Protein AF-0000000078199499 (afdb_homodimer)

Structure (mmCIF, N/CA/C/O backbone):
data_AF-0000000078199499-model_v1
#
loop_
_entity.id
_entity.type
_entity.pdbx_description
1 polymer 'DUF659 domain-containing protein'
#
loop_
_atom_site.group_PDB
_atom_site.id
_atom_site.type_symbol
_atom_site.label_atom_id
_atom_site.label_alt_id
_atom_site.label_comp_id
_atom_site.label_asym_id
_atom_site.label_entity_id
_atom_site.label_seq_id
_atom_site.pdbx_PDB_ins_code
_atom_site.Cartn_x
_atom_site.Cartn_y
_atom_site.Cartn_z
_atom_site.occupancy
_atom_site.B_iso_or_equiv
_atom_site.auth_seq_id
_atom_site.auth_comp_id
_atom_site.auth_asym_id
_atom_site.auth_atom_id
_atom_site.pdbx_PDB_model_num
ATOM 1 N N . MET A 1 1 ? 0.511 38.188 -7.469 1 32.34 1 MET A N 1
ATOM 2 C CA . MET A 1 1 ? -0.482 38.531 -8.477 1 32.34 1 MET A CA 1
ATOM 3 C C . MET A 1 1 ? 0.184 38.812 -9.82 1 32.34 1 MET A C 1
ATOM 5 O O . MET A 1 1 ? -0.231 38.25 -10.852 1 32.34 1 MET A O 1
ATOM 9 N N . PHE A 1 2 ? 1.196 39.719 -9.719 1 35.31 2 PHE A N 1
ATOM 10 C CA . PHE A 1 2 ? 1.852 40.125 -10.953 1 35.31 2 PHE A CA 1
ATOM 11 C C . PHE A 1 2 ? 2.723 39 -11.508 1 35.31 2 PHE A C 1
ATOM 13 O O . PHE A 1 2 ? 2.723 38.719 -12.711 1 35.31 2 PHE A O 1
ATOM 20 N N . GLU A 1 3 ? 3.477 38.375 -10.555 1 36.41 3 GLU A N 1
ATOM 21 C CA . GLU A 1 3 ? 4.355 37.281 -11.016 1 36.41 3 GLU A CA 1
ATOM 22 C C . GLU A 1 3 ? 3.551 36.094 -11.531 1 36.41 3 GLU A C 1
ATOM 24 O O . GLU A 1 3 ? 3.979 35.406 -12.453 1 36.41 3 GLU A O 1
ATOM 29 N N . ASP A 1 4 ? 2.438 35.906 -11.008 1 39.12 4 ASP A N 1
ATOM 30 C CA . ASP A 1 4 ? 1.556 34.875 -11.562 1 39.12 4 ASP A CA 1
ATOM 31 C C . ASP A 1 4 ? 1.071 35.281 -12.953 1 39.12 4 ASP A C 1
ATOM 33 O O . ASP A 1 4 ? 0.981 34.438 -13.852 1 39.12 4 ASP A O 1
ATOM 37 N N . SER A 1 5 ? 0.808 36.594 -13.125 1 35.47 5 SER A N 1
ATOM 38 C CA . SER A 1 5 ? 0.419 37.125 -14.43 1 35.47 5 SER A CA 1
ATOM 39 C C . SER A 1 5 ? 1.562 37 -15.438 1 35.47 5 SER A C 1
ATOM 41 O O . SER A 1 5 ? 1.335 36.75 -16.625 1 35.47 5 SER A O 1
ATOM 43 N N . VAL A 1 6 ? 2.73 37.312 -15.023 1 36.53 6 VAL A N 1
ATOM 44 C CA . VAL A 1 6 ? 3.865 37.25 -15.938 1 36.53 6 VAL A CA 1
ATOM 45 C C . VAL A 1 6 ? 4.117 35.781 -16.359 1 36.53 6 VAL A C 1
ATOM 47 O O . VAL A 1 6 ? 4.449 35.531 -17.516 1 36.53 6 VAL A O 1
ATOM 50 N N . LYS A 1 7 ? 4.074 34.875 -15.484 1 41.25 7 LYS A N 1
ATOM 51 C CA . LYS A 1 7 ? 4.258 33.469 -15.828 1 41.25 7 LYS A CA 1
ATOM 52 C C . LYS A 1 7 ? 3.152 32.969 -16.766 1 41.25 7 LYS A C 1
ATOM 54 O O . LYS A 1 7 ? 3.387 32.125 -17.609 1 41.25 7 LYS A O 1
ATOM 59 N N . LYS A 1 8 ? 1.968 33.5 -16.609 1 40.59 8 LYS A N 1
ATOM 60 C CA . LYS A 1 8 ? 0.903 33.25 -17.578 1 40.59 8 LYS A CA 1
ATOM 61 C C . LYS A 1 8 ? 1.272 33.812 -18.953 1 40.59 8 LYS A C 1
ATOM 63 O O . LYS A 1 8 ? 0.925 33.219 -19.969 1 40.59 8 LYS A O 1
ATOM 68 N N . LEU A 1 9 ? 1.824 34.969 -18.906 1 36.31 9 LEU A N 1
ATOM 69 C CA . LEU A 1 9 ? 2.168 35.625 -20.172 1 36.31 9 LEU A CA 1
ATOM 70 C C . LEU A 1 9 ? 3.373 34.938 -20.812 1 36.31 9 LEU A C 1
ATOM 72 O O . LEU A 1 9 ? 3.57 35.062 -22.031 1 36.31 9 LEU A O 1
ATOM 76 N N . LYS A 1 10 ? 4.379 34.656 -20.016 1 36.5 10 LYS A N 1
ATOM 77 C CA . LYS A 1 10 ? 5.539 34 -20.609 1 36.5 10 LYS A CA 1
ATOM 78 C C . LYS A 1 10 ? 5.223 32.531 -20.969 1 36.5 10 LYS A C 1
ATOM 80 O O . LYS A 1 10 ? 6.098 31.797 -21.422 1 36.5 10 LYS A O 1
ATOM 85 N N . SER A 1 11 ? 4.188 32.031 -20.406 1 39.16 11 SER A N 1
ATOM 86 C CA . SER A 1 11 ? 3.844 30.703 -20.922 1 39.16 11 SER A CA 1
ATOM 87 C C . SER A 1 11 ? 3.699 30.703 -22.438 1 39.16 11 SER A C 1
ATOM 89 O O . SER A 1 11 ? 2.914 31.484 -22.984 1 39.16 11 SER A O 1
ATOM 91 N N . PRO A 1 12 ? 4.754 30.516 -23.109 1 40.28 12 PRO A N 1
ATOM 92 C CA . PRO A 1 12 ? 4.652 30.562 -24.578 1 40.28 12 PRO A CA 1
ATOM 93 C C . PRO A 1 12 ? 3.283 30.109 -25.078 1 40.28 12 PRO A C 1
ATOM 95 O O . PRO A 1 12 ? 2.662 29.219 -24.5 1 40.28 12 PRO A O 1
ATOM 98 N N . LYS A 1 13 ? 2.549 31.047 -25.641 1 38.78 13 LYS A N 1
ATOM 99 C CA . LYS A 1 13 ? 1.389 30.656 -26.438 1 38.78 13 LYS A CA 1
ATOM 100 C C . LYS A 1 13 ? 1.608 29.297 -27.094 1 38.78 13 LYS A C 1
ATOM 102 O O . LYS A 1 13 ? 2.584 29.094 -27.828 1 38.78 13 LYS A O 1
ATOM 107 N N . THR A 1 14 ? 1.326 28.219 -26.484 1 45.44 14 THR A N 1
ATOM 108 C CA . THR A 1 14 ? 1.37 26.891 -27.094 1 45.44 14 THR A CA 1
ATOM 109 C C . THR A 1 14 ? 0.929 26.938 -28.547 1 45.44 14 THR A C 1
ATOM 111 O O . THR A 1 14 ? -0.148 27.453 -28.859 1 45.44 14 THR A O 1
ATOM 114 N N . SER A 1 15 ? 1.849 27.281 -29.422 1 48.19 15 SER A N 1
ATOM 115 C CA . SER A 1 15 ? 1.533 27.141 -30.828 1 48.19 15 SER A CA 1
ATOM 116 C C . SER A 1 15 ? 0.467 26.062 -31.062 1 48.19 15 SER A C 1
ATOM 118 O O . SER A 1 15 ? 0.479 25.016 -30.406 1 48.19 15 SER A O 1
ATOM 120 N N . PRO A 1 16 ? -0.623 26.562 -31.672 1 54.44 16 PRO A N 1
ATOM 121 C CA . PRO A 1 16 ? -1.718 25.641 -31.984 1 54.44 16 PRO A CA 1
ATOM 122 C C . PRO A 1 16 ? -1.226 24.297 -32.531 1 54.44 16 PRO A C 1
ATOM 124 O O . PRO A 1 16 ? -0.265 24.266 -33.312 1 54.44 16 PRO A O 1
ATOM 127 N N . GLY A 1 17 ? -1.192 23.234 -31.812 1 60.44 17 GLY A N 1
ATOM 128 C CA . GLY A 1 17 ? -0.858 21.891 -32.25 1 60.44 17 GLY A CA 1
ATOM 129 C C . GLY A 1 17 ? -1.268 21.609 -33.688 1 60.44 17 GLY A C 1
ATOM 130 O O . GLY A 1 17 ? -1.98 22.406 -34.281 1 60.44 17 GLY A O 1
ATOM 131 N N . PRO A 1 18 ? -0.49 20.828 -34.406 1 67.81 18 PRO A N 1
ATOM 132 C CA . PRO A 1 18 ? -0.869 20.469 -35.781 1 67.81 18 PRO A CA 1
ATOM 133 C C . PRO A 1 18 ? -2.328 20.031 -35.875 1 67.81 18 PRO A C 1
ATOM 135 O O . PRO A 1 18 ? -2.916 19.562 -34.906 1 67.81 18 PRO A O 1
ATOM 138 N N . ALA A 1 19 ? -3 20.406 -36.875 1 73.19 19 ALA A N 1
ATOM 139 C CA . ALA A 1 19 ? -4.379 20.016 -37.156 1 73.19 19 ALA A CA 1
ATOM 140 C C . ALA A 1 19 ? -4.48 18.531 -37.469 1 73.19 19 ALA A C 1
ATOM 142 O O . ALA A 1 19 ? -3.934 18.062 -38.469 1 73.19 19 ALA A O 1
ATOM 143 N N . LEU A 1 20 ? -4.828 17.75 -36.594 1 83.5 20 LEU A N 1
ATOM 144 C CA . LEU A 1 20 ? -5.02 16.312 -36.75 1 83.5 20 LEU A CA 1
ATOM 145 C C . LEU A 1 20 ? -6.418 16.016 -37.281 1 83.5 20 LEU A C 1
ATOM 147 O O . LEU A 1 20 ? -7.363 16.75 -37.031 1 83.5 20 LEU A O 1
ATOM 151 N N . SER A 1 21 ? -6.457 15.039 -38.188 1 86.06 21 SER A N 1
ATOM 152 C CA . SER A 1 21 ? -7.762 14.578 -38.656 1 86.06 21 SER A CA 1
ATOM 153 C C . SER A 1 21 ? -8.539 13.891 -37.531 1 86.06 21 SER A C 1
ATOM 155 O O . SER A 1 21 ? -7.961 13.516 -36.5 1 86.06 21 SER A O 1
ATOM 157 N N . LYS A 1 22 ? -9.773 13.797 -37.719 1 88.19 22 LYS A N 1
ATOM 158 C CA . LYS A 1 22 ? -10.633 13.148 -36.719 1 88.19 22 LYS A CA 1
ATOM 159 C C . LYS A 1 22 ? -10.234 11.688 -36.531 1 88.19 22 LYS A C 1
ATOM 161 O O . LYS A 1 22 ? -10.258 11.18 -35.406 1 88.19 22 LYS A O 1
ATOM 166 N N . ALA A 1 23 ? -9.945 11.07 -37.625 1 88.06 23 ALA A N 1
ATOM 167 C CA . ALA A 1 23 ? -9.555 9.664 -37.562 1 88.06 23 ALA A CA 1
ATOM 168 C C . ALA A 1 23 ? -8.25 9.5 -36.781 1 88.06 23 ALA A C 1
ATOM 170 O O . ALA A 1 23 ? -8.094 8.531 -36.031 1 88.06 23 ALA A O 1
ATOM 171 N N . GLN A 1 24 ? -7.422 10.43 -37 1 88 24 GLN A N 1
ATOM 172 C CA . GLN A 1 24 ? -6.148 10.383 -36.281 1 88 24 GLN A CA 1
ATOM 173 C C . GLN A 1 24 ? -6.352 10.625 -34.812 1 88 24 GLN A C 1
ATOM 175 O O . GLN A 1 24 ? -5.711 9.977 -33.969 1 88 24 GLN A O 1
ATOM 180 N N . ILE A 1 25 ? -7.238 11.477 -34.5 1 90.75 25 ILE A N 1
ATOM 181 C CA . ILE A 1 25 ? -7.543 11.781 -33.125 1 90.75 25 ILE A CA 1
ATOM 182 C C . ILE A 1 25 ? -8.164 10.562 -32.438 1 90.75 25 ILE A C 1
ATOM 184 O O . ILE A 1 25 ? -7.754 10.18 -31.344 1 90.75 25 ILE A O 1
ATOM 188 N N . ASP A 1 26 ? -9.016 9.977 -33.156 1 89.75 26 ASP A N 1
ATOM 189 C CA . ASP A 1 26 ? -9.703 8.82 -32.594 1 89.75 26 ASP A CA 1
ATOM 190 C C . ASP A 1 26 ? -8.734 7.66 -32.375 1 89.75 26 ASP A C 1
ATOM 192 O O . ASP A 1 26 ? -8.805 6.977 -31.359 1 89.75 26 ASP A O 1
ATOM 196 N N . SER A 1 27 ? -7.895 7.484 -33.281 1 90.75 27 SER A N 1
ATOM 197 C CA . SER A 1 27 ? -6.918 6.41 -33.156 1 90.75 27 SER A CA 1
ATOM 198 C C . SER A 1 27 ? -5.949 6.672 -32 1 90.75 27 SER A C 1
ATOM 200 O O . SER A 1 27 ? -5.598 5.754 -31.25 1 90.75 27 SER A O 1
ATOM 202 N N . ALA A 1 28 ? -5.551 7.883 -31.891 1 92.25 28 ALA A N 1
ATOM 203 C CA . ALA A 1 28 ? -4.645 8.258 -30.812 1 92.25 28 ALA A CA 1
ATOM 204 C C . ALA A 1 28 ? -5.316 8.094 -29.453 1 92.25 28 ALA A C 1
ATOM 206 O O . ALA A 1 28 ? -4.715 7.559 -28.516 1 92.25 28 ALA A O 1
ATOM 207 N N . LEU A 1 29 ? -6.516 8.438 -29.406 1 92.06 29 LEU A N 1
ATOM 208 C CA . LEU A 1 29 ? -7.246 8.344 -28.141 1 92.06 29 LEU A CA 1
ATOM 209 C C . LEU A 1 29 ? -7.527 6.883 -27.781 1 92.06 29 LEU A C 1
ATOM 211 O O . LEU A 1 29 ? -7.551 6.523 -26.609 1 92.06 29 LEU A O 1
ATOM 215 N N . ASP A 1 30 ? -7.668 6.137 -28.797 1 92.19 30 ASP A N 1
ATOM 216 C CA . ASP A 1 30 ? -7.867 4.707 -28.562 1 92.19 30 ASP A CA 1
ATOM 217 C C . ASP A 1 30 ? -6.617 4.07 -27.953 1 92.19 30 ASP A C 1
ATOM 219 O O . ASP A 1 30 ? -6.711 3.27 -27.016 1 92.19 30 ASP A O 1
ATOM 223 N N . SER A 1 31 ? -5.547 4.434 -28.5 1 93.38 31 SER A N 1
ATOM 224 C CA . SER A 1 31 ? -4.289 3.91 -27.984 1 93.38 31 SER A CA 1
ATOM 225 C C . SER A 1 31 ? -4.035 4.414 -26.562 1 93.38 31 SER A C 1
ATOM 227 O O . SER A 1 31 ? -3.523 3.674 -25.719 1 93.38 31 SER A O 1
ATOM 229 N N . LEU A 1 32 ? -4.379 5.598 -26.359 1 94.38 32 LEU A N 1
ATOM 230 C CA . LEU A 1 32 ? -4.215 6.172 -25.031 1 94.38 32 LEU A CA 1
ATOM 231 C C . LEU A 1 32 ? -5.121 5.473 -24.031 1 94.38 32 LEU A C 1
ATOM 233 O O . LEU A 1 32 ? -4.695 5.172 -22.906 1 94.38 32 LEU A O 1
ATOM 237 N N . ALA A 1 33 ? -6.277 5.238 -24.391 1 93.88 33 ALA A N 1
ATOM 238 C CA . ALA A 1 33 ? -7.219 4.535 -23.516 1 93.88 33 ALA A CA 1
ATOM 239 C C . ALA A 1 33 ? -6.719 3.133 -23.188 1 93.88 33 ALA A C 1
ATOM 241 O O . ALA A 1 33 ? -6.738 2.717 -22.031 1 93.88 33 ALA A O 1
ATOM 242 N N . ASP A 1 34 ? -6.262 2.457 -24.188 1 94.19 34 ASP A N 1
ATOM 243 C CA . ASP A 1 34 ? -5.711 1.122 -23.969 1 94.19 34 ASP A CA 1
ATOM 244 C C . ASP A 1 34 ? -4.551 1.161 -22.969 1 94.19 34 ASP A C 1
ATOM 246 O O . ASP A 1 34 ? -4.434 0.286 -22.109 1 94.19 34 ASP A O 1
ATOM 250 N N . TRP A 1 35 ? -3.791 2.143 -23.172 1 93.88 35 TRP A N 1
ATOM 251 C CA . TRP A 1 35 ? -2.656 2.301 -22.266 1 93.88 35 TRP A CA 1
ATOM 252 C C . TRP A 1 35 ? -3.125 2.496 -20.828 1 93.88 35 TRP A C 1
ATOM 254 O O . TRP A 1 35 ? -2.604 1.863 -19.906 1 93.88 35 TRP A O 1
ATOM 264 N N . VAL A 1 36 ? -4.082 3.346 -20.641 1 91.75 36 VAL A N 1
ATOM 265 C CA . VAL A 1 36 ? -4.586 3.654 -19.297 1 91.75 36 VAL A CA 1
ATOM 266 C C . VAL A 1 36 ? -5.211 2.404 -18.688 1 91.75 36 VAL A C 1
ATOM 268 O O . VAL A 1 36 ? -4.988 2.111 -17.5 1 91.75 36 VAL A O 1
ATOM 271 N N . TYR A 1 37 ? -5.914 1.682 -19.5 1 91.81 37 TYR A N 1
ATOM 272 C CA . TYR A 1 37 ? -6.598 0.495 -19 1 91.81 37 TYR A CA 1
ATOM 273 C C . TYR A 1 37 ? -5.605 -0.61 -18.656 1 91.81 37 TYR A C 1
ATOM 275 O O . TYR A 1 37 ? -5.703 -1.249 -17.609 1 91.81 37 TYR A O 1
ATOM 283 N N . GLU A 1 38 ? -4.664 -0.813 -19.516 1 90.19 38 GLU A N 1
ATOM 284 C CA . GLU A 1 38 ? -3.711 -1.905 -19.344 1 90.19 38 GLU A CA 1
ATOM 285 C C . GLU A 1 38 ? -2.703 -1.597 -18.25 1 90.19 38 GLU A C 1
ATOM 287 O O . GLU A 1 38 ? -2.041 -2.5 -17.734 1 90.19 38 GLU A O 1
ATOM 292 N N . SER A 1 39 ? -2.607 -0.344 -17.938 1 86.19 39 SER A N 1
ATOM 293 C CA . SER A 1 39 ? -1.703 0.071 -16.875 1 86.19 39 SER A CA 1
ATOM 294 C C . SER A 1 39 ? -2.473 0.426 -15.609 1 86.19 39 SER A C 1
ATOM 296 O O . SER A 1 39 ? -2.057 1.304 -14.844 1 86.19 39 SER A O 1
ATOM 298 N N . CYS A 1 40 ? -3.535 -0.243 -15.531 1 77.69 40 CYS A N 1
ATOM 299 C CA . CYS A 1 40 ? -4.367 0.048 -14.367 1 77.69 40 CYS A CA 1
ATOM 300 C C . CYS A 1 40 ? -3.58 -0.133 -13.07 1 77.69 40 CYS A C 1
ATOM 302 O O . CYS A 1 40 ? -2.928 -1.159 -12.875 1 77.69 40 CYS A O 1
ATOM 304 N N . GLY A 1 41 ? -3.631 0.866 -12.219 1 72.56 41 GLY A N 1
ATOM 305 C CA . GLY A 1 41 ? -2.895 0.847 -10.961 1 72.56 41 GLY A CA 1
ATOM 306 C C . GLY A 1 41 ? -1.595 1.627 -11.023 1 72.56 41 GLY A C 1
ATOM 307 O O . GLY A 1 41 ? -1.091 2.084 -9.992 1 72.56 41 GLY A O 1
ATOM 308 N N . SER A 1 42 ? -1.035 1.643 -12.219 1 77.94 42 SER A N 1
ATOM 309 C CA . SER A 1 42 ? 0.215 2.379 -12.383 1 77.94 42 SER A CA 1
ATOM 310 C C . SER A 1 42 ? -0.037 3.781 -12.93 1 77.94 42 SER A C 1
ATOM 312 O O . SER A 1 42 ? 0.833 4.652 -12.844 1 77.94 42 SER A O 1
ATOM 314 N N . VAL A 1 43 ? -1.146 3.916 -13.516 1 83.19 43 VAL A N 1
ATOM 315 C CA . VAL A 1 43 ? -1.547 5.227 -14.016 1 83.19 43 VAL A CA 1
ATOM 316 C C . VAL A 1 43 ? -2.922 5.594 -13.461 1 83.19 43 VAL A C 1
ATOM 318 O O . VAL A 1 43 ? -3.885 4.84 -13.625 1 83.19 43 VAL A O 1
ATOM 321 N N . SER A 1 44 ? -2.967 6.668 -12.805 1 81.56 44 SER A N 1
ATOM 322 C CA . SER A 1 44 ? -4.23 7.125 -12.242 1 81.56 44 SER A CA 1
ATOM 323 C C . SER A 1 44 ? -5.055 7.887 -13.273 1 81.56 44 SER A C 1
ATOM 325 O O . SER A 1 44 ? -4.504 8.617 -14.102 1 81.56 44 SER A O 1
ATOM 327 N N . PHE A 1 45 ? -6.383 7.777 -13.18 1 82.5 45 PHE A N 1
ATOM 328 C CA . PHE A 1 45 ? -7.281 8.508 -14.07 1 82.5 45 PHE A CA 1
ATOM 329 C C . PHE A 1 45 ? -7.211 10.008 -13.789 1 82.5 45 PHE A C 1
ATOM 331 O O . PHE A 1 45 ? -7.324 10.82 -14.711 1 82.5 45 PHE A O 1
ATOM 338 N N . THR A 1 46 ? -7 10.258 -12.578 1 81.44 46 THR A N 1
ATOM 339 C CA . THR A 1 46 ? -6.961 11.664 -12.172 1 81.44 46 THR A CA 1
ATOM 340 C C . THR A 1 46 ? -5.754 12.367 -12.781 1 81.44 46 THR A C 1
ATOM 342 O O . THR A 1 46 ? -5.805 13.562 -13.062 1 81.44 46 THR A O 1
ATOM 345 N N . SER A 1 47 ? -4.711 11.602 -12.953 1 85.31 47 SER A N 1
ATOM 346 C CA . SER A 1 47 ? -3.5 12.195 -13.508 1 85.31 47 SER A CA 1
ATOM 347 C C . SER A 1 47 ? -3.719 12.633 -14.953 1 85.31 47 SER A C 1
ATOM 349 O O . SER A 1 47 ? -2.984 13.484 -15.461 1 85.31 47 SER A O 1
ATOM 351 N N . LEU A 1 48 ? -4.695 12.094 -15.586 1 89.38 48 LEU A N 1
ATOM 352 C CA . LEU A 1 48 ? -4.973 12.445 -16.984 1 89.38 48 LEU A CA 1
ATOM 353 C C . LEU A 1 48 ? -5.578 13.836 -17.078 1 89.38 48 LEU A C 1
ATOM 355 O O . LEU A 1 48 ? -5.574 14.445 -18.141 1 89.38 48 LEU A O 1
ATOM 359 N N . GLU A 1 49 ? -6.145 14.281 -16.016 1 88.31 49 GLU A N 1
ATOM 360 C CA . GLU A 1 49 ? -6.73 15.617 -16 1 88.31 49 GLU A CA 1
ATOM 361 C C . GLU A 1 49 ? -5.746 16.656 -15.469 1 88.31 49 GLU A C 1
ATOM 363 O O . GLU A 1 49 ? -6.09 17.828 -15.305 1 88.31 49 GLU A O 1
ATOM 368 N N . HIS A 1 50 ? -4.621 16.188 -15.156 1 89.38 50 HIS A N 1
ATOM 369 C CA . HIS A 1 50 ? -3.574 17.094 -14.703 1 89.38 50 HIS A CA 1
ATOM 370 C C . HIS A 1 50 ? -3.303 18.188 -15.734 1 89.38 50 HIS A C 1
ATOM 372 O O . HIS A 1 50 ? -3.285 17.922 -16.938 1 89.38 50 HIS A O 1
ATOM 378 N N . PRO A 1 51 ? -3.074 19.438 -15.328 1 88.81 51 PRO A N 1
ATOM 379 C CA . PRO A 1 51 ? -2.873 20.562 -16.25 1 88.81 51 PRO A CA 1
ATOM 380 C C . PRO A 1 51 ? -1.7 20.344 -17.203 1 88.81 51 PRO A C 1
ATOM 382 O O . PRO A 1 51 ? -1.771 20.719 -18.375 1 88.81 51 PRO A O 1
ATOM 385 N N . LYS A 1 52 ? -0.648 19.734 -16.703 1 92.38 52 LYS A N 1
ATOM 386 C CA . LYS A 1 52 ? 0.52 19.516 -17.562 1 92.38 52 LYS A CA 1
ATOM 387 C C . LYS A 1 52 ? 0.227 18.484 -18.641 1 92.38 52 LYS A C 1
ATOM 389 O O . LYS A 1 52 ? 0.771 18.562 -19.75 1 92.38 52 LYS A O 1
ATOM 394 N N . PHE A 1 53 ? -0.553 17.516 -18.328 1 93.94 53 PHE A N 1
ATOM 395 C CA . PHE A 1 53 ? -0.922 16.547 -19.344 1 93.94 53 PHE A CA 1
ATOM 396 C C . PHE A 1 53 ? -1.862 17.156 -20.375 1 93.94 53 PHE A C 1
ATOM 398 O O . PHE A 1 53 ? -1.762 16.875 -21.562 1 93.94 53 PHE A O 1
ATOM 405 N N . ARG A 1 54 ? -2.75 18 -19.922 1 92.81 54 ARG A N 1
ATOM 406 C CA . ARG A 1 54 ? -3.623 18.734 -20.828 1 92.81 54 ARG A CA 1
ATOM 407 C C . ARG A 1 54 ? -2.812 19.594 -21.781 1 92.81 54 ARG A C 1
ATOM 409 O O . ARG A 1 54 ? -3.139 19.688 -22.969 1 92.81 54 ARG A O 1
ATOM 416 N N . ALA A 1 55 ? -1.858 20.203 -21.234 1 92.44 55 ALA A N 1
ATOM 417 C CA . ALA A 1 55 ? -0.976 21.016 -22.078 1 92.44 55 ALA A CA 1
ATOM 418 C C . ALA A 1 55 ? -0.258 20.156 -23.109 1 92.44 55 ALA A C 1
ATOM 420 O O . ALA A 1 55 ? -0.106 20.562 -24.266 1 92.44 55 ALA A O 1
ATOM 421 N N . PHE A 1 56 ? 0.189 19 -22.734 1 93.75 56 PHE A N 1
ATOM 422 C CA . PHE A 1 56 ? 0.849 18.062 -23.641 1 93.75 56 PHE A CA 1
ATOM 423 C C . PHE A 1 56 ? -0.074 17.672 -24.781 1 93.75 56 PHE A C 1
ATOM 425 O O . PHE A 1 56 ? 0.321 17.719 -25.953 1 93.75 56 PHE A O 1
ATOM 432 N N . LEU A 1 57 ? -1.25 17.344 -24.375 1 93.75 57 LEU A N 1
ATOM 433 C CA . LEU A 1 57 ? -2.223 16.969 -25.391 1 93.75 57 LEU A CA 1
ATOM 434 C C . LEU A 1 57 ? -2.525 18.141 -26.312 1 93.75 57 LEU A C 1
ATOM 436 O O . LEU A 1 57 ? -2.592 17.984 -27.531 1 93.75 57 LEU A O 1
ATOM 440 N N . GLY A 1 58 ? -2.689 19.266 -25.703 1 90.69 58 GLY A N 1
ATOM 441 C CA . GLY A 1 58 ? -2.98 20.469 -26.484 1 90.69 58 GLY A CA 1
ATOM 442 C C . GLY A 1 58 ? -1.895 20.812 -27.484 1 90.69 58 GLY A C 1
ATOM 443 O O . GLY A 1 58 ? -2.188 21.219 -28.609 1 90.69 58 GLY A O 1
ATOM 444 N N . GLN A 1 59 ? -0.7 20.641 -27.125 1 90.12 59 GLN A N 1
ATOM 445 C CA . GLN A 1 59 ? 0.44 20.922 -27.984 1 90.12 59 GLN A CA 1
ATOM 446 C C . GLN A 1 59 ? 0.456 20 -29.203 1 90.12 59 GLN A C 1
ATOM 448 O O . GLN A 1 59 ? 1.023 20.328 -30.234 1 90.12 59 GLN A O 1
ATOM 453 N N . LEU A 1 60 ? -0.176 18.844 -29.016 1 90.69 60 LEU A N 1
ATOM 454 C CA . LEU A 1 60 ? -0.185 17.859 -30.094 1 90.69 60 LEU A CA 1
ATOM 455 C C . LEU A 1 60 ? -1.497 17.922 -30.859 1 90.69 60 LEU A C 1
ATOM 457 O O . LEU A 1 60 ? -1.729 17.094 -31.766 1 90.69 60 LEU A O 1
ATOM 461 N N . GLY A 1 61 ? -2.354 18.859 -30.453 1 87.69 61 GLY A N 1
ATOM 462 C CA . GLY A 1 61 ? -3.607 19.031 -31.172 1 87.69 61 GLY A CA 1
ATOM 463 C C . GLY A 1 61 ? -4.699 18.094 -30.703 1 87.69 61 GLY A C 1
ATOM 464 O O . GLY A 1 61 ? -5.691 17.891 -31.391 1 87.69 61 GLY A O 1
ATOM 465 N N . LEU A 1 62 ? -4.492 17.453 -29.594 1 92.56 62 LEU A N 1
ATOM 466 C CA . LEU A 1 62 ? -5.496 16.547 -29.047 1 92.56 62 LEU A CA 1
ATOM 467 C C . LEU A 1 62 ? -6.387 17.266 -28.031 1 92.56 62 LEU A C 1
ATOM 469 O O . LEU A 1 62 ? -5.941 18.203 -27.359 1 92.56 62 LEU A O 1
ATOM 473 N N . PRO A 1 63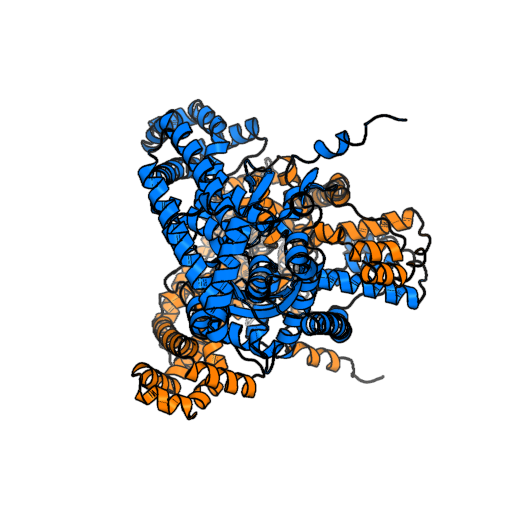 ? -7.598 16.891 -28.016 1 89.81 63 PRO A N 1
ATOM 474 C CA . PRO A 1 63 ? -8.484 17.484 -27.016 1 89.81 63 PRO A CA 1
ATOM 475 C C . PRO A 1 63 ? -8.172 17.016 -25.594 1 89.81 63 PRO A C 1
ATOM 477 O O . PRO A 1 63 ? -7.496 16 -25.406 1 89.81 63 PRO A O 1
ATOM 480 N N . ALA A 1 64 ? -8.688 17.797 -24.688 1 89.62 64 ALA A N 1
ATOM 481 C CA . ALA A 1 64 ? -8.562 17.391 -23.281 1 89.62 64 ALA A CA 1
ATOM 482 C C . ALA A 1 64 ? -9.375 16.141 -22.984 1 89.62 64 ALA A C 1
ATOM 484 O O . ALA A 1 64 ? -10.43 15.922 -23.594 1 89.62 64 ALA A O 1
ATOM 485 N N . ILE A 1 65 ? -8.812 15.359 -22.172 1 88.06 65 ILE A N 1
ATOM 486 C CA . ILE A 1 65 ? -9.438 14.078 -21.844 1 88.06 65 ILE A CA 1
ATOM 487 C C . ILE A 1 65 ? -10.211 14.203 -20.531 1 88.06 65 ILE A C 1
ATOM 489 O O . ILE A 1 65 ? -9.75 14.852 -19.594 1 88.06 65 ILE A O 1
ATOM 493 N N . SER A 1 66 ? -11.352 13.672 -20.578 1 84.5 66 SER A N 1
ATOM 494 C CA . SER A 1 66 ? -12.141 13.609 -19.359 1 84.5 66 SER A CA 1
ATOM 495 C C . SER A 1 66 ? -12.094 12.211 -18.734 1 84.5 66 SER A C 1
ATOM 497 O O . SER A 1 66 ? -12.18 11.211 -19.453 1 84.5 66 SER A O 1
ATOM 499 N N . ARG A 1 67 ? -11.977 12.141 -17.484 1 83.81 67 ARG A N 1
ATOM 500 C CA . ARG A 1 67 ? -11.961 10.875 -16.75 1 83.81 67 ARG A CA 1
ATOM 501 C C . ARG A 1 67 ? -13.25 10.094 -16.984 1 83.81 67 ARG A C 1
ATOM 503 O O . ARG A 1 67 ? -13.227 8.867 -17.094 1 83.81 67 ARG A O 1
ATOM 510 N N . ARG A 1 68 ? -14.273 10.766 -17.172 1 80.56 68 ARG A N 1
ATOM 511 C CA . ARG A 1 68 ? -15.586 10.141 -17.328 1 80.56 68 ARG A CA 1
ATOM 512 C C . ARG A 1 68 ? -15.703 9.43 -18.672 1 80.56 68 ARG A C 1
ATOM 514 O O . ARG A 1 68 ? -16.312 8.367 -18.766 1 80.56 68 ARG A O 1
ATOM 521 N N . GLU A 1 69 ? -15.133 10.039 -19.625 1 83.38 69 GLU A N 1
ATOM 522 C CA . GLU A 1 69 ? -15.156 9.422 -20.953 1 83.38 69 GLU A CA 1
ATOM 523 C C . GLU A 1 69 ? -14.367 8.117 -20.953 1 83.38 69 GLU A C 1
ATOM 525 O O . GLU A 1 69 ? -14.805 7.129 -21.547 1 83.38 69 GLU A O 1
ATOM 530 N N . PHE A 1 70 ? -13.281 8.109 -20.297 1 89.12 70 PHE A N 1
ATOM 531 C CA . PHE A 1 70 ? -12.406 6.941 -20.281 1 89.12 70 PHE A CA 1
ATOM 532 C C . PHE A 1 70 ? -12.953 5.863 -19.359 1 89.12 70 PHE A C 1
ATOM 534 O O . PHE A 1 70 ? -12.664 4.676 -19.531 1 89.12 70 PHE A O 1
ATOM 541 N N . ALA A 1 71 ? -13.766 6.254 -18.375 1 86.25 71 ALA A N 1
ATOM 542 C CA . ALA A 1 71 ? -14.297 5.285 -17.422 1 86.25 71 ALA A CA 1
ATOM 543 C C . ALA A 1 71 ? -15.695 4.832 -17.828 1 86.25 71 ALA A C 1
ATOM 545 O O . ALA A 1 71 ? -16.297 3.986 -17.156 1 86.25 71 ALA A O 1
ATOM 546 N N . GLY A 1 72 ? -16.203 5.309 -18.969 1 87.19 72 GLY A N 1
ATOM 547 C CA . GLY A 1 72 ? -17.578 4.996 -19.359 1 87.19 72 GLY A CA 1
ATOM 548 C C . GLY A 1 72 ? -17.672 4.117 -20.578 1 87.19 72 GLY A C 1
ATOM 549 O O . GLY A 1 72 ? -17.266 2.951 -20.547 1 87.19 72 GLY A O 1
ATOM 550 N N . ALA A 1 73 ? -18.047 4.762 -21.641 1 86.88 73 ALA A N 1
ATOM 551 C CA . ALA A 1 73 ? -18.406 3.998 -22.828 1 86.88 73 ALA A CA 1
ATOM 552 C C . ALA A 1 73 ? -17.172 3.334 -23.453 1 86.88 73 ALA A C 1
ATOM 554 O O . ALA A 1 73 ? -17.25 2.191 -23.906 1 86.88 73 ALA A O 1
ATOM 555 N N . ARG A 1 74 ? -16.141 4 -23.5 1 91.75 74 ARG A N 1
ATOM 556 C CA . ARG A 1 74 ? -14.93 3.447 -24.094 1 91.75 74 ARG A CA 1
ATOM 557 C C . ARG A 1 74 ? -14.453 2.217 -23.328 1 91.75 74 ARG A C 1
ATOM 559 O O . ARG A 1 74 ? -14.008 1.239 -23.938 1 91.75 74 ARG A O 1
ATOM 566 N N . LEU A 1 75 ? -14.523 2.326 -22.062 1 93.19 75 LEU A N 1
ATOM 567 C CA . LEU A 1 75 ? -14.148 1.198 -21.219 1 93.19 75 LEU A CA 1
ATOM 568 C C . LEU A 1 75 ? -15.055 -0.001 -21.484 1 93.19 75 LEU A C 1
ATOM 570 O O . LEU A 1 75 ? -14.578 -1.134 -21.578 1 93.19 75 LEU A O 1
ATOM 574 N N . ASP A 1 76 ? -16.344 0.242 -21.688 1 94.06 76 ASP A N 1
ATOM 575 C CA . ASP A 1 76 ? -17.312 -0.826 -21.922 1 94.06 76 ASP A CA 1
ATOM 576 C C . ASP A 1 76 ? -17 -1.567 -23.219 1 94.06 76 ASP A C 1
ATOM 578 O O . ASP A 1 76 ? -17.047 -2.799 -23.266 1 94.06 76 ASP A O 1
ATOM 582 N N . VAL A 1 77 ? -16.703 -0.803 -24.172 1 94.19 77 VAL A N 1
ATOM 583 C CA . VAL A 1 77 ? -16.453 -1.393 -25.469 1 94.19 77 VAL A CA 1
ATOM 584 C C . VAL A 1 77 ? -15.203 -2.266 -25.422 1 94.19 77 VAL A C 1
ATOM 586 O O . VAL A 1 77 ? -15.203 -3.398 -25.906 1 94.19 77 VAL A O 1
ATOM 589 N N . LYS A 1 78 ? -14.195 -1.719 -24.891 1 94.38 78 LYS A N 1
ATOM 590 C CA . LYS A 1 78 ? -12.938 -2.451 -24.812 1 94.38 78 LYS A CA 1
ATOM 591 C C . LYS A 1 78 ? -13.086 -3.711 -23.953 1 94.38 78 LYS A C 1
ATOM 593 O O . LYS A 1 78 ? -12.516 -4.754 -24.281 1 94.38 78 LYS A O 1
ATOM 598 N N . PHE A 1 79 ? -13.852 -3.623 -22.938 1 95.44 79 PHE A N 1
ATOM 599 C CA . PHE A 1 79 ? -14.102 -4.762 -22.062 1 95.44 79 PHE A CA 1
ATOM 600 C C . PHE A 1 79 ? -14.852 -5.859 -22.812 1 95.44 79 PHE A C 1
ATOM 602 O O . PHE A 1 79 ? -14.492 -7.035 -22.719 1 95.44 79 PHE A O 1
ATOM 609 N N . GLN A 1 80 ? -15.844 -5.426 -23.484 1 96.25 80 GLN A N 1
ATOM 610 C CA . GLN A 1 80 ? -16.672 -6.402 -24.188 1 96.25 80 GLN A CA 1
ATOM 611 C C . GLN A 1 80 ? -15.859 -7.141 -25.25 1 96.25 80 GLN A C 1
ATOM 613 O O . GLN A 1 80 ? -16.016 -8.352 -25.422 1 96.25 80 GLN A O 1
ATOM 618 N N . GLU A 1 81 ? -15.031 -6.426 -25.828 1 94.31 81 GLU A N 1
ATOM 619 C CA . GLU A 1 81 ? -14.188 -7.043 -26.844 1 94.31 81 GLU A CA 1
ATOM 620 C C . GLU A 1 81 ? -13.211 -8.047 -26.219 1 94.31 81 GLU A C 1
ATOM 622 O O . GLU A 1 81 ? -13.078 -9.172 -26.703 1 94.31 81 GLU A O 1
ATOM 627 N N . ALA A 1 82 ? -12.523 -7.645 -25.219 1 94.62 82 ALA A N 1
ATOM 628 C CA . ALA A 1 82 ? -11.555 -8.508 -24.547 1 94.62 82 ALA A CA 1
ATOM 629 C C . ALA A 1 82 ? -12.234 -9.719 -23.922 1 94.62 82 ALA A C 1
ATOM 631 O O . ALA A 1 82 ? -11.703 -10.836 -23.984 1 94.62 82 ALA A O 1
ATOM 632 N N . ARG A 1 83 ? -13.375 -9.492 -23.328 1 95.06 83 ARG A N 1
ATOM 633 C CA . ARG A 1 83 ? -14.125 -10.578 -22.703 1 95.06 83 ARG A CA 1
ATOM 634 C C . ARG A 1 83 ? -14.602 -11.594 -23.734 1 95.06 83 ARG A C 1
ATOM 636 O O . ARG A 1 83 ? -14.531 -12.797 -23.5 1 95.06 83 ARG A O 1
ATOM 643 N N . ALA A 1 84 ? -15.094 -11.102 -24.812 1 95.56 84 ALA A N 1
ATOM 644 C CA . ALA A 1 84 ? -15.562 -11.977 -25.891 1 95.56 84 ALA A CA 1
ATOM 645 C C . ALA A 1 84 ? -14.43 -12.859 -26.406 1 95.56 84 ALA A C 1
ATOM 647 O O . ALA A 1 84 ? -14.617 -14.047 -26.656 1 95.56 84 ALA A O 1
ATOM 648 N N . ASP A 1 85 ? -13.352 -12.266 -26.578 1 94.75 85 ASP A N 1
ATOM 649 C CA . ASP A 1 85 ? -12.188 -13.016 -27.031 1 94.75 85 ASP A CA 1
ATOM 650 C C . ASP A 1 85 ? -11.781 -14.078 -26.016 1 94.75 85 ASP A C 1
ATOM 652 O O . ASP A 1 85 ? -11.516 -15.227 -26.391 1 94.75 85 ASP A O 1
ATOM 656 N N . ALA A 1 86 ? -11.711 -13.727 -24.781 1 94.19 86 ALA A N 1
ATOM 657 C CA . ALA A 1 86 ? -11.336 -14.664 -23.734 1 94.19 86 ALA A CA 1
ATOM 658 C C . ALA A 1 86 ? -12.328 -15.828 -23.656 1 94.19 86 ALA A C 1
ATOM 660 O O . ALA A 1 86 ? -11.93 -16.984 -23.562 1 94.19 86 ALA A O 1
ATOM 661 N N . GLU A 1 87 ? -13.578 -15.492 -23.766 1 94.25 87 GLU A N 1
ATOM 662 C CA . GLU A 1 87 ? -14.617 -16.516 -23.688 1 94.25 87 GLU A CA 1
ATOM 663 C C . GLU A 1 87 ? -14.539 -17.484 -24.875 1 94.25 87 GLU A C 1
ATOM 665 O O . GLU A 1 87 ? -14.758 -18.688 -24.719 1 94.25 87 GLU A O 1
ATOM 670 N N . ALA A 1 88 ? -14.266 -16.953 -25.984 1 95 88 ALA A N 1
ATOM 671 C CA . ALA A 1 88 ? -14.133 -17.797 -27.172 1 95 88 ALA A CA 1
ATOM 672 C C . ALA A 1 88 ? -12.969 -18.781 -27.031 1 95 88 ALA A C 1
ATOM 674 O O . ALA A 1 88 ? -13.086 -19.953 -27.375 1 95 88 ALA A O 1
ATOM 675 N N . ARG A 1 89 ? -11.906 -18.328 -26.562 1 94.81 89 ARG A N 1
ATOM 676 C CA . ARG A 1 89 ? -10.727 -19.156 -26.375 1 94.81 89 ARG A CA 1
ATOM 677 C C . ARG A 1 89 ? -10.969 -20.25 -25.344 1 94.81 89 ARG A C 1
ATOM 679 O O . ARG A 1 89 ? -10.492 -21.375 -25.484 1 94.81 89 ARG A O 1
ATOM 686 N N . ILE A 1 90 ? -11.656 -19.906 -24.328 1 94.19 90 ILE A N 1
ATOM 687 C CA . ILE A 1 90 ? -11.977 -20.875 -23.281 1 94.19 90 ILE A CA 1
ATOM 688 C C . ILE A 1 90 ? -12.914 -21.938 -23.844 1 94.19 90 ILE A C 1
ATOM 690 O O . ILE A 1 90 ? -12.742 -23.125 -23.562 1 94.19 90 ILE A O 1
ATOM 694 N N . ARG A 1 91 ? -13.844 -21.516 -24.625 1 91.38 91 ARG A N 1
ATOM 695 C CA . ARG A 1 91 ? -14.812 -22.438 -25.203 1 91.38 91 ARG A CA 1
ATOM 696 C C . ARG A 1 91 ? -14.141 -23.422 -26.141 1 91.38 91 ARG A C 1
ATOM 698 O O . ARG A 1 91 ? -14.547 -24.578 -26.234 1 91.38 91 ARG A O 1
ATOM 705 N N . ASP A 1 92 ? -13.195 -22.969 -26.766 1 92.19 92 ASP A N 1
ATOM 706 C CA . ASP A 1 92 ? -12.508 -23.797 -27.75 1 92.19 92 ASP A CA 1
ATOM 707 C C . ASP A 1 92 ? -11.57 -24.797 -27.078 1 92.19 92 ASP A C 1
ATOM 709 O O . ASP A 1 92 ? -11.141 -25.766 -27.688 1 92.19 92 ASP A O 1
ATOM 713 N N . ALA A 1 93 ? -11.25 -24.562 -25.875 1 93.12 93 ALA A N 1
ATOM 714 C CA . ALA A 1 93 ? -10.289 -25.422 -25.203 1 93.12 93 ALA A CA 1
ATOM 715 C C . ALA A 1 93 ? -10.93 -26.734 -24.766 1 93.12 93 ALA A C 1
ATOM 717 O O . ALA A 1 93 ? -12.094 -26.75 -24.344 1 93.12 93 ALA A O 1
ATOM 718 N N . MET A 1 94 ? -10.172 -27.766 -24.891 1 91.06 94 MET A N 1
ATOM 719 C CA . MET A 1 94 ? -10.656 -29.078 -24.516 1 91.06 94 MET A CA 1
ATOM 720 C C . MET A 1 94 ? -10.797 -29.188 -23 1 91.06 94 MET A C 1
ATOM 722 O O . MET A 1 94 ? -11.742 -29.812 -22.5 1 91.06 94 MET A O 1
ATOM 726 N N . PHE A 1 95 ? -9.93 -28.75 -22.312 1 95.06 95 PHE A N 1
ATOM 727 C CA . PHE A 1 95 ? -9.938 -28.688 -20.859 1 95.06 95 PHE A CA 1
ATOM 728 C C . PHE A 1 95 ? -9.156 -27.484 -20.359 1 95.06 95 PHE A C 1
ATOM 730 O O . PHE A 1 95 ? -8.547 -26.75 -21.156 1 95.06 95 PHE A O 1
ATOM 737 N N . PHE A 1 96 ? -9.234 -27.172 -19.047 1 97.31 96 PHE A N 1
ATOM 738 C CA . PHE A 1 96 ? -8.547 -26.016 -18.5 1 97.31 96 PHE A CA 1
ATOM 739 C C . PHE A 1 96 ? -8.289 -26.188 -17.016 1 97.31 96 PHE A C 1
ATOM 741 O O . PHE A 1 96 ? -8.758 -27.156 -16.406 1 97.31 96 PHE A O 1
ATOM 748 N N . GLN A 1 97 ? -7.477 -25.375 -16.484 1 97.56 97 GLN A N 1
ATOM 749 C CA . GLN A 1 97 ? -7.191 -25.281 -15.062 1 97.56 97 GLN A CA 1
ATOM 750 C C . GLN A 1 97 ? -7.551 -23.906 -14.516 1 97.56 97 GLN A C 1
ATOM 752 O O . GLN A 1 97 ? -7.312 -22.891 -15.18 1 97.56 97 GLN A O 1
ATOM 757 N N . ILE A 1 98 ? -8.062 -23.859 -13.32 1 96.5 98 ILE A N 1
ATOM 758 C CA . ILE A 1 98 ? -8.32 -22.578 -12.664 1 96.5 98 ILE A CA 1
ATOM 759 C C . ILE A 1 98 ? -7.141 -22.219 -11.766 1 96.5 98 ILE A C 1
ATOM 761 O O . ILE A 1 98 ? -6.633 -23.062 -11.023 1 96.5 98 ILE A O 1
ATOM 765 N N . SER A 1 99 ? -6.656 -21.047 -11.938 1 94.75 99 SER A N 1
ATOM 766 C CA . SER A 1 99 ? -5.625 -20.484 -11.07 1 94.75 99 SER A CA 1
ATOM 767 C C . SER A 1 99 ? -6.164 -19.312 -10.25 1 94.75 99 SER A C 1
ATOM 769 O O . SER A 1 99 ? -6.742 -18.375 -10.805 1 94.75 99 SER A O 1
ATOM 771 N N . SER A 1 100 ? -5.984 -19.391 -8.945 1 92.94 100 SER A N 1
ATOM 772 C CA . SER A 1 100 ? -6.512 -18.344 -8.094 1 92.94 100 SER A CA 1
ATOM 773 C C . SER A 1 100 ? -5.488 -17.906 -7.055 1 92.94 100 SER A C 1
ATOM 775 O O . SER A 1 100 ? -4.77 -18.734 -6.492 1 92.94 100 SER A O 1
ATOM 777 N N . ASP A 1 101 ? -5.391 -16.578 -6.895 1 88.62 101 ASP A N 1
ATOM 778 C CA . ASP A 1 101 ? -4.48 -16.016 -5.895 1 88.62 101 ASP A CA 1
ATOM 779 C C . ASP A 1 101 ? -5.105 -14.82 -5.191 1 88.62 101 ASP A C 1
ATOM 781 O O . ASP A 1 101 ? -6.168 -14.336 -5.59 1 88.62 101 ASP A O 1
ATOM 785 N N . GLY A 1 102 ? -4.504 -14.406 -4.086 1 84.44 102 GLY A N 1
ATOM 786 C CA . GLY A 1 102 ? -4.973 -13.242 -3.357 1 84.44 102 GLY A CA 1
ATOM 787 C C . GLY A 1 102 ? -5.855 -13.594 -2.174 1 84.44 102 GLY A C 1
ATOM 788 O O . GLY A 1 102 ? -6.445 -12.711 -1.55 1 84.44 102 GLY A O 1
ATOM 789 N N . TRP A 1 103 ? -5.914 -14.781 -1.853 1 83.38 103 TRP A N 1
ATOM 790 C CA . TRP A 1 103 ? -6.793 -15.211 -0.77 1 83.38 103 TRP A CA 1
ATOM 791 C C . TRP A 1 103 ? -6.207 -14.836 0.588 1 83.38 103 TRP A C 1
ATOM 793 O O . TRP A 1 103 ? -6.941 -14.68 1.566 1 83.38 103 TRP A O 1
ATOM 803 N N . LYS A 1 104 ? -4.918 -14.75 0.608 1 74.38 104 LYS A N 1
ATOM 804 C CA . LYS A 1 104 ? -4.246 -14.438 1.867 1 74.38 104 LYS A CA 1
ATOM 805 C C . LYS A 1 104 ? -4.121 -12.93 2.066 1 74.38 104 LYS A C 1
ATOM 807 O O . LYS A 1 104 ? -3.713 -12.211 1.152 1 74.38 104 LYS A O 1
ATOM 812 N N . TYR A 1 105 ? -4.574 -12.57 3.289 1 67.75 105 TYR A N 1
ATOM 813 C CA . TYR A 1 105 ? -4.441 -11.156 3.635 1 67.75 105 TYR A CA 1
ATOM 814 C C . TYR A 1 105 ? -2.988 -10.797 3.916 1 67.75 105 TYR A C 1
ATOM 816 O O . TYR A 1 105 ? -2.328 -11.445 4.73 1 67.75 105 TYR A O 1
ATOM 824 N N . ARG A 1 106 ? -2.494 -9.922 3.062 1 59.75 106 ARG A N 1
ATOM 825 C CA . ARG A 1 106 ? -1.119 -9.508 3.312 1 59.75 106 ARG A CA 1
ATOM 826 C C . ARG A 1 106 ? -1.076 -8.242 4.164 1 59.75 106 ARG A C 1
ATOM 828 O O . ARG A 1 106 ? -1.788 -7.273 3.885 1 59.75 106 ARG A O 1
ATOM 835 N N . GLY A 1 107 ? -1.442 -8.258 5.484 1 53.06 107 GLY A N 1
ATOM 836 C CA . GLY A 1 107 ? -1.407 -7.25 6.531 1 53.06 107 GLY A CA 1
ATOM 837 C C . GLY A 1 107 ? -1.187 -5.848 6 1 53.06 107 GLY A C 1
ATOM 838 O O . GLY A 1 107 ? -1.152 -4.887 6.77 1 53.06 107 GLY A O 1
ATOM 839 N N . ASN A 1 108 ? -0.831 -5.707 4.75 1 48.5 108 ASN A N 1
ATOM 840 C CA . ASN A 1 108 ? -0.254 -4.434 4.328 1 48.5 108 ASN A CA 1
ATOM 841 C C . ASN A 1 108 ? -1.337 -3.404 4.012 1 48.5 108 ASN A C 1
ATOM 843 O O . ASN A 1 108 ? -1.033 -2.285 3.6 1 48.5 108 ASN A O 1
ATOM 847 N N . TYR A 1 109 ? -2.59 -3.902 4.035 1 48.47 109 TYR A N 1
ATOM 848 C CA . TYR A 1 109 ? -3.424 -2.879 3.42 1 48.47 109 TYR A CA 1
ATOM 849 C C . TYR A 1 109 ? -4.324 -2.213 4.453 1 48.47 109 TYR A C 1
ATOM 851 O O . TYR A 1 109 ? -4.758 -2.855 5.414 1 48.47 109 TYR A O 1
ATOM 859 N N . ALA A 1 110 ? -4.199 -0.885 4.66 1 50.25 110 ALA A N 1
ATOM 860 C CA . ALA A 1 110 ? -4.945 -0.025 5.578 1 50.25 110 ALA A CA 1
ATOM 861 C C . ALA A 1 110 ? -6.34 -0.582 5.844 1 50.25 110 ALA A C 1
ATOM 863 O O . ALA A 1 110 ? -6.855 -0.476 6.957 1 50.25 110 ALA A O 1
ATOM 864 N N . GLU A 1 111 ? -6.949 -1.14 4.77 1 56.25 111 GLU A N 1
ATOM 865 C CA . GLU A 1 111 ? -8.344 -1.479 5.047 1 56.25 111 GLU A CA 1
ATOM 866 C C . GLU A 1 111 ? -8.586 -2.98 4.914 1 56.25 111 GLU A C 1
ATOM 868 O O . GLU A 1 111 ? -9.719 -3.418 4.699 1 56.25 111 GLU A O 1
ATOM 873 N N . ASP A 1 112 ? -7.5 -3.738 5.109 1 61 112 ASP A N 1
ATOM 874 C CA . ASP A 1 112 ? -7.562 -5.195 5.145 1 61 112 ASP A CA 1
ATOM 875 C C . ASP A 1 112 ? -8.227 -5.746 3.887 1 61 112 ASP A C 1
ATOM 877 O O . ASP A 1 112 ? -8.836 -6.82 3.918 1 61 112 ASP A O 1
ATOM 881 N N . ASN A 1 113 ? -8.305 -4.859 2.77 1 67.69 113 ASN A N 1
ATOM 882 C CA . ASN A 1 113 ? -8.93 -5.352 1.549 1 67.69 113 ASN A CA 1
ATOM 883 C C . ASN A 1 113 ? -7.91 -5.992 0.612 1 67.69 113 ASN A C 1
ATOM 885 O O . ASN A 1 113 ? -6.758 -5.562 0.557 1 67.69 113 ASN A O 1
ATOM 889 N N . HIS A 1 114 ? -8.328 -7.09 0.086 1 76.38 114 HIS A N 1
ATOM 890 C CA . HIS A 1 114 ? -7.48 -7.707 -0.926 1 76.38 114 HIS A CA 1
ATOM 891 C C . HIS A 1 114 ? -8.312 -8.266 -2.074 1 76.38 114 HIS A C 1
ATOM 893 O O . HIS A 1 114 ? -9.539 -8.375 -1.966 1 76.38 114 HIS A O 1
ATOM 899 N N . LEU A 1 115 ? -7.668 -8.469 -3.168 1 81.31 115 LEU A N 1
ATOM 900 C CA . LEU A 1 115 ? -8.297 -8.891 -4.418 1 81.31 115 LEU A CA 1
ATOM 901 C C . LEU A 1 115 ? -7.934 -10.328 -4.75 1 81.31 115 LEU A C 1
ATOM 903 O O . LEU A 1 115 ? -6.754 -10.688 -4.797 1 81.31 115 LEU A O 1
ATOM 907 N N . VAL A 1 116 ? -8.969 -11.07 -4.883 1 88.75 116 VAL A N 1
ATOM 908 C CA . VAL A 1 116 ? -8.766 -12.445 -5.32 1 88.75 116 VAL A CA 1
ATOM 909 C C . VAL A 1 116 ? -8.867 -12.523 -6.84 1 88.75 116 VAL A C 1
ATOM 911 O O . VAL A 1 116 ? -9.852 -12.07 -7.426 1 88.75 116 VAL A O 1
ATOM 914 N N . ASN A 1 117 ? -7.895 -13.055 -7.398 1 90.44 117 ASN A N 1
ATOM 915 C CA . ASN A 1 117 ? -7.859 -13.195 -8.852 1 90.44 117 ASN A CA 1
ATOM 916 C C . ASN A 1 117 ? -8.188 -14.625 -9.281 1 90.44 117 ASN A C 1
ATOM 918 O O . ASN A 1 117 ? -7.707 -15.586 -8.68 1 90.44 117 ASN A O 1
ATOM 922 N N . LEU A 1 118 ? -9.023 -14.719 -10.266 1 94.44 118 LEU A N 1
ATOM 923 C CA . LEU A 1 118 ? -9.32 -16 -10.891 1 94.44 118 LEU A CA 1
ATOM 924 C C . LEU A 1 118 ? -8.914 -15.992 -12.367 1 94.44 118 LEU A C 1
ATOM 926 O O . LEU A 1 118 ? -9.398 -15.172 -13.141 1 94.44 118 LEU A O 1
ATOM 930 N N . THR A 1 119 ? -8.055 -16.906 -12.664 1 94.56 119 THR A N 1
ATOM 931 C CA . THR A 1 119 ? -7.535 -17.016 -14.016 1 94.56 119 THR A CA 1
ATOM 932 C C . THR A 1 119 ? -7.723 -18.438 -14.555 1 94.56 119 THR A C 1
ATOM 934 O O . THR A 1 119 ? -7.816 -19.391 -13.773 1 94.56 119 THR A O 1
ATOM 937 N N . VAL A 1 120 ? -7.797 -18.516 -15.867 1 96.31 120 VAL A N 1
ATOM 938 C CA . VAL A 1 120 ? -7.973 -19.812 -16.531 1 96.31 120 VAL A CA 1
ATOM 939 C C . VAL A 1 120 ? -6.73 -20.141 -17.359 1 96.31 120 VAL A C 1
ATOM 941 O O . VAL A 1 120 ? -6.352 -19.391 -18.25 1 96.31 120 VAL A O 1
ATOM 944 N N . ASN A 1 121 ? -6.109 -21.234 -17 1 94.69 121 ASN A N 1
ATOM 945 C CA . ASN A 1 121 ? -4.984 -21.719 -17.781 1 94.69 121 ASN A CA 1
ATOM 946 C C . ASN A 1 121 ? -5.438 -22.672 -18.891 1 94.69 121 ASN A C 1
ATOM 948 O O . ASN A 1 121 ? -6.188 -23.625 -18.625 1 94.69 121 ASN A O 1
ATOM 952 N N . LEU A 1 122 ? -4.977 -22.438 -20.062 1 94.75 122 LEU A N 1
ATOM 953 C CA . LEU A 1 122 ? -5.359 -23.266 -21.203 1 94.75 122 LEU A CA 1
ATOM 954 C C . LEU A 1 122 ? -4.215 -24.188 -21.609 1 94.75 122 LEU A C 1
ATOM 956 O O . LEU A 1 122 ? -3.051 -23.906 -21.328 1 94.75 122 LEU A O 1
ATOM 960 N N . PRO A 1 123 ? -4.543 -25.266 -22.234 1 92.06 123 PRO A N 1
ATOM 961 C CA . PRO A 1 123 ? -3.521 -26.25 -22.594 1 92.06 123 PRO A CA 1
ATOM 962 C C . PRO A 1 123 ? -2.518 -25.719 -23.609 1 92.06 123 PRO A C 1
ATOM 964 O O . PRO A 1 123 ? -1.408 -26.25 -23.719 1 92.06 123 PRO A O 1
ATOM 967 N N . ASN A 1 124 ? -2.869 -24.719 -24.359 1 86.94 124 ASN A N 1
ATOM 968 C CA . ASN A 1 124 ? -1.956 -24.188 -25.375 1 86.94 124 ASN A CA 1
ATOM 969 C C . ASN A 1 124 ? -0.916 -23.25 -24.75 1 86.94 124 ASN A C 1
ATOM 971 O O . ASN A 1 124 ? -0.106 -22.656 -25.453 1 86.94 124 ASN A O 1
ATOM 975 N N . GLY A 1 125 ? -1 -23.094 -23.484 1 84 125 GLY A N 1
ATOM 976 C CA . GLY A 1 125 ? 0.018 -22.312 -22.797 1 84 125 GLY A CA 1
ATOM 977 C C . GLY A 1 125 ? -0.446 -20.906 -22.453 1 84 125 GLY A C 1
ATOM 978 O O . GLY A 1 125 ? 0.261 -20.172 -21.766 1 84 125 GLY A O 1
ATOM 979 N N . SER A 1 126 ? -1.607 -20.562 -22.812 1 88.25 126 SER A N 1
ATOM 980 C CA . SER A 1 126 ? -2.115 -19.234 -22.531 1 88.25 126 SER A CA 1
ATOM 981 C C . SER A 1 126 ? -2.943 -19.219 -21.25 1 88.25 126 SER A C 1
ATOM 983 O O . SER A 1 126 ? -3.506 -20.234 -20.859 1 88.25 126 SER A O 1
ATOM 985 N N . SER A 1 127 ? -2.869 -18.125 -20.609 1 91.94 127 SER A N 1
ATOM 986 C CA . SER A 1 127 ? -3.699 -17.891 -19.438 1 91.94 127 SER A CA 1
ATOM 987 C C . SER A 1 127 ? -4.633 -16.703 -19.641 1 91.94 127 SER A C 1
ATOM 989 O O . SER A 1 127 ? -4.242 -15.695 -20.234 1 91.94 127 SER A O 1
ATOM 991 N N . LEU A 1 128 ? -5.844 -16.891 -19.281 1 94.19 128 LEU A N 1
ATOM 992 C CA . LEU A 1 128 ? -6.859 -15.867 -19.469 1 94.19 128 LEU A CA 1
ATOM 993 C C . LEU A 1 128 ? -7.473 -15.453 -18.125 1 94.19 128 LEU A C 1
ATOM 995 O O . LEU A 1 128 ? -7.711 -16.297 -17.266 1 94.19 128 LEU A O 1
ATOM 999 N N . TYR A 1 129 ? -7.633 -14.18 -18 1 93.19 129 TYR A N 1
ATOM 1000 C CA . TYR A 1 129 ? -8.242 -13.672 -16.781 1 93.19 129 TYR A CA 1
ATOM 1001 C C . TYR A 1 129 ? -9.758 -13.883 -16.797 1 93.19 129 TYR A C 1
ATOM 1003 O O . TYR A 1 129 ? -10.398 -13.695 -17.828 1 93.19 129 TYR A O 1
ATOM 1011 N N . ARG A 1 130 ? -10.297 -14.289 -15.719 1 94 130 ARG A N 1
ATOM 1012 C CA . ARG A 1 130 ? -11.727 -14.562 -15.664 1 94 130 ARG A CA 1
ATOM 1013 C C . ARG A 1 130 ? -12.453 -13.508 -14.836 1 94 130 ARG A C 1
ATOM 1015 O O . ARG A 1 130 ? -13.367 -12.844 -15.344 1 94 130 ARG A O 1
ATOM 1022 N N . ARG A 1 131 ? -12.039 -13.359 -13.586 1 89.88 131 ARG A N 1
ATOM 1023 C CA . ARG A 1 131 ? -12.719 -12.352 -12.781 1 89.88 131 ARG A CA 1
ATOM 1024 C C . ARG A 1 131 ? -11.961 -12.094 -11.477 1 89.88 131 ARG A C 1
ATOM 1026 O O . ARG A 1 131 ? -11.078 -12.867 -11.109 1 89.88 131 ARG A O 1
ATOM 1033 N N . ALA A 1 132 ? -12.383 -11 -10.852 1 87.62 132 ALA A N 1
ATOM 1034 C CA . ALA A 1 132 ? -11.859 -10.617 -9.547 1 87.62 132 ALA A CA 1
ATOM 1035 C C . ALA A 1 132 ? -12.938 -10.703 -8.477 1 87.62 132 ALA A C 1
ATOM 1037 O O . ALA A 1 132 ? -14.109 -10.414 -8.742 1 87.62 132 ALA A O 1
ATOM 1038 N N . VAL A 1 133 ? -12.5 -11.133 -7.324 1 86.94 133 VAL A N 1
ATOM 1039 C CA . VAL A 1 133 ? -13.398 -11.133 -6.18 1 86.94 133 VAL A CA 1
ATOM 1040 C C . VAL A 1 133 ? -12.812 -10.281 -5.055 1 86.94 133 VAL A C 1
ATOM 1042 O O . VAL A 1 133 ? -11.695 -10.539 -4.59 1 86.94 133 VAL A O 1
ATOM 1045 N N . PHE A 1 134 ? -13.516 -9.359 -4.699 1 79 134 PHE A N 1
ATOM 1046 C CA . PHE A 1 134 ? -13.062 -8.469 -3.635 1 79 134 PHE A CA 1
ATOM 1047 C C . PHE A 1 134 ? -13.422 -9.039 -2.266 1 79 134 PHE A C 1
ATOM 1049 O O . PHE A 1 134 ? -14.586 -9.352 -2.004 1 79 134 PHE A O 1
ATOM 1056 N N . VAL A 1 135 ? -12.359 -9.133 -1.467 1 80.06 135 VAL A N 1
ATOM 1057 C CA . VAL A 1 135 ? -12.594 -9.695 -0.144 1 80.06 135 VAL A CA 1
ATOM 1058 C C . VAL A 1 135 ? -11.891 -8.852 0.915 1 80.06 135 VAL A C 1
ATOM 1060 O O . VAL A 1 135 ? -11.086 -7.98 0.586 1 80.06 135 VAL A O 1
ATOM 1063 N N . SER A 1 136 ? -12.289 -9.031 2.117 1 73.75 136 SER A N 1
ATOM 1064 C CA . SER A 1 136 ? -11.688 -8.305 3.225 1 73.75 136 SER A CA 1
ATOM 1065 C C . SER A 1 136 ? -11.312 -9.25 4.363 1 73.75 136 SER A C 1
ATOM 1067 O O . SER A 1 136 ? -12.055 -10.172 4.684 1 73.75 136 SER A O 1
ATOM 1069 N N . GLY A 1 137 ? -10.18 -8.969 4.891 1 72.06 137 GLY A N 1
ATOM 1070 C CA . GLY A 1 137 ? -9.75 -9.758 6.031 1 72.06 137 GLY A CA 1
ATOM 1071 C C . GLY A 1 137 ? -9.508 -11.219 5.691 1 72.06 137 GLY A C 1
ATOM 1072 O O . GLY A 1 137 ? -9.016 -11.539 4.605 1 72.06 137 GLY A O 1
ATOM 1073 N N . SER A 1 138 ? -9.836 -12.055 6.695 1 75.94 138 SER A N 1
ATOM 1074 C CA . SER A 1 138 ? -9.648 -13.492 6.492 1 75.94 138 SER A CA 1
ATOM 1075 C C . SER A 1 138 ? -10.867 -14.109 5.805 1 75.94 138 SER A C 1
ATOM 1077 O O . SER A 1 138 ? -12 -13.867 6.207 1 75.94 138 SER A O 1
ATOM 1079 N N . VAL A 1 139 ? -10.633 -14.805 4.797 1 82.69 139 VAL A N 1
ATOM 1080 C CA . VAL A 1 139 ? -11.703 -15.422 4.016 1 82.69 139 VAL A CA 1
ATOM 1081 C C . VAL A 1 139 ? -11.922 -16.859 4.484 1 82.69 139 VAL A C 1
ATOM 1083 O O . VAL A 1 139 ? -10.977 -17.656 4.547 1 82.69 139 VAL A O 1
ATOM 1086 N N . PRO A 1 140 ? -13.18 -17.172 4.777 1 83.38 140 PRO A N 1
ATOM 1087 C CA . PRO A 1 140 ? -13.453 -18.562 5.156 1 83.38 140 PRO A CA 1
ATOM 1088 C C . PRO A 1 140 ? -13.203 -19.531 4.016 1 83.38 140 PRO A C 1
ATOM 1090 O O . PRO A 1 140 ? -13.438 -19.203 2.848 1 83.38 140 PRO A O 1
ATOM 1093 N N . SER A 1 141 ? -12.805 -20.781 4.363 1 85.69 141 SER A N 1
ATOM 1094 C CA . SER A 1 141 ? -12.484 -21.812 3.369 1 85.69 141 SER A CA 1
ATOM 1095 C C . SER A 1 141 ? -13.719 -22.188 2.557 1 85.69 141 SER A C 1
ATOM 1097 O O . SER A 1 141 ? -13.617 -22.469 1.361 1 85.69 141 SER A O 1
ATOM 1099 N N . ASN A 1 142 ? -14.867 -22.219 3.227 1 87.5 142 ASN A N 1
ATOM 1100 C CA . ASN A 1 142 ? -16.078 -22.578 2.516 1 87.5 142 ASN A CA 1
ATOM 1101 C C . ASN A 1 142 ? -16.453 -21.547 1.467 1 87.5 142 ASN A C 1
ATOM 1103 O O . ASN A 1 142 ? -17.016 -21.875 0.419 1 87.5 142 ASN A O 1
ATOM 1107 N N . TYR A 1 143 ? -16.203 -20.359 1.794 1 89.19 143 TYR A N 1
ATOM 1108 C CA . TYR A 1 143 ? -16.469 -19.312 0.812 1 89.19 143 TYR A CA 1
ATOM 1109 C C . TYR A 1 143 ? -15.562 -19.453 -0.402 1 89.19 143 TYR A C 1
ATOM 1111 O O . TYR A 1 143 ? -16 -19.281 -1.54 1 89.19 143 TYR A O 1
ATOM 1119 N N . ALA A 1 144 ? -14.328 -19.703 -0.127 1 90.5 144 ALA A N 1
ATOM 1120 C CA . ALA A 1 144 ? -13.391 -19.938 -1.224 1 90.5 144 ALA A CA 1
ATOM 1121 C C . ALA A 1 144 ? -13.859 -21.094 -2.104 1 90.5 144 ALA A C 1
ATOM 1123 O O . ALA A 1 144 ? -13.773 -21.016 -3.332 1 90.5 144 ALA A O 1
ATOM 1124 N N . GLU A 1 145 ? -14.352 -22.156 -1.47 1 92.38 145 GLU A N 1
ATOM 1125 C CA . GLU A 1 145 ? -14.883 -23.297 -2.201 1 92.38 145 GLU A CA 1
ATOM 1126 C C . GLU A 1 145 ? -16.031 -22.891 -3.121 1 92.38 145 GLU A C 1
ATOM 1128 O O . GLU A 1 145 ? -16.078 -23.312 -4.281 1 92.38 145 GLU A O 1
ATOM 1133 N N . GLU A 1 146 ? -16.891 -22.062 -2.555 1 91.69 146 GLU A N 1
ATOM 1134 C CA . GLU A 1 146 ? -18.062 -21.625 -3.312 1 91.69 146 GLU A CA 1
ATOM 1135 C C . GLU A 1 146 ? -17.641 -20.766 -4.504 1 91.69 146 GLU A C 1
ATOM 1137 O O . GLU A 1 146 ? -18.172 -20.938 -5.605 1 91.69 146 GLU A O 1
ATOM 1142 N N . VAL A 1 147 ? -16.734 -19.922 -4.242 1 92 147 VAL A N 1
ATOM 1143 C CA . VAL A 1 147 ? -16.297 -19.016 -5.297 1 92 147 VAL A CA 1
ATOM 1144 C C . VAL A 1 147 ? -15.625 -19.812 -6.418 1 92 147 VAL A C 1
ATOM 1146 O O . VAL A 1 147 ? -15.898 -19.578 -7.598 1 92 147 VAL A O 1
ATOM 1149 N N . LEU A 1 148 ? -14.781 -20.719 -6.105 1 94.44 148 LEU A N 1
ATOM 1150 C CA . LEU A 1 148 ? -14.086 -21.547 -7.086 1 94.44 148 LEU A CA 1
ATOM 1151 C C . LEU A 1 148 ? -15.07 -22.406 -7.875 1 94.44 148 LEU A C 1
ATOM 1153 O O . LEU A 1 148 ? -14.992 -22.469 -9.102 1 94.44 148 LEU A O 1
ATOM 1157 N N . TRP A 1 149 ? -15.984 -22.969 -7.152 1 94.5 149 TRP A N 1
ATOM 1158 C CA . TRP A 1 149 ? -16.953 -23.844 -7.805 1 94.5 149 TRP A CA 1
ATOM 1159 C C . TRP A 1 149 ? -17.875 -23.031 -8.734 1 94.5 149 TRP A C 1
ATOM 1161 O O . TRP A 1 149 ? -18.188 -23.484 -9.836 1 94.5 149 TRP A O 1
ATOM 1171 N N . GLU A 1 150 ? -18.281 -21.891 -8.234 1 93.06 150 GLU A N 1
ATOM 1172 C CA . GLU A 1 150 ? -19.094 -21 -9.07 1 93.06 150 GLU A CA 1
ATOM 1173 C C . GLU A 1 150 ? -18.359 -20.609 -10.352 1 93.06 150 GLU A C 1
ATOM 1175 O O . GLU A 1 150 ? -18.969 -20.484 -11.414 1 93.06 150 GLU A O 1
ATOM 1180 N N . THR A 1 151 ? -17.125 -20.391 -10.188 1 94.94 151 THR A N 1
ATOM 1181 C CA . THR A 1 151 ? -16.312 -20.016 -11.344 1 94.94 151 THR A CA 1
ATOM 1182 C C . THR A 1 151 ? -16.25 -21.172 -12.344 1 94.94 151 THR A C 1
ATOM 1184 O O . THR A 1 151 ? -16.422 -20.969 -13.547 1 94.94 151 THR A O 1
ATOM 1187 N N . ILE A 1 152 ? -16.047 -22.344 -11.875 1 96.44 152 ILE A N 1
ATOM 1188 C CA . ILE A 1 152 ? -15.961 -23.516 -12.734 1 96.44 152 ILE A CA 1
ATOM 1189 C C . ILE A 1 152 ? -17.297 -23.734 -13.438 1 96.44 152 ILE A C 1
ATOM 1191 O O . ILE A 1 152 ? -17.344 -23.891 -14.664 1 96.44 152 ILE A O 1
ATOM 1195 N N . THR A 1 153 ? -18.375 -23.656 -12.688 1 95.62 153 THR A N 1
ATOM 1196 C CA . THR A 1 153 ? -19.688 -23.906 -13.258 1 95.62 153 THR A CA 1
ATOM 1197 C C . THR A 1 153 ? -20.094 -22.781 -14.211 1 95.62 153 THR A C 1
ATOM 1199 O O . THR A 1 153 ? -20.797 -23.016 -15.195 1 95.62 153 THR A O 1
ATOM 1202 N N . GLY A 1 154 ? -19.609 -21.656 -13.852 1 93.56 154 GLY A N 1
ATOM 1203 C CA . GLY A 1 154 ? -19.891 -20.516 -14.727 1 93.56 154 GLY A CA 1
ATOM 1204 C C . GLY A 1 154 ? -19.25 -20.656 -16.094 1 93.56 154 GLY A C 1
ATOM 1205 O O . GLY A 1 154 ? -19.797 -20.172 -17.094 1 93.56 154 GLY A O 1
ATOM 1206 N N . ILE A 1 155 ? -18.172 -21.297 -16.188 1 94.31 155 ILE A N 1
ATOM 1207 C CA . ILE A 1 155 ? -17.453 -21.484 -17.438 1 94.31 155 ILE A CA 1
ATOM 1208 C C . ILE A 1 155 ? -18 -22.703 -18.172 1 94.31 155 ILE A C 1
ATOM 1210 O O . ILE A 1 155 ? -18.281 -22.641 -19.375 1 94.31 155 ILE A O 1
ATOM 1214 N N . THR A 1 156 ? -18.203 -23.781 -17.5 1 93.44 156 THR A N 1
ATOM 1215 C CA . THR A 1 156 ? -18.453 -25.078 -18.125 1 93.44 156 THR A CA 1
ATOM 1216 C C . THR A 1 156 ? -19.953 -25.312 -18.297 1 93.44 156 THR A C 1
ATOM 1218 O O . THR A 1 156 ? -20.359 -26.125 -19.141 1 93.44 156 THR A O 1
ATOM 1221 N N . GLY A 1 157 ? -20.75 -24.672 -17.562 1 88.75 157 GLY A N 1
ATOM 1222 C CA . GLY A 1 157 ? -22.156 -25.031 -17.547 1 88.75 157 GLY A CA 1
ATOM 1223 C C . GLY A 1 157 ? -22.406 -26.453 -17.047 1 88.75 157 GLY A C 1
ATOM 1224 O O . GLY A 1 157 ? -22.156 -26.75 -15.883 1 88.75 157 GLY A O 1
ATOM 1225 N N . SER A 1 158 ? -22.703 -27.344 -18.031 1 85.81 158 SER A N 1
ATOM 1226 C CA . SER A 1 158 ? -23.031 -28.719 -17.641 1 85.81 158 SER A CA 1
ATOM 1227 C C . SER A 1 158 ? -21.812 -29.625 -17.734 1 85.81 158 SER A C 1
ATOM 1229 O O . SER A 1 158 ? -21.766 -30.672 -17.109 1 85.81 158 SER A O 1
ATOM 1231 N N . ASN A 1 159 ? -20.828 -29.25 -18.438 1 91.81 159 ASN A N 1
ATOM 1232 C CA . ASN A 1 159 ? -19.641 -30.078 -18.609 1 91.81 159 ASN A CA 1
ATOM 1233 C C . ASN A 1 159 ? -18.547 -29.719 -17.609 1 91.81 159 ASN A C 1
ATOM 1235 O O . ASN A 1 159 ? -17.453 -29.312 -17.984 1 91.81 159 ASN A O 1
ATOM 1239 N N . ILE A 1 160 ? -18.719 -30.078 -16.406 1 92.88 160 ILE A N 1
ATOM 1240 C CA . ILE A 1 160 ? -17.844 -29.672 -15.305 1 92.88 160 ILE A CA 1
ATOM 1241 C C . ILE A 1 160 ? -16.5 -30.359 -15.43 1 92.88 160 ILE A C 1
ATOM 1243 O O . ILE A 1 160 ? -15.492 -29.875 -14.891 1 92.88 160 ILE A O 1
ATOM 1247 N N . ARG A 1 161 ? -16.438 -31.484 -16.203 1 93.19 161 ARG A N 1
ATOM 1248 C CA . ARG A 1 161 ? -15.211 -32.281 -16.297 1 93.19 161 ARG A CA 1
ATOM 1249 C C . ARG A 1 161 ? -14.18 -31.594 -17.188 1 93.19 161 ARG A C 1
ATOM 1251 O O . ARG A 1 161 ? -13.023 -32.031 -17.25 1 93.19 161 ARG A O 1
ATOM 1258 N N . GLN A 1 162 ? -14.547 -30.5 -17.766 1 95.5 162 GLN A N 1
ATOM 1259 C CA . GLN A 1 162 ? -13.602 -29.719 -18.531 1 95.5 162 GLN A CA 1
ATOM 1260 C C . GLN A 1 162 ? -12.539 -29.094 -17.641 1 95.5 162 GLN A C 1
ATOM 1262 O O . GLN A 1 162 ? -11.43 -28.781 -18.094 1 95.5 162 GLN A O 1
ATOM 1267 N N . CYS A 1 163 ? -12.93 -28.828 -16.406 1 97.38 163 CYS A N 1
ATOM 1268 C CA . CYS A 1 163 ? -11.945 -28.328 -15.438 1 97.38 163 CYS A CA 1
ATOM 1269 C C . CYS A 1 163 ? -11.141 -29.484 -14.844 1 97.38 163 CYS A C 1
ATOM 1271 O O . CYS A 1 163 ? -11.688 -30.312 -14.109 1 97.38 163 CYS A O 1
ATOM 1273 N N . VAL A 1 164 ? -9.914 -29.453 -15.094 1 97.19 164 VAL A N 1
ATOM 1274 C CA . VAL A 1 164 ? -9.117 -30.625 -14.727 1 97.19 164 VAL A CA 1
ATOM 1275 C C . VAL A 1 164 ? -8.414 -30.375 -13.398 1 97.19 164 VAL A C 1
ATOM 1277 O O . VAL A 1 164 ? -7.848 -31.297 -12.805 1 97.19 164 VAL A O 1
ATOM 1280 N N . GLY A 1 165 ? -8.43 -29.125 -12.93 1 96.5 165 GLY A N 1
ATOM 1281 C CA . GLY A 1 165 ? -7.797 -28.875 -11.648 1 96.5 165 GLY A CA 1
ATOM 1282 C C . GLY A 1 165 ? -7.785 -27.406 -11.266 1 96.5 165 GLY A C 1
ATOM 1283 O O . GLY A 1 165 ? -8.234 -26.547 -12.039 1 96.5 165 GLY A O 1
ATOM 1284 N N . ILE A 1 166 ? -7.301 -27.141 -10.031 1 96.12 166 ILE A N 1
ATOM 1285 C CA . ILE A 1 166 ? -7.195 -25.797 -9.461 1 96.12 166 ILE A CA 1
ATOM 1286 C C . ILE A 1 166 ? -5.824 -25.625 -8.812 1 96.12 166 ILE A C 1
ATOM 1288 O O . ILE A 1 166 ? -5.305 -26.547 -8.18 1 96.12 166 ILE A O 1
ATOM 1292 N N . VAL A 1 167 ? -5.191 -24.531 -9.07 1 95.12 167 VAL A N 1
ATOM 1293 C CA . VAL A 1 167 ? -4.02 -24.125 -8.297 1 95.12 167 VAL A CA 1
ATOM 1294 C C . VAL A 1 167 ? -4.312 -22.828 -7.551 1 95.12 167 VAL A C 1
ATOM 1296 O O . VAL A 1 167 ? -4.844 -21.875 -8.133 1 95.12 167 VAL A O 1
ATOM 1299 N N . SER A 1 168 ? -4 -22.766 -6.223 1 92.44 168 SER A N 1
ATOM 1300 C CA . SER A 1 168 ? -4.355 -21.609 -5.418 1 92.44 168 SER A CA 1
ATOM 1301 C C . SER A 1 168 ? -3.359 -21.391 -4.281 1 92.44 168 SER A C 1
ATOM 1303 O O . SER A 1 168 ? -2.641 -22.312 -3.898 1 92.44 168 SER A O 1
ATOM 1305 N N . ASP A 1 169 ? -3.145 -20.188 -3.699 1 81.12 169 ASP A N 1
ATOM 1306 C CA . ASP A 1 169 ? -2.141 -19.828 -2.701 1 81.12 169 ASP A CA 1
ATOM 1307 C C . ASP A 1 169 ? -2.586 -20.25 -1.301 1 81.12 169 ASP A C 1
ATOM 1309 O O . ASP A 1 169 ? -1.753 -20.453 -0.417 1 81.12 169 ASP A O 1
ATOM 1313 N N . LYS A 1 170 ? -3.736 -20.047 -0.742 1 70.38 170 LYS A N 1
ATOM 1314 C CA . LYS A 1 170 ? -4 -20.172 0.688 1 70.38 170 LYS A CA 1
ATOM 1315 C C . LYS A 1 170 ? -4.738 -21.469 0.998 1 70.38 170 LYS A C 1
ATOM 1317 O O . LYS A 1 170 ? -4.496 -22.094 2.033 1 70.38 170 LYS A O 1
ATOM 1322 N N . PHE A 1 171 ? -5.551 -21.938 0.409 1 61.62 171 PHE A N 1
ATOM 1323 C CA . PHE A 1 171 ? -6.59 -22.828 0.916 1 61.62 171 PHE A CA 1
ATOM 1324 C C . PHE A 1 171 ? -6.242 -24.281 0.628 1 61.62 171 PHE A C 1
ATOM 1326 O O . PHE A 1 171 ? -7.133 -25.125 0.478 1 61.62 171 PHE A O 1
ATOM 1333 N N . LYS A 1 172 ? -4.859 -24.438 0.59 1 60.12 172 LYS A N 1
ATOM 1334 C CA . LYS A 1 172 ? -4.504 -25.812 0.261 1 60.12 172 LYS A CA 1
ATOM 1335 C C . LYS A 1 172 ? -5.254 -26.812 1.149 1 60.12 172 LYS A C 1
ATOM 1337 O O . LYS A 1 172 ? -5.824 -27.781 0.657 1 60.12 172 LYS A O 1
ATOM 1342 N N . ALA A 1 173 ? -5.371 -26.453 2.387 1 63.81 173 ALA A N 1
ATOM 1343 C CA . ALA A 1 173 ? -5.641 -27.625 3.209 1 63.81 173 ALA A CA 1
ATOM 1344 C C . ALA A 1 173 ? -7.133 -27.953 3.229 1 63.81 173 ALA A C 1
ATOM 1346 O O . ALA A 1 173 ? -7.52 -29.125 3.152 1 63.81 173 ALA A O 1
ATOM 1347 N N . LYS A 1 174 ? -7.871 -26.953 3.002 1 81.44 174 LYS A N 1
ATOM 1348 C CA . LYS A 1 174 ? -9.219 -27.453 3.258 1 81.44 174 LYS A CA 1
ATOM 1349 C C . LYS A 1 174 ? -10.117 -27.266 2.037 1 81.44 174 LYS A C 1
ATOM 1351 O O . LYS A 1 174 ? -10.68 -28.234 1.522 1 81.44 174 LYS A O 1
ATOM 1356 N N . ALA A 1 175 ? -10.086 -26.156 1.4 1 89.06 175 ALA A N 1
ATOM 1357 C CA . ALA A 1 175 ? -10.984 -25.891 0.275 1 89.06 175 ALA A CA 1
ATOM 1358 C C . ALA A 1 175 ? -10.586 -26.719 -0.943 1 89.06 175 ALA A C 1
ATOM 1360 O O . ALA A 1 175 ? -11.438 -27.359 -1.576 1 89.06 175 ALA A O 1
ATOM 1361 N N . LEU A 1 176 ? -9.375 -26.781 -1.269 1 93.12 176 LEU A N 1
ATOM 1362 C CA . LEU A 1 176 ? -8.875 -27.516 -2.428 1 93.12 176 LEU A CA 1
ATOM 1363 C C . LEU A 1 176 ? -9.07 -29.016 -2.246 1 93.12 176 LEU A C 1
ATOM 1365 O O . LEU A 1 176 ? -9.469 -29.719 -3.182 1 93.12 176 LEU A O 1
ATOM 1369 N N . ARG A 1 177 ? -8.891 -29.438 -1.063 1 91.81 177 ARG A N 1
ATOM 1370 C CA . ARG A 1 177 ? -9.047 -30.859 -0.774 1 91.81 177 ARG A CA 1
ATOM 1371 C C . ARG A 1 177 ? -10.516 -31.281 -0.854 1 91.81 177 ARG A C 1
ATOM 1373 O O . ARG A 1 177 ? -10.836 -32.344 -1.38 1 91.81 177 ARG A O 1
ATOM 1380 N N . THR A 1 178 ? -11.328 -30.453 -0.33 1 92.75 178 THR A N 1
ATOM 1381 C CA . THR A 1 178 ? -12.758 -30.75 -0.36 1 92.75 178 THR A CA 1
ATOM 1382 C C . THR A 1 178 ? -13.266 -30.812 -1.798 1 92.75 178 THR A C 1
ATOM 1384 O O . THR A 1 178 ? -13.992 -31.75 -2.16 1 92.75 178 THR A O 1
ATOM 1387 N N . LEU A 1 179 ? -12.852 -29.922 -2.59 1 94.69 179 LEU A N 1
ATOM 1388 C CA . LEU A 1 179 ? -13.289 -29.891 -3.98 1 94.69 179 LEU A CA 1
ATOM 1389 C C . LEU A 1 179 ? -12.734 -31.094 -4.754 1 94.69 179 LEU A C 1
ATOM 1391 O O . LEU A 1 179 ? -13.406 -31.641 -5.621 1 94.69 179 LEU A O 1
ATOM 1395 N N . GLU A 1 180 ? -11.539 -31.422 -4.453 1 95.38 180 GLU A N 1
ATOM 1396 C CA . GLU A 1 180 ? -10.938 -32.594 -5.113 1 95.38 180 GLU A CA 1
ATOM 1397 C C . GLU A 1 180 ? -11.625 -33.875 -4.699 1 95.38 180 GLU A C 1
ATOM 1399 O O . GLU A 1 180 ? -11.812 -34.781 -5.52 1 95.38 180 GLU A O 1
ATOM 1404 N N . SER A 1 181 ? -12.016 -33.969 -3.432 1 93.62 181 SER A N 1
ATOM 1405 C CA . SER A 1 181 ? -12.688 -35.156 -2.93 1 93.62 181 SER A CA 1
ATOM 1406 C C . SER A 1 181 ? -14.07 -35.312 -3.555 1 93.62 181 SER A C 1
ATOM 1408 O O . SER A 1 181 ? -14.516 -36.438 -3.822 1 93.62 181 SER A O 1
ATOM 1410 N N . GLN A 1 182 ? -14.703 -34.219 -3.754 1 94.5 182 GLN A N 1
ATOM 1411 C CA . GLN A 1 182 ? -16.047 -34.219 -4.336 1 94.5 182 GLN A CA 1
ATOM 1412 C C . GLN A 1 182 ? -15.984 -34.438 -5.844 1 94.5 182 GLN A C 1
ATOM 1414 O O . GLN A 1 182 ? -16.969 -34.875 -6.453 1 94.5 182 GLN A O 1
ATOM 1419 N N . ASN A 1 183 ? -14.875 -34.094 -6.375 1 95.19 183 ASN A N 1
ATOM 1420 C CA . ASN A 1 183 ? -14.656 -34.219 -7.809 1 95.19 183 ASN A CA 1
ATOM 1421 C C . ASN A 1 183 ? -13.383 -35 -8.117 1 95.19 183 ASN A C 1
ATOM 1423 O O . ASN A 1 183 ? -12.336 -34.406 -8.391 1 95.19 183 ASN A O 1
ATOM 1427 N N . HIS A 1 184 ? -13.492 -36.281 -8.266 1 93.69 184 HIS A N 1
ATOM 1428 C CA . HIS A 1 184 ? -12.352 -37.188 -8.25 1 93.69 184 HIS A CA 1
ATOM 1429 C C . HIS A 1 184 ? -11.477 -37 -9.484 1 93.69 184 HIS A C 1
ATOM 1431 O O . HIS A 1 184 ? -10.32 -37.438 -9.5 1 93.69 184 HIS A O 1
ATOM 1437 N N . TRP A 1 185 ? -11.977 -36.406 -10.547 1 94.88 185 TRP A N 1
ATOM 1438 C CA . TRP A 1 185 ? -11.188 -36.219 -11.766 1 94.88 185 TRP A CA 1
ATOM 1439 C C . TRP A 1 185 ? -10.281 -35 -11.664 1 94.88 185 TRP A C 1
ATOM 1441 O O . TRP A 1 185 ? -9.398 -34.812 -12.5 1 94.88 185 TRP A O 1
ATOM 1451 N N . MET A 1 186 ? -10.461 -34.188 -10.664 1 96 186 MET A N 1
ATOM 1452 C CA . MET A 1 186 ? -9.727 -32.938 -10.531 1 96 186 MET A CA 1
ATOM 1453 C C . MET A 1 186 ? -8.43 -33.156 -9.742 1 96 186 MET A C 1
ATOM 1455 O O . MET A 1 186 ? -8.375 -34 -8.859 1 96 186 MET A O 1
ATOM 1459 N N . VAL A 1 187 ? -7.465 -32.375 -10.125 1 96.5 187 VAL A N 1
ATOM 1460 C CA . VAL A 1 187 ? -6.215 -32.281 -9.375 1 96.5 187 VAL A CA 1
ATOM 1461 C C . VAL A 1 187 ? -6.023 -30.859 -8.867 1 96.5 187 VAL A C 1
ATOM 1463 O O . VAL A 1 187 ? -5.785 -29.938 -9.656 1 96.5 187 VAL A O 1
ATOM 1466 N N . ASN A 1 188 ? -6.145 -30.688 -7.598 1 95.62 188 ASN A N 1
ATOM 1467 C CA . ASN A 1 188 ? -6.027 -29.375 -6.992 1 95.62 188 ASN A CA 1
ATOM 1468 C C . ASN A 1 188 ? -4.707 -29.219 -6.25 1 95.62 188 ASN A C 1
ATOM 1470 O O . ASN A 1 188 ? -4.316 -30.078 -5.473 1 95.62 188 ASN A O 1
ATOM 1474 N N . LEU A 1 189 ? -4.062 -28.109 -6.508 1 94 189 LEU A N 1
ATOM 1475 C CA . LEU A 1 189 ? -2.705 -27.922 -6.008 1 94 189 LEU A CA 1
ATOM 1476 C C . LEU A 1 189 ? -2.592 -26.609 -5.23 1 94 189 LEU A C 1
ATOM 1478 O O . LEU A 1 189 ? -3.322 -25.656 -5.504 1 94 189 LEU A O 1
ATOM 1482 N N . SER A 1 190 ? -1.68 -26.672 -4.289 1 91.69 190 SER A N 1
ATOM 1483 C CA . SER A 1 190 ? -1.281 -25.422 -3.633 1 91.69 190 SER A CA 1
ATOM 1484 C C . SER A 1 190 ? -0.146 -24.734 -4.387 1 91.69 190 SER A C 1
ATOM 1486 O O . SER A 1 190 ? 0.722 -25.406 -4.953 1 91.69 190 SER A O 1
ATOM 1488 N N . CYS A 1 191 ? -0.103 -23.469 -4.332 1 92.62 191 CYS A N 1
ATOM 1489 C CA . CYS A 1 191 ? 0.875 -22.672 -5.059 1 92.62 191 CYS A CA 1
ATOM 1490 C C . CYS A 1 191 ? 2.283 -22.906 -4.527 1 92.62 191 CYS A C 1
ATOM 1492 O O . CYS A 1 191 ? 2.523 -22.828 -3.324 1 92.62 191 CYS A O 1
ATOM 1494 N N . GLN A 1 192 ? 3.143 -23.141 -5.453 1 93.06 192 GLN A N 1
ATOM 1495 C CA . GLN A 1 192 ? 4.52 -23.453 -5.082 1 93.06 192 GLN A CA 1
ATOM 1496 C C . GLN A 1 192 ? 5.234 -22.219 -4.551 1 93.06 192 GLN A C 1
ATOM 1498 O O . GLN A 1 192 ? 6.051 -22.312 -3.631 1 93.06 192 GLN A O 1
ATOM 1503 N N . PHE A 1 193 ? 4.988 -21.141 -5.129 1 91.94 193 PHE A N 1
ATOM 1504 C CA . PHE A 1 193 ? 5.586 -19.891 -4.648 1 91.94 193 PHE A CA 1
ATOM 1505 C C . PHE A 1 193 ? 5.266 -19.672 -3.176 1 91.94 193 PHE A C 1
ATOM 1507 O O . PHE A 1 193 ? 6.152 -19.344 -2.385 1 91.94 193 PHE A O 1
ATOM 1514 N N . GLN A 1 194 ? 4.078 -19.828 -2.854 1 88.75 194 GLN A N 1
ATOM 1515 C CA . GLN A 1 194 ? 3.666 -19.688 -1.461 1 88.75 194 GLN A CA 1
ATOM 1516 C C . GLN A 1 194 ? 4.336 -20.734 -0.576 1 88.75 194 GLN A C 1
ATOM 1518 O O . GLN A 1 194 ? 4.648 -20.453 0.586 1 88.75 194 GLN A O 1
ATOM 1523 N N . GLY A 1 195 ? 4.465 -21.891 -1.106 1 91.94 195 GLY A N 1
ATOM 1524 C CA . GLY A 1 195 ? 5.164 -22.922 -0.352 1 91.94 195 GLY A CA 1
ATOM 1525 C C . GLY A 1 195 ? 6.566 -22.516 0.055 1 91.94 195 GLY A C 1
ATOM 1526 O O . GLY A 1 195 ? 6.965 -22.703 1.205 1 91.94 195 GLY A O 1
ATOM 1527 N N . PHE A 1 196 ? 7.203 -21.906 -0.826 1 94 196 PHE A N 1
ATOM 1528 C CA . PHE A 1 196 ? 8.578 -21.5 -0.561 1 94 196 PHE A CA 1
ATOM 1529 C C . PHE A 1 196 ? 8.609 -20.281 0.359 1 94 196 PHE A C 1
ATOM 1531 O O . PHE A 1 196 ? 9.492 -20.156 1.208 1 94 196 PHE A O 1
ATOM 1538 N N . THR A 1 197 ? 7.676 -19.438 0.181 1 89.75 197 THR A N 1
ATOM 1539 C CA . THR A 1 197 ? 7.617 -18.281 1.065 1 89.75 197 THR A CA 1
ATOM 1540 C C . THR A 1 197 ? 7.277 -18.703 2.492 1 89.75 197 THR A C 1
ATOM 1542 O O . THR A 1 197 ? 7.801 -18.141 3.455 1 89.75 197 THR A O 1
ATOM 1545 N N . SER A 1 198 ? 6.387 -19.656 2.613 1 91.06 198 SER A N 1
ATOM 1546 C CA . SER A 1 198 ? 6.035 -20.188 3.932 1 91.06 198 SER A CA 1
ATOM 1547 C C . SER A 1 198 ? 7.215 -20.906 4.574 1 91.06 198 SER A C 1
ATOM 1549 O O . SER A 1 198 ? 7.348 -20.922 5.797 1 91.06 198 SER A O 1
ATOM 1551 N N . LEU A 1 199 ? 8.039 -21.453 3.744 1 95.5 199 LEU A N 1
ATOM 1552 C CA . LEU A 1 199 ? 9.234 -22.109 4.254 1 95.5 199 LEU A CA 1
ATOM 1553 C C . LEU A 1 199 ? 10.141 -21.125 4.98 1 95.5 199 LEU A C 1
ATOM 1555 O O . LEU A 1 199 ? 10.727 -21.453 6.012 1 95.5 199 LEU A O 1
ATOM 1559 N N . LEU A 1 200 ? 10.234 -19.969 4.465 1 93.12 200 LEU A N 1
ATOM 1560 C CA . LEU A 1 200 ? 11.016 -18.922 5.113 1 93.12 200 LEU A CA 1
ATOM 1561 C C . LEU A 1 200 ? 10.453 -18.609 6.5 1 93.12 200 LEU A C 1
ATOM 1563 O O . LEU A 1 200 ? 11.219 -18.438 7.453 1 93.12 200 LEU A O 1
ATOM 1567 N N . LYS A 1 201 ? 9.211 -18.547 6.555 1 89.75 201 LYS A N 1
ATOM 1568 C CA . LYS A 1 201 ? 8.57 -18.297 7.84 1 89.75 201 LYS A CA 1
ATOM 1569 C C . LYS A 1 201 ? 8.852 -19.422 8.828 1 89.75 201 LYS A C 1
ATOM 1571 O O . LYS A 1 201 ? 9.062 -19.172 10.016 1 89.75 201 LYS A O 1
ATOM 1576 N N . ASP A 1 202 ? 8.828 -20.609 8.305 1 94.25 202 ASP A N 1
ATOM 1577 C CA . ASP A 1 202 ? 9.117 -21.766 9.148 1 94.25 202 ASP A CA 1
ATOM 1578 C C . ASP A 1 202 ? 10.539 -21.688 9.711 1 94.25 202 ASP A C 1
ATOM 1580 O O . ASP A 1 202 ? 10.766 -21.984 10.883 1 94.25 202 ASP A O 1
ATOM 1584 N N . PHE A 1 203 ? 11.445 -21.312 8.914 1 95.19 203 PHE A N 1
ATOM 1585 C CA . PHE A 1 203 ? 12.82 -21.156 9.375 1 95.19 203 PHE A CA 1
ATOM 1586 C C . PHE A 1 203 ? 12.898 -20.141 10.508 1 95.19 203 PHE A C 1
ATOM 1588 O O . PHE A 1 203 ? 13.547 -20.391 11.531 1 95.19 203 PHE A O 1
ATOM 1595 N N . GLY A 1 204 ? 12.258 -19 10.25 1 91.75 204 GLY A N 1
ATOM 1596 C CA . GLY A 1 204 ? 12.273 -17.938 11.234 1 91.75 204 GLY A CA 1
ATOM 1597 C C . GLY A 1 204 ? 11.695 -18.359 12.578 1 91.75 204 GLY A C 1
ATOM 1598 O O . GLY A 1 204 ? 12.203 -17.953 13.625 1 91.75 204 GLY A O 1
ATOM 1599 N N . LYS A 1 205 ? 10.75 -19.219 12.594 1 90.19 205 LYS A N 1
ATOM 1600 C CA . LYS A 1 205 ? 10.039 -19.609 13.805 1 90.19 205 LYS A CA 1
ATOM 1601 C C . LYS A 1 205 ? 10.742 -20.781 14.5 1 90.19 205 LYS A C 1
ATOM 1603 O O . LYS A 1 205 ? 10.766 -20.844 15.734 1 90.19 205 LYS A O 1
ATOM 1608 N N . GLU A 1 206 ? 11.305 -21.672 13.734 1 93.44 206 GLU A N 1
ATOM 1609 C CA . GLU A 1 206 ? 11.672 -22.969 14.32 1 93.44 206 GLU A CA 1
ATOM 1610 C C . GLU A 1 206 ? 13.18 -23.078 14.492 1 93.44 206 GLU A C 1
ATOM 1612 O O . GLU A 1 206 ? 13.656 -23.859 15.32 1 93.44 206 GLU A O 1
ATOM 1617 N N . LEU A 1 207 ? 13.922 -22.422 13.703 1 95.31 207 LEU A N 1
ATOM 1618 C CA . LEU A 1 207 ? 15.367 -22.578 13.797 1 95.31 207 LEU A CA 1
ATOM 1619 C C . LEU A 1 207 ? 15.945 -21.656 14.859 1 95.31 207 LEU A C 1
ATOM 1621 O O . LEU A 1 207 ? 15.766 -20.438 14.797 1 95.31 207 LEU A O 1
ATOM 1625 N N . PRO A 1 208 ? 16.719 -22.109 15.789 1 94.62 208 PRO A N 1
ATOM 1626 C CA . PRO A 1 208 ? 17.344 -21.281 16.828 1 94.62 208 PRO A CA 1
ATOM 1627 C C . PRO A 1 208 ? 18.281 -20.234 16.266 1 94.62 208 PRO A C 1
ATOM 1629 O O . PRO A 1 208 ? 18.406 -19.141 16.828 1 94.62 208 PRO A O 1
ATOM 1632 N N . LEU A 1 209 ? 18.906 -20.594 15.203 1 95.62 209 LEU A N 1
ATOM 1633 C CA . LEU A 1 209 ? 19.812 -19.641 14.555 1 95.62 209 LEU A CA 1
ATOM 1634 C C . LEU A 1 209 ? 19.125 -18.312 14.305 1 95.62 209 LEU A C 1
ATOM 1636 O O . LEU A 1 209 ? 19.672 -17.25 14.586 1 95.62 209 LEU A O 1
ATOM 1640 N N . PHE A 1 210 ? 17.891 -18.328 13.828 1 94.75 210 PHE A N 1
ATOM 1641 C CA . PHE A 1 210 ? 17.156 -17.109 13.477 1 94.75 210 PHE A CA 1
ATOM 1642 C C . PHE A 1 210 ? 16.766 -16.328 14.734 1 94.75 210 PHE A C 1
ATOM 1644 O O . PHE A 1 210 ? 16.781 -15.102 14.734 1 94.75 210 PHE A O 1
ATOM 1651 N N . ARG A 1 211 ? 16.438 -17.016 15.719 1 92.31 211 ARG A N 1
ATOM 1652 C CA . ARG A 1 211 ? 16.078 -16.359 16.969 1 92.31 211 ARG A CA 1
ATOM 1653 C C . ARG A 1 211 ? 17.281 -15.602 17.547 1 92.31 211 ARG A C 1
ATOM 1655 O O . ARG A 1 211 ? 17.141 -14.438 17.938 1 92.31 211 ARG A O 1
ATOM 1662 N N . THR A 1 212 ? 18.344 -16.281 17.578 1 95.06 212 THR A N 1
ATOM 1663 C CA . THR A 1 212 ? 19.562 -15.68 18.141 1 95.06 212 THR A CA 1
ATOM 1664 C C . THR A 1 212 ? 19.984 -14.461 17.328 1 95.06 212 THR A C 1
ATOM 1666 O O . THR A 1 212 ? 20.312 -13.414 17.891 1 95.06 212 THR A O 1
ATOM 1669 N N . VAL A 1 213 ? 19.984 -14.648 16.062 1 96.25 213 VAL A N 1
ATOM 1670 C CA . VAL A 1 213 ? 20.422 -13.57 15.188 1 96.25 213 VAL A CA 1
ATOM 1671 C C . VAL A 1 213 ? 19.453 -12.391 15.281 1 96.25 213 VAL A C 1
ATOM 1673 O O . VAL A 1 213 ? 19.875 -11.234 15.258 1 96.25 213 VAL A O 1
ATOM 1676 N N . THR A 1 214 ? 18.125 -12.68 15.344 1 94.12 214 THR A N 1
ATOM 1677 C CA . THR A 1 214 ? 17.125 -11.625 15.453 1 94.12 214 THR A CA 1
ATOM 1678 C C . THR A 1 214 ? 17.359 -10.789 16.703 1 94.12 214 THR A C 1
ATOM 1680 O O . THR A 1 214 ? 17.359 -9.555 16.641 1 94.12 214 THR A O 1
ATOM 1683 N N . GLU A 1 215 ? 17.625 -11.414 17.781 1 93.75 215 GLU A N 1
ATOM 1684 C CA . GLU A 1 215 ? 17.844 -10.719 19.031 1 93.75 215 GLU A CA 1
ATOM 1685 C C . GLU A 1 215 ? 19.125 -9.875 18.984 1 93.75 215 GLU A C 1
ATOM 1687 O O . GLU A 1 215 ? 19.141 -8.742 19.453 1 93.75 215 GLU A O 1
ATOM 1692 N N . SER A 1 216 ? 20.109 -10.461 18.453 1 95.94 216 SER A N 1
ATOM 1693 C CA . SER A 1 216 ? 21.391 -9.758 18.359 1 95.94 216 SER A CA 1
ATOM 1694 C C . SER A 1 216 ? 21.281 -8.539 17.453 1 95.94 216 SER A C 1
ATOM 1696 O O . SER A 1 216 ? 21.766 -7.457 17.781 1 95.94 216 SER A O 1
ATOM 1698 N N . CYS A 1 217 ? 20.641 -8.727 16.312 1 96.12 217 CYS A N 1
ATOM 1699 C CA . CYS A 1 217 ? 20.484 -7.629 15.367 1 96.12 217 CYS A CA 1
ATOM 1700 C C . CYS A 1 217 ? 19.609 -6.527 15.945 1 96.12 217 CYS A C 1
ATOM 1702 O O . CYS A 1 217 ? 19.859 -5.344 15.719 1 96.12 217 CYS A O 1
ATOM 1704 N N . LEU A 1 218 ? 18.609 -6.938 16.641 1 93.75 218 LEU A N 1
ATOM 1705 C CA . LEU A 1 218 ? 17.734 -5.957 17.266 1 93.75 218 LEU A CA 1
ATOM 1706 C C . LEU A 1 218 ? 18.5 -5.113 18.281 1 93.75 218 LEU A C 1
ATOM 1708 O O . LEU A 1 218 ? 18.281 -3.9 18.375 1 93.75 218 LEU A O 1
ATOM 1712 N N . LYS A 1 219 ? 19.328 -5.754 19 1 94.81 219 LYS A N 1
ATOM 1713 C CA . LYS A 1 219 ? 20.125 -5.059 20.016 1 94.81 219 LYS A CA 1
ATOM 1714 C C . LYS A 1 219 ? 21.078 -4.051 19.359 1 94.81 219 LYS A C 1
ATOM 1716 O O . LYS A 1 219 ? 21.156 -2.902 19.797 1 94.81 219 LYS A O 1
ATOM 1721 N N . VAL A 1 220 ? 21.75 -4.484 18.359 1 96 220 VAL A N 1
ATOM 1722 C CA . VAL A 1 220 ? 22.688 -3.619 17.656 1 96 220 VAL A CA 1
ATOM 1723 C C . VAL A 1 220 ? 21.953 -2.451 17.016 1 96 220 VAL A C 1
ATOM 1725 O O . VAL A 1 220 ? 22.328 -1.291 17.188 1 96 220 VAL A O 1
ATOM 1728 N N . ALA A 1 221 ? 20.859 -2.783 16.266 1 94 221 ALA A N 1
ATOM 1729 C CA . ALA A 1 221 ? 20.109 -1.771 15.539 1 94 221 ALA A CA 1
ATOM 1730 C C . ALA A 1 221 ? 19.484 -0.755 16.484 1 94 221 ALA A C 1
ATOM 1732 O O . ALA A 1 221 ? 19.547 0.453 16.25 1 94 221 ALA A O 1
ATOM 1733 N N . SER A 1 222 ? 18.906 -1.232 17.531 1 91.44 222 SER A N 1
ATOM 1734 C CA . SER A 1 222 ? 18.266 -0.348 18.5 1 91.44 222 SER A CA 1
ATOM 1735 C C . SER A 1 222 ? 19.266 0.596 19.156 1 91.44 222 SER A C 1
ATOM 1737 O O . SER A 1 222 ? 18.984 1.782 19.328 1 91.44 222 SER A O 1
ATOM 1739 N N . PHE A 1 223 ? 20.422 0.107 19.578 1 94.31 223 PHE A N 1
ATOM 1740 C CA . PHE A 1 223 ? 21.438 0.919 20.219 1 94.31 223 PHE A CA 1
ATOM 1741 C C . PHE A 1 223 ? 21.969 1.993 19.281 1 94.31 223 PHE A C 1
ATOM 1743 O O . PHE A 1 223 ? 22.062 3.164 19.656 1 94.31 223 PHE A O 1
ATOM 1750 N N . VAL A 1 224 ? 22.234 1.575 18.078 1 94.06 224 VAL A N 1
ATOM 1751 C CA . VAL A 1 224 ? 22.812 2.492 17.094 1 94.06 224 VAL A CA 1
ATOM 1752 C C . VAL A 1 224 ? 21.781 3.559 16.734 1 94.06 224 VAL A C 1
ATOM 1754 O O . VAL A 1 224 ? 22.109 4.738 16.594 1 94.06 224 VAL A O 1
ATOM 1757 N N . ASN A 1 225 ? 20.547 3.131 16.547 1 91.5 225 ASN A N 1
ATOM 1758 C CA . ASN A 1 225 ? 19.5 4.051 16.141 1 91.5 225 ASN A CA 1
ATOM 1759 C C . ASN A 1 225 ? 19.141 5.027 17.25 1 91.5 225 ASN A C 1
ATOM 1761 O O . ASN A 1 225 ? 18.766 6.172 16.984 1 91.5 225 ASN A O 1
ATOM 1765 N N . ASN A 1 226 ? 19.297 4.641 18.484 1 89.81 226 ASN A N 1
ATOM 1766 C CA . ASN A 1 226 ? 18.703 5.418 19.578 1 89.81 226 ASN A CA 1
ATOM 1767 C C . ASN A 1 226 ? 19.734 6.352 20.203 1 89.81 226 ASN A C 1
ATOM 1769 O O . ASN A 1 226 ? 19.375 7.363 20.812 1 89.81 226 ASN A O 1
ATOM 1773 N N . ASP A 1 227 ? 20.953 5.977 20.188 1 91.56 227 ASP A N 1
ATOM 1774 C CA . ASP A 1 227 ? 21.984 6.848 20.75 1 91.56 227 ASP A CA 1
ATOM 1775 C C . ASP A 1 227 ? 22.438 7.883 19.734 1 91.56 227 ASP A C 1
ATOM 1777 O O . ASP A 1 227 ? 23.016 7.527 18.703 1 91.56 227 ASP A O 1
ATOM 1781 N N . SER A 1 228 ? 22.297 9.125 20.062 1 90.06 228 SER A N 1
ATOM 1782 C CA . SER A 1 228 ? 22.531 10.211 19.125 1 90.06 228 SER A CA 1
ATOM 1783 C C . SER A 1 228 ? 24 10.289 18.719 1 90.06 228 SER A C 1
ATOM 1785 O O . SER A 1 228 ? 24.328 10.531 17.562 1 90.06 228 SER A O 1
ATOM 1787 N N . ARG A 1 229 ? 24.953 10.133 19.688 1 93.44 229 ARG A N 1
ATOM 1788 C CA . ARG A 1 229 ? 26.391 10.219 19.406 1 93.44 229 ARG A CA 1
ATOM 1789 C C . ARG A 1 229 ? 26.844 9.062 18.531 1 93.44 229 ARG A C 1
ATOM 1791 O O . ARG A 1 229 ? 27.594 9.266 17.562 1 93.44 229 ARG A O 1
ATOM 1798 N N . VAL A 1 230 ? 26.312 7.961 18.844 1 94.44 230 VAL A N 1
ATOM 1799 C CA . VAL A 1 230 ? 26.656 6.773 18.078 1 94.44 230 VAL A CA 1
ATOM 1800 C C . VAL A 1 230 ? 26.047 6.855 16.688 1 94.44 230 VAL A C 1
ATOM 1802 O O . VAL A 1 230 ? 26.688 6.523 15.695 1 94.44 230 VAL A O 1
ATOM 1805 N N . ARG A 1 231 ? 24.875 7.266 16.578 1 94.06 231 ARG A N 1
ATOM 1806 C CA . ARG A 1 231 ? 24.156 7.395 15.312 1 94.06 231 ARG A CA 1
ATOM 1807 C C . ARG A 1 231 ? 24.875 8.359 14.383 1 94.06 231 ARG A C 1
ATOM 1809 O O . ARG A 1 231 ? 25 8.102 13.18 1 94.06 231 ARG A O 1
ATOM 1816 N N . LYS A 1 232 ? 25.297 9.438 14.898 1 93.19 232 LYS A N 1
ATOM 1817 C CA . LYS A 1 232 ? 26.016 10.422 14.094 1 93.19 232 LYS A CA 1
ATOM 1818 C C . LYS A 1 232 ? 27.297 9.828 13.516 1 93.19 232 LYS A C 1
ATOM 1820 O O . LYS A 1 232 ? 27.625 10.055 12.352 1 93.19 232 LYS A O 1
ATOM 1825 N N . SER A 1 233 ? 28 9.141 14.453 1 95.56 233 SER A N 1
ATOM 1826 C CA . SER A 1 233 ? 29.203 8.461 13.984 1 95.56 233 SER A CA 1
ATOM 1827 C C . SER A 1 233 ? 28.859 7.418 12.922 1 95.56 233 SER A C 1
ATOM 1829 O O . SER A 1 233 ? 29.578 7.277 11.93 1 95.56 233 SER A O 1
ATOM 1831 N N . PHE A 1 234 ? 27.812 6.668 13.172 1 95.62 234 PHE A N 1
ATOM 1832 C CA . PHE A 1 234 ? 27.375 5.648 12.234 1 95.62 234 PHE A CA 1
ATOM 1833 C C . PHE A 1 234 ? 27.031 6.266 10.883 1 95.62 234 PHE A C 1
ATOM 1835 O O . PHE A 1 234 ? 27.438 5.746 9.836 1 95.62 234 PHE A O 1
ATOM 1842 N N . HIS A 1 235 ? 26.328 7.355 10.867 1 92.38 235 HIS A N 1
ATOM 1843 C CA . HIS A 1 235 ? 25.953 8.047 9.633 1 92.38 235 HIS A CA 1
ATOM 1844 C C . HIS A 1 235 ? 27.188 8.539 8.891 1 92.38 235 HIS A C 1
ATOM 1846 O O . HIS A 1 235 ? 27.234 8.508 7.66 1 92.38 235 HIS A O 1
ATOM 1852 N N . LYS A 1 236 ? 28.078 9.039 9.648 1 94.25 236 LYS A N 1
ATOM 1853 C CA . LYS A 1 236 ? 29.328 9.484 9.062 1 94.25 236 LYS A CA 1
ATOM 1854 C C . LYS A 1 236 ? 30.016 8.359 8.289 1 94.25 236 LYS A C 1
ATOM 1856 O O . LYS A 1 236 ? 30.406 8.539 7.137 1 94.25 236 LYS A O 1
ATOM 1861 N N . TYR A 1 237 ? 30.125 7.258 8.898 1 95 237 TYR A N 1
ATOM 1862 C CA . TYR A 1 237 ? 30.844 6.148 8.281 1 95 237 TYR A CA 1
ATOM 1863 C C . TYR A 1 237 ? 30 5.48 7.199 1 95 237 TYR A C 1
ATOM 1865 O O . TYR A 1 237 ? 30.531 4.922 6.238 1 95 237 TYR A O 1
ATOM 1873 N N . GLN A 1 238 ? 28.688 5.512 7.32 1 91.44 238 GLN A N 1
ATOM 1874 C CA . GLN A 1 238 ? 27.828 5.078 6.227 1 91.44 238 GLN A CA 1
ATOM 1875 C C . GLN A 1 238 ? 28.078 5.898 4.965 1 91.44 238 GLN A C 1
ATOM 1877 O O . GLN A 1 238 ? 28.172 5.348 3.863 1 91.44 238 GLN A O 1
ATOM 1882 N N . MET A 1 239 ? 28.156 7.164 5.23 1 88.25 239 MET A N 1
ATOM 1883 C CA . MET A 1 239 ? 28.391 8.078 4.117 1 88.25 239 MET A CA 1
ATOM 1884 C C . MET A 1 239 ? 29.734 7.801 3.453 1 88.25 239 MET A C 1
ATOM 1886 O O . MET A 1 239 ? 29.844 7.832 2.227 1 88.25 239 MET A O 1
ATOM 1890 N N . GLN A 1 240 ? 30.672 7.531 4.191 1 89.94 240 GLN A N 1
ATOM 1891 C CA . GLN A 1 240 ? 32 7.246 3.693 1 89.94 240 GLN A CA 1
ATOM 1892 C C . GLN A 1 240 ? 32.031 5.949 2.896 1 89.94 240 GLN A C 1
ATOM 1894 O O . GLN A 1 240 ? 32.625 5.887 1.822 1 89.94 240 GLN A O 1
ATOM 1899 N N . GLU A 1 241 ? 31.344 4.953 3.439 1 86.81 241 GLU A N 1
ATOM 1900 C CA . GLU A 1 241 ? 31.422 3.619 2.855 1 86.81 241 GLU A CA 1
ATOM 1901 C C . GLU A 1 241 ? 30.422 3.461 1.702 1 86.81 241 GLU A C 1
ATOM 1903 O O . GLU A 1 241 ? 30.719 2.768 0.724 1 86.81 241 GLU A O 1
ATOM 1908 N N . HIS A 1 242 ? 29.297 4.09 1.83 1 80.38 242 HIS A N 1
ATOM 1909 C CA . HIS A 1 242 ? 28.219 3.764 0.905 1 80.38 242 HIS A CA 1
ATOM 1910 C C . HIS A 1 242 ? 27.703 5.012 0.186 1 80.38 242 HIS A C 1
ATOM 1912 O O . HIS A 1 242 ? 26.953 4.91 -0.787 1 80.38 242 HIS A O 1
ATOM 1918 N N . GLY A 1 243 ? 28.062 6.207 0.658 1 78.12 243 GLY A N 1
ATOM 1919 C CA . GLY A 1 243 ? 27.656 7.445 0.02 1 78.12 243 GLY A CA 1
ATOM 1920 C C . GLY A 1 243 ? 26.266 7.898 0.449 1 78.12 243 GLY A C 1
ATOM 1921 O O . GLY A 1 243 ? 25.688 8.805 -0.156 1 78.12 243 GLY A O 1
ATOM 1922 N N . HIS A 1 244 ? 25.688 7.145 1.346 1 78.31 244 HIS A N 1
ATOM 1923 C CA . HIS A 1 244 ? 24.406 7.531 1.911 1 78.31 244 HIS A CA 1
ATOM 1924 C C . HIS A 1 244 ? 24.266 7.055 3.354 1 78.31 244 HIS A C 1
ATOM 1926 O O . HIS A 1 244 ? 25.062 6.227 3.814 1 78.31 244 HIS A O 1
ATOM 1932 N N . TYR A 1 245 ? 23.359 7.707 4.047 1 82.5 245 TYR A N 1
ATOM 1933 C CA . TYR A 1 245 ? 23.203 7.277 5.43 1 82.5 245 TYR A CA 1
ATOM 1934 C C . TYR A 1 245 ? 21.719 7.223 5.812 1 82.5 245 TYR A C 1
ATOM 1936 O O . TYR A 1 245 ? 20.875 7.82 5.133 1 82.5 245 TYR A O 1
ATOM 1944 N N . GLY A 1 246 ? 21.422 6.398 6.723 1 82.19 246 GLY A N 1
ATOM 1945 C CA . GLY A 1 246 ? 20.094 6.242 7.27 1 82.19 246 GLY A CA 1
ATOM 1946 C C . GLY A 1 246 ? 20.047 5.336 8.484 1 82.19 246 GLY A C 1
ATOM 1947 O O . GLY A 1 246 ? 21.078 4.777 8.891 1 82.19 246 GLY A O 1
ATOM 1948 N N . LEU A 1 247 ? 18.875 5.293 9.008 1 87.75 247 LEU A N 1
ATOM 1949 C CA . LEU A 1 247 ? 18.688 4.402 10.148 1 87.75 247 LEU A CA 1
ATOM 1950 C C . LEU A 1 247 ? 18.672 2.945 9.695 1 87.75 247 LEU A C 1
ATOM 1952 O O . LEU A 1 247 ? 18.359 2.654 8.539 1 87.75 247 LEU A O 1
ATOM 1956 N N . ILE A 1 248 ? 19.078 2.105 10.664 1 89.94 248 ILE A N 1
ATOM 1957 C CA . ILE A 1 248 ? 18.859 0.684 10.43 1 89.94 248 ILE A CA 1
ATOM 1958 C C . ILE A 1 248 ? 17.375 0.362 10.562 1 89.94 248 ILE A C 1
ATOM 1960 O O . ILE A 1 248 ? 16.719 0.765 11.531 1 89.94 248 ILE A O 1
ATOM 1964 N N . ARG A 1 249 ? 16.875 -0.351 9.648 1 88.56 249 ARG A N 1
ATOM 1965 C CA . ARG A 1 249 ? 15.453 -0.675 9.703 1 88.56 249 ARG A CA 1
ATOM 1966 C C . ARG A 1 249 ? 15.172 -1.746 10.758 1 88.56 249 ARG A C 1
ATOM 1968 O O . ARG A 1 249 ? 15.812 -2.801 10.758 1 88.56 249 ARG A O 1
ATOM 1975 N N . VAL A 1 250 ? 14.133 -1.378 11.594 1 86 250 VAL A N 1
ATOM 1976 C CA . VAL A 1 250 ? 13.75 -2.289 12.664 1 86 250 VAL A CA 1
ATOM 1977 C C . VAL A 1 250 ? 12.25 -2.572 12.594 1 86 250 VAL A C 1
ATOM 1979 O O . VAL A 1 250 ? 11.453 -1.672 12.312 1 86 250 VAL A O 1
ATOM 1982 N N . PRO A 1 251 ? 11.891 -3.863 12.758 1 80.88 251 PRO A N 1
ATOM 1983 C CA . PRO A 1 251 ? 10.461 -4.168 12.75 1 80.88 251 PRO A CA 1
ATOM 1984 C C . PRO A 1 251 ? 9.695 -3.445 13.859 1 80.88 251 PRO A C 1
ATOM 1986 O O . PRO A 1 251 ? 10.211 -3.287 14.969 1 80.88 251 PRO A O 1
ATOM 1989 N N . ALA A 1 252 ? 8.5 -2.828 13.5 1 69.44 252 ALA A N 1
ATOM 1990 C CA . ALA A 1 252 ? 7.699 -2.109 14.492 1 69.44 252 ALA A CA 1
ATOM 1991 C C . ALA A 1 252 ? 7.227 -3.045 15.594 1 69.44 252 ALA A C 1
ATOM 1993 O O . ALA A 1 252 ? 7.215 -2.67 16.766 1 69.44 252 ALA A O 1
ATOM 1994 N N . HIS A 1 253 ? 6.59 -4.164 15.117 1 63.03 253 HIS A N 1
ATOM 1995 C CA . HIS A 1 253 ? 6.109 -5.141 16.094 1 63.03 253 HIS A CA 1
ATOM 1996 C C . HIS A 1 253 ? 6.82 -6.48 15.914 1 63.03 253 HIS A C 1
ATOM 1998 O O . HIS A 1 253 ? 6.762 -7.086 14.844 1 63.03 253 HIS A O 1
ATOM 2004 N N . ILE A 1 254 ? 7.836 -6.609 16.656 1 55.91 254 ILE A N 1
ATOM 2005 C CA . ILE A 1 254 ? 8.617 -7.832 16.531 1 55.91 254 ILE A CA 1
ATOM 2006 C C . ILE A 1 254 ? 7.715 -9.047 16.719 1 55.91 254 ILE A C 1
ATOM 2008 O O . ILE A 1 254 ? 7.914 -10.086 16.078 1 55.91 254 ILE A O 1
ATOM 2012 N N . HIS A 1 255 ? 6.77 -8.82 17.625 1 50.69 255 HIS A N 1
ATOM 2013 C CA . HIS A 1 255 ? 6.086 -10.047 18.016 1 50.69 255 HIS A CA 1
ATOM 2014 C C . HIS A 1 255 ? 4.996 -10.414 17 1 50.69 255 HIS A C 1
ATOM 2016 O O . HIS A 1 255 ? 4.285 -11.406 17.188 1 50.69 255 HIS A O 1
ATOM 2022 N N . GLN A 1 256 ? 4.871 -9.531 16.125 1 52.09 256 GLN A N 1
ATOM 2023 C CA . GLN A 1 256 ? 3.768 -9.961 15.273 1 52.09 256 GLN A CA 1
ATOM 2024 C C . GLN A 1 256 ? 4.207 -11.062 14.32 1 52.09 256 GLN A C 1
ATOM 2026 O O . GLN A 1 256 ? 5.105 -10.867 13.492 1 52.09 256 GLN A O 1
ATOM 2031 N N . GLU A 1 257 ? 4.16 -12.305 14.805 1 52.62 257 GLU A N 1
ATOM 2032 C CA . GLU A 1 257 ? 4.477 -13.602 14.211 1 52.62 257 GLU A CA 1
ATOM 2033 C C . GLU A 1 257 ? 4.141 -13.625 12.727 1 52.62 257 GLU A C 1
ATOM 2035 O O . GLU A 1 257 ? 4.758 -14.359 11.953 1 52.62 257 GLU A O 1
ATOM 2040 N N . ALA A 1 258 ? 3.357 -12.578 12.297 1 57.16 258 ALA A N 1
ATOM 2041 C CA . ALA A 1 258 ? 2.725 -12.867 11.016 1 57.16 258 ALA A CA 1
ATOM 2042 C C . ALA A 1 258 ? 3.594 -12.391 9.859 1 57.16 258 ALA A C 1
ATOM 2044 O O . ALA A 1 258 ? 3.541 -12.953 8.758 1 57.16 258 ALA A O 1
ATOM 2045 N N . ASN A 1 259 ? 4.52 -11.445 10.094 1 66.38 259 ASN A N 1
ATOM 2046 C CA . ASN A 1 259 ? 5.289 -10.977 8.953 1 66.38 259 ASN A CA 1
ATOM 2047 C C . ASN A 1 259 ? 6.766 -10.812 9.297 1 66.38 259 ASN A C 1
ATOM 2049 O O . ASN A 1 259 ? 7.133 -9.93 10.078 1 66.38 259 ASN A O 1
ATOM 2053 N N . LEU A 1 260 ? 7.605 -11.758 8.797 1 79.19 260 LEU A N 1
ATOM 2054 C CA . LEU A 1 260 ? 9.023 -11.773 9.148 1 79.19 260 LEU A CA 1
ATOM 2055 C C . LEU A 1 260 ? 9.844 -10.977 8.141 1 79.19 260 LEU A C 1
ATOM 2057 O O . LEU A 1 260 ? 11.062 -10.867 8.273 1 79.19 260 LEU A O 1
ATOM 2061 N N . GLN A 1 261 ? 9.195 -10.414 7.188 1 80.75 261 GLN A N 1
ATOM 2062 C CA . GLN A 1 261 ? 9.93 -9.688 6.152 1 80.75 261 GLN A CA 1
ATOM 2063 C C . GLN A 1 261 ? 10.719 -8.531 6.75 1 80.75 261 GLN A C 1
ATOM 2065 O O . GLN A 1 261 ? 11.891 -8.328 6.422 1 80.75 261 GLN A O 1
ATOM 2070 N N . PRO A 1 262 ? 10.156 -7.848 7.699 1 81.25 262 PRO A N 1
ATOM 2071 C CA . PRO A 1 262 ? 10.93 -6.766 8.305 1 81.25 262 PRO A CA 1
ATOM 2072 C C . PRO A 1 262 ? 12.164 -7.27 9.055 1 81.25 262 PRO A C 1
ATOM 2074 O O . PRO A 1 262 ? 13.18 -6.578 9.109 1 81.25 262 PRO A O 1
ATOM 2077 N N . VAL A 1 263 ? 12.102 -8.414 9.555 1 88.62 263 VAL A N 1
ATOM 2078 C CA . VAL A 1 263 ? 13.234 -9.008 10.266 1 88.62 263 VAL A CA 1
ATOM 2079 C C . VAL A 1 263 ? 14.359 -9.297 9.281 1 88.62 263 VAL A C 1
ATOM 2081 O O . VAL A 1 263 ? 15.531 -9.023 9.562 1 88.62 263 VAL A O 1
ATOM 2084 N N . PHE A 1 264 ? 14.008 -9.789 8.203 1 88.81 264 PHE A N 1
ATOM 2085 C CA . PHE A 1 264 ? 15.008 -10.125 7.199 1 88.81 264 PHE A CA 1
ATOM 2086 C C . PHE A 1 264 ? 15.648 -8.859 6.633 1 88.81 264 PHE A C 1
ATOM 2088 O O . PHE A 1 264 ? 16.828 -8.852 6.289 1 88.81 264 PHE A O 1
ATOM 2095 N N . THR A 1 265 ? 14.867 -7.844 6.562 1 85.44 265 THR A N 1
ATOM 2096 C CA . THR A 1 265 ? 15.406 -6.559 6.133 1 85.44 265 THR A CA 1
ATOM 2097 C C . THR A 1 265 ? 16.422 -6.035 7.141 1 85.44 265 THR A C 1
ATOM 2099 O O . THR A 1 265 ? 17.438 -5.453 6.762 1 85.44 265 THR A O 1
ATOM 2102 N N . MET A 1 266 ? 16.078 -6.215 8.359 1 90.69 266 MET A N 1
ATOM 2103 C CA . MET A 1 266 ? 17.016 -5.82 9.406 1 90.69 266 MET A CA 1
ATOM 2104 C C . MET A 1 266 ? 18.328 -6.594 9.289 1 90.69 266 MET A C 1
ATOM 2106 O O . MET A 1 266 ? 19.406 -6.023 9.438 1 90.69 266 MET A O 1
ATOM 2110 N N . PHE A 1 267 ? 18.234 -7.945 8.984 1 93.5 267 PHE A N 1
ATOM 2111 C CA . PHE A 1 267 ? 19.422 -8.75 8.773 1 93.5 267 PHE A CA 1
ATOM 2112 C C . PHE A 1 267 ? 20.297 -8.141 7.691 1 93.5 267 PHE A C 1
ATOM 2114 O O . PHE A 1 267 ? 21.516 -8 7.871 1 93.5 267 PHE A O 1
ATOM 2121 N N . GLU A 1 268 ? 19.656 -7.809 6.668 1 90.56 268 GLU A N 1
ATOM 2122 C CA . GLU A 1 268 ? 20.359 -7.277 5.504 1 90.56 268 GLU A CA 1
ATOM 2123 C C . GLU A 1 268 ? 21.031 -5.941 5.824 1 90.56 268 GLU A C 1
ATOM 2125 O O . GLU A 1 268 ? 22.172 -5.707 5.434 1 90.56 268 GLU A O 1
ATOM 2130 N N . ASP A 1 269 ? 20.297 -5.129 6.527 1 89.5 269 ASP A N 1
ATOM 2131 C CA . ASP A 1 269 ? 20.844 -3.818 6.871 1 89.5 269 ASP A CA 1
ATOM 2132 C C . ASP A 1 269 ? 22.078 -3.945 7.766 1 89.5 269 ASP A C 1
ATOM 2134 O O . ASP A 1 269 ? 23.078 -3.268 7.547 1 89.5 269 ASP A O 1
ATOM 2138 N N . VAL A 1 270 ? 21.938 -4.738 8.758 1 95.06 270 VAL A N 1
ATOM 2139 C CA . VAL A 1 270 ? 23.047 -4.91 9.688 1 95.06 270 VAL A CA 1
ATOM 2140 C C . VAL A 1 270 ? 24.234 -5.547 8.969 1 95.06 270 VAL A C 1
ATOM 2142 O O . VAL A 1 270 ? 25.375 -5.113 9.125 1 95.06 270 VAL A O 1
ATOM 2145 N N . PHE A 1 271 ? 23.953 -6.547 8.188 1 94.38 271 PHE A N 1
ATOM 2146 C CA . PHE A 1 271 ? 25 -7.234 7.438 1 94.38 271 PHE A CA 1
ATOM 2147 C C . PHE A 1 271 ? 25.734 -6.27 6.512 1 94.38 271 PHE A C 1
ATOM 2149 O O . PHE A 1 271 ? 26.969 -6.25 6.473 1 94.38 271 PHE A O 1
ATOM 2156 N N . ASN A 1 272 ? 25.016 -5.438 5.84 1 89.75 272 ASN A N 1
ATOM 2157 C CA . ASN A 1 272 ? 25.594 -4.5 4.883 1 89.75 272 ASN A CA 1
ATOM 2158 C C . ASN A 1 272 ? 26.312 -3.357 5.582 1 89.75 272 ASN A C 1
ATOM 2160 O O . ASN A 1 272 ? 27.125 -2.666 4.969 1 89.75 272 ASN A O 1
ATOM 2164 N N . SER A 1 273 ? 26.062 -3.205 6.836 1 93 273 SER A N 1
ATOM 2165 C CA . SER A 1 273 ? 26.672 -2.119 7.594 1 93 273 SER A CA 1
ATOM 2166 C C . SER A 1 273 ? 27.844 -2.625 8.438 1 93 273 SER A C 1
ATOM 2168 O O . SER A 1 273 ? 28.297 -1.94 9.352 1 93 273 SER A O 1
ATOM 2170 N N . SER A 1 274 ? 28.25 -3.811 8.172 1 94.81 274 SER A N 1
ATOM 2171 C CA . SER A 1 274 ? 29.297 -4.438 8.984 1 94.81 274 SER A CA 1
ATOM 2172 C C . SER A 1 274 ? 30.531 -3.557 9.086 1 94.81 274 SER A C 1
ATOM 2174 O O . SER A 1 274 ? 31.047 -3.309 10.18 1 94.81 274 SER A O 1
ATOM 2176 N N . ARG A 1 275 ? 31 -3.006 7.969 1 94.94 275 ARG A N 1
ATOM 2177 C CA . ARG A 1 275 ? 32.219 -2.189 7.957 1 94.94 275 ARG A CA 1
ATOM 2178 C C . ARG A 1 275 ? 31.984 -0.871 8.688 1 94.94 275 ARG A C 1
ATOM 2180 O O . ARG A 1 275 ? 32.812 -0.444 9.484 1 94.94 275 ARG A O 1
ATOM 2187 N N . ALA A 1 276 ? 30.891 -0.238 8.406 1 95.44 276 ALA A N 1
ATOM 2188 C CA . ALA A 1 276 ? 30.578 1.02 9.078 1 95.44 276 ALA A CA 1
ATOM 2189 C C . ALA A 1 276 ? 30.469 0.826 10.594 1 95.44 276 ALA A C 1
ATOM 2191 O O . ALA A 1 276 ? 30.938 1.663 11.359 1 95.44 276 ALA A O 1
ATOM 2192 N N . LEU A 1 277 ? 29.891 -0.285 11.039 1 96.88 277 LEU A N 1
ATOM 2193 C CA . LEU A 1 277 ? 29.719 -0.568 12.461 1 96.88 277 LEU A CA 1
ATOM 2194 C C . LEU A 1 277 ? 31.078 -0.792 13.133 1 96.88 277 LEU A C 1
ATOM 2196 O O . LEU A 1 277 ? 31.297 -0.355 14.266 1 96.88 277 LEU A O 1
ATOM 2200 N N . GLN A 1 278 ? 31.938 -1.416 12.469 1 95.94 278 GLN A N 1
ATOM 2201 C CA . GLN A 1 278 ? 33.281 -1.646 12.992 1 95.94 278 GLN A CA 1
ATOM 2202 C C . GLN A 1 278 ? 34.062 -0.332 13.148 1 95.94 278 GLN A C 1
ATOM 2204 O O . GLN A 1 278 ? 34.781 -0.136 14.125 1 95.94 278 GLN A O 1
ATOM 2209 N N . LEU A 1 279 ? 33.844 0.559 12.211 1 96.5 279 LEU A N 1
ATOM 2210 C CA . LEU A 1 279 ? 34.531 1.854 12.266 1 96.5 279 LEU A CA 1
ATOM 2211 C C . LEU A 1 279 ? 33.969 2.713 13.391 1 96.5 279 LEU A C 1
ATOM 2213 O O . LEU A 1 279 ? 34.688 3.496 14 1 96.5 279 LEU A O 1
ATOM 2217 N N . VAL A 1 280 ? 32.688 2.59 13.641 1 96.62 280 VAL A N 1
ATOM 2218 C CA . VAL A 1 280 ? 32.031 3.336 14.711 1 96.62 280 VAL A CA 1
ATOM 2219 C C . VAL A 1 280 ? 32.688 2.99 16.047 1 96.62 280 VAL A C 1
ATOM 2221 O O . VAL A 1 280 ? 32.844 3.861 16.906 1 96.62 280 VAL A O 1
ATOM 2224 N N . LEU A 1 281 ? 33.031 1.714 16.234 1 95 281 LEU A N 1
ATOM 2225 C CA . LEU A 1 281 ? 33.625 1.257 17.484 1 95 281 LEU A CA 1
ATOM 2226 C C . LEU A 1 281 ? 35 1.916 17.719 1 95 281 LEU A C 1
ATOM 2228 O O . LEU A 1 281 ? 35.438 2.066 18.859 1 95 281 LEU A O 1
ATOM 2232 N N . LEU A 1 282 ? 35.562 2.322 16.656 1 93.94 282 LEU A N 1
ATOM 2233 C CA . LEU A 1 282 ? 36.906 2.926 16.734 1 93.94 282 LEU A CA 1
ATOM 2234 C C . LEU A 1 282 ? 36.781 4.434 16.922 1 93.94 282 LEU A C 1
ATOM 2236 O O . LEU A 1 282 ? 37.781 5.094 17.25 1 93.94 282 LEU A O 1
ATOM 2240 N N . ASP A 1 283 ? 35.656 4.945 16.703 1 93.94 283 ASP A N 1
ATOM 2241 C CA . ASP A 1 283 ? 35.406 6.383 16.812 1 93.94 283 ASP A CA 1
ATOM 2242 C C . ASP A 1 283 ? 35.5 6.852 18.266 1 93.94 283 ASP A C 1
ATOM 2244 O O . ASP A 1 283 ? 35.094 6.129 19.172 1 93.94 283 ASP A O 1
ATOM 2248 N N . GLU A 1 284 ? 35.906 8.07 18.469 1 92.12 284 GLU A N 1
ATOM 2249 C CA . GLU A 1 284 ? 36.062 8.633 19.812 1 92.12 284 GLU A CA 1
ATOM 2250 C C . GLU A 1 284 ? 34.719 8.766 20.516 1 92.12 284 GLU A C 1
ATOM 2252 O O . GLU A 1 284 ? 34.625 8.578 21.734 1 92.12 284 GLU A O 1
ATOM 2257 N N . SER A 1 285 ? 33.75 9.109 19.797 1 91.81 285 SER A N 1
ATOM 2258 C CA . SER A 1 285 ? 32.406 9.273 20.359 1 91.81 285 SER A CA 1
ATOM 2259 C C . SER A 1 285 ? 31.922 7.969 20.969 1 91.81 285 SER A C 1
ATOM 2261 O O . SER A 1 285 ? 31.266 7.977 22.016 1 91.81 285 SER A O 1
ATOM 2263 N N . TYR A 1 286 ? 32.219 6.867 20.359 1 93.69 286 TYR A N 1
ATOM 2264 C CA . TYR A 1 286 ? 31.766 5.582 20.875 1 93.69 286 TYR A CA 1
ATOM 2265 C C . TYR A 1 286 ? 32.5 5.207 22.156 1 93.69 286 TYR A C 1
ATOM 2267 O O . TYR A 1 286 ? 31.906 4.598 23.062 1 93.69 286 TYR A O 1
ATOM 2275 N N . LYS A 1 287 ? 33.75 5.559 22.234 1 91.19 287 LYS A N 1
ATOM 2276 C CA . LYS A 1 287 ? 34.531 5.27 23.422 1 91.19 287 LYS A CA 1
ATOM 2277 C C . LYS A 1 287 ? 33.938 5.961 24.656 1 91.19 287 LYS A C 1
ATOM 2279 O O . LYS A 1 287 ? 33.875 5.371 25.734 1 91.19 287 LYS A O 1
ATOM 2284 N N . ILE A 1 288 ? 33.562 7.109 24.391 1 92.56 288 ILE A N 1
ATOM 2285 C CA . ILE A 1 288 ? 32.969 7.887 25.469 1 92.56 288 ILE A CA 1
ATOM 2286 C C . ILE A 1 288 ? 31.656 7.25 25.906 1 92.56 288 ILE A C 1
ATOM 2288 O O . ILE A 1 288 ? 31.406 7.09 27.109 1 92.56 288 ILE A O 1
ATOM 2292 N N . VAL A 1 289 ? 30.812 6.883 24.938 1 93.62 289 VAL A N 1
ATOM 2293 C CA . VAL A 1 289 ? 29.5 6.309 25.234 1 93.62 289 VAL A CA 1
ATOM 2294 C C . VAL A 1 289 ? 29.672 4.961 25.922 1 93.62 289 VAL A C 1
ATOM 2296 O O . VAL A 1 289 ? 28.875 4.605 26.812 1 93.62 289 VAL A O 1
ATOM 2299 N N . SER A 1 290 ? 30.672 4.227 25.531 1 91.12 290 SER A N 1
ATOM 2300 C CA . SER A 1 290 ? 30.922 2.896 26.078 1 91.12 290 SER A CA 1
ATOM 2301 C C . SER A 1 290 ? 31.266 2.967 27.562 1 91.12 290 SER A C 1
ATOM 2303 O O . SER A 1 290 ? 31.031 2.016 28.297 1 91.12 290 SER A O 1
ATOM 2305 N N . MET A 1 291 ? 31.781 4.078 27.953 1 90.31 291 MET A N 1
ATOM 2306 C CA . MET A 1 291 ? 32.125 4.281 29.359 1 90.31 291 MET A CA 1
ATOM 2307 C C . MET A 1 291 ? 30.875 4.633 30.172 1 90.31 291 MET A C 1
ATOM 2309 O O . MET A 1 291 ? 30.812 4.355 31.375 1 90.31 291 MET A O 1
ATOM 2313 N N . GLU A 1 292 ? 29.859 5.223 29.547 1 89.88 292 GLU A N 1
ATOM 2314 C CA . GLU A 1 292 ? 28.672 5.73 30.219 1 89.88 292 GLU A CA 1
ATOM 2315 C C . GLU A 1 292 ? 27.547 4.703 30.188 1 89.88 292 GLU A C 1
ATOM 2317 O O . GLU A 1 292 ? 26.641 4.742 31.031 1 89.88 292 GLU A O 1
ATOM 2322 N N . ASP A 1 293 ? 27.5 3.816 29.219 1 90.69 293 ASP A N 1
ATOM 2323 C CA . ASP A 1 293 ? 26.375 2.92 28.984 1 90.69 293 ASP A CA 1
ATOM 2324 C C . ASP A 1 293 ? 26.844 1.475 28.828 1 90.69 293 ASP A C 1
ATOM 2326 O O . ASP A 1 293 ? 27.609 1.156 27.922 1 90.69 293 ASP A O 1
ATOM 2330 N N . ALA A 1 294 ? 26.344 0.667 29.625 1 91.5 294 ALA A N 1
ATOM 2331 C CA . ALA A 1 294 ? 26.734 -0.743 29.641 1 91.5 294 ALA A CA 1
ATOM 2332 C C . ALA A 1 294 ? 26.297 -1.431 28.344 1 91.5 294 ALA A C 1
ATOM 2334 O O . ALA A 1 294 ? 26.969 -2.369 27.891 1 91.5 294 ALA A O 1
ATOM 2335 N N . VAL A 1 295 ? 25.266 -1.01 27.766 1 93.44 295 VAL A N 1
ATOM 2336 C CA . VAL A 1 295 ? 24.781 -1.597 26.531 1 93.44 295 VAL A CA 1
ATOM 2337 C C . VAL A 1 295 ? 25.797 -1.351 25.406 1 93.44 295 VAL A C 1
ATOM 2339 O O . VAL A 1 295 ? 25.953 -2.188 24.516 1 93.44 295 VAL A O 1
ATOM 2342 N N . ALA A 1 296 ? 26.438 -0.296 25.453 1 94.69 296 ALA A N 1
ATOM 2343 C CA . ALA A 1 296 ? 27.438 0.04 24.453 1 94.69 296 ALA A CA 1
ATOM 2344 C C . ALA A 1 296 ? 28.578 -0.982 24.453 1 94.69 296 ALA A C 1
ATOM 2346 O O . ALA A 1 296 ? 29.078 -1.361 23.391 1 94.69 296 ALA A O 1
ATOM 2347 N N . SER A 1 297 ? 28.969 -1.395 25.625 1 93.56 297 SER A N 1
ATOM 2348 C CA . SER A 1 297 ? 30.047 -2.383 25.719 1 93.56 297 SER A CA 1
ATOM 2349 C C . SER A 1 297 ? 29.609 -3.73 25.156 1 93.56 297 SER A C 1
ATOM 2351 O O . SER A 1 297 ? 30.391 -4.414 24.5 1 93.56 297 SER A O 1
ATOM 2353 N N . GLU A 1 298 ? 28.438 -4.035 25.469 1 94.25 298 GLU A N 1
ATOM 2354 C CA . GLU A 1 298 ? 27.891 -5.289 24.953 1 94.25 298 GLU A CA 1
ATOM 2355 C C . GLU A 1 298 ? 27.844 -5.277 23.422 1 94.25 298 GLU A C 1
ATOM 2357 O O . GLU A 1 298 ? 28.172 -6.277 22.781 1 94.25 298 GLU A O 1
ATOM 2362 N N . VAL A 1 299 ? 27.391 -4.164 22.891 1 95.94 299 VAL A N 1
ATOM 2363 C CA . VAL A 1 299 ? 27.281 -4.027 21.438 1 95.94 299 VAL A CA 1
ATOM 2364 C C . VAL A 1 299 ? 28.672 -4.051 20.812 1 95.94 299 VAL A C 1
ATOM 2366 O O . VAL A 1 299 ? 28.859 -4.637 19.75 1 95.94 299 VAL A O 1
ATOM 2369 N N . ALA A 1 300 ? 29.594 -3.447 21.453 1 95.38 300 ALA A N 1
ATOM 2370 C CA . ALA A 1 300 ? 30.969 -3.471 20.969 1 95.38 300 ALA A CA 1
ATOM 2371 C C . ALA A 1 300 ? 31.516 -4.898 20.906 1 95.38 300 ALA A C 1
ATOM 2373 O O . ALA A 1 300 ? 32.156 -5.277 19.938 1 95.38 300 ALA A O 1
ATOM 2374 N N . GLU A 1 301 ? 31.203 -5.605 21.938 1 94.38 301 GLU A N 1
ATOM 2375 C CA . GLU A 1 301 ? 31.641 -7 21.969 1 94.38 301 GLU A CA 1
ATOM 2376 C C . GLU A 1 301 ? 31 -7.801 20.844 1 94.38 301 GLU A C 1
ATOM 2378 O O . GLU A 1 301 ? 31.672 -8.641 20.219 1 94.38 301 GLU A O 1
ATOM 2383 N N . MET A 1 302 ? 29.797 -7.578 20.578 1 95.38 302 MET A N 1
ATOM 2384 C CA . MET A 1 302 ? 29.078 -8.289 19.516 1 95.38 302 MET A CA 1
ATOM 2385 C C . MET A 1 302 ? 29.656 -7.961 18.156 1 95.38 302 MET A C 1
ATOM 2387 O O . MET A 1 302 ? 29.891 -8.859 17.344 1 95.38 302 MET A O 1
ATOM 2391 N N . VAL A 1 303 ? 29.891 -6.703 17.891 1 96 303 VAL A N 1
ATOM 2392 C CA . VAL A 1 303 ? 30.359 -6.238 16.594 1 96 303 VAL A CA 1
ATOM 2393 C C . VAL A 1 303 ? 31.781 -6.734 16.344 1 96 303 VAL A C 1
ATOM 2395 O O . VAL A 1 303 ? 32.188 -6.938 15.195 1 96 303 VAL A O 1
ATOM 2398 N N . GLN A 1 304 ? 32.469 -7.02 17.406 1 95 304 GLN A N 1
ATOM 2399 C CA . GLN A 1 304 ? 33.844 -7.512 17.266 1 95 304 GLN A CA 1
ATOM 2400 C C . GLN A 1 304 ? 33.875 -9.039 17.219 1 95 304 GLN A C 1
ATOM 2402 O O . GLN A 1 304 ? 34.906 -9.633 16.859 1 95 304 GLN A O 1
ATOM 2407 N N . ASP A 1 305 ? 32.781 -9.578 17.5 1 94.75 305 ASP A N 1
ATOM 2408 C CA . ASP A 1 305 ? 32.688 -11.031 17.594 1 94.75 305 ASP A CA 1
ATOM 2409 C C . ASP A 1 305 ? 32.5 -11.656 16.203 1 94.75 305 ASP A C 1
ATOM 2411 O O . ASP A 1 305 ? 31.484 -11.43 15.547 1 94.75 305 ASP A O 1
ATOM 2415 N N . THR A 1 306 ? 33.375 -12.5 15.844 1 94.38 306 THR A N 1
ATOM 2416 C CA . THR A 1 306 ? 33.312 -13.164 14.547 1 94.38 306 THR A CA 1
ATOM 2417 C C . THR A 1 306 ? 32.156 -14.133 14.484 1 94.38 306 THR A C 1
ATOM 2419 O O . THR A 1 306 ? 31.578 -14.367 13.414 1 94.38 306 THR A O 1
ATOM 2422 N N . VAL A 1 307 ? 31.797 -14.641 15.602 1 95.25 307 VAL A N 1
ATOM 2423 C CA . VAL A 1 307 ? 30.703 -15.594 15.664 1 95.25 307 VAL A CA 1
ATOM 2424 C C . VAL A 1 307 ? 29.391 -14.898 15.289 1 95.25 307 VAL A C 1
ATOM 2426 O O . VAL A 1 307 ? 28.578 -15.461 14.555 1 95.25 307 VAL A O 1
ATOM 2429 N N . PHE A 1 308 ? 29.219 -13.734 15.781 1 96.25 308 PHE A N 1
ATOM 2430 C CA . PHE A 1 308 ? 28.031 -12.961 15.469 1 96.25 308 PHE A CA 1
ATOM 2431 C C . PHE A 1 308 ? 27.875 -12.758 13.969 1 96.25 308 PHE A C 1
ATOM 2433 O O . PHE A 1 308 ? 26.812 -13.008 13.406 1 96.25 308 PHE A O 1
ATOM 2440 N N . TRP A 1 309 ? 28.906 -12.375 13.328 1 97.06 309 TRP A N 1
ATOM 2441 C CA . TRP A 1 309 ? 28.859 -12.078 11.906 1 97.06 309 TRP A CA 1
ATOM 2442 C C . TRP A 1 309 ? 28.672 -13.359 11.094 1 97.06 309 TRP A C 1
ATOM 2444 O O . TRP A 1 309 ? 27.969 -13.359 10.078 1 97.06 309 TRP A O 1
ATOM 2454 N N . ASN A 1 310 ? 29.266 -14.422 11.523 1 96.44 310 ASN A N 1
ATOM 2455 C CA . ASN A 1 310 ? 29.094 -15.695 10.844 1 96.44 310 ASN A CA 1
ATOM 2456 C C . ASN A 1 310 ? 27.656 -16.172 10.914 1 96.44 310 ASN A C 1
ATOM 2458 O O . ASN A 1 310 ? 27.109 -16.688 9.93 1 96.44 310 ASN A O 1
ATOM 2462 N N . GLU A 1 311 ? 27.109 -16.031 12.086 1 97.19 311 GLU A N 1
ATOM 2463 C CA . GLU A 1 311 ? 25.719 -16.438 12.258 1 97.19 311 GLU A CA 1
ATOM 2464 C C . GLU A 1 311 ? 24.781 -15.562 11.43 1 97.19 311 GLU A C 1
ATOM 2466 O O . GLU A 1 311 ? 23.828 -16.047 10.828 1 97.19 311 GLU A O 1
ATOM 2471 N N . LEU A 1 312 ? 25.031 -14.32 11.406 1 97.81 312 LEU A N 1
ATOM 2472 C CA . LEU A 1 312 ? 24.219 -13.398 10.617 1 97.81 312 LEU A CA 1
ATOM 2473 C C . LEU A 1 312 ? 24.359 -13.711 9.125 1 97.81 312 LEU A C 1
ATOM 2475 O O . LEU A 1 312 ? 23.359 -13.711 8.398 1 97.81 312 LEU A O 1
ATOM 2479 N N . GLU A 1 313 ? 25.516 -13.93 8.68 1 97.44 313 GLU A N 1
ATOM 2480 C CA . GLU A 1 313 ? 25.719 -14.289 7.281 1 97.44 313 GLU A CA 1
ATOM 2481 C C . GLU A 1 313 ? 25 -15.586 6.93 1 97.44 313 GLU A C 1
ATOM 2483 O O . GLU A 1 313 ? 24.422 -15.711 5.848 1 97.44 313 GLU A O 1
ATOM 2488 N N . ALA A 1 314 ? 25.094 -16.5 7.828 1 97.81 314 ALA A N 1
ATOM 2489 C CA . ALA A 1 314 ? 24.406 -17.766 7.609 1 97.81 314 ALA A CA 1
ATOM 2490 C C . ALA A 1 314 ? 22.906 -17.562 7.461 1 97.81 314 ALA A C 1
ATOM 2492 O O . ALA A 1 314 ? 22.297 -18.062 6.512 1 97.81 314 ALA A O 1
ATOM 2493 N N . ALA A 1 315 ? 22.312 -16.859 8.391 1 97.25 315 ALA A N 1
ATOM 2494 C CA . ALA A 1 315 ? 20.875 -16.609 8.336 1 97.25 315 ALA A CA 1
ATOM 2495 C C . ALA A 1 315 ? 20.516 -15.828 7.078 1 97.25 315 ALA A C 1
ATOM 2497 O O . ALA A 1 315 ? 19.547 -16.172 6.387 1 97.25 315 ALA A O 1
ATOM 2498 N N . HIS A 1 316 ? 21.25 -14.852 6.816 1 96.44 316 HIS A N 1
ATOM 2499 C CA . HIS A 1 316 ? 21.016 -14.016 5.645 1 96.44 316 HIS A CA 1
ATOM 2500 C C . HIS A 1 316 ? 21.125 -14.828 4.355 1 96.44 316 HIS A C 1
ATOM 2502 O O . HIS A 1 316 ? 20.312 -14.664 3.441 1 96.44 316 HIS A O 1
ATOM 2508 N N . SER A 1 317 ? 22.094 -15.617 4.266 1 97 317 SER A N 1
ATOM 2509 C CA . SER A 1 317 ? 22.328 -16.422 3.068 1 97 317 SER A CA 1
ATOM 2510 C C . SER A 1 317 ? 21.203 -17.422 2.854 1 97 317 SER A C 1
ATOM 2512 O O . SER A 1 317 ? 20.859 -17.734 1.713 1 97 317 SER A O 1
ATOM 2514 N N . LEU A 1 318 ? 20.734 -17.984 3.906 1 97.5 318 LEU A N 1
ATOM 2515 C CA . LEU A 1 318 ? 19.641 -18.938 3.783 1 97.5 318 LEU A CA 1
ATOM 2516 C C . LEU A 1 318 ? 18.375 -18.234 3.279 1 97.5 318 LEU A C 1
ATOM 2518 O O . LEU A 1 318 ? 17.672 -18.766 2.412 1 97.5 318 LEU A O 1
ATOM 2522 N N . VAL A 1 319 ? 18.109 -17.094 3.84 1 96 319 VAL A N 1
ATOM 2523 C CA . VAL A 1 319 ? 16.969 -16.312 3.396 1 96 319 VAL A CA 1
ATOM 2524 C C . VAL A 1 319 ? 17.109 -15.977 1.914 1 96 319 VAL A C 1
ATOM 2526 O O . VAL A 1 319 ? 16.172 -16.125 1.138 1 96 319 VAL A O 1
ATOM 2529 N N . LYS A 1 320 ? 18.234 -15.547 1.546 1 94.88 320 LYS A N 1
ATOM 2530 C CA . LYS A 1 320 ? 18.5 -15.188 0.156 1 94.88 320 LYS A CA 1
ATOM 2531 C C . LYS A 1 320 ? 18.328 -16.391 -0.768 1 94.88 320 LYS A C 1
ATOM 2533 O O . LYS A 1 320 ? 17.766 -16.266 -1.856 1 94.88 320 LYS A O 1
ATOM 2538 N N . LEU A 1 321 ? 18.828 -17.469 -0.326 1 97.25 321 LEU A N 1
ATOM 2539 C CA . LEU A 1 321 ? 18.734 -18.688 -1.111 1 97.25 321 LEU A CA 1
ATOM 2540 C C . LEU A 1 321 ? 17.281 -19.016 -1.422 1 97.25 321 LEU A C 1
ATOM 2542 O O . LEU A 1 321 ? 16.922 -19.219 -2.584 1 97.25 321 LEU A O 1
ATOM 2546 N N . VAL A 1 322 ? 16.469 -19.047 -0.446 1 97 322 VAL A N 1
ATOM 2547 C CA . VAL A 1 322 ? 15.062 -19.438 -0.618 1 97 322 VAL A CA 1
ATOM 2548 C C . VAL A 1 322 ? 14.32 -18.344 -1.379 1 97 322 VAL A C 1
ATOM 2550 O O . VAL A 1 322 ? 13.469 -18.641 -2.221 1 97 322 VAL A O 1
ATOM 2553 N N . LYS A 1 323 ? 14.609 -17.141 -1.088 1 93.31 323 LYS A N 1
ATOM 2554 C CA . LYS A 1 323 ? 13.984 -16.031 -1.801 1 93.31 323 LYS A CA 1
ATOM 2555 C C . LYS A 1 323 ? 14.305 -16.078 -3.291 1 93.31 323 LYS A C 1
ATOM 2557 O O . LYS A 1 323 ? 13.445 -15.812 -4.129 1 93.31 323 LYS A O 1
ATOM 2562 N N . ASP A 1 324 ? 15.547 -16.391 -3.604 1 93.44 324 ASP A N 1
ATOM 2563 C CA . ASP A 1 324 ? 15.961 -16.484 -5 1 93.44 324 ASP A CA 1
ATOM 2564 C C . ASP A 1 324 ? 15.195 -17.594 -5.723 1 93.44 324 ASP A C 1
ATOM 2566 O O . ASP A 1 324 ? 14.75 -17.406 -6.855 1 93.44 324 ASP A O 1
ATOM 2570 N N . MET A 1 325 ? 15.055 -18.625 -5.07 1 96 325 MET A N 1
ATOM 2571 C CA . MET A 1 325 ? 14.32 -19.734 -5.676 1 96 325 MET A CA 1
ATOM 2572 C C . MET A 1 325 ? 12.844 -19.375 -5.84 1 96 325 MET A C 1
ATOM 2574 O O . MET A 1 325 ? 12.227 -19.719 -6.852 1 96 325 MET A O 1
ATOM 2578 N N . ALA A 1 326 ? 12.297 -18.734 -4.82 1 92.19 326 ALA A N 1
ATOM 2579 C CA . ALA A 1 326 ? 10.906 -18.297 -4.918 1 92.19 326 ALA A CA 1
ATOM 2580 C C . ALA A 1 326 ? 10.719 -17.328 -6.086 1 92.19 326 ALA A C 1
ATOM 2582 O O . ALA A 1 326 ? 9.727 -17.422 -6.816 1 92.19 326 ALA A O 1
ATOM 2583 N N . GLN A 1 327 ? 11.641 -16.484 -6.297 1 87 327 GLN A N 1
ATOM 2584 C CA . GLN A 1 327 ? 11.578 -15.531 -7.402 1 87 327 GLN A CA 1
ATOM 2585 C C . GLN A 1 327 ? 11.648 -16.25 -8.75 1 87 327 GLN A C 1
ATOM 2587 O O . GLN A 1 327 ? 10.992 -15.844 -9.703 1 87 327 GLN A O 1
ATOM 2592 N N . GLU A 1 328 ? 12.469 -17.203 -8.789 1 88.31 328 GLU A N 1
ATOM 2593 C CA . GLU A 1 328 ? 12.555 -18 -10.008 1 88.31 328 GLU A CA 1
ATOM 2594 C C . GLU A 1 328 ? 11.234 -18.719 -10.305 1 88.31 328 GLU A C 1
ATOM 2596 O O . GLU A 1 328 ? 10.82 -18.812 -11.461 1 88.31 328 GLU A O 1
ATOM 2601 N N . ILE A 1 329 ? 10.602 -19.156 -9.289 1 91.19 329 ILE A N 1
ATOM 2602 C CA . ILE A 1 329 ? 9.32 -19.844 -9.422 1 91.19 329 ILE A CA 1
ATOM 2603 C C . ILE A 1 329 ? 8.273 -18.859 -9.953 1 91.19 329 ILE A C 1
ATOM 2605 O O . ILE A 1 329 ? 7.484 -19.203 -10.836 1 91.19 329 ILE A O 1
ATOM 2609 N N . GLU A 1 330 ? 8.305 -17.719 -9.43 1 85.06 330 GLU A N 1
ATOM 2610 C CA . GLU A 1 330 ? 7.352 -16.688 -9.859 1 85.06 330 GLU A CA 1
ATOM 2611 C C . GLU A 1 330 ? 7.578 -16.297 -11.312 1 85.06 330 GLU A C 1
ATOM 2613 O O . GLU A 1 330 ? 6.621 -16.047 -12.047 1 85.06 330 GLU A O 1
ATOM 2618 N N . SER A 1 331 ? 8.805 -16.266 -11.727 1 80.12 331 SER A N 1
ATOM 2619 C CA . SER A 1 331 ? 9.156 -15.828 -13.07 1 80.12 331 SER A CA 1
ATOM 2620 C C . SER A 1 331 ? 8.953 -16.938 -14.094 1 80.12 331 SER A C 1
ATOM 2622 O O . SER A 1 331 ? 8.43 -16.688 -15.188 1 80.12 331 SER A O 1
ATOM 2624 N N . GLU A 1 332 ? 9.328 -18.141 -13.688 1 82.12 332 GLU A N 1
ATOM 2625 C CA . GLU A 1 332 ? 9.32 -19.25 -14.648 1 82.12 332 GLU A CA 1
ATOM 2626 C C . GLU A 1 332 ? 7.977 -19.969 -14.641 1 82.12 332 GLU A C 1
ATOM 2628 O O . GLU A 1 332 ? 7.629 -20.656 -15.602 1 82.12 332 GLU A O 1
ATOM 2633 N N . ARG A 1 333 ? 7.246 -19.891 -13.609 1 87.06 333 ARG A N 1
ATOM 2634 C CA . ARG A 1 333 ? 5.941 -20.531 -13.469 1 87.06 333 ARG A CA 1
ATOM 2635 C C . ARG A 1 333 ? 6.02 -22.016 -13.828 1 87.06 333 ARG A C 1
ATOM 2637 O O . ARG A 1 333 ? 5.41 -22.453 -14.805 1 87.06 333 ARG A O 1
ATOM 2644 N N . PRO A 1 334 ? 6.57 -22.672 -13.031 1 90 334 PRO A N 1
ATOM 2645 C CA . PRO A 1 334 ? 6.781 -24.094 -13.289 1 90 334 PRO A CA 1
ATOM 2646 C C . PRO A 1 334 ? 5.473 -24.875 -13.391 1 90 334 PRO A C 1
ATOM 2648 O O . PRO A 1 334 ? 4.488 -24.531 -12.734 1 90 334 PRO A O 1
ATOM 2651 N N . LEU A 1 335 ? 5.566 -25.891 -14.234 1 94.06 335 LEU A N 1
ATOM 2652 C CA . LEU A 1 335 ? 4.484 -26.875 -14.305 1 94.06 335 LEU A CA 1
ATOM 2653 C C . LEU A 1 335 ? 4.629 -27.922 -13.211 1 94.06 335 LEU A C 1
ATOM 2655 O O . LEU A 1 335 ? 5.637 -27.938 -12.5 1 94.06 335 LEU A O 1
ATOM 2659 N N . ILE A 1 336 ? 3.676 -28.703 -13.055 1 95.38 336 ILE A N 1
ATOM 2660 C CA . ILE A 1 336 ? 3.602 -29.625 -11.93 1 95.38 336 ILE A CA 1
ATOM 2661 C C . ILE A 1 336 ? 4.75 -30.641 -12.008 1 95.38 336 ILE A C 1
ATOM 2663 O O . ILE A 1 336 ? 5.254 -31.094 -10.984 1 95.38 336 ILE A O 1
ATOM 2667 N N . GLY A 1 337 ? 5.141 -31.016 -13.211 1 94.75 337 GLY A N 1
ATOM 2668 C CA . GLY A 1 337 ? 6.223 -31.969 -13.367 1 94.75 337 GLY A CA 1
ATOM 2669 C C . GLY A 1 337 ? 7.551 -31.469 -12.844 1 94.75 337 GLY A C 1
ATOM 2670 O O . GLY A 1 337 ? 8.461 -32.25 -12.586 1 94.75 337 GLY A O 1
ATOM 2671 N N . GLN A 1 338 ? 7.664 -30.203 -12.664 1 94.56 338 GLN A N 1
ATOM 2672 C CA . GLN A 1 338 ? 8.922 -29.594 -12.234 1 94.56 338 GLN A CA 1
ATOM 2673 C C . GLN A 1 338 ? 8.977 -29.484 -10.711 1 94.56 338 GLN A C 1
ATOM 2675 O O . GLN A 1 338 ? 10.023 -29.156 -10.148 1 94.56 338 GLN A O 1
ATOM 2680 N N . CYS A 1 339 ? 7.906 -29.812 -10.016 1 96.5 339 CYS A N 1
ATOM 2681 C CA . CYS A 1 339 ? 7.82 -29.547 -8.586 1 96.5 339 CYS A CA 1
ATOM 2682 C C . CYS A 1 339 ? 8.797 -30.438 -7.809 1 96.5 339 CYS A C 1
ATOM 2684 O O . CYS A 1 339 ? 9.523 -29.938 -6.941 1 96.5 339 CYS A O 1
ATOM 2686 N N . LEU A 1 340 ? 8.883 -31.703 -8.148 1 96.56 340 LEU A N 1
ATOM 2687 C CA . LEU A 1 340 ? 9.789 -32.594 -7.434 1 96.56 340 LEU A CA 1
ATOM 2688 C C . LEU A 1 340 ? 11.242 -32.188 -7.648 1 96.56 340 LEU A C 1
ATOM 2690 O O . LEU A 1 340 ? 12 -32.031 -6.688 1 96.56 340 LEU A O 1
ATOM 2694 N N . PRO A 1 341 ? 11.617 -31.953 -8.875 1 95.38 341 PRO A N 1
ATOM 2695 C CA . PRO A 1 341 ? 12.984 -31.5 -9.109 1 95.38 341 PRO A CA 1
ATOM 2696 C C . PRO A 1 341 ? 13.297 -30.188 -8.375 1 95.38 341 PRO A C 1
ATOM 2698 O O . PRO A 1 341 ? 14.422 -30 -7.898 1 95.38 341 PRO A O 1
ATOM 2701 N N . LEU A 1 342 ? 12.406 -29.359 -8.305 1 96.44 342 LEU A N 1
ATOM 2702 C CA . LEU A 1 342 ? 12.594 -28.078 -7.637 1 96.44 342 LEU A CA 1
ATOM 2703 C C . LEU A 1 342 ? 12.883 -28.266 -6.152 1 96.44 342 LEU A C 1
ATOM 2705 O O . LEU A 1 342 ? 13.789 -27.641 -5.602 1 96.44 342 LEU A O 1
ATOM 2709 N N . TRP A 1 343 ? 12.148 -29.062 -5.484 1 97.12 343 TRP A N 1
ATOM 2710 C CA . TRP A 1 343 ? 12.344 -29.328 -4.062 1 97.12 343 TRP A CA 1
ATOM 2711 C C . TRP A 1 343 ? 13.633 -30.094 -3.82 1 97.12 343 TRP A C 1
ATOM 2713 O O . TRP A 1 343 ? 14.297 -29.906 -2.795 1 97.12 343 TRP A O 1
ATOM 2723 N N . ASP A 1 344 ? 13.984 -30.969 -4.742 1 96.12 344 ASP A N 1
ATOM 2724 C CA . ASP A 1 344 ? 15.266 -31.672 -4.648 1 96.12 344 ASP A CA 1
ATOM 2725 C C . ASP A 1 344 ? 16.438 -30.688 -4.762 1 96.12 344 ASP A C 1
ATOM 2727 O O . ASP A 1 344 ? 17.422 -30.812 -4.043 1 96.12 344 ASP A O 1
ATOM 2731 N N . GLU A 1 345 ? 16.297 -29.781 -5.688 1 96.69 345 GLU A N 1
ATOM 2732 C CA . GLU A 1 345 ? 17.328 -28.75 -5.82 1 96.69 345 GLU A CA 1
ATOM 2733 C C . GLU A 1 345 ? 17.469 -27.938 -4.531 1 96.69 345 GLU A C 1
ATOM 2735 O O . GLU A 1 345 ? 18.578 -27.625 -4.109 1 96.69 345 GLU A O 1
ATOM 2740 N N . LEU A 1 346 ? 16.359 -27.609 -3.93 1 97.94 346 LEU A N 1
ATOM 2741 C CA . LEU A 1 346 ? 16.375 -26.875 -2.666 1 97.94 346 LEU A CA 1
ATOM 2742 C C . LEU A 1 346 ? 17.109 -27.656 -1.593 1 97.94 346 LEU A C 1
ATOM 2744 O O . LEU A 1 346 ? 17.953 -27.109 -0.875 1 97.94 346 LEU A O 1
ATOM 2748 N N . ARG A 1 347 ? 16.844 -28.969 -1.501 1 97.25 347 ARG A N 1
ATOM 2749 C CA . ARG A 1 347 ? 17.484 -29.828 -0.504 1 97.25 347 ARG A CA 1
ATOM 2750 C C . ARG A 1 347 ? 19 -29.844 -0.702 1 97.25 347 ARG A C 1
ATOM 2752 O O . ARG A 1 347 ? 19.75 -29.797 0.269 1 97.25 347 ARG A O 1
ATOM 2759 N N . LEU A 1 348 ? 19.359 -29.906 -1.907 1 97.25 348 LEU A N 1
ATOM 2760 C CA . LEU A 1 348 ? 20.781 -29.938 -2.209 1 97.25 348 LEU A CA 1
ATOM 2761 C C . LEU A 1 348 ? 21.453 -28.609 -1.819 1 97.25 348 LEU A C 1
ATOM 2763 O O . LEU A 1 348 ? 22.531 -28.609 -1.225 1 97.25 348 LEU A O 1
ATOM 2767 N N . LYS A 1 349 ? 20.828 -27.562 -2.176 1 97.81 349 LYS A N 1
ATOM 2768 C CA . LYS A 1 349 ? 21.375 -26.25 -1.856 1 97.81 349 LYS A CA 1
ATOM 2769 C C . LYS A 1 349 ? 21.438 -26.031 -0.347 1 97.81 349 LYS A C 1
ATOM 2771 O O . LYS A 1 349 ? 22.375 -25.406 0.155 1 97.81 349 LYS A O 1
ATOM 2776 N N . ILE A 1 350 ? 20.453 -26.516 0.362 1 97.62 350 ILE A N 1
ATOM 2777 C CA . ILE A 1 350 ? 20.422 -26.391 1.814 1 97.62 350 ILE A CA 1
ATOM 2778 C C . ILE A 1 350 ? 21.531 -27.234 2.434 1 97.62 350 ILE A C 1
ATOM 2780 O O . ILE A 1 350 ? 22.172 -26.828 3.404 1 97.62 350 ILE A O 1
ATOM 2784 N N . LYS A 1 351 ? 21.719 -28.406 1.92 1 97.12 351 LYS A N 1
ATOM 2785 C CA . LYS A 1 351 ? 22.812 -29.25 2.391 1 97.12 351 LYS A CA 1
ATOM 2786 C C . LYS A 1 351 ? 24.156 -28.547 2.215 1 97.12 351 LYS A C 1
ATOM 2788 O O . LYS A 1 351 ? 25 -28.594 3.107 1 97.12 351 LYS A O 1
ATOM 2793 N N . ASP A 1 352 ? 24.344 -27.969 1.08 1 97.44 352 ASP A N 1
ATOM 2794 C CA . ASP A 1 352 ? 25.562 -27.203 0.827 1 97.44 352 ASP A CA 1
ATOM 2795 C C . ASP A 1 352 ? 25.703 -26.047 1.808 1 97.44 352 ASP A C 1
ATOM 2797 O O . ASP A 1 352 ? 26.797 -25.766 2.295 1 97.44 352 ASP A O 1
ATOM 2801 N N . TRP A 1 353 ? 24.594 -25.375 2.057 1 97.62 353 TRP A N 1
ATOM 2802 C CA . TRP A 1 353 ? 24.562 -24.266 3.006 1 97.62 353 TRP A CA 1
ATOM 2803 C C . TRP A 1 353 ? 24.922 -24.75 4.41 1 97.62 353 TRP A C 1
ATOM 2805 O O . TRP A 1 353 ? 25.719 -24.109 5.105 1 97.62 353 TRP A O 1
ATOM 2815 N N . CYS A 1 354 ? 24.391 -25.844 4.875 1 97.5 354 CYS A N 1
ATOM 2816 C CA . CYS A 1 354 ? 24.703 -26.406 6.188 1 97.5 354 CYS A CA 1
ATOM 2817 C C . CYS A 1 354 ? 26.188 -26.719 6.309 1 97.5 354 CYS A C 1
ATOM 2819 O O . CYS A 1 354 ? 26.797 -26.469 7.344 1 97.5 354 CYS A O 1
ATOM 2821 N N . SER A 1 355 ? 26.703 -27.25 5.277 1 97 355 SER A N 1
ATOM 2822 C CA . SER A 1 355 ? 28.125 -27.594 5.27 1 97 355 SER A CA 1
ATOM 2823 C C . SER A 1 355 ? 28.984 -26.328 5.301 1 97 355 SER A C 1
ATOM 2825 O O . SER A 1 355 ? 29.969 -26.266 6.059 1 97 355 SER A O 1
ATOM 2827 N N . LYS A 1 356 ? 28.656 -25.406 4.562 1 97.06 356 LYS A N 1
ATOM 2828 C CA . LYS A 1 356 ? 29.438 -24.188 4.449 1 97.06 356 LYS A CA 1
ATOM 2829 C C . LYS A 1 356 ? 29.484 -23.438 5.781 1 97.06 356 LYS A C 1
ATOM 2831 O O . LYS A 1 356 ? 30.531 -22.922 6.16 1 97.06 356 LYS A O 1
ATOM 2836 N N . TYR A 1 357 ? 28.344 -23.406 6.535 1 96.5 357 TYR A N 1
ATOM 2837 C CA . TYR A 1 357 ? 28.266 -22.594 7.738 1 96.5 357 TYR A CA 1
ATOM 2838 C C . TYR A 1 357 ? 28.312 -23.453 8.992 1 96.5 357 TYR A C 1
ATOM 2840 O O . TYR A 1 357 ? 28.062 -22.969 10.102 1 96.5 357 TYR A O 1
ATOM 2848 N N . HIS A 1 358 ? 28.531 -24.719 8.781 1 94.44 358 HIS A N 1
ATOM 2849 C CA . HIS A 1 358 ? 28.703 -25.672 9.867 1 94.44 358 HIS A CA 1
ATOM 2850 C C . HIS A 1 358 ? 27.469 -25.703 10.766 1 94.44 358 HIS A C 1
ATOM 2852 O O . HIS A 1 358 ? 27.594 -25.656 11.992 1 94.44 358 HIS A O 1
ATOM 2858 N N . VAL A 1 359 ? 26.344 -25.656 10.188 1 94.62 359 VAL A N 1
ATOM 2859 C CA . VAL A 1 359 ? 25.062 -25.797 10.883 1 94.62 359 VAL A CA 1
ATOM 2860 C C . VAL A 1 359 ? 24.609 -27.25 10.82 1 94.62 359 VAL A C 1
ATOM 2862 O O . VAL A 1 359 ? 24.719 -27.906 9.781 1 94.62 359 VAL A O 1
ATOM 2865 N N . PRO A 1 360 ? 24.188 -27.75 11.922 1 94 360 PRO A N 1
ATOM 2866 C CA . PRO A 1 360 ? 23.688 -29.125 11.875 1 94 360 PRO A CA 1
ATOM 2867 C C . PRO A 1 360 ? 22.531 -29.297 10.891 1 94 360 PRO A C 1
ATOM 2869 O O . PRO A 1 360 ? 21.594 -28.5 10.898 1 94 360 PRO A O 1
ATOM 2872 N N . GLU A 1 361 ? 22.531 -30.328 10.094 1 93.81 361 GLU A N 1
ATOM 2873 C CA . GLU A 1 361 ? 21.562 -30.578 9.023 1 93.81 361 GLU A CA 1
ATOM 2874 C C . GLU A 1 361 ? 20.234 -31.047 9.578 1 93.81 361 GLU A C 1
ATOM 2876 O O . GLU A 1 361 ? 19.172 -30.75 9.023 1 93.81 361 GLU A O 1
ATOM 2881 N N . GLY A 1 362 ? 20.25 -31.75 10.617 1 93 362 GLY A N 1
ATOM 2882 C CA . GLY A 1 362 ? 19.078 -32.406 11.18 1 93 362 GLY A CA 1
ATOM 2883 C C . GLY A 1 362 ? 17.906 -31.469 11.375 1 93 362 GLY A C 1
ATOM 2884 O O . GLY A 1 362 ? 16.844 -31.672 10.773 1 93 362 GLY A O 1
ATOM 2885 N N . PRO A 1 363 ? 18.125 -30.484 12.148 1 95 363 PRO A N 1
ATOM 2886 C CA . PRO A 1 363 ? 17.031 -29.562 12.422 1 95 363 PRO A CA 1
ATOM 2887 C C . PRO A 1 363 ? 16.516 -28.859 11.172 1 95 363 PRO A C 1
ATOM 2889 O O . PRO A 1 363 ? 15.312 -28.625 11.031 1 95 363 PRO A O 1
ATOM 2892 N N . VAL A 1 364 ? 17.375 -28.5 10.281 1 96.75 364 VAL A N 1
ATOM 2893 C CA . VAL A 1 364 ? 17 -27.797 9.062 1 96.75 364 VAL A CA 1
ATOM 2894 C C . VAL A 1 364 ? 16.219 -28.734 8.141 1 96.75 364 VAL A C 1
ATOM 2896 O O . VAL A 1 364 ? 15.188 -28.344 7.582 1 96.75 364 VAL A O 1
ATOM 2899 N N . GLU A 1 365 ? 16.672 -29.922 8.008 1 96.12 365 GLU A N 1
ATOM 2900 C CA . GLU A 1 365 ? 15.992 -30.922 7.184 1 96.12 365 GLU A CA 1
ATOM 2901 C C . GLU A 1 365 ? 14.586 -31.203 7.695 1 96.12 365 GLU A C 1
ATOM 2903 O O . GLU A 1 365 ? 13.672 -31.453 6.906 1 96.12 365 GLU A O 1
ATOM 2908 N N . LYS A 1 366 ? 14.492 -31.219 8.945 1 96.88 366 LYS A N 1
ATOM 2909 C CA . LYS A 1 366 ? 13.18 -31.469 9.547 1 96.88 366 LYS A CA 1
ATOM 2910 C C . LYS A 1 366 ? 12.18 -30.391 9.156 1 96.88 366 LYS A C 1
ATOM 2912 O O . LYS A 1 366 ? 11.016 -30.688 8.859 1 96.88 366 LYS A O 1
ATOM 2917 N N . VAL A 1 367 ? 12.602 -29.172 9.18 1 97.12 367 VAL A N 1
ATOM 2918 C CA . VAL A 1 367 ? 11.734 -28.062 8.812 1 97.12 367 VAL A CA 1
ATOM 2919 C C . VAL A 1 367 ? 11.367 -28.156 7.336 1 97.12 367 VAL A C 1
ATOM 2921 O O . VAL A 1 367 ? 10.211 -27.969 6.961 1 97.12 367 VAL A O 1
ATOM 2924 N N . VAL A 1 368 ? 12.305 -28.469 6.492 1 97.62 368 VAL A N 1
ATOM 2925 C CA . VAL A 1 368 ? 12.094 -28.562 5.051 1 97.62 368 VAL A CA 1
ATOM 2926 C C . VAL A 1 368 ? 11.148 -29.719 4.742 1 97.62 368 VAL A C 1
ATOM 2928 O O . VAL A 1 368 ? 10.234 -29.578 3.924 1 97.62 368 VAL A O 1
ATOM 2931 N N . GLU A 1 369 ? 11.336 -30.844 5.395 1 96.44 369 GLU A N 1
ATOM 2932 C CA . GLU A 1 369 ? 10.508 -32.031 5.152 1 96.44 369 GLU A CA 1
ATOM 2933 C C . GLU A 1 369 ? 9.062 -31.781 5.582 1 96.44 369 GLU A C 1
ATOM 2935 O O . GLU A 1 369 ? 8.133 -32.25 4.934 1 96.44 369 GLU A O 1
ATOM 2940 N N . ARG A 1 370 ? 8.922 -31.109 6.613 1 96.06 370 ARG A N 1
ATOM 2941 C CA . ARG A 1 370 ? 7.566 -30.812 7.062 1 96.06 370 ARG A CA 1
ATOM 2942 C C . ARG A 1 370 ? 6.836 -29.938 6.039 1 96.06 370 ARG A C 1
ATOM 2944 O O . ARG A 1 370 ? 5.668 -30.188 5.73 1 96.06 370 ARG A O 1
ATOM 2951 N N . ARG A 1 371 ? 7.523 -28.922 5.543 1 95.62 371 ARG A N 1
ATOM 2952 C CA . ARG A 1 371 ? 6.926 -28.078 4.523 1 95.62 371 ARG A CA 1
ATOM 2953 C C . ARG A 1 371 ? 6.66 -28.844 3.242 1 95.62 371 ARG A C 1
ATOM 2955 O O . ARG A 1 371 ? 5.621 -28.672 2.604 1 95.62 371 ARG A O 1
ATOM 2962 N N . PHE A 1 372 ? 7.551 -29.672 2.896 1 95.81 372 PHE A N 1
ATOM 2963 C CA . PHE A 1 372 ? 7.383 -30.516 1.717 1 95.81 372 PHE A CA 1
ATOM 2964 C C . PHE A 1 372 ? 6.133 -31.375 1.841 1 95.81 372 PHE A C 1
ATOM 2966 O O . PHE A 1 372 ? 5.332 -31.453 0.907 1 95.81 372 PHE A O 1
ATOM 2973 N N . ARG A 1 373 ? 5.977 -31.953 2.949 1 93.38 373 ARG A N 1
ATOM 2974 C CA . ARG A 1 373 ? 4.844 -32.844 3.16 1 93.38 373 ARG A CA 1
ATOM 2975 C C . ARG A 1 373 ? 3.523 -32.094 3.104 1 93.38 373 ARG A C 1
ATOM 2977 O O . ARG A 1 373 ? 2.521 -32.625 2.607 1 93.38 373 ARG A O 1
ATOM 2984 N N . LYS A 1 374 ? 3.555 -30.938 3.572 1 90.44 374 LYS A N 1
ATOM 2985 C CA . LYS A 1 374 ? 2.348 -30.125 3.557 1 90.44 374 LYS A CA 1
ATOM 2986 C C . LYS A 1 374 ? 1.986 -29.703 2.133 1 90.44 374 LYS A C 1
ATOM 2988 O O . LYS A 1 374 ? 0.808 -29.547 1.805 1 90.44 374 LYS A O 1
ATOM 2993 N N . ASN A 1 375 ? 3.033 -29.578 1.257 1 92 375 ASN A N 1
ATOM 2994 C CA . ASN A 1 375 ? 2.803 -29.062 -0.087 1 92 375 ASN A CA 1
ATOM 2995 C C . ASN A 1 375 ? 2.693 -30.188 -1.111 1 92 375 ASN A C 1
ATOM 2997 O O . ASN A 1 375 ? 2.176 -29.984 -2.211 1 92 375 ASN A O 1
ATOM 3001 N N . TYR A 1 376 ? 3.152 -31.281 -0.774 1 94.56 376 TYR A N 1
ATOM 3002 C CA . TYR A 1 376 ? 3.275 -32.375 -1.724 1 94.56 376 TYR A CA 1
ATOM 3003 C C . TYR A 1 376 ? 1.905 -32.875 -2.168 1 94.56 376 TYR A C 1
ATOM 3005 O O . TYR A 1 376 ? 0.989 -33 -1.353 1 94.56 376 TYR A O 1
ATOM 3013 N N . HIS A 1 377 ? 1.763 -33.094 -3.379 1 95.06 377 HIS A N 1
ATOM 3014 C CA . HIS A 1 377 ? 0.627 -33.75 -4.008 1 95.06 377 HIS A CA 1
ATOM 3015 C C . HIS A 1 377 ? 1.088 -34.906 -4.906 1 95.06 377 HIS A C 1
ATOM 3017 O O . HIS A 1 377 ? 2.092 -34.781 -5.609 1 95.06 377 HIS A O 1
ATOM 3023 N N . PRO A 1 378 ? 0.404 -35.969 -4.938 1 96.56 378 PRO A N 1
ATOM 3024 C CA . PRO A 1 378 ? 0.798 -37.125 -5.758 1 96.56 378 PRO A CA 1
ATOM 3025 C C . PRO A 1 378 ? 0.925 -36.781 -7.238 1 96.56 378 PRO A C 1
ATOM 3027 O O . PRO A 1 378 ? 1.669 -37.438 -7.969 1 96.56 378 PRO A O 1
ATOM 3030 N N . ALA A 1 379 ? 0.247 -35.812 -7.602 1 97.56 379 ALA A N 1
ATOM 3031 C CA . ALA A 1 379 ? 0.293 -35.406 -9 1 97.56 379 ALA A CA 1
ATOM 3032 C C . ALA A 1 379 ? 1.697 -34.969 -9.398 1 97.56 379 ALA A C 1
ATOM 3034 O O . ALA A 1 379 ? 2.055 -34.969 -10.578 1 97.56 379 ALA A O 1
ATOM 3035 N N . TRP A 1 380 ? 2.498 -34.531 -8.414 1 97.75 380 TRP A N 1
ATOM 3036 C CA . TRP A 1 380 ? 3.873 -34.125 -8.703 1 97.75 380 TRP A CA 1
ATOM 3037 C C . TRP A 1 380 ? 4.656 -35.281 -9.297 1 97.75 380 TRP A C 1
ATOM 3039 O O . TRP A 1 380 ? 5.266 -35.156 -10.367 1 97.75 380 TRP A O 1
ATOM 3049 N N . ALA A 1 381 ? 4.562 -36.375 -8.641 1 98 381 ALA A N 1
ATOM 3050 C CA . ALA A 1 381 ? 5.289 -37.562 -9.047 1 98 381 ALA A CA 1
ATOM 3051 C C . ALA A 1 381 ? 4.73 -38.125 -10.352 1 98 381 ALA A C 1
ATOM 3053 O O . ALA A 1 381 ? 5.492 -38.531 -11.234 1 98 381 ALA A O 1
ATOM 3054 N N . ALA A 1 382 ? 3.451 -38.125 -10.469 1 98.31 382 ALA A N 1
ATOM 3055 C CA . ALA A 1 382 ? 2.818 -38.656 -11.664 1 98.31 382 ALA A CA 1
ATOM 3056 C C . ALA A 1 382 ? 3.213 -37.844 -12.898 1 98.31 382 ALA A C 1
ATOM 3058 O O . ALA A 1 382 ? 3.588 -38.438 -13.93 1 98.31 382 ALA A O 1
ATOM 3059 N N . ALA A 1 383 ? 3.129 -36.562 -12.758 1 98 383 ALA A N 1
ATOM 3060 C CA . ALA A 1 383 ? 3.504 -35.719 -13.883 1 98 383 ALA A CA 1
ATOM 3061 C C . ALA A 1 383 ? 4.984 -35.875 -14.211 1 98 383 ALA A C 1
ATOM 3063 O O . ALA A 1 383 ? 5.371 -35.844 -15.383 1 98 383 ALA A O 1
ATOM 3064 N N . PHE A 1 384 ? 5.781 -35.969 -13.242 1 97.56 384 PHE A N 1
ATOM 3065 C CA . PHE A 1 384 ? 7.219 -36.125 -13.414 1 97.56 384 PHE A CA 1
ATOM 3066 C C . PHE A 1 384 ? 7.547 -37.375 -14.234 1 97.56 384 PHE A C 1
ATOM 3068 O O . PHE A 1 384 ? 8.375 -37.312 -15.141 1 97.56 384 PHE A O 1
ATOM 3075 N N . ILE A 1 385 ? 6.91 -38.438 -14.016 1 97.44 385 ILE A N 1
ATOM 3076 C CA . ILE A 1 385 ? 7.23 -39.719 -14.68 1 97.44 385 ILE A CA 1
ATOM 3077 C C . ILE A 1 385 ? 6.594 -39.719 -16.078 1 97.44 385 ILE A C 1
ATOM 3079 O O . ILE A 1 385 ? 7.09 -40.406 -16.969 1 97.44 385 ILE A O 1
ATOM 3083 N N . LEU A 1 386 ? 5.504 -39.062 -16.25 1 97.38 386 LEU A N 1
ATOM 3084 C CA . LEU A 1 386 ? 4.777 -39.094 -17.516 1 97.38 386 LEU A CA 1
ATOM 3085 C C . LEU A 1 386 ? 5.309 -38.062 -18.484 1 97.38 386 LEU A C 1
ATOM 3087 O O . LEU A 1 386 ? 5.027 -38.125 -19.672 1 97.38 386 LEU A O 1
ATOM 3091 N N . ASP A 1 387 ? 6.027 -37.062 -18 1 96.56 387 ASP A N 1
ATOM 3092 C CA . ASP A 1 387 ? 6.543 -36 -18.828 1 96.56 387 ASP A CA 1
ATOM 3093 C C . ASP A 1 387 ? 7.789 -36.438 -19.594 1 96.56 387 ASP A C 1
ATOM 3095 O O . ASP A 1 387 ? 8.836 -36.656 -19 1 96.56 387 ASP A O 1
ATOM 3099 N N . PRO A 1 388 ? 7.738 -36.406 -20.875 1 95.38 388 PRO A N 1
ATOM 3100 C CA . PRO A 1 388 ? 8.891 -36.812 -21.672 1 95.38 388 PRO A CA 1
ATOM 3101 C C . PRO A 1 388 ? 10.117 -35.938 -21.453 1 95.38 388 PRO A C 1
ATOM 3103 O O . PRO A 1 388 ? 11.234 -36.312 -21.797 1 95.38 388 PRO A O 1
ATOM 3106 N N . LEU A 1 389 ? 9.906 -34.844 -20.938 1 94.06 389 LEU A N 1
ATOM 3107 C CA . LEU A 1 389 ? 10.992 -33.906 -20.672 1 94.06 389 LEU A CA 1
ATOM 3108 C C . LEU A 1 389 ? 12 -34.531 -19.703 1 94.06 389 LEU A C 1
ATOM 3110 O O . LEU A 1 389 ? 13.188 -34.188 -19.75 1 94.06 389 LEU A O 1
ATOM 3114 N N . TYR A 1 390 ? 11.578 -35.438 -18.906 1 95.12 390 TYR A N 1
ATOM 3115 C CA . TYR A 1 390 ? 12.438 -35.906 -17.828 1 95.12 390 TYR A CA 1
ATOM 3116 C C . TYR A 1 390 ? 12.922 -37.344 -18.094 1 95.12 390 TYR A C 1
ATOM 3118 O O . TYR A 1 390 ? 13.484 -38 -17.203 1 95.12 390 TYR A O 1
ATOM 3126 N N . LEU A 1 391 ? 12.641 -37.781 -19.219 1 95.94 391 LEU A N 1
ATOM 3127 C CA . LEU A 1 391 ? 13.102 -39.125 -19.562 1 95.94 391 LEU A CA 1
ATOM 3128 C C . LEU A 1 391 ? 14.625 -39.219 -19.5 1 95.94 391 LEU A C 1
ATOM 3130 O O . LEU A 1 391 ? 15.312 -38.219 -19.781 1 95.94 391 LEU A O 1
ATOM 3134 N N . ILE A 1 392 ? 15.055 -40.344 -19.094 1 95.06 392 ILE A N 1
ATOM 3135 C CA . ILE A 1 392 ? 16.5 -40.562 -18.969 1 95.06 392 ILE A CA 1
ATOM 3136 C C . ILE A 1 392 ? 16.938 -41.656 -19.922 1 95.06 392 ILE A C 1
ATOM 3138 O O . ILE A 1 392 ? 16.25 -42.688 -20.078 1 95.06 392 ILE A O 1
ATOM 3142 N N . ARG A 1 393 ? 18.094 -41.406 -20.484 1 92.75 393 ARG A N 1
ATOM 3143 C CA . ARG A 1 393 ? 18.641 -42.406 -21.406 1 92.75 393 ARG A CA 1
ATOM 3144 C C . ARG A 1 393 ? 19.203 -43.594 -20.656 1 92.75 393 ARG A C 1
ATOM 3146 O O . ARG A 1 393 ? 20.016 -43.438 -19.734 1 92.75 393 ARG A O 1
ATOM 3153 N N . ASP A 1 394 ? 18.75 -44.719 -21.031 1 87.06 394 ASP A N 1
ATOM 3154 C CA . ASP A 1 394 ? 19.25 -45.938 -20.406 1 87.06 394 ASP A CA 1
ATOM 3155 C C . ASP A 1 394 ? 20.438 -46.5 -21.156 1 87.06 394 ASP A C 1
ATOM 3157 O O . ASP A 1 394 ? 20.891 -45.906 -22.141 1 87.06 394 ASP A O 1
ATOM 3161 N N . THR A 1 395 ? 20.922 -47.594 -20.625 1 85.44 395 THR A N 1
ATOM 3162 C CA . THR A 1 395 ? 22.094 -48.219 -21.203 1 85.44 395 THR A CA 1
ATOM 3163 C C . THR A 1 395 ? 21.797 -48.719 -22.609 1 85.44 395 THR A C 1
ATOM 3165 O O . THR A 1 395 ? 22.703 -48.844 -23.453 1 85.44 395 THR A O 1
ATOM 3168 N N . SER A 1 396 ? 20.609 -49.094 -22.906 1 82.94 396 SER A N 1
ATOM 3169 C CA . SER A 1 396 ? 20.203 -49.625 -24.203 1 82.94 396 SER A CA 1
ATOM 3170 C C . SER A 1 396 ? 19.969 -48.5 -25.203 1 82.94 396 SER A C 1
ATOM 3172 O O . SER A 1 396 ? 19.75 -48.75 -26.391 1 82.94 396 SER A O 1
ATOM 3174 N N . GLY A 1 397 ? 20.078 -47.281 -24.734 1 83.94 397 GLY A N 1
ATOM 3175 C CA . GLY A 1 397 ? 19.859 -46.156 -25.625 1 83.94 397 GLY A CA 1
ATOM 3176 C C . GLY A 1 397 ? 18.438 -45.625 -25.609 1 83.94 397 GLY A C 1
ATOM 3177 O O . GLY A 1 397 ? 18.141 -44.594 -26.188 1 83.94 397 GLY A O 1
ATOM 3178 N N . LYS A 1 398 ? 17.578 -46.375 -24.906 1 88.06 398 LYS A N 1
ATOM 3179 C CA . LYS A 1 398 ? 16.188 -45.969 -24.797 1 88.06 398 LYS A CA 1
ATOM 3180 C C . LYS A 1 398 ? 16.016 -44.875 -23.75 1 88.06 398 LYS A C 1
ATOM 3182 O O . LYS A 1 398 ? 16.828 -44.75 -22.828 1 88.06 398 LYS A O 1
ATOM 3187 N N . TYR A 1 399 ? 15.055 -44.062 -24.031 1 94.88 399 TYR A N 1
ATOM 3188 C CA . TYR A 1 399 ? 14.711 -43.062 -23.047 1 94.88 399 TYR A CA 1
ATOM 3189 C C . TYR A 1 399 ? 13.539 -43.5 -22.172 1 94.88 399 TYR A C 1
ATOM 3191 O O . TYR A 1 399 ? 12.422 -43.656 -22.672 1 94.88 399 TYR A O 1
ATOM 3199 N N . LEU A 1 400 ? 13.789 -43.719 -20.922 1 96.06 400 LEU A N 1
ATOM 3200 C CA . LEU A 1 400 ? 12.812 -44.312 -20.016 1 96.06 400 LEU A CA 1
ATOM 3201 C C . LEU A 1 400 ? 12.406 -43.312 -18.938 1 96.06 400 LEU A C 1
ATOM 3203 O O . LEU A 1 400 ? 13.172 -42.406 -18.594 1 96.06 400 LEU A O 1
ATOM 3207 N N . PRO A 1 401 ? 11.117 -43.375 -18.469 1 96.5 401 PRO A N 1
ATOM 3208 C CA . PRO A 1 401 ? 10.68 -42.531 -17.375 1 96.5 401 PRO A CA 1
ATOM 3209 C C . PRO A 1 401 ? 11.484 -42.719 -16.094 1 96.5 401 PRO A C 1
ATOM 3211 O O . PRO A 1 401 ? 11.914 -43.844 -15.805 1 96.5 401 PRO A O 1
ATOM 3214 N N . PRO A 1 402 ? 11.719 -41.75 -15.312 1 95.25 402 PRO A N 1
ATOM 3215 C CA . PRO A 1 402 ? 12.625 -41.781 -14.156 1 95.25 402 PRO A CA 1
ATOM 3216 C C . PRO A 1 402 ? 11.953 -42.344 -12.906 1 95.25 402 PRO A C 1
ATOM 3218 O O . PRO A 1 402 ? 11.969 -41.688 -11.852 1 95.25 402 PRO A O 1
ATOM 3221 N N . PHE A 1 403 ? 11.516 -43.562 -12.906 1 95.25 403 PHE A N 1
ATOM 3222 C CA . PHE A 1 403 ? 10.898 -44.219 -11.75 1 95.25 403 PHE A CA 1
ATOM 3223 C C . PHE A 1 403 ? 11.914 -44.406 -10.625 1 95.25 403 PHE A C 1
ATOM 3225 O O . PHE A 1 403 ? 11.547 -44.406 -9.445 1 95.25 403 PHE A O 1
ATOM 3232 N N . LYS A 1 404 ? 13.164 -44.469 -10.984 1 91.88 404 LYS A N 1
ATOM 3233 C CA . LYS A 1 404 ? 14.242 -44.656 -10.016 1 91.88 404 LYS A CA 1
ATOM 3234 C C . LYS A 1 404 ? 14.422 -43.438 -9.125 1 91.88 404 LYS A C 1
ATOM 3236 O O . LYS A 1 404 ? 15.016 -43.531 -8.055 1 91.88 404 LYS A O 1
ATOM 3241 N N . CYS A 1 405 ? 13.945 -42.375 -9.602 1 94.19 405 CYS A N 1
ATOM 3242 C CA . CYS A 1 405 ? 14.102 -41.125 -8.859 1 94.19 405 CYS A CA 1
ATOM 3243 C C . CYS A 1 405 ? 12.961 -40.938 -7.863 1 94.19 405 CYS A C 1
ATOM 3245 O O . CYS A 1 405 ? 12.953 -39.969 -7.094 1 94.19 405 CYS A O 1
ATOM 3247 N N . LEU A 1 406 ? 12.008 -41.844 -7.809 1 96.69 406 LEU A N 1
ATOM 3248 C CA . LEU A 1 406 ? 10.883 -41.75 -6.883 1 96.69 406 LEU A CA 1
ATOM 3249 C C . LEU A 1 406 ? 11.109 -42.625 -5.66 1 96.6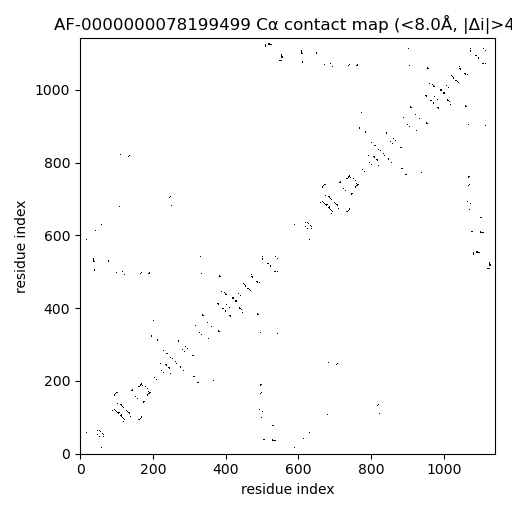9 406 LEU A C 1
ATOM 3251 O O . LEU A 1 406 ? 11.781 -43.656 -5.75 1 96.69 406 LEU A O 1
ATOM 3255 N N . THR A 1 407 ? 10.594 -42.219 -4.535 1 95.06 407 THR A N 1
ATOM 3256 C CA . THR A 1 407 ? 10.516 -43.094 -3.371 1 95.06 407 THR A CA 1
ATOM 3257 C C . THR A 1 407 ? 9.43 -44.156 -3.559 1 95.06 407 THR A C 1
ATOM 3259 O O . THR A 1 407 ? 8.523 -43.969 -4.379 1 95.06 407 THR A O 1
ATOM 3262 N N . PRO A 1 408 ? 9.492 -45.188 -2.834 1 95.88 408 PRO A N 1
ATOM 3263 C CA . PRO A 1 408 ? 8.445 -46.219 -2.943 1 95.88 408 PRO A CA 1
ATOM 3264 C C . PRO A 1 408 ? 7.051 -45.656 -2.664 1 95.88 408 PRO A C 1
ATOM 3266 O O . PRO A 1 408 ? 6.086 -46.031 -3.338 1 95.88 408 PRO A O 1
ATOM 3269 N N . ASP A 1 409 ? 6.965 -44.812 -1.732 1 96 409 ASP A N 1
ATOM 3270 C CA . ASP A 1 409 ? 5.672 -44.219 -1.413 1 96 409 ASP A CA 1
ATOM 3271 C C . ASP A 1 409 ? 5.152 -43.375 -2.576 1 96 409 ASP A C 1
ATOM 3273 O O . ASP A 1 409 ? 3.955 -43.375 -2.863 1 96 409 ASP A O 1
ATOM 3277 N N . GLN A 1 410 ? 6 -42.75 -3.221 1 97.06 410 GLN A N 1
ATOM 3278 C CA . GLN A 1 410 ? 5.625 -41.906 -4.359 1 97.06 410 GLN A CA 1
ATOM 3279 C C . GLN A 1 410 ? 5.168 -42.75 -5.539 1 97.06 410 GLN A C 1
ATOM 3281 O O . GLN A 1 410 ? 4.246 -42.375 -6.266 1 97.06 410 GLN A O 1
ATOM 3286 N N . GLU A 1 411 ? 5.812 -43.875 -5.742 1 96.88 411 GLU A N 1
ATOM 3287 C CA . GLU A 1 411 ? 5.406 -44.781 -6.805 1 96.88 411 GLU A CA 1
ATOM 3288 C C . GLU A 1 411 ? 3.99 -45.312 -6.574 1 96.88 411 GLU A C 1
ATOM 3290 O O . GLU A 1 411 ? 3.199 -45.406 -7.516 1 96.88 411 GLU A O 1
ATOM 3295 N N . LYS A 1 412 ? 3.787 -45.625 -5.383 1 96.81 412 LYS A N 1
ATOM 3296 C CA . LYS A 1 412 ? 2.438 -46.062 -5.035 1 96.81 412 LYS A CA 1
ATOM 3297 C C . LYS A 1 412 ? 1.421 -44.938 -5.273 1 96.81 412 LYS A C 1
ATOM 3299 O O . LYS A 1 412 ? 0.302 -45.188 -5.723 1 96.81 412 LYS A O 1
ATOM 3304 N N . ASP A 1 413 ? 1.797 -43.781 -4.895 1 97.12 413 ASP A N 1
ATOM 3305 C CA . ASP A 1 413 ? 0.938 -42.625 -5.102 1 97.12 413 ASP A CA 1
ATOM 3306 C C . ASP A 1 413 ? 0.603 -42.438 -6.582 1 97.12 413 ASP A C 1
ATOM 3308 O O . ASP A 1 413 ? -0.523 -42.062 -6.926 1 97.12 413 ASP A O 1
ATOM 3312 N N . VAL A 1 414 ? 1.587 -42.688 -7.457 1 97.69 414 VAL A N 1
ATOM 3313 C CA . VAL A 1 414 ? 1.396 -42.531 -8.898 1 97.69 414 VAL A CA 1
ATOM 3314 C C . VAL A 1 414 ? 0.332 -43.531 -9.375 1 97.69 414 VAL A C 1
ATOM 3316 O O . VAL A 1 414 ? -0.599 -43.125 -10.086 1 97.69 414 VAL A O 1
ATOM 3319 N N . ASP A 1 415 ? 0.448 -44.719 -8.953 1 96.75 415 ASP A N 1
ATOM 3320 C CA . ASP A 1 415 ? -0.515 -45.75 -9.344 1 96.75 415 ASP A CA 1
ATOM 3321 C C . ASP A 1 415 ? -1.924 -45.375 -8.883 1 96.75 415 ASP A C 1
ATOM 3323 O O . ASP A 1 415 ? -2.879 -45.469 -9.656 1 96.75 415 ASP A O 1
ATOM 3327 N N . LYS A 1 416 ? -1.945 -44.969 -7.688 1 96.88 416 LYS A N 1
ATOM 3328 C CA . LYS A 1 416 ? -3.236 -44.625 -7.102 1 96.88 416 LYS A CA 1
ATOM 3329 C C . LYS A 1 416 ? -3.875 -43.438 -7.824 1 96.88 416 LYS A C 1
ATOM 3331 O O . LYS A 1 416 ? -5.078 -43.438 -8.086 1 96.88 416 LYS A O 1
ATOM 3336 N N . LEU A 1 417 ? -3.109 -42.469 -8.133 1 97.62 417 LEU A N 1
ATOM 3337 C CA . LEU A 1 417 ? -3.637 -41.281 -8.781 1 97.62 417 LEU A CA 1
ATOM 3338 C C . LEU A 1 417 ? -4.105 -41.594 -10.195 1 97.62 417 LEU A C 1
ATOM 3340 O O . LEU A 1 417 ? -5.172 -41.125 -10.617 1 97.62 417 LEU A O 1
ATOM 3344 N N . ILE A 1 418 ? -3.314 -42.312 -10.945 1 97.25 418 ILE A N 1
ATOM 3345 C CA . ILE A 1 418 ? -3.654 -42.656 -12.32 1 97.25 418 ILE A CA 1
ATOM 3346 C C . ILE A 1 418 ? -4.965 -43.438 -12.352 1 97.25 418 ILE A C 1
ATOM 3348 O O . ILE A 1 418 ? -5.828 -43.188 -13.195 1 97.25 418 ILE A O 1
ATOM 3352 N N . THR A 1 419 ? -5.102 -44.344 -11.422 1 96.75 419 THR A N 1
ATOM 3353 C CA . THR A 1 419 ? -6.324 -45.125 -11.352 1 96.75 419 THR A CA 1
ATOM 3354 C C . THR A 1 419 ? -7.516 -44.25 -10.992 1 96.75 419 THR A C 1
ATOM 3356 O O . THR A 1 419 ? -8.625 -44.469 -11.469 1 96.75 419 THR A O 1
ATOM 3359 N N . ARG A 1 420 ? -7.312 -43.281 -10.172 1 96.69 420 ARG A N 1
ATOM 3360 C CA . ARG A 1 420 ? -8.375 -42.375 -9.758 1 96.69 420 ARG A CA 1
ATOM 3361 C C . ARG A 1 420 ? -8.828 -41.5 -10.914 1 96.69 420 ARG A C 1
ATOM 3363 O O . ARG A 1 420 ? -10.008 -41.156 -11.008 1 96.69 420 ARG A O 1
ATOM 3370 N N . LEU A 1 421 ? -7.961 -41.156 -11.852 1 96.81 421 LEU A N 1
ATOM 3371 C CA . LEU A 1 421 ? -8.227 -40.156 -12.883 1 96.81 421 LEU A CA 1
ATOM 3372 C C . LEU A 1 421 ? -8.883 -40.812 -14.102 1 96.81 421 LEU A C 1
ATOM 3374 O O . LEU A 1 421 ? -9.258 -40.094 -15.047 1 96.81 421 LEU A O 1
ATOM 3378 N N . VAL A 1 422 ? -8.969 -42.062 -14.094 1 95.56 422 VAL A N 1
ATOM 3379 C CA . VAL A 1 422 ? -9.656 -42.781 -15.18 1 95.56 422 VAL A CA 1
ATOM 3380 C C . VAL A 1 422 ? -10.93 -43.438 -14.648 1 95.56 422 VAL A C 1
ATOM 3382 O O . VAL A 1 422 ? -11.156 -43.469 -13.43 1 95.56 422 VAL A O 1
ATOM 3385 N N . SER A 1 423 ? -11.766 -43.875 -15.617 1 92.62 423 SER A N 1
ATOM 3386 C CA . SER A 1 423 ? -12.969 -44.594 -15.203 1 92.62 423 SER A CA 1
ATOM 3387 C C . SER A 1 423 ? -12.617 -45.938 -14.57 1 92.62 423 SER A C 1
ATOM 3389 O O . SER A 1 423 ? -11.539 -46.469 -14.805 1 92.62 423 SER A O 1
ATOM 3391 N N . ARG A 1 424 ? -13.531 -46.438 -13.789 1 92.19 424 ARG A N 1
ATOM 3392 C CA . ARG A 1 424 ? -13.312 -47.719 -13.109 1 92.19 424 ARG A CA 1
ATOM 3393 C C . ARG A 1 424 ? -13.031 -48.812 -14.109 1 92.19 424 ARG A C 1
ATOM 3395 O O . ARG A 1 424 ? -12.219 -49.719 -13.852 1 92.19 424 ARG A O 1
ATOM 3402 N N . GLU A 1 425 ? -13.633 -48.656 -15.242 1 92.81 425 GLU A N 1
ATOM 3403 C CA . GLU A 1 425 ? -13.484 -49.688 -16.281 1 92.81 425 GLU A CA 1
ATOM 3404 C C . GLU A 1 425 ? -12.117 -49.594 -16.953 1 92.81 425 GLU A C 1
ATOM 3406 O O . GLU A 1 425 ? -11.578 -50.625 -17.391 1 92.81 425 GLU A O 1
ATOM 3411 N N . GLU A 1 426 ? -11.555 -48.469 -16.922 1 94.5 426 GLU A N 1
ATOM 3412 C CA . GLU A 1 426 ? -10.305 -48.25 -17.641 1 94.5 426 GLU A CA 1
ATOM 3413 C C . GLU A 1 426 ? -9.109 -48.344 -16.703 1 94.5 426 GLU A C 1
ATOM 3415 O O . GLU A 1 426 ? -7.961 -48.219 -17.141 1 94.5 426 GLU A O 1
ATOM 3420 N N . ALA A 1 427 ? -9.32 -48.594 -15.492 1 95.19 427 ALA A N 1
ATOM 3421 C CA . ALA A 1 427 ? -8.25 -48.562 -14.5 1 95.19 427 ALA A CA 1
ATOM 3422 C C . ALA A 1 427 ? -7.172 -49.594 -14.812 1 95.19 427 ALA A C 1
ATOM 3424 O O . ALA A 1 427 ? -5.977 -49.281 -14.789 1 95.19 427 ALA A O 1
ATOM 3425 N N . HIS A 1 428 ? -7.594 -50.781 -15.094 1 94.81 428 HIS A N 1
ATOM 3426 C CA . HIS A 1 428 ? -6.645 -51.844 -15.383 1 94.81 428 HIS A CA 1
ATOM 3427 C C . HIS A 1 428 ? -5.879 -51.562 -16.672 1 94.81 428 HIS A C 1
ATOM 3429 O O . HIS A 1 428 ? -4.691 -51.875 -16.766 1 94.81 428 HIS A O 1
ATOM 3435 N N . ILE A 1 429 ? -6.523 -51 -17.594 1 96.31 429 ILE A N 1
ATOM 3436 C CA . ILE A 1 429 ? -5.895 -50.656 -18.875 1 96.31 429 ILE A CA 1
ATOM 3437 C C . ILE A 1 429 ? -4.832 -49.594 -18.656 1 96.31 429 ILE A C 1
ATOM 3439 O O . ILE A 1 429 ? -3.723 -49.688 -19.188 1 96.31 429 ILE A O 1
ATOM 3443 N N . ALA A 1 430 ? -5.191 -48.625 -17.875 1 97.06 430 ALA A N 1
ATOM 3444 C CA . ALA A 1 430 ? -4.266 -47.531 -17.609 1 97.06 430 ALA A CA 1
ATOM 3445 C C . ALA A 1 430 ? -3.008 -48.031 -16.906 1 97.06 430 ALA A C 1
ATOM 3447 O O . ALA A 1 430 ? -1.901 -47.562 -17.188 1 97.06 430 ALA A O 1
ATOM 3448 N N . LEU A 1 431 ? -3.145 -48.969 -16.047 1 96.69 431 LEU A N 1
ATOM 3449 C CA . LEU A 1 431 ? -2.008 -49.531 -15.312 1 96.69 431 LEU A CA 1
ATOM 3450 C C . LEU A 1 431 ? -1.123 -50.375 -16.234 1 96.69 431 LEU A C 1
ATOM 3452 O O . LEU A 1 431 ? 0.104 -50.344 -16.109 1 96.69 431 LEU A O 1
ATOM 3456 N N . MET A 1 432 ? -1.745 -51.031 -17.078 1 96.81 432 MET A N 1
ATOM 3457 C CA . MET A 1 432 ? -0.983 -51.812 -18.047 1 96.81 432 MET A CA 1
ATOM 3458 C C . MET A 1 432 ? -0.189 -50.906 -18.984 1 96.81 432 MET A C 1
ATOM 3460 O O . MET A 1 432 ? 0.971 -51.188 -19.281 1 96.81 432 MET A O 1
ATOM 3464 N N . GLU A 1 433 ? -0.9 -49.906 -19.391 1 97.62 433 GLU A N 1
ATOM 3465 C CA . GLU A 1 433 ? -0.221 -48.938 -20.234 1 97.62 433 GLU A CA 1
ATOM 3466 C C . GLU A 1 433 ? 0.93 -48.281 -19.484 1 97.62 433 GLU A C 1
ATOM 3468 O O . GLU A 1 433 ? 1.968 -47.969 -20.078 1 97.62 433 GLU A O 1
ATOM 3473 N N . LEU A 1 434 ? 0.734 -48.062 -18.219 1 97.5 434 LEU A N 1
ATOM 3474 C CA . LEU A 1 434 ? 1.79 -47.469 -17.406 1 97.5 434 LEU A CA 1
ATOM 3475 C C . LEU A 1 434 ? 2.994 -48.406 -17.328 1 97.5 434 LEU A C 1
ATOM 3477 O O . LEU A 1 434 ? 4.141 -47.938 -17.375 1 97.5 434 LEU A O 1
ATOM 3481 N N . MET A 1 435 ? 2.748 -49.625 -17.188 1 96.69 435 MET A N 1
ATOM 3482 C CA . MET A 1 435 ? 3.824 -50.625 -17.141 1 96.69 435 MET A CA 1
ATOM 3483 C C . MET A 1 435 ? 4.578 -50.656 -18.469 1 96.69 435 MET A C 1
ATOM 3485 O O . MET A 1 435 ? 5.809 -50.75 -18.484 1 96.69 435 MET A O 1
ATOM 3489 N N . LYS A 1 436 ? 3.799 -50.594 -19.453 1 96.06 436 LYS A N 1
ATOM 3490 C CA . LYS A 1 436 ? 4.414 -50.562 -20.781 1 96.06 436 LYS A CA 1
ATOM 3491 C C . LYS A 1 436 ? 5.273 -49.281 -20.938 1 96.06 436 LYS A C 1
ATOM 3493 O O . LYS A 1 436 ? 6.383 -49.375 -21.469 1 96.06 436 LYS A O 1
ATOM 3498 N N . TRP A 1 437 ? 4.734 -48.156 -20.516 1 96.56 437 TRP A N 1
ATOM 3499 C CA . TRP A 1 437 ? 5.461 -46.906 -20.547 1 96.56 437 TRP A CA 1
ATOM 3500 C C . TRP A 1 437 ? 6.754 -47 -19.734 1 96.56 437 TRP A C 1
ATOM 3502 O O . TRP A 1 437 ? 7.801 -46.5 -20.172 1 96.56 437 TRP A O 1
ATOM 3512 N N . ARG A 1 438 ? 6.672 -47.656 -18.641 1 95.44 438 ARG A N 1
ATOM 3513 C CA . ARG A 1 438 ? 7.816 -47.844 -17.75 1 95.44 438 ARG A CA 1
ATOM 3514 C C . ARG A 1 438 ? 8.93 -48.625 -18.438 1 95.44 438 ARG A C 1
ATOM 3516 O O . ARG A 1 438 ? 10.109 -48.312 -18.266 1 95.44 438 ARG A O 1
ATOM 3523 N N . THR A 1 439 ? 8.562 -49.5 -19.312 1 92.94 439 THR A N 1
ATOM 3524 C CA . THR A 1 439 ? 9.531 -50.406 -19.906 1 92.94 439 THR A CA 1
ATOM 3525 C C . THR A 1 439 ? 9.984 -49.906 -21.266 1 92.94 439 THR A C 1
ATOM 3527 O O . THR A 1 439 ? 11.148 -50.062 -21.641 1 92.94 439 THR A O 1
ATOM 3530 N N . GLU A 1 440 ? 9.109 -49.312 -22.031 1 91.5 440 GLU A N 1
ATOM 3531 C CA . GLU A 1 440 ? 9.414 -48.969 -23.422 1 91.5 440 GLU A CA 1
ATOM 3532 C C . GLU A 1 440 ? 9.859 -47.5 -23.531 1 91.5 440 GLU A C 1
ATOM 3534 O O . GLU A 1 440 ? 10.695 -47.188 -24.391 1 91.5 440 GLU A O 1
ATOM 3539 N N . GLY A 1 441 ? 9.234 -46.719 -22.75 1 92.94 441 GLY A N 1
ATOM 3540 C CA . GLY A 1 441 ? 9.57 -45.312 -22.797 1 92.94 441 GLY A CA 1
ATOM 3541 C C . GLY A 1 441 ? 9.273 -44.688 -24.141 1 92.94 441 GLY A C 1
ATOM 3542 O O . GLY A 1 441 ? 8.18 -44.844 -24.688 1 92.94 441 GLY A O 1
ATOM 3543 N N . LEU A 1 442 ? 10.203 -43.781 -24.578 1 92.19 442 LEU A N 1
ATOM 3544 C CA . LEU A 1 442 ? 10 -43.031 -25.812 1 92.19 442 LEU A CA 1
ATOM 3545 C C . LEU A 1 442 ? 11.18 -43.219 -26.75 1 92.19 442 LEU A C 1
ATOM 3547 O O . LEU A 1 442 ? 12.32 -43.375 -26.312 1 92.19 442 LEU A O 1
ATOM 3551 N N . ASP A 1 443 ? 10.875 -43.125 -28.016 1 89.81 443 ASP A N 1
ATOM 3552 C CA . ASP A 1 443 ? 11.906 -43.188 -29.047 1 89.81 443 ASP A CA 1
ATOM 3553 C C . ASP A 1 443 ? 12.93 -42.062 -28.859 1 89.81 443 ASP A C 1
ATOM 3555 O O . ASP A 1 443 ? 12.562 -40.938 -28.562 1 89.81 443 ASP A O 1
ATOM 3559 N N . PRO A 1 444 ? 14.172 -42.375 -29.109 1 90.81 444 PRO A N 1
ATOM 3560 C CA . PRO A 1 444 ? 15.242 -41.406 -28.859 1 90.81 444 PRO A CA 1
ATOM 3561 C C . PRO A 1 444 ? 15.078 -40.125 -29.688 1 90.81 444 PRO A C 1
ATOM 3563 O O . PRO A 1 444 ? 15.391 -39.031 -29.188 1 90.81 444 PRO A O 1
ATOM 3566 N N . VAL A 1 445 ? 14.656 -40.188 -30.812 1 90.56 445 VAL A N 1
ATOM 3567 C CA . VAL A 1 445 ? 14.516 -39.031 -31.656 1 90.56 445 VAL A CA 1
ATOM 3568 C C . VAL A 1 445 ? 13.492 -38.062 -31.062 1 90.56 445 VAL A C 1
ATOM 3570 O O . VAL A 1 445 ? 13.727 -36.875 -31 1 90.56 445 VAL A O 1
ATOM 3573 N N . TYR A 1 446 ? 12.398 -38.594 -30.625 1 90.81 446 TYR A N 1
ATOM 3574 C CA . TYR A 1 446 ? 11.344 -37.75 -30.047 1 90.81 446 TYR A CA 1
ATOM 3575 C C . TYR A 1 446 ? 11.75 -37.25 -28.672 1 90.81 446 TYR A C 1
ATOM 3577 O O . TYR A 1 446 ? 11.438 -36.125 -28.297 1 90.81 446 TYR A O 1
ATOM 3585 N N . ALA A 1 447 ? 12.383 -38.062 -27.938 1 92.75 447 ALA A N 1
ATOM 3586 C CA . ALA A 1 447 ? 12.852 -37.656 -26.625 1 92.75 447 ALA A CA 1
ATOM 3587 C C . ALA A 1 447 ? 13.82 -36.5 -26.719 1 92.75 447 ALA A C 1
ATOM 3589 O O . ALA A 1 447 ? 13.719 -35.531 -25.969 1 92.75 447 ALA A O 1
ATOM 3590 N N . ARG A 1 448 ? 14.719 -36.562 -27.625 1 90.94 448 ARG A N 1
ATOM 3591 C CA . ARG A 1 448 ? 15.695 -35.5 -27.828 1 90.94 448 ARG A CA 1
ATOM 3592 C C . ARG A 1 448 ? 15.008 -34.219 -28.328 1 90.94 448 ARG A C 1
ATOM 3594 O O . ARG A 1 448 ? 15.414 -33.125 -27.969 1 90.94 448 ARG A O 1
ATOM 3601 N N . ALA A 1 449 ? 14.031 -34.406 -29.109 1 90.88 449 ALA A N 1
ATOM 3602 C CA . ALA A 1 449 ? 13.297 -33.25 -29.641 1 90.88 449 ALA A CA 1
ATOM 3603 C C . ALA A 1 449 ? 12.586 -32.5 -28.516 1 90.88 449 ALA A C 1
ATOM 3605 O O . ALA A 1 449 ? 12.516 -31.266 -28.531 1 90.88 449 ALA A O 1
ATOM 3606 N N . VAL A 1 450 ? 12.062 -33.219 -27.625 1 92.12 450 VAL A N 1
ATOM 3607 C CA . VAL A 1 450 ? 11.336 -32.625 -26.516 1 92.12 450 VAL A CA 1
ATOM 3608 C C . VAL A 1 450 ? 12.312 -31.938 -25.562 1 92.12 450 VAL A C 1
ATOM 3610 O O . VAL A 1 450 ? 12.008 -30.875 -25 1 92.12 450 VAL A O 1
ATOM 3613 N N . GLN A 1 451 ? 13.461 -32.469 -25.391 1 93.06 451 GLN A N 1
ATOM 3614 C CA . GLN A 1 451 ? 14.422 -31.984 -24.406 1 93.06 451 GLN A CA 1
ATOM 3615 C C . GLN A 1 451 ? 15.344 -30.922 -24.984 1 93.06 451 GLN A C 1
ATOM 3617 O O . GLN A 1 451 ? 16.172 -30.359 -24.281 1 93.06 451 GLN A O 1
ATOM 3622 N N . MET A 1 452 ? 15.117 -30.578 -26.203 1 90.44 452 MET A N 1
ATOM 3623 C CA . MET A 1 452 ? 15.969 -29.609 -26.875 1 90.44 452 MET A CA 1
ATOM 3624 C C . MET A 1 452 ? 15.828 -28.234 -26.25 1 90.44 452 MET A C 1
ATOM 3626 O O . MET A 1 452 ? 14.711 -27.781 -25.969 1 90.44 452 MET A O 1
ATOM 3630 N N . LYS A 1 453 ? 16.922 -27.672 -25.953 1 88.81 453 LYS A N 1
ATOM 3631 C CA . LYS A 1 453 ? 16.938 -26.328 -25.375 1 88.81 453 LYS A CA 1
ATOM 3632 C C . LYS A 1 453 ? 17.578 -25.328 -26.328 1 88.81 453 LYS A C 1
ATOM 3634 O O . LYS A 1 453 ? 18.422 -25.688 -27.156 1 88.81 453 LYS A O 1
ATOM 3639 N N . GLU A 1 454 ? 17.047 -24.141 -26.297 1 87.94 454 GLU A N 1
ATOM 3640 C CA . GLU A 1 454 ? 17.578 -23.031 -27.094 1 87.94 454 GLU A CA 1
ATOM 3641 C C . GLU A 1 454 ? 17.812 -21.797 -26.234 1 87.94 454 GLU A C 1
ATOM 3643 O O . GLU A 1 454 ? 17.219 -21.656 -25.156 1 87.94 454 GLU A O 1
ATOM 3648 N N . ARG A 1 455 ? 18.688 -21.031 -26.672 1 86 455 ARG A N 1
ATOM 3649 C CA . ARG A 1 455 ? 19.016 -19.812 -25.938 1 86 455 ARG A CA 1
ATOM 3650 C C . ARG A 1 455 ? 17.953 -18.75 -26.156 1 86 455 ARG A C 1
ATOM 3652 O O . ARG A 1 455 ? 17.594 -18.453 -27.297 1 86 455 ARG A O 1
ATOM 3659 N N . ASP A 1 456 ? 17.375 -18.344 -25.109 1 78 456 ASP A N 1
ATOM 3660 C CA . ASP A 1 456 ? 16.438 -17.234 -25.188 1 78 456 ASP A CA 1
ATOM 3661 C C . ASP A 1 456 ? 17.141 -15.953 -25.641 1 78 456 ASP A C 1
ATOM 3663 O O . ASP A 1 456 ? 18.125 -15.531 -25.047 1 78 456 ASP A O 1
ATOM 3667 N N . PRO A 1 457 ? 16.797 -15.398 -26.594 1 74.5 457 PRO A N 1
ATOM 3668 C CA . PRO A 1 457 ? 17.484 -14.211 -27.109 1 74.5 457 PRO A CA 1
ATOM 3669 C C . PRO A 1 457 ? 17.438 -13.031 -26.125 1 74.5 457 PRO A C 1
ATOM 3671 O O . PRO A 1 457 ? 18.312 -12.172 -26.156 1 74.5 457 PRO A O 1
ATOM 3674 N N . ILE A 1 458 ? 16.484 -12.992 -25.297 1 65.31 458 ILE A N 1
ATOM 3675 C CA . ILE A 1 458 ? 16.297 -11.859 -24.391 1 65.31 458 ILE A CA 1
ATOM 3676 C C . ILE A 1 458 ? 17.094 -12.07 -23.109 1 65.31 458 ILE A C 1
ATOM 3678 O O . ILE A 1 458 ? 17.875 -11.211 -22.719 1 65.31 458 ILE A O 1
ATOM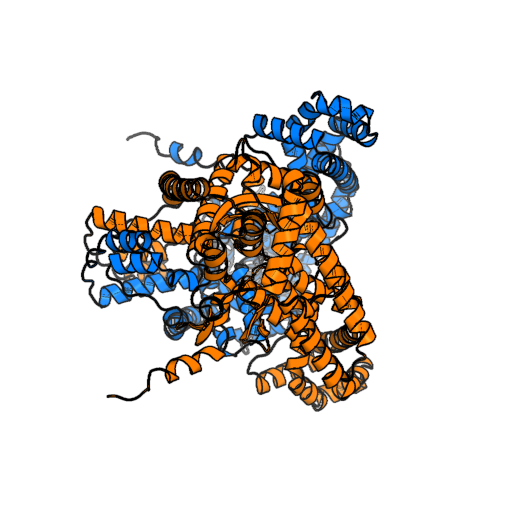 3682 N N . THR A 1 459 ? 17.016 -13.195 -22.578 1 66.31 459 THR A N 1
ATOM 3683 C CA . THR A 1 459 ? 17.625 -13.414 -21.266 1 66.31 459 THR A CA 1
ATOM 3684 C C . THR A 1 459 ? 18.953 -14.156 -21.406 1 66.31 459 THR A C 1
ATOM 3686 O O . THR A 1 459 ? 19.781 -14.141 -20.484 1 66.31 459 THR A O 1
ATOM 3689 N N . GLY A 1 460 ? 19.109 -14.727 -22.531 1 74.44 460 GLY A N 1
ATOM 3690 C CA . GLY A 1 460 ? 20.328 -15.516 -22.734 1 74.44 460 GLY A CA 1
ATOM 3691 C C . GLY A 1 460 ? 20.281 -16.859 -22.047 1 74.44 460 GLY A C 1
ATOM 3692 O O . GLY A 1 460 ? 21.203 -17.672 -22.188 1 74.44 460 GLY A O 1
ATOM 3693 N N . LYS A 1 461 ? 19.25 -17.062 -21.328 1 77.44 461 LYS A N 1
ATOM 3694 C CA . LYS A 1 461 ? 19.156 -18.328 -20.609 1 77.44 461 LYS A CA 1
ATOM 3695 C C . LYS A 1 461 ? 18.688 -19.453 -21.516 1 77.44 461 LYS A C 1
ATOM 3697 O O . LYS A 1 461 ? 17.984 -19.203 -22.516 1 77.44 461 LYS A O 1
ATOM 3702 N N . MET A 1 462 ? 19.109 -20.594 -21.266 1 82.06 462 MET A N 1
ATOM 3703 C CA . MET A 1 462 ? 18.672 -21.766 -22.031 1 82.06 462 MET A CA 1
ATOM 3704 C C . MET A 1 462 ? 17.266 -22.172 -21.641 1 82.06 462 MET A C 1
ATOM 3706 O O . MET A 1 462 ? 16.984 -22.391 -20.453 1 82.06 462 ME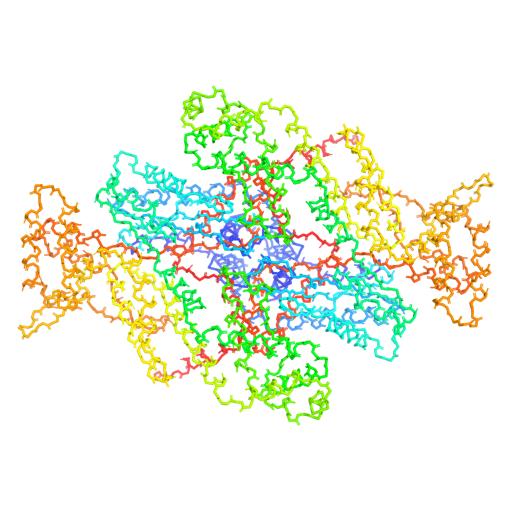T A O 1
ATOM 3710 N N . ARG A 1 463 ? 16.438 -22.172 -22.672 1 82 463 ARG A N 1
ATOM 3711 C CA . ARG A 1 463 ? 15.055 -22.562 -22.438 1 82 463 ARG A CA 1
ATOM 3712 C C . ARG A 1 463 ? 14.617 -23.656 -23.406 1 82 463 ARG A C 1
ATOM 3714 O O . ARG A 1 463 ? 15.242 -23.859 -24.438 1 82 463 ARG A O 1
ATOM 3721 N N . LEU A 1 464 ? 13.609 -24.328 -22.969 1 83.69 464 LEU A N 1
ATOM 3722 C CA . LEU A 1 464 ? 13.047 -25.344 -23.859 1 83.69 464 LEU A CA 1
ATOM 3723 C C . LEU A 1 464 ? 12.641 -24.734 -25.203 1 83.69 464 LEU A C 1
ATOM 3725 O O . LEU A 1 464 ? 12.047 -23.656 -25.234 1 83.69 464 LEU A O 1
ATOM 3729 N N . ALA A 1 465 ? 13.008 -25.359 -26.219 1 77.44 465 ALA A N 1
ATOM 3730 C CA . ALA A 1 465 ? 12.711 -24.859 -27.562 1 77.44 465 ALA A CA 1
ATOM 3731 C C . ALA A 1 465 ? 11.203 -24.781 -27.797 1 77.44 465 ALA A C 1
ATOM 3733 O O . ALA A 1 465 ? 10.711 -23.812 -28.391 1 77.44 465 ALA A O 1
ATOM 3734 N N . ASN A 1 466 ? 10.57 -25.859 -27.359 1 80.06 466 ASN A N 1
ATOM 3735 C CA . ASN A 1 466 ? 9.117 -25.906 -27.484 1 80.06 466 ASN A CA 1
ATOM 3736 C C . ASN A 1 466 ? 8.461 -26.375 -26.188 1 80.06 466 ASN A C 1
ATOM 3738 O O . ASN A 1 466 ? 8.359 -27.562 -25.938 1 80.06 466 ASN A O 1
ATOM 3742 N N . PRO A 1 467 ? 7.922 -25.453 -25.531 1 79.5 467 PRO A N 1
ATOM 3743 C CA . PRO A 1 467 ? 7.363 -25.812 -24.234 1 79.5 467 PRO A CA 1
ATOM 3744 C C . PRO A 1 467 ? 6.152 -26.734 -24.344 1 79.5 467 PRO A C 1
ATOM 3746 O O . PRO A 1 467 ? 5.773 -27.391 -23.359 1 79.5 467 PRO A O 1
ATOM 3749 N N . GLN A 1 468 ? 5.602 -26.875 -25.5 1 83.88 468 GLN A N 1
ATOM 3750 C CA . GLN A 1 468 ? 4.398 -27.688 -25.656 1 83.88 468 GLN A CA 1
ATOM 3751 C C . GLN A 1 468 ? 4.738 -29.078 -26.188 1 83.88 468 GLN A C 1
ATOM 3753 O O . GLN A 1 468 ? 3.852 -29.922 -26.344 1 83.88 468 GLN A O 1
ATOM 3758 N N . SER A 1 469 ? 5.945 -29.312 -26.344 1 85.56 469 SER A N 1
ATOM 3759 C CA . SER A 1 469 ? 6.371 -30.547 -26.984 1 85.56 469 SER A CA 1
ATOM 3760 C C . SER A 1 469 ? 5.98 -31.766 -26.156 1 85.56 469 SER A C 1
ATOM 3762 O O . SER A 1 469 ? 5.613 -32.812 -26.719 1 85.56 469 SER A O 1
ATOM 3764 N N . SER A 1 470 ? 6.047 -31.641 -24.859 1 91.06 470 SER A N 1
ATOM 3765 C CA . SER A 1 470 ? 5.715 -32.75 -23.984 1 91.06 470 SER A CA 1
ATOM 3766 C C . SER A 1 470 ? 4.277 -33.219 -24.203 1 91.06 470 SER A C 1
ATOM 3768 O O . SER A 1 470 ? 4.023 -34.406 -24.359 1 91.06 470 SER A O 1
ATOM 3770 N 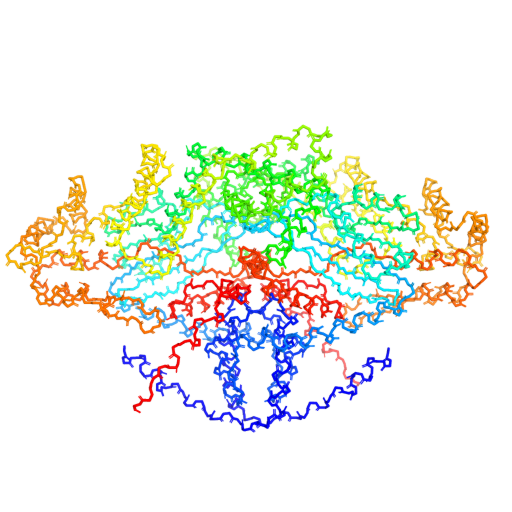N . ARG A 1 471 ? 3.479 -32.281 -24.297 1 89.88 471 ARG A N 1
ATOM 3771 C CA . ARG A 1 471 ? 2.068 -32.594 -24.5 1 89.88 471 ARG A CA 1
ATOM 3772 C C . ARG A 1 471 ? 1.818 -33.125 -25.906 1 89.88 471 ARG A C 1
ATOM 3774 O O . ARG A 1 471 ? 1.075 -34.094 -26.094 1 89.88 471 ARG A O 1
ATOM 3781 N N . LEU A 1 472 ? 2.439 -32.531 -26.859 1 88.75 472 LEU A N 1
ATOM 3782 C CA . LEU A 1 472 ? 2.215 -32.875 -28.266 1 88.75 472 LEU A CA 1
ATOM 3783 C C . LEU A 1 472 ? 2.662 -34.281 -28.562 1 88.75 472 LEU A C 1
ATOM 3785 O O . LEU A 1 472 ? 2.051 -34.969 -29.391 1 88.75 472 LEU A O 1
ATOM 3789 N N . VAL A 1 473 ? 3.668 -34.719 -27.953 1 93.12 473 VAL A N 1
ATOM 3790 C CA . VAL A 1 473 ? 4.168 -36.062 -28.172 1 93.12 473 VAL A CA 1
ATOM 3791 C C . VAL A 1 473 ? 3.121 -37.094 -27.719 1 93.12 473 VAL A C 1
ATOM 3793 O O . VAL A 1 473 ? 2.902 -38.094 -28.391 1 93.12 473 VAL A O 1
ATOM 3796 N N . TRP A 1 474 ? 2.471 -36.844 -26.625 1 94.38 474 TRP A N 1
ATOM 3797 C CA . TRP A 1 474 ? 1.437 -37.75 -26.125 1 94.38 474 TRP A CA 1
ATOM 3798 C C . TRP A 1 474 ? 0.225 -37.75 -27.047 1 94.38 474 TRP A C 1
ATOM 3800 O O . TRP A 1 474 ? -0.405 -38.781 -27.25 1 94.38 474 TRP A O 1
ATOM 3810 N N . GLU A 1 475 ? -0.046 -36.625 -27.625 1 89.81 475 GLU A N 1
ATOM 3811 C CA . GLU A 1 475 ? -1.25 -36.469 -28.438 1 89.81 475 GLU A CA 1
ATOM 3812 C C . GLU A 1 475 ? -1.041 -37.031 -29.844 1 89.81 475 GLU A C 1
ATOM 3814 O O . GLU A 1 475 ? -1.986 -37.5 -30.484 1 89.81 475 GLU A O 1
ATOM 3819 N N . THR A 1 476 ? 0.137 -36.969 -30.328 1 89.69 476 THR A N 1
ATOM 3820 C CA . THR A 1 476 ? 0.325 -37.25 -31.75 1 89.69 476 THR A CA 1
ATOM 3821 C C . THR A 1 476 ? 1.121 -38.531 -31.938 1 89.69 476 THR A C 1
ATOM 3823 O O . THR A 1 476 ? 0.876 -39.281 -32.875 1 89.69 476 THR A O 1
ATOM 3826 N N . TYR A 1 477 ? 2.078 -38.781 -31.141 1 87.75 477 TYR A N 1
ATOM 3827 C CA . TYR A 1 477 ? 2.982 -39.906 -31.391 1 87.75 477 TYR A CA 1
ATOM 3828 C C . TYR A 1 477 ? 2.602 -41.125 -30.531 1 87.75 477 TYR A C 1
ATOM 3830 O O . TYR A 1 477 ? 2.65 -42.25 -31 1 87.75 477 TYR A O 1
ATOM 3838 N N . LEU A 1 478 ? 2.256 -40.938 -29.312 1 90.62 478 LEU A N 1
ATOM 3839 C CA . LEU A 1 478 ? 1.974 -42.031 -28.391 1 90.62 478 LEU A CA 1
ATOM 3840 C C . LEU A 1 478 ? 0.493 -42.375 -28.406 1 90.62 478 LEU A C 1
ATOM 3842 O O . LEU A 1 478 ? -0.141 -42.5 -27.359 1 90.62 478 LEU A O 1
ATOM 3846 N N . THR A 1 479 ? 0.021 -42.625 -29.531 1 88.44 479 THR A N 1
ATOM 3847 C CA . THR A 1 479 ? -1.408 -42.844 -29.719 1 88.44 479 THR A CA 1
ATOM 3848 C C . THR A 1 479 ? -1.812 -44.25 -29.219 1 88.44 479 THR A C 1
ATOM 3850 O O . THR A 1 479 ? -2.994 -44.5 -28.984 1 88.44 479 THR A O 1
ATOM 3853 N N . GLU A 1 480 ? -0.851 -45.125 -29.031 1 91.12 480 GLU A N 1
ATOM 3854 C CA . GLU A 1 480 ? -1.145 -46.438 -28.531 1 91.12 480 GLU A CA 1
ATOM 3855 C C . GLU A 1 480 ? -1.579 -46.406 -27.078 1 91.12 480 GLU A C 1
ATOM 3857 O O . GLU A 1 480 ? -2.26 -47.312 -26.594 1 91.12 480 GLU A O 1
ATOM 3862 N N . PHE A 1 481 ? -1.15 -45.406 -26.344 1 94.62 481 PHE A N 1
ATOM 3863 C CA . PHE A 1 481 ? -1.552 -45.219 -24.953 1 94.62 481 PHE A CA 1
ATOM 3864 C C . PHE A 1 481 ? -2.836 -44.406 -24.859 1 94.62 481 PHE A C 1
ATOM 3866 O O . PHE A 1 481 ? -2.791 -43.188 -24.656 1 94.62 481 PHE A O 1
ATOM 3873 N N . LYS A 1 482 ? -3.891 -45 -24.922 1 93.25 482 LYS A N 1
ATOM 3874 C CA . LYS A 1 482 ? -5.156 -44.281 -25.031 1 93.25 482 LYS A CA 1
ATOM 3875 C C . LYS A 1 482 ? -5.59 -43.719 -23.672 1 93.25 482 LYS A C 1
ATOM 3877 O O . LYS A 1 482 ? -5.871 -42.531 -23.531 1 93.25 482 LYS A O 1
ATOM 3882 N N . SER A 1 483 ? -5.637 -44.625 -22.703 1 95.12 483 SER A N 1
ATOM 3883 C CA . SER A 1 483 ? -6.102 -44.219 -21.375 1 95.12 483 SER A CA 1
ATOM 3884 C C . SER A 1 483 ? -5.035 -43.406 -20.641 1 95.12 483 SER A C 1
ATOM 3886 O O . SER A 1 483 ? -5.32 -42.344 -20.109 1 95.12 483 SER A O 1
ATOM 3888 N N . LEU A 1 484 ? -3.838 -43.875 -20.688 1 96.56 484 LEU A N 1
ATOM 3889 C CA . LEU A 1 484 ? -2.736 -43.188 -20.016 1 96.56 484 LEU A CA 1
ATOM 3890 C C . LEU A 1 484 ? -2.436 -41.844 -20.672 1 96.56 484 LEU A C 1
ATOM 3892 O O . LEU A 1 484 ? -2.057 -40.906 -19.984 1 96.56 484 LEU A O 1
ATOM 3896 N N . GLY A 1 485 ? -2.586 -41.812 -21.969 1 96.06 485 GLY A N 1
ATOM 3897 C CA . GLY A 1 485 ? -2.344 -40.594 -22.703 1 96.06 485 GLY A CA 1
ATOM 3898 C C . GLY A 1 485 ? -3.244 -39.469 -22.25 1 96.06 485 GLY A C 1
ATOM 3899 O O . GLY A 1 485 ? -2.797 -38.312 -22.141 1 96.06 485 GLY A O 1
ATOM 3900 N N . ARG A 1 486 ? -4.504 -39.75 -22.031 1 94.38 486 ARG A N 1
ATOM 3901 C CA . ARG A 1 486 ? -5.449 -38.75 -21.562 1 94.38 486 ARG A CA 1
ATOM 3902 C C . ARG A 1 486 ? -5.043 -38.219 -20.203 1 94.38 486 ARG A C 1
ATOM 3904 O O . ARG A 1 486 ? -5.117 -37 -19.953 1 94.38 486 ARG A O 1
ATOM 3911 N N . VAL A 1 487 ? -4.605 -39.062 -19.375 1 96.44 487 VAL A N 1
ATOM 3912 C CA . VAL A 1 487 ? -4.168 -38.688 -18.047 1 96.44 487 VAL A CA 1
ATOM 3913 C C . VAL A 1 487 ? -2.893 -37.844 -18.141 1 96.44 487 VAL A C 1
ATOM 3915 O O . VAL A 1 487 ? -2.773 -36.812 -17.5 1 96.44 487 VAL A O 1
ATOM 3918 N N . ALA A 1 488 ? -1.969 -38.25 -18.953 1 97.19 488 ALA A N 1
ATOM 3919 C CA . ALA A 1 488 ? -0.671 -37.594 -19.094 1 97.19 488 ALA A CA 1
ATOM 3920 C C . ALA A 1 488 ? -0.833 -36.156 -19.594 1 97.19 488 ALA A C 1
ATOM 3922 O O . ALA A 1 488 ? -0.235 -35.25 -19.031 1 97.19 488 ALA A O 1
ATOM 3923 N N . VAL A 1 489 ? -1.645 -36 -20.594 1 95.19 489 VAL A N 1
ATOM 3924 C CA . VAL A 1 489 ? -1.828 -34.688 -21.188 1 95.19 489 VAL A CA 1
ATOM 3925 C C . VAL A 1 489 ? -2.428 -33.719 -20.156 1 95.19 489 VAL A C 1
ATOM 3927 O O . VAL A 1 489 ? -2.033 -32.562 -20.078 1 95.19 489 VAL A O 1
ATOM 3930 N N . ARG A 1 490 ? -3.277 -34.188 -19.359 1 95.44 490 ARG A N 1
ATOM 3931 C CA . ARG A 1 490 ? -3.922 -33.375 -18.344 1 95.44 490 ARG A CA 1
ATOM 3932 C C . ARG A 1 490 ? -2.943 -33 -17.219 1 95.44 490 ARG A C 1
ATOM 3934 O O . ARG A 1 490 ? -2.9 -31.859 -16.781 1 95.44 490 ARG A O 1
ATOM 3941 N N . LEU A 1 491 ? -2.166 -33.906 -16.828 1 96.94 491 LEU A N 1
ATOM 3942 C CA . LEU A 1 491 ? -1.259 -33.688 -15.711 1 96.94 491 LEU A CA 1
ATOM 3943 C C . LEU A 1 491 ? -0.091 -32.812 -16.125 1 96.94 491 LEU A C 1
ATOM 3945 O O . LEU A 1 491 ? 0.292 -31.875 -15.398 1 96.94 491 LEU A O 1
ATOM 3949 N N . ILE A 1 492 ? 0.436 -33.031 -17.281 1 95.06 492 ILE A N 1
ATOM 3950 C CA . ILE A 1 492 ? 1.63 -32.312 -17.75 1 95.06 492 ILE A CA 1
ATOM 3951 C C . ILE A 1 492 ? 1.303 -30.859 -18 1 95.06 492 ILE A C 1
ATOM 3953 O O . ILE A 1 492 ? 2.176 -29.984 -17.906 1 95.06 492 ILE A O 1
ATOM 3957 N N . PHE A 1 493 ? 0.12 -30.562 -18.156 1 92.56 493 PHE A N 1
ATOM 3958 C CA . PHE A 1 493 ? -0.371 -29.234 -18.469 1 92.56 493 PHE A CA 1
ATOM 3959 C C . PHE A 1 493 ? -0.516 -28.406 -17.203 1 92.56 493 PHE A C 1
ATOM 3961 O O . PHE A 1 493 ? -0.447 -27.172 -17.234 1 92.56 493 PHE A O 1
ATOM 3968 N N . LEU A 1 494 ? -0.721 -28.953 -16.125 1 96 494 LEU A N 1
ATOM 3969 C CA . LEU A 1 494 ? -1.127 -28.266 -14.906 1 96 494 LEU A CA 1
ATOM 3970 C C . LEU A 1 494 ? -0.002 -27.375 -14.383 1 96 494 LEU A C 1
ATOM 3972 O O . LEU A 1 494 ? 1.156 -27.797 -14.336 1 96 494 LEU A O 1
ATOM 3976 N N . HIS A 1 495 ? -0.372 -26.156 -14.078 1 94.62 495 HIS A N 1
ATOM 3977 C CA . HIS A 1 495 ? 0.538 -25.203 -13.445 1 94.62 495 HIS A CA 1
ATOM 3978 C C . HIS A 1 495 ? 0.598 -25.422 -11.938 1 94.62 495 HIS A C 1
ATOM 3980 O O . HIS A 1 495 ? -0.392 -25.828 -11.32 1 94.62 495 HIS A O 1
ATOM 3986 N N . ALA A 1 496 ? 1.701 -25.078 -11.414 1 94.19 496 ALA A N 1
ATOM 3987 C CA . ALA A 1 496 ? 1.879 -25.281 -9.977 1 94.19 496 ALA A CA 1
ATOM 3988 C C . ALA A 1 496 ? 1.954 -23.969 -9.227 1 94.19 496 ALA A C 1
ATOM 3990 O O . ALA A 1 496 ? 2.184 -23.938 -8.016 1 94.19 496 ALA A O 1
ATOM 3991 N N . THR A 1 497 ? 1.834 -22.859 -9.867 1 91.12 497 THR A N 1
ATOM 3992 C CA . THR A 1 497 ? 1.94 -21.547 -9.242 1 91.12 497 THR A CA 1
ATOM 3993 C C . THR A 1 497 ? 0.796 -20.641 -9.688 1 91.12 497 THR A C 1
ATOM 3995 O O . THR A 1 497 ? 0.398 -20.656 -10.852 1 91.12 497 THR A O 1
ATOM 3998 N N . SER A 1 498 ? 0.163 -19.906 -8.695 1 85.81 498 SER A N 1
ATOM 3999 C CA . SER A 1 498 ? -0.953 -19 -8.977 1 85.81 498 SER A CA 1
ATOM 4000 C C . SER A 1 498 ? -0.54 -17.547 -8.812 1 85.81 498 SER A C 1
ATOM 4002 O O . SER A 1 498 ? -1.393 -16.656 -8.688 1 85.81 498 SER A O 1
ATOM 4004 N N . CYS A 1 499 ? 0.637 -17.109 -8.984 1 67.5 499 CYS A N 1
ATOM 4005 C CA . CYS A 1 499 ? 1.061 -15.734 -8.773 1 67.5 499 CYS A CA 1
ATOM 4006 C C . CYS A 1 499 ? 0.921 -14.914 -10.047 1 67.5 499 CYS A C 1
ATOM 4008 O O . CYS A 1 499 ? 1.404 -15.32 -11.109 1 67.5 499 CYS A O 1
ATOM 4010 N N . GLY A 1 500 ? -0.092 -14.141 -10.172 1 64.62 500 GLY A N 1
ATOM 4011 C CA . GLY A 1 500 ? -0.062 -13.5 -11.477 1 64.62 500 GLY A CA 1
ATOM 4012 C C . GLY A 1 500 ? -0.361 -12.016 -11.422 1 64.62 500 GLY A C 1
ATOM 4013 O O . GLY A 1 500 ? 0.45 -11.195 -11.859 1 64.62 500 GLY A O 1
ATOM 4014 N N . PHE A 1 501 ? -1.527 -11.641 -10.992 1 69.81 501 PHE A N 1
ATOM 4015 C CA . PHE A 1 501 ? -1.906 -10.25 -11.172 1 69.81 501 PHE A CA 1
ATOM 4016 C C . PHE A 1 501 ? -1.977 -9.523 -9.836 1 69.81 501 PHE A C 1
ATOM 4018 O O . PHE A 1 501 ? -2.648 -9.984 -8.914 1 69.81 501 PHE A O 1
ATOM 4025 N N . SER A 1 502 ? -1.043 -8.594 -9.695 1 67.81 502 SER A N 1
ATOM 4026 C CA . SER A 1 502 ? -1.113 -7.746 -8.508 1 67.81 502 SER A CA 1
ATOM 4027 C C . SER A 1 502 ? -1.467 -6.309 -8.883 1 67.81 502 SER A C 1
ATOM 4029 O O . SER A 1 502 ? -0.965 -5.777 -9.875 1 67.81 502 SER A O 1
ATOM 4031 N N . CYS A 1 503 ? -2.58 -5.875 -8.281 1 63.94 503 CYS A N 1
ATOM 4032 C CA . CYS A 1 503 ? -2.996 -4.496 -8.516 1 63.94 503 CYS A CA 1
ATOM 4033 C C . CYS A 1 503 ? -2.35 -3.553 -7.508 1 63.94 503 CYS A C 1
ATOM 4035 O O . CYS A 1 503 ? -2.021 -3.961 -6.391 1 63.94 503 CYS A O 1
ATOM 4037 N N . ASN A 1 504 ? -2.047 -2.406 -8.062 1 63.22 504 ASN A N 1
ATOM 4038 C CA . ASN A 1 504 ? -1.507 -1.381 -7.18 1 63.22 504 ASN A CA 1
ATOM 4039 C C . ASN A 1 504 ? -2.467 -1.062 -6.035 1 63.22 504 ASN A C 1
ATOM 4041 O O . ASN A 1 504 ? -3.686 -1.091 -6.219 1 63.22 504 ASN A O 1
ATOM 4045 N N . TRP A 1 505 ? -1.959 -0.779 -5.027 1 60.69 505 TRP A N 1
ATOM 4046 C CA . TRP A 1 505 ? -2.676 -0.507 -3.785 1 60.69 505 TRP A CA 1
ATOM 4047 C C . TRP A 1 505 ? -3.676 0.629 -3.971 1 60.69 505 TRP A C 1
ATOM 4049 O O . TRP A 1 505 ? -4.785 0.581 -3.436 1 60.69 505 TRP A O 1
ATOM 4059 N N . SER A 1 506 ? -3.217 1.544 -4.66 1 61.22 506 SER A N 1
ATOM 4060 C CA . SER A 1 506 ? -4.105 2.684 -4.863 1 61.22 506 SER A CA 1
ATOM 4061 C C . SER A 1 506 ? -5.414 2.256 -5.52 1 61.22 506 SER A C 1
ATOM 4063 O O . SER A 1 506 ? -6.484 2.756 -5.168 1 61.22 506 SER A O 1
ATOM 4065 N N . PHE A 1 507 ? -5.27 1.293 -6.258 1 63.59 507 PHE A N 1
ATOM 4066 C CA . PHE A 1 507 ? -6.457 0.799 -6.938 1 63.59 507 PHE A CA 1
ATOM 4067 C C . PHE A 1 507 ? -7.375 0.069 -5.965 1 63.59 507 PHE A C 1
ATOM 4069 O O . PHE A 1 507 ? -8.594 0.262 -5.988 1 63.59 507 PHE A O 1
ATOM 4076 N N . LEU A 1 508 ? -6.688 -0.703 -5.18 1 64.19 508 LEU A N 1
ATOM 4077 C CA . LEU A 1 508 ? -7.469 -1.476 -4.219 1 64.19 508 LEU A CA 1
ATOM 4078 C C . LEU A 1 508 ? -8.211 -0.556 -3.256 1 64.19 508 LEU A C 1
ATOM 4080 O O . LEU A 1 508 ? -9.344 -0.847 -2.861 1 64.19 508 LEU A O 1
ATOM 4084 N N . ARG A 1 509 ? -7.594 0.45 -3.025 1 63.31 509 ARG A N 1
ATOM 4085 C CA . ARG A 1 509 ? -8.227 1.415 -2.133 1 63.31 509 ARG A CA 1
ATOM 4086 C C . ARG A 1 509 ? -9.484 2.006 -2.764 1 63.31 509 ARG A C 1
ATOM 4088 O O . ARG A 1 509 ? -10.492 2.188 -2.086 1 63.31 509 ARG A O 1
ATOM 4095 N N . TRP A 1 510 ? -9.281 2.16 -4.047 1 62.28 510 TRP A N 1
ATOM 4096 C CA . TRP A 1 510 ? -10.406 2.699 -4.805 1 62.28 510 TRP A CA 1
ATOM 4097 C C . TRP A 1 510 ? -11.602 1.756 -4.75 1 62.28 510 TRP A C 1
ATOM 4099 O O . TRP A 1 510 ? -12.734 2.191 -4.531 1 62.28 510 TRP A O 1
ATOM 4109 N N . VAL A 1 511 ? -11.258 0.654 -4.898 1 61.97 511 VAL A N 1
ATOM 4110 C CA . VAL A 1 511 ? -12.305 -0.355 -5 1 61.97 511 VAL A CA 1
ATOM 4111 C C . VAL A 1 511 ? -12.977 -0.545 -3.641 1 61.97 511 VAL A C 1
ATOM 4113 O O . VAL A 1 511 ? -14.195 -0.676 -3.557 1 61.97 511 VAL A O 1
ATOM 4116 N N . SER A 1 512 ? -12.117 -0.447 -2.707 1 60.56 512 SER A N 1
ATOM 4117 C CA . SER A 1 512 ? -12.641 -0.637 -1.359 1 60.56 512 SER A CA 1
ATOM 4118 C C . SER A 1 512 ? -13.523 0.533 -0.939 1 60.56 512 SER A C 1
ATOM 4120 O O . SER A 1 512 ? -14.539 0.342 -0.264 1 60.56 512 SER A O 1
ATOM 4122 N N . ALA A 1 513 ? -13.055 1.693 -1.222 1 57.56 513 ALA A N 1
ATOM 4123 C CA . ALA A 1 513 ? -13.844 2.879 -0.894 1 57.56 513 ALA A CA 1
ATOM 4124 C C . ALA A 1 513 ? -15.203 2.848 -1.593 1 57.56 513 ALA A C 1
ATOM 4126 O O . ALA A 1 513 ? -16.203 3.275 -1.024 1 57.56 513 ALA A O 1
ATOM 4127 N N . SER A 1 514 ? -15.148 2.391 -2.766 1 52.78 514 SER A N 1
ATOM 4128 C CA . SER A 1 514 ? -16.375 2.299 -3.549 1 52.78 514 SER A CA 1
ATOM 4129 C C . SER A 1 514 ? -17.328 1.259 -2.963 1 52.78 514 SER A C 1
ATOM 4131 O O . SER A 1 514 ? -18.547 1.432 -3.008 1 52.78 514 SER A O 1
ATOM 4133 N N . ALA A 1 515 ? -16.703 0.206 -2.613 1 51.25 515 ALA A N 1
ATOM 4134 C CA . ALA A 1 515 ? -17.531 -0.813 -1.979 1 51.25 515 ALA A CA 1
ATOM 4135 C C . ALA A 1 515 ? -18.312 -0.233 -0.798 1 51.25 515 ALA A C 1
ATOM 4137 O O . ALA A 1 515 ? -19.391 -0.725 -0.451 1 51.25 515 ALA A O 1
ATOM 4138 N N . ARG A 1 516 ? -17.641 0.853 -0.16 1 50.97 516 ARG A N 1
ATOM 4139 C CA . ARG A 1 516 ? -18.281 1.546 0.954 1 50.97 516 ARG A CA 1
ATOM 4140 C C . ARG A 1 516 ? -19.547 2.256 0.5 1 50.97 516 ARG A C 1
ATOM 4142 O O . ARG A 1 516 ? -20.484 2.414 1.281 1 50.97 516 ARG A O 1
ATOM 4149 N N . GLY A 1 517 ? -19.438 2.893 -0.674 1 50.44 517 GLY A N 1
ATOM 4150 C CA . GLY A 1 517 ? -20.578 3.586 -1.235 1 50.44 517 GLY A CA 1
ATOM 4151 C C . GLY A 1 517 ? -21.141 2.912 -2.477 1 50.44 517 GLY A C 1
ATOM 4152 O O . GLY A 1 517 ? -21.359 3.564 -3.502 1 50.44 517 GLY A O 1
ATOM 4153 N N . SER A 1 518 ? -20.875 1.668 -2.576 1 53.16 518 SER A N 1
ATOM 4154 C CA . SER A 1 518 ? -20.703 0.697 -3.65 1 53.16 518 SER A CA 1
ATOM 4155 C C . SER A 1 518 ? -21.891 0.699 -4.598 1 53.16 518 SER A C 1
ATOM 4157 O O . SER A 1 518 ? -22.938 0.139 -4.281 1 53.16 518 SER A O 1
ATOM 4159 N N . SER A 1 519 ? -21.891 1.886 -5.266 1 62.22 519 SER A N 1
ATOM 4160 C CA . SER A 1 519 ? -22.844 1.737 -6.359 1 62.22 519 SER A CA 1
ATOM 4161 C C . SER A 1 519 ? -22.453 0.602 -7.293 1 62.22 519 SER A C 1
ATOM 4163 O O . SER A 1 519 ? -21.266 0.274 -7.41 1 62.22 519 SER A O 1
ATOM 4165 N N . ARG A 1 520 ? -23.344 -0.212 -7.602 1 72.69 520 ARG A N 1
ATOM 4166 C CA . ARG A 1 520 ? -23.234 -1.271 -8.602 1 72.69 520 ARG A CA 1
ATOM 4167 C C . ARG A 1 520 ? -22.406 -0.817 -9.797 1 72.69 520 ARG A C 1
ATOM 4169 O O . ARG A 1 520 ? -21.578 -1.577 -10.305 1 72.69 520 ARG A O 1
ATOM 4176 N N . VAL A 1 521 ? -22.469 0.431 -10 1 77.12 521 VAL A N 1
ATOM 4177 C CA . VAL A 1 521 ? -21.812 0.963 -11.188 1 77.12 521 VAL A CA 1
ATOM 4178 C C . VAL A 1 521 ? -20.312 1.062 -10.938 1 77.12 521 VAL A C 1
ATOM 4180 O O . VAL A 1 521 ? -19.5 0.741 -11.812 1 77.12 521 VAL A O 1
ATOM 4183 N N . GLY A 1 522 ? -19.953 1.49 -9.766 1 78.56 522 GLY A N 1
ATOM 4184 C CA . GLY A 1 522 ? -18.547 1.602 -9.422 1 78.56 522 GLY A CA 1
ATOM 4185 C C . GLY A 1 522 ? -17.828 0.264 -9.398 1 78.56 522 GLY A C 1
ATOM 4186 O O . GLY A 1 522 ? -16.703 0.147 -9.883 1 78.56 522 GLY A O 1
ATOM 4187 N N . LEU A 1 523 ? -18.484 -0.696 -8.891 1 78.75 523 LEU A N 1
ATOM 4188 C CA . LEU A 1 523 ? -17.906 -2.033 -8.82 1 78.75 523 LEU A CA 1
ATOM 4189 C C . LEU A 1 523 ? -17.75 -2.635 -10.211 1 78.75 523 LEU A C 1
ATOM 4191 O O . LEU A 1 523 ? -16.766 -3.318 -10.492 1 78.75 523 LEU A O 1
ATOM 4195 N N . ASP A 1 524 ? -18.719 -2.391 -11.023 1 83.88 524 ASP A N 1
ATOM 4196 C CA . ASP A 1 524 ? -18.672 -2.883 -12.398 1 83.88 524 ASP A CA 1
ATOM 4197 C C . ASP A 1 524 ? -17.484 -2.279 -13.148 1 83.88 524 ASP A C 1
ATOM 4199 O O . ASP A 1 524 ? -16.781 -2.984 -13.875 1 83.88 524 ASP A O 1
ATOM 4203 N N . ARG A 1 525 ? -17.328 -1.019 -12.953 1 85.25 525 ARG A N 1
ATOM 4204 C CA . ARG A 1 525 ? -16.203 -0.337 -13.594 1 85.25 525 ARG A CA 1
ATOM 4205 C C . ARG A 1 525 ? -14.867 -0.895 -13.109 1 85.25 525 ARG A C 1
ATOM 4207 O O . ARG A 1 525 ? -13.945 -1.102 -13.898 1 85.25 525 ARG A O 1
ATOM 4214 N N . ALA A 1 526 ? -14.797 -1.114 -11.836 1 83.38 526 ALA A N 1
ATOM 4215 C CA . ALA A 1 526 ? -13.578 -1.669 -11.258 1 83.38 526 ALA A CA 1
ATOM 4216 C C . ALA A 1 526 ? -13.281 -3.055 -11.82 1 83.38 526 ALA A C 1
ATOM 4218 O O . ALA A 1 526 ? -12.133 -3.365 -12.141 1 83.38 526 ALA A O 1
ATOM 4219 N N . GLN A 1 527 ? -14.25 -3.812 -11.945 1 86.62 527 GLN A N 1
ATOM 4220 C CA . GLN A 1 527 ? -14.094 -5.164 -12.477 1 86.62 527 GLN A CA 1
ATOM 4221 C C . GLN A 1 527 ? -13.602 -5.133 -13.922 1 86.62 527 GLN A C 1
ATOM 4223 O O . GLN A 1 527 ? -12.75 -5.93 -14.312 1 86.62 527 GLN A O 1
ATOM 4228 N N . LYS A 1 528 ? -14.18 -4.242 -14.648 1 91.06 528 LYS A N 1
ATOM 4229 C CA . LYS A 1 528 ? -13.789 -4.117 -16.047 1 91.06 528 LYS A CA 1
ATOM 4230 C C . LYS A 1 528 ? -12.32 -3.697 -16.172 1 91.06 528 LYS A C 1
ATOM 4232 O O . LYS A 1 528 ? -11.586 -4.234 -17 1 91.06 528 LYS A O 1
ATOM 4237 N N . LEU A 1 529 ? -11.961 -2.777 -15.367 1 89.19 529 LEU A N 1
ATOM 4238 C CA . LEU A 1 529 ? -10.586 -2.287 -15.398 1 89.19 529 LEU A CA 1
ATOM 4239 C C . LEU A 1 529 ? -9.609 -3.385 -14.992 1 89.19 529 LEU A C 1
ATOM 4241 O O . LEU A 1 529 ? -8.578 -3.578 -15.641 1 89.19 529 LEU A O 1
ATOM 4245 N N . VAL A 1 530 ? -9.945 -4.086 -13.953 1 88.12 530 VAL A N 1
ATOM 4246 C CA . VAL A 1 530 ? -9.094 -5.172 -13.492 1 88.12 530 VAL A CA 1
ATOM 4247 C C . VAL A 1 530 ? -8.977 -6.242 -14.57 1 88.12 530 VAL A C 1
ATOM 4249 O O . VAL A 1 530 ? -7.887 -6.758 -14.828 1 88.12 530 VAL A O 1
ATOM 4252 N N . PHE A 1 531 ? -10.047 -6.508 -15.148 1 92.44 531 PHE A N 1
ATOM 4253 C CA . PHE A 1 531 ? -10.062 -7.523 -16.188 1 92.44 531 PHE A CA 1
ATOM 4254 C C . PHE A 1 531 ? -9.117 -7.145 -17.328 1 92.44 531 PHE A C 1
ATOM 4256 O O . PHE A 1 531 ? -8.297 -7.961 -17.766 1 92.44 531 PHE A O 1
ATOM 4263 N N . LEU A 1 532 ? -9.227 -5.922 -17.766 1 92.81 532 LEU A N 1
ATOM 4264 C CA . LEU A 1 532 ? -8.422 -5.473 -18.891 1 92.81 532 LEU A CA 1
ATOM 4265 C C . LEU A 1 532 ? -6.938 -5.445 -18.531 1 92.81 532 LEU A C 1
ATOM 4267 O O . LEU A 1 532 ? -6.094 -5.871 -19.328 1 92.81 532 LEU A O 1
ATOM 4271 N N . ALA A 1 533 ? -6.672 -4.957 -17.406 1 89.12 533 ALA A N 1
ATOM 4272 C CA . ALA A 1 533 ? -5.281 -4.867 -16.969 1 89.12 533 ALA A CA 1
ATOM 4273 C C . ALA A 1 533 ? -4.68 -6.258 -16.781 1 89.12 533 ALA A C 1
ATOM 4275 O O . ALA A 1 533 ? -3.576 -6.531 -17.266 1 89.12 533 ALA A O 1
ATOM 4276 N N . ALA A 1 534 ? -5.363 -7.086 -16.109 1 89.62 534 ALA A N 1
ATOM 4277 C CA . ALA A 1 534 ? -4.879 -8.438 -15.844 1 89.62 534 ALA A CA 1
ATOM 4278 C C . ALA A 1 534 ? -4.723 -9.227 -17.141 1 89.62 534 ALA A C 1
ATOM 4280 O O . ALA A 1 534 ? -3.732 -9.93 -17.344 1 89.62 534 ALA A O 1
ATOM 4281 N N . GLN A 1 535 ? -5.695 -9.117 -18 1 91.19 535 GLN A N 1
ATOM 4282 C CA . GLN A 1 535 ? -5.656 -9.828 -19.266 1 91.19 535 GLN A CA 1
ATOM 4283 C C . GLN A 1 535 ? -4.457 -9.398 -20.109 1 91.19 535 GLN A C 1
ATOM 4285 O O . GLN A 1 535 ? -3.803 -10.227 -20.734 1 91.19 535 GLN A O 1
ATOM 4290 N N . ALA A 1 536 ? -4.25 -8.125 -20.094 1 88.56 536 ALA A N 1
ATOM 4291 C CA . ALA A 1 536 ? -3.117 -7.605 -20.844 1 88.56 536 ALA A CA 1
ATOM 4292 C C . ALA A 1 536 ? -1.796 -8.117 -20.297 1 88.56 536 ALA A C 1
ATOM 4294 O O . ALA A 1 536 ? -0.887 -8.469 -21.047 1 88.56 536 ALA A O 1
ATOM 4295 N N . LYS A 1 537 ? -1.661 -8.164 -19.094 1 85.56 537 LYS A N 1
ATOM 4296 C CA . LYS A 1 537 ? -0.445 -8.656 -18.453 1 85.56 537 LYS A CA 1
ATOM 4297 C C . LYS A 1 537 ? -0.238 -10.141 -18.734 1 85.56 537 LYS A C 1
ATOM 4299 O O . LYS A 1 537 ? 0.889 -10.586 -18.969 1 85.56 537 LYS A O 1
ATOM 4304 N N . LEU A 1 538 ? -1.28 -10.883 -18.672 1 87.19 538 LEU A N 1
ATOM 4305 C CA . LEU A 1 538 ? -1.208 -12.312 -18.953 1 87.19 538 LEU A CA 1
ATOM 4306 C C . LEU A 1 538 ? -0.808 -12.562 -20.391 1 87.19 538 LEU A C 1
ATOM 4308 O O . LEU A 1 538 ? -0.012 -13.461 -20.672 1 87.19 538 LEU A O 1
ATOM 4312 N N . GLU A 1 539 ? -1.334 -11.719 -21.25 1 84.62 539 GLU A N 1
ATOM 4313 C CA . GLU A 1 539 ? -1.035 -11.883 -22.672 1 84.62 539 GLU A CA 1
ATOM 4314 C C . GLU A 1 539 ? 0.431 -11.578 -22.969 1 84.62 539 GLU A C 1
ATOM 4316 O O . GLU A 1 539 ? 1.045 -12.219 -23.828 1 84.62 539 GLU A O 1
ATOM 4321 N N . ARG A 1 540 ? 0.927 -10.641 -22.234 1 79.75 540 ARG A N 1
ATOM 4322 C CA . ARG A 1 540 ? 2.324 -10.266 -22.438 1 79.75 540 ARG A CA 1
ATOM 4323 C C . ARG A 1 540 ? 3.252 -11.164 -21.625 1 79.75 540 ARG A C 1
ATOM 4325 O O . ARG A 1 540 ? 4.477 -11.07 -21.75 1 79.75 540 ARG A O 1
ATOM 4332 N N . ARG A 1 541 ? 2.707 -12.016 -20.812 1 76.88 541 ARG A N 1
ATOM 4333 C CA . ARG A 1 541 ? 3.475 -12.883 -19.922 1 76.88 541 ARG A CA 1
ATOM 4334 C C . ARG A 1 541 ? 4.441 -12.07 -19.062 1 76.88 541 ARG A C 1
ATOM 4336 O O . ARG A 1 541 ? 5.609 -12.43 -18.922 1 76.88 541 ARG A O 1
ATOM 4343 N N . ASP A 1 542 ? 3.977 -10.883 -18.797 1 72.69 542 ASP A N 1
ATOM 4344 C CA . ASP A 1 542 ? 4.734 -10.016 -17.906 1 72.69 542 ASP A CA 1
ATOM 4345 C C . ASP A 1 542 ? 4.219 -10.117 -16.469 1 72.69 542 ASP A C 1
ATOM 4347 O O . ASP A 1 542 ? 3.236 -9.469 -16.109 1 72.69 542 ASP A O 1
ATOM 4351 N N . PHE A 1 543 ? 4.891 -10.875 -15.773 1 66.5 543 PHE A N 1
ATOM 4352 C CA . PHE A 1 543 ? 4.414 -11.117 -14.422 1 66.5 543 PHE A CA 1
ATOM 4353 C C . PHE A 1 543 ? 5.195 -10.281 -13.414 1 66.5 543 PHE A C 1
ATOM 4355 O O . PHE A 1 543 ? 5.082 -10.5 -12.203 1 66.5 543 PHE A O 1
ATOM 4362 N N . SER A 1 544 ? 5.938 -9.375 -14.062 1 64.44 544 SER A N 1
ATOM 4363 C CA . SER A 1 544 ? 6.699 -8.508 -13.164 1 64.44 544 SER A CA 1
ATOM 4364 C C . SER A 1 544 ? 5.836 -7.383 -12.609 1 64.44 544 SER A C 1
ATOM 4366 O O . SER A 1 544 ? 4.852 -6.984 -13.234 1 64.44 544 SER A O 1
ATOM 4368 N N . SER A 1 545 ? 5.992 -7.047 -11.305 1 64 545 SER A N 1
ATOM 4369 C CA . SER A 1 545 ? 5.297 -5.91 -10.719 1 64 545 SER A CA 1
ATOM 4370 C C . SER A 1 545 ? 5.871 -4.59 -11.219 1 64 545 SER A C 1
ATOM 4372 O O . SER A 1 545 ? 7.086 -4.457 -11.383 1 64 545 SER A O 1
ATOM 4374 N N . GLU A 1 546 ? 5.047 -3.734 -11.758 1 64.44 546 GLU A N 1
ATOM 4375 C CA . GLU A 1 546 ? 5.492 -2.412 -12.188 1 64.44 546 GLU A CA 1
ATOM 4376 C C . GLU A 1 546 ? 6.359 -1.75 -11.125 1 64.44 546 GLU A C 1
ATOM 4378 O O . GLU A 1 546 ? 7.309 -1.032 -11.445 1 64.44 546 GLU A O 1
ATOM 4383 N N . ASP A 1 547 ? 6.035 -2.125 -9.953 1 63.03 547 ASP A N 1
ATOM 4384 C CA . ASP A 1 547 ? 6.793 -1.549 -8.852 1 63.03 547 ASP A CA 1
ATOM 4385 C C . ASP A 1 547 ? 8.234 -2.043 -8.852 1 63.03 547 ASP A C 1
ATOM 4387 O O . ASP A 1 547 ? 9.164 -1.271 -8.594 1 63.03 547 ASP A O 1
ATOM 4391 N N . GLU A 1 548 ? 8.375 -3.217 -9.234 1 63.97 548 GLU A N 1
ATOM 4392 C CA . GLU A 1 548 ? 9.719 -3.795 -9.266 1 63.97 548 GLU A CA 1
ATOM 4393 C C . GLU A 1 548 ? 10.539 -3.23 -10.422 1 63.97 548 GLU A C 1
ATOM 4395 O O . GLU A 1 548 ? 11.734 -2.982 -10.281 1 63.97 548 GLU A O 1
ATOM 4400 N N . LYS A 1 549 ? 9.867 -2.984 -11.453 1 69.88 549 LYS A N 1
ATOM 4401 C CA . LYS A 1 549 ? 10.562 -2.43 -12.609 1 69.88 549 LYS A CA 1
ATOM 4402 C C . LYS A 1 549 ? 10.992 -0.987 -12.352 1 69.88 549 LYS A C 1
ATOM 4404 O O . LYS A 1 549 ? 12.078 -0.577 -12.758 1 69.88 549 LYS A O 1
ATOM 4409 N N . ASP A 1 550 ? 10.148 -0.296 -11.703 1 71.69 550 ASP A N 1
ATOM 4410 C CA . ASP A 1 550 ? 10.484 1.086 -11.375 1 71.69 550 ASP A CA 1
ATOM 4411 C C . ASP A 1 550 ? 11.641 1.148 -10.383 1 71.69 550 ASP A C 1
ATOM 4413 O O . ASP A 1 550 ? 12.445 2.08 -10.414 1 71.69 550 ASP A O 1
ATOM 4417 N N . ALA A 1 551 ? 11.672 0.178 -9.547 1 69.75 551 ALA A N 1
ATOM 4418 C CA . ALA A 1 551 ? 12.734 0.136 -8.547 1 69.75 551 ALA A CA 1
ATOM 4419 C C . ALA A 1 551 ? 14.102 0.01 -9.203 1 69.75 551 ALA A C 1
ATOM 4421 O O . ALA A 1 551 ? 15.109 0.474 -8.664 1 69.75 551 ALA A O 1
ATOM 4422 N N . GLU A 1 552 ? 14.148 -0.568 -10.383 1 70.25 552 GLU A N 1
ATOM 4423 C CA . GLU A 1 552 ? 15.406 -0.732 -11.102 1 70.25 552 GLU A CA 1
ATOM 4424 C C . GLU A 1 552 ? 16 0.619 -11.484 1 70.25 552 GLU A C 1
ATOM 4426 O O . GLU A 1 552 ? 17.219 0.741 -11.648 1 70.25 552 GLU A O 1
ATOM 4431 N N . LEU A 1 553 ? 15.133 1.536 -11.625 1 72 553 LEU A N 1
ATOM 4432 C CA . LEU A 1 553 ? 15.586 2.873 -11.992 1 72 553 LEU A CA 1
ATOM 4433 C C . LEU A 1 553 ? 16.375 3.514 -10.852 1 72 553 LEU A C 1
ATOM 4435 O O . LEU A 1 553 ? 17.156 4.43 -11.078 1 72 553 LEU A O 1
ATOM 4439 N N . PHE A 1 554 ? 16.188 2.928 -9.727 1 70.25 554 PHE A N 1
ATOM 4440 C CA . PHE A 1 554 ? 16.812 3.527 -8.555 1 70.25 554 PHE A CA 1
ATOM 4441 C C . PHE A 1 554 ? 17.969 2.676 -8.07 1 70.25 554 PHE A C 1
ATOM 4443 O O . PHE A 1 554 ? 18.656 3.045 -7.117 1 70.25 554 PHE A O 1
ATOM 4450 N N . SER A 1 555 ? 18.172 1.451 -8.742 1 61.75 555 SER A N 1
ATOM 4451 C CA . SER A 1 555 ? 19.297 0.576 -8.398 1 61.75 555 SER A CA 1
ATOM 4452 C C . SER A 1 555 ? 20.531 0.905 -9.234 1 61.75 555 SER A C 1
ATOM 4454 O O . SER A 1 555 ? 20.422 1.329 -10.383 1 61.75 555 SER A O 1
ATOM 4456 N N . PRO A 1 556 ? 21.797 1.008 -8.711 1 53.91 556 PRO A N 1
ATOM 4457 C CA . PRO A 1 556 ? 23.016 1.341 -9.445 1 53.91 556 PRO A CA 1
ATOM 4458 C C . PRO A 1 556 ? 23.219 0.472 -10.688 1 53.91 556 PRO A C 1
ATOM 4460 O O . PRO A 1 556 ? 23.984 0.832 -11.586 1 53.91 556 PRO A O 1
ATOM 4463 N N . GLY A 1 557 ? 23.109 -0.837 -10.695 1 45.34 557 GLY A N 1
ATOM 4464 C CA . GLY A 1 557 ? 23.875 -1.763 -11.516 1 45.34 557 GLY A CA 1
ATOM 4465 C C . GLY A 1 557 ? 23.656 -1.552 -13 1 45.34 557 GLY A C 1
ATOM 4466 O O . GLY A 1 557 ? 24.453 -2.018 -13.82 1 45.34 557 GLY A O 1
ATOM 4467 N N . ASN A 1 558 ? 22.5 -1.499 -13.609 1 41.06 558 ASN A N 1
ATOM 4468 C CA . ASN A 1 558 ? 22.469 -1.833 -15.031 1 41.06 558 ASN A CA 1
ATOM 4469 C C . ASN A 1 558 ? 23.031 -0.7 -15.883 1 41.06 558 ASN A C 1
ATOM 4471 O O . ASN A 1 558 ? 22.75 -0.623 -17.078 1 41.06 558 ASN A O 1
ATOM 4475 N N . GLU A 1 559 ? 23.5 0.264 -15.555 1 38.09 559 GLU A N 1
ATOM 4476 C CA . GLU A 1 559 ? 24.234 1.004 -16.578 1 38.09 559 GLU A CA 1
ATOM 4477 C C . GLU A 1 559 ? 25.266 0.113 -17.281 1 38.09 559 GLU A C 1
ATOM 4479 O O . GLU A 1 559 ? 25.547 0.305 -18.469 1 38.09 559 GLU A O 1
ATOM 4484 N N . PHE A 1 560 ? 26.141 -0.748 -16.641 1 32.62 560 PHE A N 1
ATOM 4485 C CA . PHE A 1 560 ? 27.266 -1.388 -17.297 1 32.62 560 PHE A CA 1
ATOM 4486 C C . PHE A 1 560 ? 26.797 -2.439 -18.297 1 32.62 560 PHE A C 1
ATOM 4488 O O . PHE A 1 560 ? 27.469 -2.703 -19.297 1 32.62 560 PHE A O 1
ATOM 4495 N N . ASP A 1 561 ? 25.875 -3.307 -18.109 1 32.62 561 ASP A N 1
ATOM 4496 C CA . ASP A 1 561 ? 25.906 -4.516 -18.922 1 32.62 561 ASP A CA 1
ATOM 4497 C C . ASP A 1 561 ? 25.344 -4.246 -20.328 1 32.62 561 ASP A C 1
ATOM 4499 O O . ASP A 1 561 ? 25.703 -4.926 -21.281 1 32.62 561 ASP A O 1
ATOM 4503 N N . ARG A 1 562 ? 24.453 -3.479 -20.688 1 34.34 562 ARG A N 1
ATOM 4504 C CA . ARG A 1 562 ? 24.094 -3.541 -22.094 1 34.34 562 ARG A CA 1
ATOM 4505 C C . ARG A 1 562 ? 25.062 -2.719 -22.938 1 34.34 562 ARG A C 1
ATOM 4507 O O . ARG A 1 562 ? 24.984 -2.732 -24.172 1 34.34 562 ARG A O 1
ATOM 4514 N N . ASP A 1 563 ? 25.859 -1.846 -22.562 1 31.25 563 ASP A N 1
ATOM 4515 C CA . ASP A 1 563 ? 26.781 -1.303 -23.547 1 31.25 563 ASP A CA 1
ATOM 4516 C C . ASP A 1 563 ? 27.828 -2.348 -23.969 1 31.25 563 ASP A C 1
ATOM 4518 O O . ASP A 1 563 ? 28.609 -2.117 -24.891 1 31.25 563 ASP A O 1
ATOM 4522 N N . ILE A 1 564 ? 28.109 -3.367 -23.25 1 28.48 564 ILE A N 1
ATOM 4523 C CA . ILE A 1 564 ? 29.141 -4.215 -23.828 1 28.48 564 ILE A CA 1
ATOM 4524 C C . ILE A 1 564 ? 28.531 -5.062 -24.953 1 28.48 564 ILE A C 1
ATOM 4526 O O . ILE A 1 564 ? 29.266 -5.688 -25.719 1 28.48 564 ILE A O 1
ATOM 4530 N N . VAL A 1 565 ? 27.328 -5.504 -25.062 1 29.08 565 VAL A N 1
ATOM 4531 C CA . VAL A 1 565 ? 27.109 -6.402 -26.188 1 29.08 565 VAL A CA 1
ATOM 4532 C C . VAL A 1 565 ? 27.156 -5.613 -27.5 1 29.08 565 VAL A C 1
ATOM 4534 O O . VAL A 1 565 ? 27.344 -6.191 -28.578 1 29.08 565 VAL A O 1
ATOM 4537 N N . ALA A 1 566 ? 26.969 -4.387 -27.719 1 28.48 566 ALA A N 1
ATOM 4538 C CA . ALA A 1 566 ? 27.031 -3.936 -29.109 1 28.48 566 ALA A CA 1
ATOM 4539 C C . ALA A 1 566 ? 28.484 -3.793 -29.578 1 28.48 566 ALA A C 1
ATOM 4541 O O . ALA A 1 566 ? 28.734 -3.414 -30.719 1 28.48 566 ALA A O 1
ATOM 4542 N N . LEU A 1 567 ? 29.5 -3.662 -28.828 1 25.39 567 LEU A N 1
ATOM 4543 C CA . LEU A 1 567 ? 30.75 -3.504 -29.562 1 25.39 567 LEU A CA 1
ATOM 4544 C C . LEU A 1 567 ? 31.25 -4.852 -30.078 1 25.39 567 LEU A C 1
ATOM 4546 O O . LEU A 1 567 ? 32.281 -5.34 -29.625 1 25.39 567 LEU A O 1
ATOM 4550 N N . GLU A 1 568 ? 30.594 -5.973 -30.141 1 24.06 568 GLU A N 1
ATOM 4551 C CA . GLU A 1 568 ? 31.234 -6.992 -30.969 1 24.06 568 GLU A CA 1
ATOM 4552 C C . GLU A 1 568 ? 31.406 -6.504 -32.406 1 24.06 568 GLU A C 1
ATOM 4554 O O . GLU A 1 568 ? 30.703 -5.59 -32.844 1 24.06 568 GLU A O 1
ATOM 4559 N N . MET A 1 569 ? 32.312 -7.25 -33.438 1 24.25 569 MET A N 1
ATOM 4560 C CA . MET A 1 569 ? 33.094 -7.219 -34.688 1 24.25 569 MET A CA 1
ATOM 4561 C C . MET A 1 569 ? 32.25 -6.867 -35.875 1 24.25 569 MET A C 1
ATOM 4563 O O . MET A 1 569 ? 31.047 -7.18 -35.906 1 24.25 569 MET A O 1
ATOM 4567 N N . PRO A 1 570 ? 32.656 -6 -36.781 1 28.44 570 PRO A N 1
ATOM 4568 C CA . PRO A 1 570 ? 32.281 -5.965 -38.188 1 28.44 570 PRO A CA 1
ATOM 4569 C C . PRO A 1 570 ? 32.156 -7.359 -38.781 1 28.44 570 PRO A C 1
ATOM 4571 O O . PRO A 1 570 ? 32.719 -8.32 -38.281 1 28.44 570 PRO A O 1
ATOM 4574 N N . PRO A 1 571 ? 31.328 -7.57 -39.875 1 22.39 571 PRO A N 1
ATOM 4575 C CA . PRO A 1 571 ? 32.094 -8.492 -40.719 1 22.39 571 PRO A CA 1
ATOM 4576 C C . PRO A 1 571 ? 33.438 -7.91 -41.125 1 22.39 571 PRO A C 1
ATOM 4578 O O . PRO A 1 571 ? 33.594 -6.691 -41.219 1 22.39 571 PRO A O 1
ATOM 4581 N N . MET B 1 1 ? 0.351 -18.609 -34.25 1 31.77 1 MET B N 1
ATOM 4582 C CA . MET B 1 1 ? 1.33 -18.047 -35.188 1 31.77 1 MET B CA 1
ATOM 4583 C C . MET B 1 1 ? 0.647 -17.188 -36.25 1 31.77 1 MET B C 1
ATOM 4585 O O . MET B 1 1 ? 1.051 -16.047 -36.469 1 31.77 1 MET B O 1
ATOM 4589 N N . PHE B 1 2 ? -0.347 -17.844 -36.875 1 34.66 2 PHE B N 1
ATOM 4590 C CA . PHE B 1 2 ? -1.016 -17.172 -38 1 34.66 2 PHE B CA 1
ATOM 4591 C C . PHE B 1 2 ? -1.884 -16.031 -37.469 1 34.66 2 PHE B C 1
ATOM 4593 O O . PHE B 1 2 ? -1.884 -14.93 -38.031 1 34.66 2 PHE B O 1
ATOM 4600 N N . GLU B 1 3 ? -2.631 -16.344 -36.375 1 35.81 3 GLU B N 1
ATOM 4601 C CA . GLU B 1 3 ? -3.51 -15.305 -35.844 1 35.81 3 GLU B CA 1
ATOM 4602 C C . GLU B 1 3 ? -2.707 -14.141 -35.281 1 35.81 3 GLU B C 1
ATOM 4604 O O . GLU B 1 3 ? -3.141 -12.992 -35.344 1 35.81 3 GLU B O 1
ATOM 4609 N N . ASP B 1 4 ? -1.591 -14.414 -34.75 1 39.09 4 ASP B N 1
ATOM 4610 C CA . ASP B 1 4 ? -0.712 -13.32 -34.344 1 39.09 4 ASP B CA 1
ATOM 4611 C C . ASP B 1 4 ? -0.229 -12.516 -35.531 1 39.09 4 ASP B C 1
ATOM 4613 O O . ASP B 1 4 ? -0.132 -11.289 -35.469 1 39.09 4 ASP B O 1
ATOM 4617 N N . SER B 1 5 ? 0.048 -13.227 -36.656 1 35.12 5 SER B N 1
ATOM 4618 C CA . SER B 1 5 ? 0.43 -12.57 -37.906 1 35.12 5 SER B CA 1
ATOM 4619 C C . SER B 1 5 ? -0.719 -11.742 -38.469 1 35.12 5 SER B C 1
ATOM 4621 O O . SER B 1 5 ? -0.498 -10.672 -39.031 1 35.12 5 SER B O 1
ATOM 4623 N N . VAL B 1 6 ? -1.894 -12.25 -38.438 1 35.72 6 VAL B N 1
ATOM 4624 C CA . VAL B 1 6 ? -3.031 -11.508 -39 1 35.72 6 VAL B CA 1
ATOM 4625 C C . VAL B 1 6 ? -3.285 -10.258 -38.156 1 35.72 6 VAL B C 1
ATOM 4627 O O . VAL B 1 6 ? -3.605 -9.195 -38.688 1 35.72 6 VAL B O 1
ATOM 4630 N N . LYS B 1 7 ? -3.238 -10.328 -36.875 1 40.84 7 LYS B N 1
ATOM 4631 C CA . LYS B 1 7 ? -3.416 -9.156 -36.031 1 40.84 7 LYS B CA 1
ATOM 4632 C C . LYS B 1 7 ? -2.299 -8.141 -36.281 1 40.84 7 LYS B C 1
ATOM 4634 O O . LYS B 1 7 ? -2.518 -6.93 -36.156 1 40.84 7 LYS B O 1
ATOM 4639 N N . LYS B 1 8 ? -1.123 -8.602 -36.531 1 39.53 8 LYS B N 1
ATOM 4640 C CA . LYS B 1 8 ? -0.044 -7.711 -36.969 1 39.53 8 LYS B CA 1
ATOM 4641 C C . LYS B 1 8 ? -0.4 -7 -38.25 1 39.53 8 LYS B C 1
ATOM 4643 O O . LYS B 1 8 ? -0.044 -5.836 -38.469 1 39.53 8 LYS B O 1
ATOM 4648 N N . LEU B 1 9 ? -0.951 -7.789 -39.156 1 35.66 9 LEU B N 1
ATOM 4649 C CA . LEU B 1 9 ? -1.282 -7.234 -40.469 1 35.66 9 LEU B CA 1
ATOM 4650 C C . LEU B 1 9 ? -2.479 -6.293 -40.375 1 35.66 9 LEU B C 1
ATOM 4652 O O . LEU B 1 9 ? -2.658 -5.422 -41.219 1 35.66 9 LEU B O 1
ATOM 4656 N N . LYS B 1 10 ? -3.508 -6.707 -39.656 1 36.34 10 LYS B N 1
ATOM 4657 C CA . LYS B 1 10 ? -4.664 -5.824 -39.562 1 36.34 10 LYS B CA 1
ATOM 4658 C C . LYS B 1 10 ? -4.359 -4.625 -38.656 1 36.34 10 LYS B C 1
ATOM 4660 O O . LYS B 1 10 ? -5.234 -3.801 -38.406 1 36.34 10 LYS B O 1
ATOM 4665 N N . SER B 1 11 ? -3.344 -4.73 -37.875 1 38.97 11 SER B N 1
ATOM 4666 C CA . SER B 1 11 ? -3.002 -3.504 -37.156 1 38.97 11 SER B CA 1
ATOM 4667 C C . SER B 1 11 ? -2.826 -2.336 -38.125 1 38.97 11 SER B C 1
ATOM 4669 O O . SER B 1 11 ? -2.035 -2.416 -39.062 1 38.97 11 SER B O 1
ATOM 4671 N N . PRO B 1 12 ? -3.842 -1.655 -38.406 1 39.88 12 PRO B N 1
ATOM 4672 C CA . PRO B 1 12 ? -3.689 -0.554 -39.375 1 39.88 12 PRO B CA 1
ATOM 4673 C C . PRO B 1 12 ? -2.299 0.076 -39.312 1 39.88 12 PRO B C 1
ATOM 4675 O O . PRO B 1 12 ? -1.688 0.158 -38.25 1 39.88 12 PRO B O 1
ATOM 4678 N N . LYS B 1 13 ? -1.562 -0.085 -40.406 1 38.78 13 LYS B N 1
ATOM 4679 C CA . LYS B 1 13 ? -0.363 0.727 -40.594 1 38.78 13 LYS B CA 1
ATOM 4680 C C . LYS B 1 13 ? -0.518 2.096 -39.938 1 38.78 13 LYS B C 1
ATOM 4682 O O . LYS B 1 13 ? -1.48 2.814 -40.188 1 38.78 13 LYS B O 1
ATOM 4687 N N . THR B 1 14 ? -0.171 2.285 -38.719 1 44.88 14 THR B N 1
ATOM 4688 C CA . THR B 1 14 ? -0.149 3.588 -38.062 1 44.88 14 THR B CA 1
ATOM 4689 C C . THR B 1 14 ? 0.289 4.676 -39.031 1 44.88 14 THR B C 1
ATOM 4691 O O . THR B 1 14 ? 1.35 4.57 -39.656 1 44.88 14 THR B O 1
ATOM 4694 N N . SER B 1 15 ? -0.637 5.121 -39.875 1 47.47 15 SER B N 1
ATOM 4695 C CA . SER B 1 15 ? -0.293 6.305 -40.656 1 47.47 15 SER B CA 1
ATOM 4696 C C . SER B 1 15 ? 0.783 7.133 -39.938 1 47.47 15 SER B C 1
ATOM 4698 O O . SER B 1 15 ? 0.77 7.281 -38.719 1 47.47 15 SER B O 1
ATOM 4700 N N . PRO B 1 16 ? 1.877 7.281 -40.688 1 54.12 16 PRO B N 1
ATOM 4701 C CA . PRO B 1 16 ? 2.982 8.078 -40.156 1 54.12 16 PRO B CA 1
ATOM 4702 C C . PRO B 1 16 ? 2.51 9.367 -39.5 1 54.12 16 PRO B C 1
ATOM 4704 O O . PRO B 1 16 ? 1.571 10.008 -39.969 1 54.12 16 PRO B O 1
ATOM 4707 N N . GLY B 1 17 ? 2.457 9.477 -38.188 1 60.25 17 GLY B N 1
ATOM 4708 C CA . GLY B 1 17 ? 2.139 10.672 -37.438 1 60.25 17 GLY B CA 1
ATOM 4709 C C . GLY B 1 17 ? 2.572 11.953 -38.125 1 60.25 17 GLY B C 1
ATOM 4710 O O . GLY B 1 17 ? 3.299 11.914 -39.125 1 60.25 17 GLY B O 1
ATOM 4711 N N . PRO B 1 18 ? 1.805 13.016 -38 1 67.88 18 PRO B N 1
ATOM 4712 C CA . PRO B 1 18 ? 2.201 14.297 -38.594 1 67.88 18 PRO B CA 1
ATOM 4713 C C . PRO B 1 18 ? 3.658 14.656 -38.312 1 67.88 18 PRO B C 1
ATOM 4715 O O . PRO B 1 18 ? 4.23 14.188 -37.312 1 67.88 18 PRO B O 1
ATOM 4718 N N . ALA B 1 19 ? 4.336 15.18 -39.219 1 73.12 19 ALA B N 1
ATOM 4719 C CA . ALA B 1 19 ? 5.719 15.633 -39.062 1 73.12 19 ALA B CA 1
ATOM 4720 C C . ALA B 1 19 ? 5.812 16.828 -38.125 1 73.12 19 ALA B C 1
ATOM 4722 O O . ALA B 1 19 ? 5.309 17.906 -38.406 1 73.12 19 ALA B O 1
ATOM 4723 N N . LEU B 1 20 ? 6.133 16.641 -36.938 1 83.62 20 LEU B N 1
ATOM 4724 C CA . LEU B 1 20 ? 6.32 17.688 -35.938 1 83.62 20 LEU B CA 1
ATOM 4725 C C . LEU B 1 20 ? 7.727 18.281 -36.031 1 83.62 20 LEU B C 1
ATOM 4727 O O . LEU B 1 20 ? 8.672 17.578 -36.406 1 83.62 20 LEU B O 1
ATOM 4731 N N . SER B 1 21 ? 7.773 19.578 -35.844 1 86.19 21 SER B N 1
ATOM 4732 C CA . SER B 1 21 ? 9.086 20.219 -35.75 1 86.19 21 SER B CA 1
ATOM 4733 C C . SER B 1 21 ? 9.828 19.797 -34.5 1 86.19 21 SER B C 1
ATOM 4735 O O . SER B 1 21 ? 9.227 19.25 -33.562 1 86.19 21 SER B O 1
ATOM 4737 N N . LYS B 1 22 ? 11.07 19.984 -34.531 1 88.19 22 LYS B N 1
ATOM 4738 C CA . LYS B 1 22 ? 11.891 19.625 -33.375 1 88.19 22 LYS B CA 1
ATOM 4739 C C . LYS B 1 22 ? 11.484 20.422 -32.125 1 88.19 22 LYS B C 1
ATOM 4741 O O . LYS B 1 22 ? 11.469 19.891 -31.031 1 88.19 22 LYS B O 1
ATOM 4746 N N . ALA B 1 23 ? 11.203 21.656 -32.375 1 88.06 23 ALA B N 1
ATOM 4747 C CA . ALA B 1 23 ? 10.797 22.516 -31.266 1 88.06 23 ALA B CA 1
ATOM 4748 C C . ALA B 1 23 ? 9.477 22.031 -30.656 1 88.06 23 ALA B C 1
ATOM 4750 O O . ALA B 1 23 ? 9.289 22.094 -29.438 1 88.06 23 ALA B O 1
ATOM 4751 N N . GLN B 1 24 ? 8.664 21.641 -31.547 1 88.06 24 GLN B N 1
ATOM 4752 C CA . GLN B 1 24 ? 7.379 21.141 -31.078 1 88.06 24 GLN B CA 1
ATOM 4753 C C . GLN B 1 24 ? 7.547 19.828 -30.297 1 88.06 24 GLN B C 1
ATOM 4755 O O . GLN B 1 24 ? 6.883 19.625 -29.281 1 88.06 24 GLN B O 1
ATOM 4760 N N . ILE B 1 25 ? 8.438 19.047 -30.75 1 90.88 25 ILE B N 1
ATOM 4761 C CA . ILE B 1 25 ? 8.711 17.781 -30.078 1 90.88 25 ILE B CA 1
ATOM 4762 C C . ILE B 1 25 ? 9.305 18.047 -28.703 1 90.88 25 ILE B C 1
ATOM 4764 O O . ILE B 1 25 ? 8.867 17.453 -27.703 1 90.88 25 ILE B O 1
ATOM 4768 N N . ASP B 1 26 ? 10.164 18.969 -28.703 1 90.06 26 ASP B N 1
ATOM 4769 C CA . ASP B 1 26 ? 10.828 19.266 -27.438 1 90.06 26 ASP B CA 1
ATOM 4770 C C . ASP B 1 26 ? 9.844 19.844 -26.422 1 90.06 26 ASP B C 1
ATOM 4772 O O . ASP B 1 26 ? 9.875 19.5 -25.25 1 90.06 26 ASP B O 1
ATOM 4776 N N . SER B 1 27 ? 9.031 20.656 -26.875 1 90.88 27 SER B N 1
ATOM 4777 C CA . SER B 1 27 ? 8.039 21.266 -26 1 90.88 27 SER B CA 1
ATOM 4778 C C . SER B 1 27 ? 7.047 20.219 -25.484 1 90.88 27 SER B C 1
ATOM 4780 O O . SER B 1 27 ? 6.664 20.25 -24.312 1 90.88 27 SER B O 1
ATOM 4782 N N . ALA B 1 28 ? 6.648 19.375 -26.359 1 92.44 28 ALA B N 1
ATOM 4783 C CA . ALA B 1 28 ? 5.723 18.312 -25.969 1 92.44 28 ALA B CA 1
ATOM 4784 C C . ALA B 1 28 ? 6.359 17.375 -24.953 1 92.44 28 ALA B C 1
ATOM 4786 O O . ALA B 1 28 ? 5.727 17 -23.969 1 92.44 28 ALA B O 1
ATOM 4787 N N . LEU B 1 29 ? 7.57 17.094 -25.156 1 92.25 29 LEU B N 1
ATOM 4788 C CA . LEU B 1 29 ? 8.273 16.172 -24.25 1 92.25 29 LEU B CA 1
ATOM 4789 C C . LEU B 1 29 ? 8.523 16.828 -22.906 1 92.25 29 LEU B C 1
ATOM 4791 O O . LEU B 1 29 ? 8.508 16.156 -21.875 1 92.25 29 LEU B O 1
ATOM 4795 N N . ASP B 1 30 ? 8.68 18.094 -22.969 1 92.56 30 ASP B N 1
ATOM 4796 C CA . ASP B 1 30 ? 8.852 18.812 -21.719 1 92.56 30 ASP B CA 1
ATOM 4797 C C . ASP B 1 30 ? 7.582 18.781 -20.875 1 92.56 30 ASP B C 1
ATOM 4799 O O . ASP B 1 30 ? 7.641 18.578 -19.656 1 92.56 30 ASP B O 1
ATOM 4803 N N . SER B 1 31 ? 6.531 18.984 -21.531 1 93.62 31 SER B N 1
ATOM 4804 C CA . SER B 1 31 ? 5.258 18.922 -20.812 1 93.62 31 SER B CA 1
ATOM 4805 C C . SER B 1 31 ? 4.973 17.516 -20.297 1 93.62 31 SER B C 1
ATOM 4807 O O . SER B 1 31 ? 4.434 17.359 -19.203 1 93.62 31 SER B O 1
ATOM 4809 N N . LEU B 1 32 ? 5.324 16.609 -21.078 1 94.56 32 LEU B N 1
ATOM 4810 C CA . LEU B 1 32 ? 5.137 15.211 -20.672 1 94.56 32 LEU B CA 1
ATOM 4811 C C . LEU B 1 32 ? 6.004 14.883 -19.469 1 94.56 32 LEU B C 1
ATOM 4813 O O . LEU B 1 32 ? 5.547 14.227 -18.531 1 94.56 32 LEU B O 1
ATOM 4817 N N . ALA B 1 33 ? 7.168 15.297 -19.484 1 94 33 ALA B N 1
ATOM 4818 C CA . ALA B 1 33 ? 8.078 15.062 -18.359 1 94 33 ALA B CA 1
ATOM 4819 C C . ALA B 1 33 ? 7.551 15.719 -17.078 1 94 33 ALA B C 1
ATOM 4821 O O . ALA B 1 33 ? 7.539 15.094 -16.016 1 94 33 ALA B O 1
ATOM 4822 N N . ASP B 1 34 ? 7.113 16.922 -17.219 1 94.38 34 ASP B N 1
ATOM 4823 C CA . ASP B 1 34 ? 6.543 17.625 -16.062 1 94.38 34 ASP B CA 1
ATOM 4824 C C . ASP B 1 34 ? 5.355 16.859 -15.492 1 94.38 34 ASP B C 1
ATOM 4826 O O . ASP B 1 34 ? 5.203 16.766 -14.273 1 94.38 34 ASP B O 1
ATOM 4830 N N . TRP B 1 35 ? 4.617 16.375 -16.391 1 94.06 35 TRP B N 1
ATOM 4831 C CA . TRP B 1 35 ? 3.461 15.594 -15.961 1 94.06 35 TRP B CA 1
ATOM 4832 C C . TRP B 1 35 ? 3.895 14.359 -15.172 1 94.06 35 TRP B C 1
ATOM 4834 O O . TRP B 1 35 ? 3.344 14.07 -14.109 1 94.06 35 TRP B O 1
ATOM 4844 N N . VAL B 1 36 ? 4.852 13.664 -15.672 1 91.88 36 VAL B N 1
ATOM 4845 C CA . VAL B 1 36 ? 5.324 12.438 -15.039 1 91.88 36 VAL B CA 1
ATOM 4846 C C . VAL B 1 36 ? 5.918 12.758 -13.672 1 91.88 36 VAL B C 1
ATOM 4848 O O . VAL B 1 36 ? 5.672 12.047 -12.695 1 91.88 36 VAL B O 1
ATOM 4851 N N . TYR B 1 37 ? 6.637 13.836 -13.625 1 92.06 37 TYR B N 1
ATOM 4852 C CA . TYR B 1 37 ? 7.293 14.203 -12.375 1 92.06 37 TYR B CA 1
ATOM 4853 C C . TYR B 1 37 ? 6.277 14.672 -11.344 1 92.06 37 TYR B C 1
ATOM 4855 O O . TYR B 1 37 ? 6.34 14.281 -10.172 1 92.06 37 TYR B O 1
ATOM 4863 N N . GLU B 1 38 ? 5.363 15.469 -11.75 1 90.5 38 GLU B N 1
ATOM 4864 C CA . GLU B 1 38 ? 4.391 16.062 -10.828 1 90.5 38 GLU B CA 1
ATOM 4865 C C . GLU B 1 38 ? 3.359 15.023 -10.383 1 90.5 38 GLU B C 1
ATOM 4867 O O . GLU B 1 38 ? 2.674 15.227 -9.375 1 90.5 38 GLU B O 1
ATOM 4872 N N . SER B 1 39 ? 3.285 13.984 -11.156 1 86.56 39 SER B N 1
ATOM 4873 C CA . SER B 1 39 ? 2.361 12.906 -10.805 1 86.56 39 SER B CA 1
ATOM 4874 C C . SER B 1 39 ? 3.105 11.703 -10.25 1 86.56 39 SER B C 1
ATOM 4876 O O . SER B 1 39 ? 2.68 10.562 -10.445 1 86.56 39 SER B O 1
ATOM 4878 N N . CYS B 1 40 ? 4.164 12.047 -9.664 1 78.38 40 CYS B N 1
ATOM 4879 C CA . CYS B 1 40 ? 4.969 10.961 -9.125 1 78.38 40 CYS B CA 1
ATOM 4880 C C . CYS B 1 40 ? 4.148 10.094 -8.172 1 78.38 40 CYS B C 1
ATOM 4882 O O . CYS B 1 40 ? 3.486 10.617 -7.27 1 78.38 40 CYS B O 1
ATOM 4884 N N . GLY B 1 41 ? 4.199 8.797 -8.398 1 72.94 41 GLY B N 1
ATOM 4885 C CA . GLY B 1 41 ? 3.432 7.855 -7.594 1 72.94 41 GLY B CA 1
ATOM 4886 C C . GLY B 1 41 ? 2.143 7.418 -8.266 1 72.94 41 GLY B C 1
ATOM 4887 O O . GLY B 1 41 ? 1.627 6.332 -7.98 1 72.94 41 GLY B O 1
ATOM 4888 N N . SER B 1 42 ? 1.604 8.344 -9.062 1 78.12 42 SER B N 1
ATOM 4889 C CA . SER B 1 42 ? 0.365 8.016 -9.758 1 78.12 42 SER B CA 1
ATOM 4890 C C . SER B 1 42 ? 0.64 7.531 -11.18 1 78.12 42 SER B C 1
ATOM 4892 O O . SER B 1 42 ? -0.222 6.914 -11.805 1 78.12 42 SER B O 1
ATOM 4894 N N . VAL B 1 43 ? 1.741 7.902 -11.633 1 83.38 43 VAL B N 1
ATOM 4895 C CA . VAL B 1 43 ? 2.17 7.438 -12.945 1 83.38 43 VAL B CA 1
ATOM 4896 C C . VAL B 1 43 ? 3.535 6.762 -12.836 1 83.38 43 VAL B C 1
ATOM 4898 O O . VAL B 1 43 ? 4.496 7.363 -12.359 1 83.38 43 VAL B O 1
ATOM 4901 N N . SER B 1 44 ? 3.572 5.559 -13.234 1 81.62 44 SER B N 1
ATOM 4902 C CA . SER B 1 44 ? 4.828 4.816 -13.188 1 81.62 44 SER B CA 1
ATOM 4903 C C . SER B 1 44 ? 5.688 5.109 -14.414 1 81.62 44 SER B C 1
ATOM 4905 O O . SER B 1 44 ? 5.168 5.273 -15.523 1 81.62 44 SER B O 1
ATOM 4907 N N . PHE B 1 45 ? 7.008 5.086 -14.227 1 82.5 45 PHE B N 1
ATOM 4908 C CA . PHE B 1 45 ? 7.938 5.281 -15.336 1 82.5 45 PHE B CA 1
ATOM 4909 C C . PHE B 1 45 ? 7.883 4.109 -16.297 1 82.5 45 PHE B C 1
ATOM 4911 O O . PHE B 1 45 ? 8.023 4.289 -17.516 1 82.5 45 PHE B O 1
ATOM 4918 N N . THR B 1 46 ? 7.648 3.016 -15.734 1 81.5 46 THR B N 1
ATOM 4919 C CA . THR B 1 46 ? 7.617 1.807 -16.547 1 81.5 46 THR B CA 1
ATOM 4920 C C . THR B 1 46 ? 6.434 1.831 -17.5 1 81.5 46 THR B C 1
ATOM 4922 O O . THR B 1 46 ? 6.504 1.27 -18.609 1 81.5 46 THR B O 1
ATOM 4925 N N . SER B 1 47 ? 5.387 2.467 -17.062 1 85.5 47 SER B N 1
ATOM 4926 C CA . SER B 1 47 ? 4.195 2.527 -17.906 1 85.5 47 SER B CA 1
ATOM 4927 C C . SER B 1 47 ? 4.457 3.346 -19.172 1 85.5 47 SER B C 1
ATOM 4929 O O . SER B 1 47 ? 3.742 3.203 -20.156 1 85.5 47 SER B O 1
ATOM 4931 N N . LEU B 1 48 ? 5.438 4.168 -19.141 1 89.38 48 LEU B N 1
ATOM 4932 C CA . LEU B 1 48 ? 5.754 5 -20.297 1 89.38 48 LEU B CA 1
ATOM 4933 C C . LEU B 1 48 ? 6.379 4.168 -21.406 1 89.38 48 LEU B C 1
ATOM 4935 O O . LEU B 1 48 ? 6.41 4.598 -22.562 1 89.38 48 LEU B O 1
ATOM 4939 N N . GLU B 1 49 ? 6.926 3.062 -21.031 1 88.31 49 GLU B N 1
ATOM 4940 C CA . GLU B 1 49 ? 7.527 2.188 -22.031 1 88.31 49 GLU B CA 1
ATOM 4941 C C . GLU B 1 49 ? 6.543 1.123 -22.516 1 88.31 49 GLU B C 1
ATOM 4943 O O . GLU B 1 49 ? 6.902 0.239 -23.297 1 88.31 49 GLU B O 1
ATOM 4948 N N . HIS B 1 50 ? 5.406 1.188 -22 1 89.19 50 HIS B N 1
ATOM 4949 C CA . HIS B 1 50 ? 4.359 0.269 -22.422 1 89.19 50 HIS B CA 1
ATOM 4950 C C . HIS B 1 50 ? 4.125 0.36 -23.922 1 89.19 50 HIS B C 1
ATOM 4952 O O . HIS B 1 50 ? 4.137 1.454 -24.5 1 89.19 50 HIS B O 1
ATOM 4958 N N . PRO B 1 51 ? 3.906 -0.745 -24.641 1 88.56 51 PRO B N 1
ATOM 4959 C CA . PRO B 1 51 ? 3.738 -0.762 -26.094 1 88.56 51 PRO B CA 1
ATOM 4960 C C . PRO B 1 51 ? 2.588 0.123 -26.562 1 88.56 51 PRO B C 1
ATOM 4962 O O . PRO B 1 51 ? 2.691 0.772 -27.609 1 88.56 51 PRO B O 1
ATOM 4965 N N . LYS B 1 52 ? 1.513 0.154 -25.812 1 91.88 52 LYS B N 1
ATOM 4966 C CA . LYS B 1 52 ? 0.366 0.959 -26.219 1 91.88 52 LYS B CA 1
ATOM 4967 C C . LYS B 1 52 ? 0.674 2.451 -26.109 1 91.88 52 LYS B C 1
ATOM 4969 O O . LYS B 1 52 ? 0.159 3.254 -26.891 1 91.88 52 LYS B O 1
ATOM 4974 N N . PHE B 1 53 ? 1.438 2.809 -25.156 1 93.81 53 PHE B N 1
ATOM 4975 C CA . PHE B 1 53 ? 1.822 4.211 -25.047 1 93.81 53 PHE B CA 1
ATOM 4976 C C . PHE B 1 53 ? 2.793 4.594 -26.156 1 93.81 53 PHE B C 1
ATOM 4978 O O . PHE B 1 53 ? 2.721 5.695 -26.703 1 93.81 53 PHE B O 1
ATOM 4985 N N . ARG B 1 54 ? 3.682 3.697 -26.484 1 92.81 54 ARG B N 1
ATOM 4986 C CA . ARG B 1 54 ? 4.586 3.912 -27.609 1 92.81 54 ARG B CA 1
ATOM 4987 C C . ARG B 1 54 ? 3.807 4.105 -28.906 1 92.81 54 ARG B C 1
ATOM 4989 O O . ARG B 1 54 ? 4.16 4.953 -29.734 1 92.81 54 ARG B O 1
ATOM 4996 N N . ALA B 1 55 ? 2.844 3.312 -29.047 1 92.38 55 ALA B N 1
ATOM 4997 C CA . ALA B 1 55 ? 1.992 3.439 -30.234 1 92.38 55 ALA B CA 1
ATOM 4998 C C . ALA B 1 55 ? 1.292 4.797 -30.25 1 92.38 55 ALA B C 1
ATOM 5000 O O . ALA B 1 55 ? 1.176 5.422 -31.312 1 92.38 55 ALA B O 1
ATOM 5001 N N . PHE B 1 56 ? 0.807 5.254 -29.156 1 93.75 56 PHE B N 1
ATOM 5002 C CA . PHE B 1 56 ? 0.161 6.555 -29.031 1 93.75 56 PHE B CA 1
ATOM 5003 C C . PHE B 1 56 ? 1.109 7.676 -29.438 1 93.75 56 PHE B C 1
ATOM 5005 O O . PHE B 1 56 ? 0.748 8.539 -30.25 1 93.75 56 PHE B O 1
ATOM 5012 N N . LEU B 1 57 ? 2.268 7.562 -28.875 1 93.69 57 LEU B N 1
ATOM 5013 C CA . LEU B 1 57 ? 3.262 8.57 -29.219 1 93.69 57 LEU B CA 1
ATOM 5014 C C . LEU B 1 57 ? 3.602 8.516 -30.703 1 93.69 57 LEU B C 1
ATOM 5016 O O . LEU B 1 57 ? 3.705 9.555 -31.359 1 93.69 57 LEU B O 1
ATOM 5020 N N . GLY B 1 58 ? 3.764 7.328 -31.172 1 90.75 58 GLY B N 1
ATOM 5021 C CA . GLY B 1 58 ? 4.086 7.145 -32.562 1 90.75 58 GLY B CA 1
ATOM 5022 C C . GLY B 1 58 ? 3.029 7.711 -33.5 1 90.75 58 GLY B C 1
ATOM 5023 O O . GLY B 1 58 ? 3.355 8.297 -34.531 1 90.75 58 GLY B O 1
ATOM 5024 N N . GLN B 1 59 ? 1.823 7.57 -33.188 1 90 59 GLN B N 1
ATOM 5025 C CA . GLN B 1 59 ? 0.712 8.07 -33.969 1 90 59 GLN B CA 1
ATOM 5026 C C . GLN B 1 59 ? 0.723 9.594 -34.031 1 90 59 GLN B C 1
ATOM 5028 O O . GLN B 1 59 ? 0.191 10.18 -35 1 90 59 GLN B O 1
ATOM 5033 N N . LEU B 1 60 ? 1.336 10.188 -33.062 1 90.75 60 LEU B N 1
ATOM 5034 C CA . LEU B 1 60 ? 1.363 11.641 -32.969 1 90.75 60 LEU B CA 1
ATOM 5035 C C . LEU B 1 60 ? 2.695 12.188 -33.5 1 90.75 60 LEU B C 1
ATOM 5037 O O . LEU B 1 60 ? 2.941 13.391 -33.438 1 90.75 60 LEU B O 1
ATOM 5041 N N . GLY B 1 61 ? 3.547 11.25 -33.906 1 87.75 61 GLY B N 1
ATOM 5042 C CA . GLY B 1 61 ? 4.824 11.672 -34.469 1 87.75 61 GLY B CA 1
ATOM 5043 C C . GLY B 1 61 ? 5.891 11.898 -33.406 1 87.75 61 GLY B C 1
ATOM 5044 O O . GLY B 1 61 ? 6.898 12.555 -33.688 1 87.75 61 GLY B O 1
ATOM 5045 N N . LEU B 1 62 ? 5.656 11.469 -32.219 1 92.5 62 LEU B N 1
ATOM 5046 C CA . LEU B 1 62 ? 6.629 11.609 -31.141 1 92.5 62 LEU B CA 1
ATOM 5047 C C . LEU B 1 62 ? 7.508 10.367 -31.016 1 92.5 62 LEU B C 1
ATOM 5049 O O . LEU B 1 62 ? 7.059 9.258 -31.328 1 92.5 62 LEU B O 1
ATOM 5053 N N . PRO B 1 63 ? 8.719 10.578 -30.688 1 89.75 63 PRO B N 1
ATOM 5054 C CA . PRO B 1 63 ? 9.586 9.422 -30.484 1 89.75 63 PRO B CA 1
ATOM 5055 C C . PRO B 1 63 ? 9.227 8.625 -29.234 1 89.75 63 PRO B C 1
ATOM 5057 O O . PRO B 1 63 ? 8.539 9.148 -28.344 1 89.75 63 PRO B O 1
ATOM 5060 N N . ALA B 1 64 ? 9.734 7.414 -29.219 1 89.94 64 ALA B N 1
ATOM 5061 C CA . ALA B 1 64 ? 9.57 6.594 -28.016 1 89.94 64 ALA B CA 1
ATOM 5062 C C . ALA B 1 64 ? 10.359 7.168 -26.844 1 89.94 64 ALA B C 1
ATOM 5064 O O . ALA B 1 64 ? 11.43 7.746 -27.047 1 89.94 64 ALA B O 1
ATOM 5065 N N . ILE B 1 65 ? 9.758 7.047 -25.75 1 88.31 65 ILE B N 1
ATOM 5066 C CA . ILE B 1 65 ? 10.359 7.613 -24.547 1 88.31 65 ILE B CA 1
ATOM 5067 C C . ILE B 1 65 ? 11.086 6.516 -23.766 1 88.31 65 ILE B C 1
ATOM 5069 O O . ILE B 1 65 ? 10.594 5.391 -23.672 1 88.31 65 ILE B O 1
ATOM 5073 N N . SER B 1 66 ? 12.211 6.879 -23.359 1 84.62 66 SER B N 1
ATOM 5074 C CA . SER B 1 66 ? 12.961 5.969 -22.5 1 84.62 66 SER B CA 1
ATOM 5075 C C . SER B 1 66 ? 12.883 6.402 -21.047 1 84.62 66 SER B C 1
ATOM 5077 O O . SER B 1 66 ? 12.977 7.594 -20.734 1 84.62 66 SER B O 1
ATOM 5079 N N . ARG B 1 67 ? 12.742 5.488 -20.172 1 83.88 67 ARG B N 1
ATOM 5080 C CA . ARG B 1 67 ? 12.695 5.762 -18.734 1 83.88 67 ARG B CA 1
ATOM 5081 C C . ARG B 1 67 ? 13.984 6.418 -18.266 1 83.88 67 ARG B C 1
ATOM 5083 O O . ARG B 1 67 ? 13.961 7.297 -17.406 1 83.88 67 ARG B O 1
ATOM 5090 N N . ARG B 1 68 ? 15.023 6.109 -18.875 1 80.81 68 ARG B N 1
ATOM 5091 C CA . ARG B 1 68 ? 16.328 6.602 -18.453 1 80.81 68 ARG B CA 1
ATOM 5092 C C . ARG B 1 68 ? 16.484 8.086 -18.781 1 80.81 68 ARG B C 1
ATOM 5094 O O . ARG B 1 68 ? 17.094 8.836 -18.016 1 80.81 68 ARG B O 1
ATOM 5101 N N . GLU B 1 69 ? 15.93 8.422 -19.875 1 83.44 69 GLU B N 1
ATOM 5102 C CA . GLU B 1 69 ? 15.992 9.836 -20.25 1 83.44 69 GLU B CA 1
ATOM 5103 C C . GLU B 1 69 ? 15.195 10.695 -19.281 1 83.44 69 GLU B C 1
ATOM 5105 O O . GLU B 1 69 ? 15.633 11.789 -18.906 1 83.44 69 GLU B O 1
ATOM 5110 N N . PHE B 1 70 ? 14.086 10.219 -18.875 1 89.25 70 PHE B N 1
ATOM 5111 C CA . PHE B 1 70 ? 13.195 10.977 -18 1 89.25 70 PHE B CA 1
ATOM 5112 C C . PHE B 1 70 ? 13.711 10.961 -16.562 1 89.25 70 PHE B C 1
ATOM 5114 O O . PHE B 1 70 ? 13.414 11.867 -15.773 1 89.25 70 PHE B O 1
ATOM 5121 N N . ALA B 1 71 ? 14.508 9.938 -16.203 1 86.44 71 ALA B N 1
ATOM 5122 C CA . ALA B 1 71 ? 15.008 9.828 -14.836 1 86.44 71 ALA B CA 1
ATOM 5123 C C . ALA B 1 71 ? 16.406 10.398 -14.719 1 86.44 71 ALA B C 1
ATOM 5125 O O . ALA B 1 71 ? 17 10.406 -13.625 1 86.44 71 ALA B O 1
ATOM 5126 N N . GLY B 1 72 ? 16.953 10.969 -15.797 1 87.25 72 GLY B N 1
ATOM 5127 C CA . GLY B 1 72 ? 18.328 11.445 -15.773 1 87.25 72 GLY B CA 1
ATOM 5128 C C . GLY B 1 72 ? 18.438 12.953 -15.883 1 87.25 72 GLY B C 1
ATOM 5129 O O . GLY B 1 72 ? 18 13.68 -14.992 1 87.25 72 GLY B O 1
ATOM 5130 N N . ALA B 1 73 ? 18.844 13.344 -17.016 1 87.12 73 ALA B N 1
ATOM 5131 C CA . ALA B 1 73 ? 19.234 14.742 -17.188 1 87.12 73 ALA B CA 1
ATOM 5132 C C . ALA B 1 73 ? 18.016 15.656 -17.109 1 87.12 73 ALA B C 1
ATOM 5134 O O . ALA B 1 73 ? 18.078 16.75 -16.531 1 87.12 73 ALA B O 1
ATOM 5135 N N . ARG B 1 74 ? 16.984 15.281 -17.688 1 91.81 74 ARG B N 1
ATOM 5136 C CA . ARG B 1 74 ? 15.781 16.109 -17.672 1 91.81 74 ARG B CA 1
ATOM 5137 C C . ARG B 1 74 ? 15.266 16.312 -16.25 1 91.81 74 ARG B C 1
ATOM 5139 O O . ARG B 1 74 ? 14.82 17.406 -15.906 1 91.81 74 ARG B O 1
ATOM 5146 N N . LEU B 1 75 ? 15.297 15.273 -15.531 1 93.25 75 LEU B N 1
ATOM 5147 C CA . LEU B 1 75 ? 14.883 15.352 -14.133 1 93.25 75 LEU B CA 1
ATOM 5148 C C . LEU B 1 75 ? 15.781 16.312 -13.359 1 93.25 75 LEU B C 1
ATOM 5150 O O . LEU B 1 75 ? 15.289 17.125 -12.562 1 93.25 75 LEU B O 1
ATOM 5154 N N . ASP B 1 76 ? 17.094 16.297 -13.641 1 94.25 76 ASP B N 1
ATOM 5155 C CA . ASP B 1 76 ? 18.047 17.141 -12.953 1 94.25 76 ASP B CA 1
ATOM 5156 C C . ASP B 1 76 ? 17.766 18.625 -13.227 1 94.25 76 ASP B C 1
ATOM 5158 O O . ASP B 1 76 ? 17.797 19.453 -12.312 1 94.25 76 ASP B O 1
ATOM 5162 N N . VAL B 1 77 ? 17.5 18.859 -14.414 1 94.31 77 VAL B N 1
ATOM 5163 C CA . VAL B 1 77 ? 17.266 20.25 -14.812 1 94.31 77 VAL B CA 1
ATOM 5164 C C . VAL B 1 77 ? 16 20.781 -14.148 1 94.31 77 VAL B C 1
ATOM 5166 O O . VAL B 1 77 ? 16.016 21.875 -13.586 1 94.31 77 VAL B O 1
ATOM 5169 N N . LYS B 1 78 ? 14.992 20.031 -14.242 1 94.44 78 LYS B N 1
ATOM 5170 C CA . LYS B 1 78 ? 13.719 20.453 -13.664 1 94.44 78 LYS B CA 1
ATOM 5171 C C . LYS B 1 78 ? 13.828 20.609 -12.156 1 94.44 78 LYS B C 1
ATOM 5173 O O . LYS B 1 78 ? 13.258 21.547 -11.578 1 94.44 78 LYS B O 1
ATOM 5178 N N . PHE B 1 79 ? 14.578 19.781 -11.555 1 95.62 79 PHE B N 1
ATOM 5179 C CA . PHE B 1 79 ? 14.789 19.844 -10.109 1 95.62 79 PHE B CA 1
ATOM 5180 C C . PHE B 1 79 ? 15.547 21.094 -9.727 1 95.62 79 PHE B C 1
ATOM 5182 O O . PHE B 1 79 ? 15.164 21.797 -8.781 1 95.62 79 PHE B O 1
ATOM 5189 N N . GLN B 1 80 ? 16.547 21.328 -10.461 1 96.38 80 GLN B N 1
ATOM 5190 C CA . GLN B 1 80 ? 17.375 22.484 -10.148 1 96.38 80 GLN B CA 1
ATOM 5191 C C . GLN B 1 80 ? 16.594 23.781 -10.289 1 96.38 80 GLN B C 1
ATOM 5193 O O . GLN B 1 80 ? 16.734 24.703 -9.477 1 96.38 80 GLN B O 1
ATOM 5198 N N . GLU B 1 81 ? 15.781 23.766 -11.234 1 94.44 81 GLU B N 1
ATOM 5199 C CA . GLU B 1 81 ? 14.953 24.953 -11.438 1 94.44 81 GLU B CA 1
ATOM 5200 C C . GLU B 1 81 ? 13.953 25.141 -10.297 1 94.44 81 GLU B C 1
ATOM 5202 O O . GLU B 1 81 ? 13.82 26.234 -9.75 1 94.44 81 GLU B O 1
ATOM 5207 N N . ALA B 1 82 ? 13.242 24.109 -9.984 1 94.69 82 ALA B N 1
ATOM 5208 C CA . ALA B 1 82 ? 12.242 24.172 -8.922 1 94.69 82 ALA B CA 1
ATOM 5209 C C . ALA B 1 82 ? 12.898 24.469 -7.57 1 94.69 82 ALA B C 1
ATOM 5211 O O . ALA B 1 82 ? 12.352 25.219 -6.766 1 94.69 82 ALA B O 1
ATOM 5212 N N . ARG B 1 83 ? 14.031 23.859 -7.332 1 95.19 83 ARG B N 1
ATOM 5213 C CA . ARG B 1 83 ? 14.742 24.062 -6.074 1 95.19 83 ARG B CA 1
ATOM 5214 C C . ARG B 1 83 ? 15.234 25.5 -5.949 1 95.19 83 ARG B C 1
ATOM 5216 O O . ARG B 1 83 ? 15.148 26.094 -4.875 1 95.19 83 ARG B O 1
ATOM 5223 N N . ALA B 1 84 ? 15.773 26 -7.008 1 95.69 84 ALA B N 1
ATOM 5224 C CA . ALA B 1 84 ? 16.266 27.391 -7.004 1 95.69 84 ALA B CA 1
ATOM 5225 C C . ALA B 1 84 ? 15.133 28.359 -6.699 1 95.69 84 ALA B C 1
ATOM 5227 O O . ALA B 1 84 ? 15.312 29.312 -5.938 1 95.69 84 ALA B O 1
ATOM 5228 N N . ASP B 1 85 ? 14.062 28.125 -7.285 1 94.81 85 ASP B N 1
ATOM 5229 C CA . ASP B 1 85 ? 12.898 28.969 -7.039 1 94.81 85 ASP B CA 1
ATOM 5230 C C . ASP B 1 85 ? 12.453 28.891 -5.582 1 94.81 85 ASP B C 1
ATOM 5232 O O . ASP B 1 85 ? 12.172 29.906 -4.953 1 94.81 85 ASP B O 1
ATOM 5236 N N . ALA B 1 86 ? 12.352 27.719 -5.074 1 94.5 86 ALA B N 1
ATOM 5237 C CA . ALA B 1 86 ? 11.938 27.516 -3.688 1 94.5 86 ALA B CA 1
ATOM 5238 C C . ALA B 1 86 ? 12.914 28.188 -2.723 1 94.5 86 ALA B C 1
ATOM 5240 O O . ALA B 1 86 ? 12.5 28.875 -1.787 1 94.5 86 ALA B O 1
ATOM 5241 N N . GLU B 1 87 ? 14.172 28.047 -3.016 1 94.25 87 GLU B N 1
ATOM 5242 C CA . GLU B 1 87 ? 15.195 28.641 -2.15 1 94.25 87 GLU B CA 1
ATOM 5243 C C . GLU B 1 87 ? 15.133 30.156 -2.176 1 94.25 87 GLU B C 1
ATOM 5245 O O . GLU B 1 87 ? 15.336 30.812 -1.149 1 94.25 87 GLU B O 1
ATOM 5250 N N . ALA B 1 88 ? 14.898 30.688 -3.287 1 95.06 88 ALA B N 1
ATOM 5251 C CA . ALA B 1 88 ? 14.781 32.125 -3.406 1 95.06 88 ALA B CA 1
ATOM 5252 C C . ALA B 1 88 ? 13.602 32.656 -2.596 1 95.06 88 ALA B C 1
ATOM 5254 O O . ALA B 1 88 ? 13.711 33.688 -1.919 1 95.06 88 ALA B O 1
ATOM 5255 N N . ARG B 1 89 ? 12.531 32.031 -2.67 1 94.88 89 ARG B N 1
ATOM 5256 C CA . ARG B 1 89 ? 11.336 32.438 -1.945 1 94.88 89 ARG B CA 1
ATOM 5257 C C . ARG B 1 89 ? 11.539 32.344 -0.438 1 94.88 89 ARG B C 1
ATOM 5259 O O . ARG B 1 89 ? 11.055 33.188 0.322 1 94.88 89 ARG B O 1
ATOM 5266 N N . ILE B 1 90 ? 12.203 31.344 -0.048 1 94.19 90 ILE B N 1
ATOM 5267 C CA . ILE B 1 90 ? 12.477 31.141 1.371 1 94.19 90 ILE B CA 1
ATOM 5268 C C . ILE B 1 90 ? 13.422 32.25 1.865 1 94.19 90 ILE B C 1
ATOM 5270 O O . ILE B 1 90 ? 13.227 32.781 2.951 1 94.19 90 ILE B O 1
ATOM 5274 N N . ARG B 1 91 ? 14.375 32.562 1.064 1 91.38 91 ARG B N 1
ATOM 5275 C CA . ARG B 1 91 ? 15.344 33.594 1.428 1 91.38 91 ARG B CA 1
ATOM 5276 C C . ARG B 1 91 ? 14.688 34.938 1.562 1 91.38 91 ARG B C 1
ATOM 5278 O O . ARG B 1 91 ? 15.078 35.75 2.408 1 91.38 91 ARG B O 1
ATOM 5285 N N . ASP B 1 92 ? 13.766 35.156 0.792 1 92.12 92 ASP B N 1
ATOM 5286 C CA . ASP B 1 92 ? 13.102 36.438 0.77 1 92.12 92 ASP B CA 1
ATOM 5287 C C . ASP B 1 92 ? 12.125 36.562 1.939 1 92.12 92 ASP B C 1
ATOM 5289 O O . ASP B 1 92 ? 11.695 37.688 2.273 1 92.12 92 ASP B O 1
ATOM 5293 N N . ALA B 1 93 ? 11.766 35.531 2.523 1 93.12 93 ALA B N 1
ATOM 5294 C CA . ALA B 1 93 ? 10.773 35.562 3.592 1 93.12 93 ALA B CA 1
ATOM 5295 C C . ALA B 1 93 ? 11.383 36.062 4.895 1 93.12 93 ALA B C 1
ATOM 5297 O O . ALA B 1 93 ? 12.531 35.75 5.211 1 93.12 93 ALA B O 1
ATOM 5298 N N . MET B 1 94 ? 10.609 36.844 5.57 1 91.06 94 MET B N 1
ATOM 5299 C CA . MET B 1 94 ? 11.062 37.375 6.844 1 91.06 94 MET B CA 1
ATOM 5300 C C . MET B 1 94 ? 11.172 36.281 7.902 1 91.06 94 MET B C 1
ATOM 5302 O O . MET B 1 94 ? 12.086 36.312 8.727 1 91.06 94 MET B O 1
ATOM 5306 N N . PHE B 1 95 ? 10.297 35.5 7.98 1 95.12 95 PHE B N 1
ATOM 5307 C CA . PHE B 1 95 ? 10.273 34.344 8.867 1 95.12 95 PHE B CA 1
ATOM 5308 C C . PHE B 1 95 ? 9.492 33.188 8.234 1 95.12 95 PHE B C 1
ATOM 5310 O O . PHE B 1 95 ? 8.914 33.344 7.156 1 95.12 95 PHE B O 1
ATOM 5317 N N . PHE B 1 96 ? 9.539 31.984 8.844 1 97.38 96 PHE B N 1
ATOM 5318 C CA . PHE B 1 96 ? 8.852 30.812 8.289 1 97.38 96 PHE B CA 1
ATOM 5319 C C . PHE B 1 96 ? 8.547 29.797 9.375 1 97.38 96 PHE B C 1
ATOM 5321 O O . PHE B 1 96 ? 9 29.953 10.516 1 97.38 96 PHE B O 1
ATOM 5328 N N . GLN B 1 97 ? 7.738 28.891 9.062 1 97.62 97 GLN B N 1
ATOM 5329 C CA . GLN B 1 97 ? 7.418 27.734 9.906 1 97.62 97 GLN B CA 1
ATOM 5330 C C . GLN B 1 97 ? 7.777 26.422 9.203 1 97.62 97 GLN B C 1
ATOM 5332 O O . GLN B 1 97 ? 7.562 26.281 8 1 97.62 97 GLN B O 1
ATOM 5337 N N . ILE B 1 98 ? 8.266 25.484 9.953 1 96.81 98 ILE B N 1
ATOM 5338 C CA . ILE B 1 98 ? 8.516 24.156 9.406 1 96.81 98 ILE B CA 1
ATOM 5339 C C . ILE B 1 98 ? 7.312 23.25 9.672 1 96.81 98 ILE B C 1
ATOM 5341 O O . ILE B 1 98 ? 6.777 23.234 10.781 1 96.81 98 ILE B O 1
ATOM 5345 N N . SER B 1 99 ? 6.84 22.625 8.648 1 95.25 99 SER B N 1
ATOM 5346 C CA . SER B 1 99 ? 5.789 21.625 8.75 1 95.25 99 SER B CA 1
ATOM 5347 C C . SER B 1 99 ? 6.32 20.234 8.398 1 95.25 99 SER B C 1
ATOM 5349 O O . SER B 1 99 ? 6.914 20.047 7.34 1 95.25 99 SER B O 1
ATOM 5351 N N . SER B 1 100 ? 6.117 19.297 9.305 1 93.88 100 SER B N 1
ATOM 5352 C CA . SER B 1 100 ? 6.633 17.953 9.062 1 93.88 100 SER B CA 1
ATOM 5353 C C . SER B 1 100 ? 5.578 16.891 9.359 1 93.88 100 SER B C 1
ATOM 5355 O O . SER B 1 100 ? 4.836 17 10.344 1 93.88 100 SER B O 1
ATOM 5357 N N . ASP B 1 101 ? 5.496 15.914 8.461 1 89.62 101 ASP B N 1
ATOM 5358 C CA . ASP B 1 101 ? 4.562 14.812 8.656 1 89.62 101 ASP B CA 1
ATOM 5359 C C . ASP B 1 101 ? 5.172 13.484 8.195 1 89.62 101 ASP B C 1
ATOM 5361 O O . ASP B 1 101 ? 6.246 13.469 7.59 1 89.62 101 ASP B O 1
ATOM 5365 N N . GLY B 1 102 ? 4.543 12.391 8.586 1 85.94 102 GLY B N 1
ATOM 5366 C CA . GLY B 1 102 ? 5.004 11.078 8.164 1 85.94 102 GLY B CA 1
ATOM 5367 C C . GLY B 1 102 ? 5.836 10.375 9.219 1 85.94 102 GLY B C 1
ATOM 5368 O O . GLY B 1 102 ? 6.41 9.312 8.961 1 85.94 102 GLY B O 1
ATOM 5369 N N . TRP B 1 103 ? 5.855 10.891 10.352 1 85.62 103 TRP B N 1
ATOM 5370 C CA . TRP B 1 103 ? 6.691 10.32 11.406 1 85.62 103 TRP B CA 1
ATOM 5371 C C . TRP B 1 103 ? 6.062 9.047 11.961 1 85.62 103 TRP B C 1
ATOM 5373 O O . TRP B 1 103 ? 6.762 8.195 12.516 1 85.62 103 TRP B O 1
ATOM 5383 N N . LYS B 1 104 ? 4.801 8.984 11.844 1 75.38 104 LYS B N 1
ATOM 5384 C CA . LYS B 1 104 ? 4.094 7.824 12.383 1 75.38 104 LYS B CA 1
ATOM 5385 C C . LYS B 1 104 ? 3.984 6.715 11.336 1 75.38 104 LYS B C 1
ATOM 5387 O O . LYS B 1 104 ? 3.609 6.969 10.188 1 75.38 104 LYS B O 1
ATOM 5392 N N . TYR B 1 105 ? 4.426 5.539 11.852 1 67.62 105 TYR B N 1
ATOM 5393 C CA . TYR B 1 105 ? 4.312 4.375 10.977 1 67.62 105 TYR B CA 1
ATOM 5394 C C . TYR B 1 105 ? 2.855 3.957 10.812 1 67.62 105 TYR B C 1
ATOM 5396 O O . TYR B 1 105 ? 2.148 3.758 11.805 1 67.62 105 TYR B O 1
ATOM 5404 N N . ARG B 1 106 ? 2.434 4.059 9.578 1 59.59 106 ARG B N 1
ATOM 5405 C CA . ARG B 1 106 ? 1.063 3.611 9.359 1 59.59 106 ARG B CA 1
ATOM 5406 C C . ARG B 1 106 ? 1.028 2.15 8.922 1 59.59 106 ARG B C 1
ATOM 5408 O O . ARG B 1 106 ? 1.802 1.736 8.055 1 59.59 106 ARG B O 1
ATOM 5415 N N . GLY B 1 107 ? 1.23 1.13 9.836 1 52.75 107 GLY B N 1
ATOM 5416 C CA . GLY B 1 107 ? 1.183 -0.319 9.727 1 52.75 107 GLY B CA 1
ATOM 5417 C C . GLY B 1 107 ? 1.03 -0.808 8.305 1 52.75 107 GLY B C 1
ATOM 5418 O O . GLY B 1 107 ? 1.003 -2.014 8.055 1 52.75 107 GLY B O 1
ATOM 5419 N N . ASN B 1 108 ? 0.715 0.066 7.359 1 48.44 108 ASN B N 1
ATOM 5420 C CA . ASN B 1 108 ? 0.194 -0.428 6.09 1 48.44 108 ASN B CA 1
ATOM 5421 C C . ASN B 1 108 ? 1.315 -0.899 5.168 1 48.44 108 ASN B C 1
ATOM 5423 O O . ASN B 1 108 ? 1.063 -1.292 4.027 1 48.44 108 ASN B O 1
ATOM 5427 N N . TYR B 1 109 ? 2.596 -0.652 5.617 1 48.44 109 TYR B N 1
ATOM 5428 C CA . TYR B 1 109 ? 3.471 -0.853 4.469 1 48.44 109 TYR B CA 1
ATOM 5429 C C . TYR B 1 109 ? 4.367 -2.068 4.672 1 48.44 109 TYR B C 1
ATOM 5431 O O . TYR B 1 109 ? 4.766 -2.375 5.801 1 48.44 109 TYR B O 1
ATOM 5439 N N . ALA B 1 110 ? 4.254 -3.105 3.807 1 50.19 110 ALA B N 1
ATOM 5440 C CA . ALA B 1 110 ? 4.996 -4.363 3.783 1 50.19 110 ALA B CA 1
ATOM 5441 C C . ALA B 1 110 ? 6.375 -4.199 4.414 1 50.19 110 ALA B C 1
ATOM 5443 O O . ALA B 1 110 ? 6.871 -5.105 5.09 1 50.19 110 ALA B O 1
ATOM 5444 N N . GLU B 1 111 ? 7.008 -3.039 4.098 1 56.5 111 GLU B N 1
ATOM 5445 C CA . GLU B 1 111 ? 8.391 -3.02 4.574 1 56.5 111 GLU B CA 1
ATOM 5446 C C . GLU B 1 111 ? 8.594 -1.945 5.637 1 56.5 111 GLU B C 1
ATOM 5448 O O . GLU B 1 111 ? 9.719 -1.508 5.879 1 56.5 111 GLU B O 1
ATOM 5453 N N . ASP B 1 112 ? 7.473 -1.572 6.309 1 61.62 112 ASP B N 1
ATOM 5454 C CA . ASP B 1 112 ? 7.5 -0.654 7.441 1 61.62 112 ASP B CA 1
ATOM 5455 C C . ASP B 1 112 ? 8.195 0.656 7.07 1 61.62 112 ASP B C 1
ATOM 5457 O O . ASP B 1 112 ? 8.781 1.318 7.93 1 61.62 112 ASP B O 1
ATOM 5461 N N . ASN B 1 113 ? 8.312 0.941 5.676 1 68.69 113 ASN B N 1
ATOM 5462 C CA . ASN B 1 113 ? 8.961 2.188 5.293 1 68.69 113 ASN B CA 1
ATOM 5463 C C . ASN B 1 113 ? 7.961 3.332 5.172 1 68.69 113 ASN B C 1
ATOM 5465 O O . ASN B 1 113 ? 6.816 3.121 4.773 1 68.69 113 ASN B O 1
ATOM 5469 N N . HIS B 1 114 ? 8.375 4.43 5.699 1 77.31 114 HIS B N 1
ATOM 5470 C CA . HIS B 1 114 ? 7.547 5.613 5.512 1 77.31 114 HIS B CA 1
ATOM 5471 C C . HIS B 1 114 ? 8.398 6.848 5.238 1 77.31 114 HIS B C 1
ATOM 5473 O O . HIS B 1 114 ? 9.617 6.812 5.414 1 77.31 114 HIS B O 1
ATOM 5479 N N . LEU B 1 115 ? 7.77 7.828 4.676 1 81.94 115 LEU B N 1
ATOM 5480 C CA . LEU B 1 115 ? 8.422 9.047 4.215 1 81.94 115 LEU B CA 1
ATOM 5481 C C . LEU B 1 115 ? 8.055 10.234 5.105 1 81.94 115 LEU B C 1
ATOM 5483 O O . LEU B 1 115 ? 6.871 10.508 5.32 1 81.94 115 LEU B O 1
ATOM 5487 N N . VAL B 1 116 ? 9.07 10.797 5.621 1 89.69 116 VAL B N 1
ATOM 5488 C CA . VAL B 1 116 ? 8.859 12.016 6.391 1 89.69 116 VAL B CA 1
ATOM 5489 C C . VAL B 1 116 ? 9.016 13.234 5.484 1 89.69 116 VAL B C 1
ATOM 5491 O O . VAL B 1 116 ? 10.031 13.383 4.805 1 89.69 116 VAL B O 1
ATOM 5494 N N . ASN B 1 117 ? 8.055 14.016 5.492 1 91.25 117 ASN B N 1
ATOM 5495 C CA . ASN B 1 117 ? 8.055 15.219 4.668 1 91.25 117 ASN B CA 1
ATOM 5496 C C . ASN B 1 117 ? 8.391 16.453 5.492 1 91.25 117 ASN B C 1
ATOM 5498 O O . ASN B 1 117 ? 7.887 16.625 6.605 1 91.25 117 ASN B O 1
ATOM 5502 N N . LEU B 1 118 ? 9.25 17.266 4.961 1 94.94 118 LEU B N 1
ATOM 5503 C CA . LEU B 1 118 ? 9.555 18.562 5.547 1 94.94 118 LEU B CA 1
ATOM 5504 C C . LEU B 1 118 ? 9.195 19.688 4.586 1 94.94 118 LEU B C 1
ATOM 5506 O O . LEU B 1 118 ? 9.719 19.766 3.473 1 94.94 118 LEU B O 1
ATOM 5510 N N . THR B 1 119 ? 8.328 20.516 5.07 1 94.94 119 THR B N 1
ATOM 5511 C CA . THR B 1 119 ? 7.836 21.625 4.273 1 94.94 119 THR B CA 1
ATOM 5512 C C . THR B 1 119 ? 8.023 22.953 5.016 1 94.94 119 THR B C 1
ATOM 5514 O O . THR B 1 119 ? 8.078 22.969 6.246 1 94.94 119 THR B O 1
ATOM 5517 N N . VAL B 1 120 ? 8.125 24.016 4.23 1 96.44 120 VAL B N 1
ATOM 5518 C CA . VAL B 1 120 ? 8.305 25.344 4.793 1 96.44 120 VAL B CA 1
ATOM 5519 C C . VAL B 1 120 ? 7.078 26.203 4.488 1 96.44 120 VAL B C 1
ATOM 5521 O O . VAL B 1 120 ? 6.73 26.406 3.322 1 96.44 120 VAL B O 1
ATOM 5524 N N . ASN B 1 121 ? 6.434 26.641 5.523 1 94.81 121 ASN B N 1
ATOM 5525 C CA . ASN B 1 121 ? 5.32 27.578 5.367 1 94.81 121 ASN B CA 1
ATOM 5526 C C . ASN B 1 121 ? 5.797 29.016 5.41 1 94.81 121 ASN B C 1
ATOM 5528 O O . ASN B 1 121 ? 6.52 29.422 6.328 1 94.81 121 ASN B O 1
ATOM 5532 N N . LEU B 1 122 ? 5.375 29.781 4.461 1 94.81 122 LEU B N 1
ATOM 5533 C CA . LEU B 1 122 ? 5.781 31.172 4.375 1 94.81 122 LEU B CA 1
ATOM 5534 C C . LEU B 1 122 ? 4.637 32.094 4.785 1 94.81 122 LEU B C 1
ATOM 5536 O O . LEU B 1 122 ? 3.467 31.719 4.703 1 94.81 122 LEU B O 1
ATOM 5540 N N . PRO B 1 123 ? 4.965 33.25 5.211 1 92 123 PRO B N 1
ATOM 5541 C CA . PRO B 1 123 ? 3.943 34.188 5.707 1 92 123 PRO B CA 1
ATOM 5542 C C . PRO B 1 123 ? 2.98 34.625 4.609 1 92 123 PRO B C 1
ATOM 5544 O O . PRO B 1 123 ? 1.869 35.094 4.906 1 92 123 PRO B O 1
ATOM 5547 N N . ASN B 1 124 ? 3.361 34.562 3.375 1 86.75 124 ASN B N 1
ATOM 5548 C CA . ASN B 1 124 ? 2.486 35 2.291 1 86.75 124 ASN B CA 1
ATOM 5549 C C . ASN B 1 124 ? 1.442 33.938 1.95 1 86.75 124 ASN B C 1
ATOM 5551 O O . ASN B 1 124 ? 0.667 34.125 1.007 1 86.75 124 ASN B O 1
ATOM 5555 N N . GLY B 1 125 ? 1.487 32.875 2.648 1 83.75 125 GLY B N 1
ATOM 5556 C CA . GLY B 1 125 ? 0.464 31.859 2.451 1 83.75 125 GLY B CA 1
ATOM 5557 C C . GLY B 1 125 ? 0.937 30.703 1.611 1 83.75 125 GLY B C 1
ATOM 5558 O O . GLY B 1 125 ? 0.22 29.703 1.457 1 83.75 125 GLY B O 1
ATOM 5559 N N . SER B 1 126 ? 2.109 30.734 1.153 1 88.31 126 SER B N 1
ATOM 5560 C CA . SER B 1 126 ? 2.633 29.656 0.322 1 88.31 126 SER B CA 1
ATOM 5561 C C . SER B 1 126 ? 3.426 28.641 1.153 1 88.31 126 SER B C 1
ATOM 5563 O O . SER B 1 126 ? 3.965 29 2.207 1 88.31 126 SER B O 1
ATOM 5565 N N . SER B 1 127 ? 3.334 27.469 0.745 1 92.19 127 SER B N 1
ATOM 5566 C CA . SER B 1 127 ? 4.137 26.406 1.341 1 92.19 127 SER B CA 1
ATOM 5567 C C . SER B 1 127 ? 5.09 25.797 0.321 1 92.19 127 SER B C 1
ATOM 5569 O O . SER B 1 127 ? 4.73 25.609 -0.845 1 92.19 127 SER B O 1
ATOM 5571 N N . LEU B 1 128 ? 6.297 25.609 0.748 1 94.62 128 LEU B N 1
ATOM 5572 C CA . LEU B 1 128 ? 7.328 25.078 -0.134 1 94.62 128 LEU B CA 1
ATOM 5573 C C . LEU B 1 128 ? 7.906 23.781 0.427 1 94.62 128 LEU B C 1
ATOM 5575 O O . LEU B 1 128 ? 8.102 23.656 1.638 1 94.62 128 LEU B O 1
ATOM 5579 N N . TYR B 1 129 ? 8.07 22.844 -0.487 1 93.5 129 TYR B N 1
ATOM 5580 C CA . TYR B 1 129 ? 8.656 21.578 -0.071 1 93.5 129 TYR B CA 1
ATOM 5581 C C . TYR B 1 129 ? 10.156 21.719 0.123 1 93.5 129 TYR B C 1
ATOM 5583 O O . TYR B 1 129 ? 10.836 22.375 -0.668 1 93.5 129 TYR B O 1
ATOM 5591 N N . ARG B 1 130 ? 10.664 21.141 1.158 1 94.44 130 ARG B N 1
ATOM 5592 C CA . ARG B 1 130 ? 12.094 21.266 1.44 1 94.44 130 ARG B CA 1
ATOM 5593 C C . ARG B 1 130 ? 12.812 19.953 1.178 1 94.44 130 ARG B C 1
ATOM 5595 O O . ARG B 1 130 ? 13.758 19.891 0.387 1 94.44 130 ARG B O 1
ATOM 5602 N N . ARG B 1 131 ? 12.367 18.891 1.863 1 90.38 131 ARG B N 1
ATOM 5603 C CA . ARG B 1 131 ? 13.031 17.625 1.629 1 90.38 131 ARG B CA 1
ATOM 5604 C C . ARG B 1 131 ? 12.242 16.469 2.244 1 90.38 131 ARG B C 1
ATOM 5606 O O . ARG B 1 131 ? 11.328 16.688 3.039 1 90.38 131 ARG B O 1
ATOM 5613 N N . ALA B 1 132 ? 12.664 15.273 1.81 1 88.19 132 ALA B N 1
ATOM 5614 C CA . ALA B 1 132 ? 12.109 14.031 2.34 1 88.19 132 ALA B CA 1
ATOM 5615 C C . ALA B 1 132 ? 13.156 13.25 3.125 1 88.19 132 ALA B C 1
ATOM 5617 O O . ALA B 1 132 ? 14.336 13.258 2.775 1 88.19 132 ALA B O 1
ATOM 5618 N N . VAL B 1 133 ? 12.68 12.648 4.184 1 87.75 133 VAL B N 1
ATOM 5619 C CA . VAL B 1 133 ? 13.547 11.75 4.945 1 87.75 133 VAL B CA 1
ATOM 5620 C C . VAL B 1 133 ? 12.93 10.352 4.992 1 87.75 133 VAL B C 1
ATOM 5622 O O . VAL B 1 133 ? 11.805 10.18 5.461 1 87.75 133 VAL B O 1
ATOM 5625 N N . PHE B 1 134 ? 13.641 9.477 4.512 1 79.38 134 PHE B N 1
ATOM 5626 C CA . PHE B 1 134 ? 13.172 8.094 4.504 1 79.38 134 PHE B CA 1
ATOM 5627 C C . PHE B 1 134 ? 13.484 7.406 5.824 1 79.38 134 PHE B C 1
ATOM 5629 O O . PHE B 1 134 ? 14.633 7.391 6.266 1 79.38 134 PHE B O 1
ATOM 5636 N N . VAL B 1 135 ? 12.398 6.859 6.383 1 80.5 135 VAL B N 1
ATOM 5637 C CA . VAL B 1 135 ? 12.586 6.203 7.672 1 80.5 135 VAL B CA 1
ATOM 5638 C C . VAL B 1 135 ? 11.875 4.852 7.672 1 80.5 135 VAL B C 1
ATOM 5640 O O . VAL B 1 135 ? 11.094 4.555 6.766 1 80.5 135 VAL B O 1
ATOM 5643 N N . SER B 1 136 ? 12.242 4.051 8.594 1 74 136 SER B N 1
ATOM 5644 C CA . SER B 1 136 ? 11.617 2.738 8.719 1 74 136 SER B CA 1
ATOM 5645 C C . SER B 1 136 ? 11.203 2.465 10.164 1 74 136 SER B C 1
ATOM 5647 O O . SER B 1 136 ? 11.93 2.799 11.102 1 74 136 SER B O 1
ATOM 5649 N N . GLY B 1 137 ? 10.062 1.901 10.266 1 72.56 137 GLY B N 1
ATOM 5650 C CA . GLY B 1 137 ? 9.594 1.53 11.586 1 72.56 137 GLY B CA 1
ATOM 5651 C C . GLY B 1 137 ? 9.344 2.725 12.492 1 72.56 137 GLY B C 1
ATOM 5652 O O . GLY B 1 137 ? 8.867 3.766 12.031 1 72.56 137 GLY B O 1
ATOM 5653 N N . SER B 1 138 ? 9.648 2.482 13.781 1 77.06 138 SER B N 1
ATOM 5654 C CA . SER B 1 138 ? 9.453 3.557 14.75 1 77.06 138 SER B CA 1
ATOM 5655 C C . SER B 1 138 ? 10.68 4.469 14.812 1 77.06 138 SER B C 1
ATOM 5657 O O . SER B 1 138 ? 11.812 3.992 14.883 1 77.06 138 SER B O 1
ATOM 5659 N N . VAL B 1 139 ? 10.453 5.691 14.727 1 84.25 139 VAL B N 1
ATOM 5660 C CA . VAL B 1 139 ? 11.531 6.68 14.719 1 84.25 139 VAL B CA 1
ATOM 5661 C C . VAL B 1 139 ? 11.727 7.238 16.125 1 84.25 139 VAL B C 1
ATOM 5663 O O . VAL B 1 139 ? 10.766 7.688 16.766 1 84.25 139 VAL B O 1
ATOM 5666 N N . PRO B 1 140 ? 12.969 7.207 16.578 1 85.88 140 PRO B N 1
ATOM 5667 C CA . PRO B 1 140 ? 13.227 7.805 17.891 1 85.88 140 PRO B CA 1
ATOM 5668 C C . PRO B 1 140 ? 12.984 9.312 17.906 1 85.88 140 PRO B C 1
ATOM 5670 O O . PRO B 1 140 ? 13.25 9.992 16.906 1 85.88 140 PRO B O 1
ATOM 5673 N N . SER B 1 141 ? 12.578 9.82 19.078 1 88.31 141 SER B N 1
ATOM 5674 C CA . SER B 1 141 ? 12.273 11.242 19.219 1 88.31 141 SER B CA 1
ATOM 5675 C C . SER B 1 141 ? 13.516 12.102 19.016 1 88.31 141 SER B C 1
ATOM 5677 O O . SER B 1 141 ? 13.438 13.195 18.453 1 88.31 141 SER B O 1
ATOM 5679 N N . ASN B 1 142 ? 14.648 11.594 19.5 1 89.31 142 ASN B N 1
ATOM 5680 C CA . ASN B 1 142 ? 15.875 12.375 19.359 1 89.31 142 ASN B CA 1
ATOM 5681 C C . ASN B 1 142 ? 16.297 12.508 17.891 1 89.31 142 ASN B C 1
ATOM 5683 O O . ASN B 1 142 ? 16.859 13.523 17.5 1 89.31 142 ASN B O 1
ATOM 5687 N N . TYR B 1 143 ? 16.047 11.5 17.188 1 90.44 143 TYR B N 1
ATOM 5688 C CA . TYR B 1 143 ? 16.328 11.586 15.758 1 90.44 143 TYR B CA 1
ATOM 5689 C C . TYR B 1 143 ? 15.453 12.625 15.078 1 90.44 143 TYR B C 1
ATOM 5691 O O . TYR B 1 143 ? 15.922 13.375 14.219 1 90.44 143 TYR B O 1
ATOM 5699 N N . ALA B 1 144 ? 14.211 12.594 15.406 1 92.25 144 ALA B N 1
ATOM 5700 C CA . ALA B 1 144 ? 13.305 13.602 14.867 1 92.25 144 ALA B CA 1
ATOM 5701 C C . ALA B 1 144 ? 13.781 15.008 15.203 1 92.25 144 ALA B C 1
ATOM 5703 O O . ALA B 1 144 ? 13.719 15.906 14.359 1 92.25 144 ALA B O 1
ATOM 5704 N N . GLU B 1 145 ? 14.234 15.18 16.438 1 93.81 145 GLU B N 1
ATOM 5705 C CA . GLU B 1 145 ? 14.766 16.469 16.875 1 93.81 145 GLU B CA 1
ATOM 5706 C C . GLU B 1 145 ? 15.945 16.906 16 1 93.81 145 GLU B C 1
ATOM 5708 O O . GLU B 1 145 ? 16.016 18.047 15.578 1 93.81 145 GLU B O 1
ATOM 5713 N N . GLU B 1 146 ? 16.812 15.93 15.734 1 92.56 146 GLU B N 1
ATOM 5714 C CA . GLU B 1 146 ? 18 16.219 14.938 1 92.56 146 GLU B CA 1
ATOM 5715 C C . GLU B 1 146 ? 17.641 16.594 13.508 1 92.56 146 GLU B C 1
ATOM 5717 O O . GLU B 1 146 ? 18.188 17.531 12.945 1 92.56 146 GLU B O 1
ATOM 5722 N N . VAL B 1 147 ? 16.719 15.867 13 1 92.94 147 VAL B N 1
ATOM 5723 C CA . VAL B 1 147 ? 16.312 16.094 11.617 1 92.94 147 VAL B CA 1
ATOM 5724 C C . VAL B 1 147 ? 15.664 17.484 11.5 1 92.94 147 VAL B C 1
ATOM 5726 O O . VAL B 1 147 ? 15.961 18.234 10.57 1 92.94 147 VAL B O 1
ATOM 5729 N N . LEU B 1 148 ? 14.797 17.828 12.375 1 95.62 148 LEU B N 1
ATOM 5730 C CA . LEU B 1 148 ? 14.117 19.125 12.359 1 95.62 148 LEU B CA 1
ATOM 5731 C C . LEU B 1 148 ? 15.109 20.266 12.539 1 95.62 148 LEU B C 1
ATOM 5733 O O . LEU B 1 148 ? 15.062 21.25 11.805 1 95.62 148 LEU B O 1
ATOM 5737 N N . TRP B 1 149 ? 16 20.062 13.461 1 95.12 149 TRP B N 1
ATOM 5738 C CA . TRP B 1 149 ? 16.984 21.109 13.734 1 95.12 149 TRP B CA 1
ATOM 5739 C C . TRP B 1 149 ? 17.922 21.297 12.555 1 95.12 149 TRP B C 1
ATOM 5741 O O . TRP B 1 149 ? 18.266 22.422 12.195 1 95.12 149 TRP B O 1
ATOM 5751 N N . GLU B 1 150 ? 18.344 20.172 11.992 1 93.38 150 GLU B N 1
ATOM 5752 C CA . GLU B 1 150 ? 19.188 20.234 10.805 1 93.38 150 GLU B CA 1
ATOM 5753 C C . GLU B 1 150 ? 18.5 20.969 9.664 1 93.38 150 GLU B C 1
ATOM 5755 O O . GLU B 1 150 ? 19.141 21.703 8.906 1 93.38 150 GLU B O 1
ATOM 5760 N N . THR B 1 151 ? 17.266 20.719 9.555 1 95.38 151 THR B N 1
ATOM 5761 C CA . THR B 1 151 ? 16.5 21.391 8.508 1 95.38 151 THR B CA 1
ATOM 5762 C C . THR B 1 151 ? 16.438 22.891 8.742 1 95.38 151 THR B C 1
ATOM 5764 O O . THR B 1 151 ? 16.641 23.672 7.816 1 95.38 151 THR B O 1
ATOM 5767 N N . ILE B 1 152 ? 16.203 23.281 9.938 1 96.62 152 ILE B N 1
ATOM 5768 C CA . ILE B 1 152 ? 16.141 24.703 10.289 1 96.62 152 ILE B CA 1
ATOM 5769 C C . ILE B 1 152 ? 17.484 25.359 10.031 1 96.62 152 ILE B C 1
ATOM 5771 O O . ILE B 1 152 ? 17.562 26.406 9.367 1 96.62 152 ILE B O 1
ATOM 5775 N N . THR B 1 153 ? 18.531 24.734 10.492 1 95.75 153 THR B N 1
ATOM 5776 C CA . THR B 1 153 ? 19.859 25.312 10.352 1 95.75 153 THR B CA 1
ATOM 5777 C C . THR B 1 153 ? 20.312 25.312 8.891 1 95.75 153 THR B C 1
ATOM 5779 O O . THR B 1 153 ? 21.047 26.203 8.461 1 95.75 153 THR B O 1
ATOM 5782 N N . GLY B 1 154 ? 19.828 24.312 8.234 1 93.75 154 GLY B N 1
ATOM 5783 C CA . GLY B 1 154 ? 20.141 24.25 6.812 1 93.75 154 GLY B CA 1
ATOM 5784 C C . GLY B 1 154 ? 19.547 25.391 6.02 1 93.75 154 GLY B C 1
ATOM 5785 O O . GLY B 1 154 ? 20.125 25.844 5.023 1 93.75 154 GLY B O 1
ATOM 5786 N N . ILE B 1 155 ? 18.469 25.891 6.43 1 94.5 155 ILE B N 1
ATOM 5787 C CA . ILE B 1 155 ? 17.781 26.984 5.754 1 94.5 155 ILE B CA 1
ATOM 5788 C C . ILE B 1 155 ? 18.344 28.328 6.23 1 94.5 155 ILE B C 1
ATOM 5790 O O . ILE B 1 155 ? 18.656 29.203 5.422 1 94.5 155 ILE B O 1
ATOM 5794 N N . THR B 1 156 ? 18.516 28.5 7.504 1 93.44 156 THR B N 1
ATOM 5795 C CA . THR B 1 156 ? 18.766 29.812 8.102 1 93.44 156 THR B CA 1
ATOM 5796 C C . THR B 1 156 ? 20.266 30.078 8.211 1 93.44 156 THR B C 1
ATOM 5798 O O . THR B 1 156 ? 20.688 31.234 8.312 1 93.44 156 THR B O 1
ATOM 5801 N N . GLY B 1 157 ? 21.062 29.094 8.203 1 88.62 157 GLY B N 1
ATOM 5802 C CA . GLY B 1 157 ? 22.469 29.297 8.531 1 88.62 157 GLY B CA 1
ATOM 5803 C C . GLY B 1 157 ? 22.688 29.812 9.938 1 88.62 157 GLY B C 1
ATOM 5804 O O . GLY B 1 157 ? 22.406 29.125 10.914 1 88.62 157 GLY B O 1
ATOM 5805 N N . SER B 1 158 ? 22.984 31.125 10 1 85.81 158 SER B N 1
ATOM 5806 C CA . SER B 1 158 ? 23.297 31.719 11.305 1 85.81 158 SER B CA 1
ATOM 5807 C C . SER B 1 158 ? 22.062 32.375 11.906 1 85.81 158 SER B C 1
ATOM 5809 O O . SER B 1 158 ? 22 32.594 13.125 1 85.81 158 SER B O 1
ATOM 5811 N N . ASN B 1 159 ? 21.094 32.688 11.148 1 91.88 159 ASN B N 1
ATOM 5812 C CA . ASN B 1 159 ? 19.906 33.375 11.641 1 91.88 159 ASN B CA 1
ATOM 5813 C C . ASN B 1 159 ? 18.797 32.375 11.984 1 91.88 159 ASN B C 1
ATOM 5815 O O . ASN B 1 159 ? 17.703 32.438 11.398 1 91.88 159 ASN B O 1
ATOM 5819 N N . ILE B 1 160 ? 18.922 31.703 13.031 1 92.88 160 ILE B N 1
ATOM 5820 C CA . ILE B 1 160 ? 18.031 30.609 13.414 1 92.88 160 ILE B CA 1
ATOM 5821 C C . ILE B 1 160 ? 16.672 31.172 13.82 1 92.88 160 ILE B C 1
ATOM 5823 O O . ILE B 1 160 ? 15.664 30.453 13.781 1 92.88 160 ILE B O 1
ATOM 5827 N N . ARG B 1 161 ? 16.609 32.469 14.172 1 93.25 161 ARG B N 1
ATOM 5828 C CA . ARG B 1 161 ? 15.391 33.062 14.688 1 93.25 161 ARG B CA 1
ATOM 5829 C C . ARG B 1 161 ? 14.383 33.312 13.57 1 93.25 161 ARG B C 1
ATOM 5831 O O . ARG B 1 161 ? 13.227 33.656 13.828 1 93.25 161 ARG B O 1
ATOM 5838 N N . GLN B 1 162 ? 14.781 33.062 12.375 1 95.5 162 GLN B N 1
ATOM 5839 C CA . GLN B 1 162 ? 13.867 33.156 11.242 1 95.5 162 GLN B CA 1
ATOM 5840 C C . GLN B 1 162 ? 12.789 32.094 11.312 1 95.5 162 GLN B C 1
ATOM 5842 O O . GLN B 1 162 ? 11.695 32.25 10.758 1 95.5 162 GLN B O 1
ATOM 5847 N N . CYS B 1 163 ? 13.156 30.953 11.906 1 97.38 163 CYS B N 1
ATOM 5848 C CA . CYS B 1 163 ? 12.148 29.922 12.117 1 97.38 163 CYS B CA 1
ATOM 5849 C C . CYS B 1 163 ? 11.32 30.219 13.359 1 97.38 163 CYS B C 1
ATOM 5851 O O . CYS B 1 163 ? 11.828 30.188 14.477 1 97.38 163 CYS B O 1
ATOM 5853 N N . VAL B 1 164 ? 10.086 30.375 13.148 1 97.25 164 VAL B N 1
ATOM 5854 C CA . VAL B 1 164 ? 9.273 30.859 14.258 1 97.25 164 VAL B CA 1
ATOM 5855 C C . VAL B 1 164 ? 8.531 29.703 14.906 1 97.25 164 VAL B C 1
ATOM 5857 O O . VAL B 1 164 ? 7.941 29.844 15.977 1 97.25 164 VAL B O 1
ATOM 5860 N N . GLY B 1 165 ? 8.562 28.547 14.25 1 96.94 165 GLY B N 1
ATOM 5861 C CA . GLY B 1 165 ? 7.895 27.406 14.859 1 96.94 165 GLY B CA 1
ATOM 5862 C C . GLY B 1 165 ? 7.891 26.172 13.984 1 96.94 165 GLY B C 1
ATOM 5863 O O . GLY B 1 165 ? 8.375 26.203 12.852 1 96.94 165 GLY B O 1
ATOM 5864 N N . ILE B 1 166 ? 7.379 25.062 14.555 1 96.81 166 ILE B N 1
ATOM 5865 C CA . ILE B 1 166 ? 7.27 23.766 13.883 1 96.81 166 ILE B CA 1
ATOM 5866 C C . ILE B 1 166 ? 5.883 23.172 14.133 1 96.81 166 ILE B C 1
ATOM 5868 O O . ILE B 1 166 ? 5.344 23.281 15.234 1 96.81 166 ILE B O 1
ATOM 5872 N N . VAL B 1 167 ? 5.285 22.703 13.109 1 96 167 VAL B N 1
ATOM 5873 C CA . VAL B 1 167 ? 4.098 21.859 13.266 1 96 167 VAL B CA 1
ATOM 5874 C C . VAL B 1 167 ? 4.383 20.453 12.758 1 96 167 VAL B C 1
ATOM 5876 O O . VAL B 1 167 ? 4.949 20.281 11.672 1 96 167 VAL B O 1
ATOM 5879 N N . SER B 1 168 ? 4.055 19.422 13.539 1 93.44 168 SER B N 1
ATOM 5880 C CA . SER B 1 168 ? 4.387 18.047 13.172 1 93.44 168 SER B CA 1
ATOM 5881 C C . SER B 1 168 ? 3.34 17.062 13.688 1 93.44 168 SER B C 1
ATOM 5883 O O . SER B 1 168 ? 2.596 17.375 14.617 1 93.44 168 SER B O 1
ATOM 5885 N N . ASP B 1 169 ? 3.262 15.914 13.07 1 84.25 169 ASP B N 1
ATOM 5886 C CA . ASP B 1 169 ? 2.23 14.938 13.383 1 84.25 169 ASP B CA 1
ATOM 5887 C C . ASP B 1 169 ? 2.596 14.133 14.633 1 84.25 169 ASP B C 1
ATOM 5889 O O . ASP B 1 169 ? 1.73 13.516 15.25 1 84.25 169 ASP B O 1
ATOM 5893 N N . LYS B 1 170 ? 3.811 14.039 14.883 1 76.56 170 LYS B N 1
ATOM 5894 C CA . LYS B 1 170 ? 4.195 13.25 16.047 1 76.56 170 LYS B CA 1
ATOM 5895 C C . LYS B 1 170 ? 5.188 14.016 16.922 1 76.56 170 LYS B C 1
ATOM 5897 O O . LYS B 1 170 ? 5.629 15.102 16.562 1 76.56 170 LYS B O 1
ATOM 5902 N N . PHE B 1 171 ? 5.438 13.539 18.188 1 68.38 171 PHE B N 1
ATOM 5903 C CA . PHE B 1 171 ? 6.562 13.859 19.062 1 68.38 171 PHE B CA 1
ATOM 5904 C C . PHE B 1 171 ? 6.309 15.148 19.812 1 68.38 171 PHE B C 1
ATOM 5906 O O . PHE B 1 171 ? 7.25 15.859 20.188 1 68.38 171 PHE B O 1
ATOM 5913 N N . LYS B 1 172 ? 5 15.531 19.766 1 68.94 172 LYS B N 1
ATOM 5914 C CA . LYS B 1 172 ? 4.77 16.75 20.516 1 68.94 172 LYS B CA 1
ATOM 5915 C C . LYS B 1 172 ? 5.348 16.641 21.922 1 68.94 172 LYS B C 1
ATOM 5917 O O . LYS B 1 172 ? 6.004 17.562 22.406 1 68.94 172 LYS B O 1
ATOM 5922 N N . ALA B 1 173 ? 5.215 15.555 22.406 1 68 173 ALA B N 1
ATOM 5923 C CA . ALA B 1 173 ? 5.562 15.391 23.812 1 68 173 ALA B CA 1
ATOM 5924 C C . ALA B 1 173 ? 7.078 15.414 24 1 68 173 ALA B C 1
ATOM 5926 O O . ALA B 1 173 ? 7.566 15.75 25.094 1 68 173 ALA B O 1
ATOM 5927 N N . LYS B 1 174 ? 7.734 15.227 23.078 1 86.81 174 LYS B N 1
ATOM 5928 C CA . LYS B 1 174 ? 9.164 15.109 23.375 1 86.81 174 LYS B CA 1
ATOM 5929 C C . LYS B 1 174 ? 9.992 15.969 22.422 1 86.81 174 LYS B C 1
ATOM 5931 O O . LYS B 1 174 ? 10.406 17.078 22.781 1 86.81 174 LYS B O 1
ATOM 5936 N N . ALA B 1 175 ? 10.016 15.641 21.188 1 91.25 175 ALA B N 1
ATOM 5937 C CA . ALA B 1 175 ? 10.898 16.328 20.25 1 91.25 175 ALA B CA 1
ATOM 5938 C C . ALA B 1 175 ? 10.5 17.797 20.094 1 91.25 175 ALA B C 1
ATOM 5940 O O . ALA B 1 175 ? 11.344 18.688 20.219 1 91.25 175 ALA B O 1
ATOM 5941 N N . LEU B 1 176 ? 9.305 18.094 19.938 1 94.94 176 LEU B N 1
ATOM 5942 C CA . LEU B 1 176 ? 8.828 19.453 19.734 1 94.94 176 LEU B CA 1
ATOM 5943 C C . LEU B 1 176 ? 8.977 20.281 21 1 94.94 176 LEU B C 1
ATOM 5945 O O . LEU B 1 176 ? 9.383 21.453 20.938 1 94.94 176 LEU B O 1
ATOM 5949 N N . ARG B 1 177 ? 8.719 19.672 22.078 1 94.06 177 ARG B N 1
ATOM 5950 C CA . ARG B 1 177 ? 8.836 20.375 23.359 1 94.06 177 ARG B CA 1
ATOM 5951 C C . ARG B 1 177 ? 10.297 20.688 23.672 1 94.06 177 ARG B C 1
ATOM 5953 O O . ARG B 1 177 ? 10.617 21.766 24.172 1 94.06 177 ARG B O 1
ATOM 5960 N N . THR B 1 178 ? 11.109 19.75 23.406 1 94.31 178 THR B N 1
ATOM 5961 C CA . THR B 1 178 ? 12.531 19.953 23.656 1 94.31 178 THR B CA 1
ATOM 5962 C C . THR B 1 178 ? 13.07 21.094 22.797 1 94.31 178 THR B C 1
ATOM 5964 O O . THR B 1 178 ? 13.789 21.969 23.297 1 94.31 178 THR B O 1
ATOM 5967 N N . LEU B 1 179 ? 12.711 21.125 21.609 1 95.94 179 LEU B N 1
ATOM 5968 C CA . LEU B 1 179 ? 13.18 22.172 20.703 1 95.94 179 LEU B CA 1
ATOM 5969 C C . LEU B 1 179 ? 12.625 23.531 21.094 1 95.94 179 LEU B C 1
ATOM 5971 O O . LEU B 1 179 ? 13.312 24.547 20.984 1 95.94 179 LEU B O 1
ATOM 5975 N N . GLU B 1 180 ? 11.422 23.531 21.531 1 96.31 180 GLU B N 1
ATOM 5976 C CA . GLU B 1 180 ? 10.812 24.781 21.969 1 96.31 180 GLU B CA 1
ATOM 5977 C C . GLU B 1 180 ? 11.469 25.297 23.25 1 96.31 180 GLU B C 1
ATOM 5979 O O . GLU B 1 180 ? 11.664 26.5 23.406 1 96.31 180 GLU B O 1
ATOM 5984 N N . SER B 1 181 ? 11.82 24.359 24.109 1 94.38 181 SER B N 1
ATOM 5985 C CA . SER B 1 181 ? 12.461 24.734 25.375 1 94.38 181 SER B CA 1
ATOM 5986 C C . SER B 1 181 ? 13.859 25.297 25.125 1 94.38 181 SER B C 1
ATOM 5988 O O . SER B 1 181 ? 14.289 26.234 25.828 1 94.38 181 SER B O 1
ATOM 5990 N N . GLN B 1 182 ? 14.523 24.75 24.203 1 95.06 182 GLN B N 1
ATOM 5991 C CA . GLN B 1 182 ? 15.875 25.188 23.875 1 95.06 182 GLN B CA 1
ATOM 5992 C C . GLN B 1 182 ? 15.859 26.484 23.062 1 95.06 182 GLN B C 1
ATOM 5994 O O . GLN B 1 182 ? 16.844 27.219 23.031 1 95.06 182 GLN B O 1
ATOM 5999 N N . ASN B 1 183 ? 14.758 26.672 22.422 1 95.5 183 ASN B N 1
ATOM 6000 C CA . ASN B 1 183 ? 14.578 27.859 21.594 1 95.5 183 ASN B CA 1
ATOM 6001 C C . ASN B 1 183 ? 13.297 28.609 21.953 1 95.5 183 ASN B C 1
ATOM 6003 O O . ASN B 1 183 ? 12.273 28.453 21.281 1 95.5 183 ASN B O 1
ATOM 6007 N N . HIS B 1 184 ? 13.383 29.531 22.844 1 93.94 184 HIS B N 1
ATOM 6008 C CA . HIS B 1 184 ? 12.234 30.109 23.531 1 93.94 184 HIS B CA 1
ATOM 6009 C C . HIS B 1 184 ? 11.391 30.938 22.578 1 93.94 184 HIS B C 1
ATOM 6011 O O . HIS B 1 184 ? 10.227 31.234 22.859 1 93.94 184 HIS B O 1
ATOM 6017 N N . TRP B 1 185 ? 11.914 31.375 21.422 1 95 185 TRP B N 1
ATOM 6018 C CA . TRP B 1 185 ? 11.156 32.219 20.5 1 95 185 TRP B CA 1
ATOM 6019 C C . TRP B 1 185 ? 10.273 31.344 19.609 1 95 185 TRP B C 1
ATOM 6021 O O . TRP B 1 185 ? 9.398 31.859 18.906 1 95 185 TRP B O 1
ATOM 6031 N N . MET B 1 186 ? 10.453 30.047 19.609 1 96.25 186 MET B N 1
ATOM 6032 C CA . MET B 1 186 ? 9.734 29.141 18.719 1 96.25 186 MET B CA 1
ATOM 6033 C C . MET B 1 186 ? 8.422 28.688 19.359 1 96.25 186 MET B C 1
ATOM 6035 O O . MET B 1 186 ? 8.328 28.562 20.578 1 96.25 186 MET B O 1
ATOM 6039 N N . VAL B 1 187 ? 7.477 28.484 18.5 1 97.06 187 VAL B N 1
ATOM 6040 C CA . VAL B 1 187 ? 6.211 27.875 18.875 1 97.06 187 VAL B CA 1
ATOM 6041 C C . VAL B 1 187 ? 6.023 26.562 18.109 1 97.06 187 VAL B C 1
ATOM 6043 O O . VAL B 1 187 ? 5.816 26.562 16.891 1 97.06 187 VAL B O 1
ATOM 6046 N N . ASN B 1 188 ? 6.105 25.469 18.812 1 96.62 188 ASN B N 1
ATOM 6047 C CA . ASN B 1 188 ? 5.996 24.156 18.188 1 96.62 188 ASN B CA 1
ATOM 6048 C C . ASN B 1 188 ? 4.66 23.484 18.516 1 96.62 188 ASN B C 1
ATOM 6050 O O . ASN B 1 188 ? 4.254 23.422 19.672 1 96.62 188 ASN B O 1
ATOM 6054 N N . LEU B 1 189 ? 4.039 23.016 17.469 1 95.19 189 LEU B N 1
ATOM 6055 C CA . LEU B 1 189 ? 2.67 22.531 17.609 1 95.19 189 LEU B CA 1
ATOM 6056 C C . LEU B 1 189 ? 2.549 21.094 17.109 1 95.19 189 LEU B C 1
ATOM 6058 O O . LEU B 1 189 ? 3.324 20.656 16.25 1 95.19 189 LEU B O 1
ATOM 6062 N N . SER B 1 190 ? 1.581 20.438 17.719 1 92.81 190 SER B N 1
ATOM 6063 C CA . SER B 1 190 ? 1.175 19.141 17.172 1 92.81 190 SER B CA 1
ATOM 6064 C C . SER B 1 190 ? 0.083 19.312 16.109 1 92.81 190 SER B C 1
ATOM 6066 O O . SER B 1 190 ? -0.762 20.203 16.219 1 92.81 190 SER B O 1
ATOM 6068 N N . CYS B 1 191 ? 0.052 18.453 15.18 1 93.38 191 CYS B N 1
ATOM 6069 C CA . CYS B 1 191 ? -0.889 18.516 14.062 1 93.38 191 CYS B CA 1
ATOM 6070 C C . CYS B 1 191 ? -2.318 18.297 14.547 1 93.38 191 CYS B C 1
ATOM 6072 O O . CYS B 1 191 ? -2.6 17.312 15.242 1 93.38 191 CYS B O 1
ATOM 6074 N N . GLN B 1 192 ? -3.145 19.172 14.109 1 93.81 192 GLN B N 1
ATOM 6075 C CA . GLN B 1 192 ? -4.539 19.125 14.531 1 93.81 192 GLN B CA 1
ATOM 6076 C C . GLN B 1 192 ? -5.258 17.922 13.914 1 93.81 192 GLN B C 1
ATOM 6078 O O . GLN B 1 192 ? -6.098 17.297 14.562 1 93.81 192 GLN B O 1
ATOM 6083 N N . PHE B 1 193 ? -4.984 17.672 12.727 1 92.19 193 PHE B N 1
ATOM 6084 C CA . PHE B 1 193 ? -5.582 16.516 12.07 1 92.19 193 PHE B CA 1
ATOM 6085 C C . PHE B 1 193 ? -5.297 15.242 12.852 1 92.19 193 PHE B C 1
ATOM 6087 O O . PHE B 1 193 ? -6.199 14.438 13.086 1 92.19 193 PHE B O 1
ATOM 6094 N N . GLN B 1 194 ? -4.109 15.078 13.195 1 90.12 194 GLN B N 1
ATOM 6095 C CA . GLN B 1 194 ? -3.73 13.906 13.984 1 90.12 194 GLN B CA 1
ATOM 6096 C C . GLN B 1 194 ? -4.438 13.906 15.336 1 90.12 194 GLN B C 1
ATOM 6098 O O . GLN B 1 194 ? -4.773 12.844 15.867 1 90.12 194 GLN B O 1
ATOM 6103 N N . GLY B 1 195 ? -4.574 15.047 15.898 1 92.56 195 GLY B N 1
ATOM 6104 C CA . GLY B 1 195 ? -5.305 15.133 17.156 1 92.56 195 GLY B CA 1
ATOM 6105 C C . GLY B 1 195 ? -6.715 14.578 17.062 1 92.56 195 GLY B C 1
ATOM 6106 O O . GLY B 1 195 ? -7.145 13.82 17.938 1 92.56 195 GLY B O 1
ATOM 6107 N N . PHE B 1 196 ? -7.324 14.883 16.016 1 94.31 196 PHE B N 1
ATOM 6108 C CA . PHE B 1 196 ? -8.695 14.422 15.828 1 94.31 196 PHE B CA 1
ATOM 6109 C C . PHE B 1 196 ? -8.734 12.938 15.484 1 94.31 196 PHE B C 1
ATOM 6111 O O . PHE B 1 196 ? -9.641 12.219 15.914 1 94.31 196 PHE B O 1
ATOM 6118 N N . THR B 1 197 ? -7.793 12.523 14.742 1 90.12 197 THR B N 1
ATOM 6119 C CA . THR B 1 197 ? -7.738 11.102 14.422 1 90.12 197 THR B CA 1
ATOM 6120 C C . THR B 1 197 ? -7.445 10.273 15.672 1 90.12 197 THR B C 1
ATOM 6122 O O . THR B 1 197 ? -7.988 9.18 15.836 1 90.12 197 THR B O 1
ATOM 6125 N N . SER B 1 198 ? -6.57 10.781 16.516 1 91.62 198 SER B N 1
ATOM 6126 C CA . SER B 1 198 ? -6.266 10.094 17.766 1 91.62 198 SER B CA 1
ATOM 6127 C C . SER B 1 198 ? -7.477 10.078 18.703 1 91.62 198 SER B C 1
ATOM 6129 O O . SER B 1 198 ? -7.637 9.156 19.5 1 91.62 198 SER B O 1
ATOM 6131 N N . LEU B 1 199 ? -8.281 11.078 18.562 1 95.75 199 LEU B N 1
ATOM 6132 C CA . LEU B 1 199 ? -9.5 11.125 19.359 1 95.75 199 LEU B CA 1
ATOM 6133 C C . LEU B 1 199 ? -10.406 9.938 19.031 1 95.75 199 LEU B C 1
ATOM 6135 O O . LEU B 1 199 ? -11.031 9.367 19.938 1 95.75 199 LEU B O 1
ATOM 6139 N N . LEU B 1 200 ? -10.469 9.594 17.828 1 93.25 200 LEU B N 1
ATOM 6140 C CA . LEU B 1 200 ? -11.258 8.438 17.422 1 93.25 200 LEU B CA 1
ATOM 6141 C C . LEU B 1 200 ? -10.734 7.164 18.094 1 93.25 200 LEU B C 1
ATOM 6143 O O . LEU B 1 200 ? -11.516 6.328 18.547 1 93.25 200 LEU B O 1
ATOM 6147 N N . LYS B 1 201 ? -9.484 7.074 18.094 1 90 201 LYS B N 1
ATOM 6148 C CA . LYS B 1 201 ? -8.875 5.918 18.75 1 90 201 LYS B CA 1
ATOM 6149 C C . LYS B 1 201 ? -9.195 5.895 20.25 1 90 201 LYS B C 1
ATOM 6151 O O . LYS B 1 201 ? -9.438 4.828 20.812 1 90 201 LYS B O 1
ATOM 6156 N N . ASP B 1 202 ? -9.172 7.055 20.828 1 94.62 202 ASP B N 1
ATOM 6157 C CA . ASP B 1 202 ? -9.5 7.156 22.234 1 94.62 202 ASP B CA 1
ATOM 6158 C C . ASP B 1 202 ? -10.93 6.699 22.516 1 94.62 202 ASP B C 1
ATOM 6160 O O . ASP B 1 202 ? -11.188 6 23.5 1 94.62 202 ASP B O 1
ATOM 6164 N N . PHE B 1 203 ? -11.812 7.078 21.688 1 95.25 203 PHE B N 1
ATOM 6165 C CA . PHE B 1 203 ? -13.195 6.645 21.844 1 95.25 203 PHE B CA 1
ATOM 6166 C C . PHE B 1 203 ? -13.297 5.125 21.781 1 95.25 203 PHE B C 1
ATOM 6168 O O . PHE B 1 203 ? -13.969 4.512 22.609 1 95.25 203 PHE B O 1
ATOM 6175 N N . GLY B 1 204 ? -12.633 4.586 20.781 1 91.75 204 GLY B N 1
ATOM 6176 C CA . GLY B 1 204 ? -12.656 3.145 20.594 1 91.75 204 GLY B CA 1
ATOM 6177 C C . GLY B 1 204 ? -12.125 2.383 21.797 1 91.75 204 GLY B C 1
ATOM 6178 O O . GLY B 1 204 ? -12.648 1.323 22.141 1 91.75 204 GLY B O 1
ATOM 6179 N N . LYS B 1 205 ? -11.18 2.91 22.469 1 90.44 205 LYS B N 1
ATOM 6180 C CA . LYS B 1 205 ? -10.508 2.225 23.578 1 90.44 205 LYS B CA 1
ATOM 6181 C C . LYS B 1 205 ? -11.242 2.447 24.891 1 90.44 205 LYS B C 1
ATOM 6183 O O . LYS B 1 205 ? -11.297 1.554 25.734 1 90.44 205 LYS B O 1
ATOM 6188 N N . GLU B 1 206 ? -11.805 3.625 25.078 1 93.44 206 GLU B N 1
ATOM 6189 C CA . GLU B 1 206 ? -12.195 4.012 26.422 1 93.44 206 GLU B CA 1
ATOM 6190 C C . GLU B 1 206 ? -13.711 3.979 26.594 1 93.44 206 GLU B C 1
ATOM 6192 O O . GLU B 1 206 ? -14.211 3.855 27.719 1 93.44 206 GLU B O 1
ATOM 6197 N N . LEU B 1 207 ? -14.422 4.156 25.562 1 95.25 207 LEU B N 1
ATOM 6198 C CA . LEU B 1 207 ? -15.867 4.203 25.703 1 95.25 207 LEU B CA 1
ATOM 6199 C 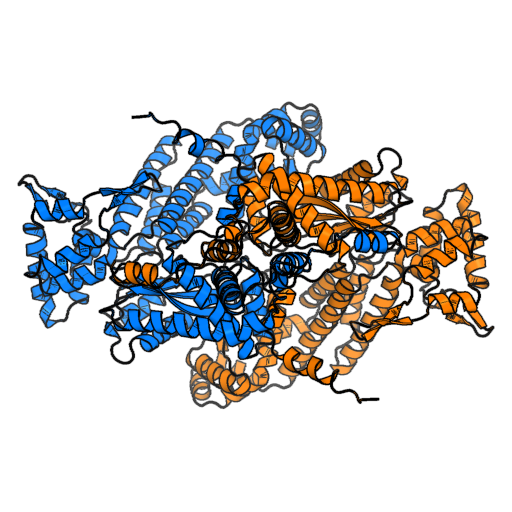C . LEU B 1 207 ? -16.469 2.801 25.656 1 95.25 207 LEU B C 1
ATOM 6201 O O . LEU B 1 207 ? -16.281 2.072 24.688 1 95.25 207 LEU B O 1
ATOM 6205 N N . PRO B 1 208 ? -17.266 2.383 26.594 1 94.69 208 PRO B N 1
ATOM 6206 C CA . PRO B 1 208 ? -17.906 1.062 26.609 1 94.69 208 PRO B CA 1
ATOM 6207 C C . PRO B 1 208 ? -18.812 0.832 25.406 1 94.69 208 PRO B C 1
ATOM 6209 O O . PRO B 1 208 ? -18.953 -0.3 24.938 1 94.69 208 PRO B O 1
ATOM 6212 N N . LEU B 1 209 ? -19.422 1.878 25 1 95.62 209 LEU B N 1
ATOM 6213 C CA . LEU B 1 209 ? -20.297 1.779 23.828 1 95.62 209 LEU B CA 1
ATOM 6214 C C . LEU B 1 209 ? -19.578 1.106 22.672 1 95.62 209 LEU B C 1
ATOM 6216 O O . LEU B 1 209 ? -20.141 0.216 22.016 1 95.62 209 LEU B O 1
ATOM 6220 N N . PHE B 1 210 ? -18.344 1.462 22.406 1 94.69 210 PHE B N 1
ATOM 6221 C CA . PHE B 1 210 ? -17.594 0.938 21.281 1 94.69 210 PHE B CA 1
ATOM 6222 C C . PHE B 1 210 ? -17.219 -0.525 21.5 1 94.69 210 PHE B C 1
ATOM 6224 O O . PHE B 1 210 ? -17.219 -1.319 20.562 1 94.69 210 PHE B O 1
ATOM 6231 N N . ARG B 1 211 ? -16.922 -0.838 22.672 1 92.25 211 ARG B N 1
ATOM 6232 C CA . ARG B 1 211 ? -16.594 -2.227 22.984 1 92.25 211 ARG B CA 1
ATOM 6233 C C . ARG B 1 211 ? -17.797 -3.137 22.734 1 92.25 211 ARG B C 1
ATOM 6235 O O . ARG B 1 211 ? -17.672 -4.184 22.094 1 92.25 211 ARG B O 1
ATOM 6242 N N . THR B 1 212 ? -18.891 -2.717 23.25 1 95.06 212 THR B N 1
ATOM 6243 C CA . THR B 1 212 ? -20.109 -3.502 23.125 1 95.06 212 THR B CA 1
ATOM 6244 C C . THR B 1 212 ? -20.5 -3.656 21.656 1 95.06 212 THR B C 1
ATOM 6246 O O . THR B 1 212 ? -20.828 -4.758 21.203 1 95.06 212 THR B O 1
ATOM 6249 N N . VAL B 1 213 ? -20.453 -2.584 20.984 1 96.31 213 VAL B N 1
ATOM 6250 C CA . VAL B 1 213 ? -20.859 -2.594 19.578 1 96.31 213 VAL B CA 1
ATOM 6251 C C . VAL B 1 213 ? -19.875 -3.438 18.766 1 96.31 213 VAL B C 1
ATOM 6253 O O . VAL B 1 213 ? -20.281 -4.156 17.859 1 96.31 213 VAL B O 1
ATOM 6256 N N . THR B 1 214 ? -18.562 -3.32 19.062 1 94.06 214 THR B N 1
ATOM 6257 C CA . THR B 1 214 ? -17.547 -4.094 18.344 1 94.06 214 THR B CA 1
ATOM 6258 C C . THR B 1 214 ? -17.797 -5.59 18.5 1 94.06 214 THR B C 1
ATOM 6260 O O . THR B 1 214 ? -17.781 -6.336 17.531 1 94.06 214 THR B O 1
ATOM 6263 N N . GLU B 1 215 ? -18.094 -6 19.672 1 93.75 215 GLU B N 1
ATOM 6264 C CA . GLU B 1 215 ? -18.344 -7.41 19.953 1 93.75 215 GLU B CA 1
ATOM 6265 C C . GLU B 1 215 ? -19.609 -7.898 19.234 1 93.75 215 GLU B C 1
ATOM 6267 O O . GLU B 1 215 ? -19.625 -8.992 18.672 1 93.75 215 GLU B O 1
ATOM 6272 N N . SER B 1 216 ? -20.594 -7.105 19.328 1 95.88 216 SER B N 1
ATOM 6273 C CA . SER B 1 216 ? -21.859 -7.469 18.688 1 95.88 216 SER B CA 1
ATOM 6274 C C . SER B 1 216 ? -21.719 -7.559 17.172 1 95.88 216 SER B C 1
ATOM 6276 O O . SER B 1 216 ? -22.203 -8.508 16.562 1 95.88 216 SER B O 1
ATOM 6278 N N . CYS B 1 217 ? -21.047 -6.578 16.609 1 96.12 217 CYS B N 1
ATOM 6279 C CA . CYS B 1 217 ? -20.859 -6.562 15.164 1 96.12 217 CYS B CA 1
ATOM 6280 C C . CYS B 1 217 ? -19.984 -7.723 14.719 1 96.12 217 CYS B C 1
ATOM 6282 O O . CYS B 1 217 ? -20.219 -8.312 13.656 1 96.12 217 CYS B O 1
ATOM 6284 N N . LEU B 1 218 ? -19 -7.996 15.5 1 93.62 218 LEU B N 1
ATOM 6285 C CA . LEU B 1 218 ? -18.125 -9.117 15.18 1 93.62 218 LEU B CA 1
ATOM 6286 C C . LEU B 1 218 ? -18.906 -10.43 15.172 1 93.62 218 LEU B C 1
ATOM 6288 O O . LEU B 1 218 ? -18.672 -11.281 14.305 1 93.62 218 LEU B O 1
ATOM 6292 N N . LYS B 1 219 ? -19.766 -10.562 16.094 1 94.88 219 LYS B N 1
ATOM 6293 C CA . LYS B 1 219 ? -20.578 -11.773 16.203 1 94.88 219 LYS B CA 1
ATOM 6294 C C . LYS B 1 219 ? -21.5 -11.914 14.984 1 94.88 219 LYS B C 1
ATOM 6296 O O . LYS B 1 219 ? -21.578 -12.984 14.383 1 94.88 219 LYS B O 1
ATOM 6301 N N . VAL B 1 220 ? -22.141 -10.867 14.656 1 96.06 220 VAL B N 1
ATOM 6302 C CA . VAL B 1 220 ? -23.062 -10.875 13.523 1 96.06 220 VAL B CA 1
ATOM 6303 C C . VAL B 1 220 ? -22.281 -11.148 12.234 1 96.06 220 VAL B C 1
ATOM 6305 O O . VAL B 1 220 ? -22.656 -12.023 11.453 1 96.06 220 VAL B O 1
ATOM 6308 N N . ALA B 1 221 ? -21.172 -10.383 12.039 1 93.94 221 ALA B N 1
ATOM 6309 C CA . ALA B 1 221 ? -20.391 -10.484 10.812 1 93.94 221 ALA B CA 1
ATOM 6310 C C . ALA B 1 221 ? -19.781 -11.875 10.664 1 93.94 221 ALA B C 1
ATOM 6312 O O . ALA B 1 221 ? -19.828 -12.461 9.578 1 93.94 221 ALA B O 1
ATOM 6313 N N . SER B 1 222 ? -19.25 -12.375 11.711 1 91.38 222 SER B N 1
ATOM 6314 C CA . SER B 1 222 ? -18.609 -13.688 11.672 1 91.38 222 SER B CA 1
ATOM 6315 C C . SER B 1 222 ? -19.625 -14.773 11.336 1 91.38 222 SER B C 1
ATOM 6317 O O . SER B 1 222 ? -19.344 -15.68 10.555 1 91.38 222 SER B O 1
ATOM 6319 N N . PHE B 1 223 ? -20.797 -14.758 11.961 1 94.31 223 PHE B N 1
ATOM 6320 C CA . PHE B 1 223 ? -21.828 -15.766 11.734 1 94.31 223 PHE B CA 1
ATOM 6321 C C . PHE B 1 223 ? -22.312 -15.727 10.289 1 94.31 223 PHE B C 1
ATOM 6323 O O . PHE B 1 223 ? -22.391 -16.766 9.625 1 94.31 223 PHE B O 1
ATOM 6330 N N . VAL B 1 224 ? -22.562 -14.547 9.836 1 94 224 VAL B N 1
ATOM 6331 C CA . VAL B 1 224 ? -23.094 -14.375 8.492 1 94 224 VAL B CA 1
ATOM 6332 C C . VAL B 1 224 ? -22.047 -14.789 7.461 1 94 224 VAL B C 1
ATOM 6334 O O . VAL B 1 224 ? -22.375 -15.438 6.465 1 94 224 VAL B O 1
ATOM 6337 N N . ASN B 1 225 ? -20.828 -14.414 7.707 1 91.25 225 ASN B N 1
ATOM 6338 C CA . ASN B 1 225 ? -19.75 -14.695 6.758 1 91.25 225 ASN B CA 1
ATOM 6339 C C . ASN B 1 225 ? -19.406 -16.188 6.734 1 91.25 225 ASN B C 1
ATOM 6341 O O . ASN B 1 225 ? -19 -16.719 5.695 1 91.25 225 ASN B O 1
ATOM 6345 N N . ASN B 1 226 ? -19.578 -16.875 7.82 1 89.38 226 ASN B N 1
ATOM 6346 C CA . ASN B 1 226 ? -19.016 -18.203 7.938 1 89.38 226 ASN B CA 1
ATOM 6347 C C . ASN B 1 226 ? -20.047 -19.281 7.609 1 89.38 226 ASN B C 1
ATOM 6349 O O . ASN B 1 226 ? -19.688 -20.406 7.227 1 89.38 226 ASN B O 1
ATOM 6353 N N . ASP B 1 227 ? -21.266 -19.031 7.875 1 91.5 227 ASP B N 1
ATOM 6354 C CA . ASP B 1 227 ? -22.297 -20.016 7.543 1 91.5 227 ASP B CA 1
ATOM 6355 C C . ASP B 1 227 ? -22.734 -19.891 6.082 1 91.5 227 ASP B C 1
ATOM 6357 O O . ASP B 1 227 ? -23.266 -18.859 5.672 1 91.5 227 ASP B O 1
ATOM 6361 N N . SER B 1 228 ? -22.578 -20.953 5.34 1 89.75 228 SER B N 1
ATOM 6362 C CA . SER B 1 228 ? -22.766 -20.938 3.896 1 89.75 228 SER B CA 1
ATOM 6363 C C . SER B 1 228 ? -24.234 -20.656 3.545 1 89.75 228 SER B C 1
ATOM 6365 O O . SER B 1 228 ? -24.516 -19.922 2.594 1 89.75 228 SER B O 1
ATOM 6367 N N . ARG B 1 229 ? -25.219 -21.266 4.262 1 93.5 229 ARG B N 1
ATOM 6368 C CA . ARG B 1 229 ? -26.641 -21.094 3.977 1 93.5 229 ARG B CA 1
ATOM 6369 C C . ARG B 1 229 ? -27.094 -19.672 4.285 1 93.5 229 ARG B C 1
ATOM 6371 O O . ARG B 1 229 ? -27.797 -19.047 3.488 1 93.5 229 ARG B O 1
ATOM 6378 N N . VAL B 1 230 ? -26.578 -19.219 5.344 1 94.44 230 VAL B N 1
ATOM 6379 C CA . VAL B 1 230 ? -26.922 -17.859 5.75 1 94.44 230 VAL B CA 1
ATOM 6380 C C . VAL B 1 230 ? -26.266 -16.859 4.809 1 94.44 230 VAL B C 1
ATOM 6382 O O . VAL B 1 230 ? -26.891 -15.867 4.402 1 94.44 230 VAL B O 1
ATOM 6385 N N . ARG B 1 231 ? -25.078 -17.062 4.457 1 93.94 231 ARG B N 1
ATOM 6386 C CA . ARG B 1 231 ? -24.344 -16.172 3.559 1 93.94 231 ARG B CA 1
ATOM 6387 C C . ARG B 1 231 ? -25.031 -16.078 2.197 1 93.94 231 ARG B C 1
ATOM 6389 O O . ARG B 1 231 ? -25.125 -15 1.62 1 93.94 231 ARG B O 1
ATOM 6396 N N . LYS B 1 232 ? -25.453 -17.172 1.69 1 93.12 232 LYS B N 1
ATOM 6397 C CA . LYS B 1 232 ? -26.141 -17.172 0.402 1 93.12 232 LYS B CA 1
ATOM 6398 C C . LYS B 1 232 ? -27.406 -16.328 0.452 1 93.12 232 LYS B C 1
ATOM 6400 O O . LYS B 1 232 ? -27.703 -15.586 -0.481 1 93.12 232 LYS B O 1
ATOM 6405 N N . SER B 1 233 ? -28.125 -16.594 1.558 1 95.56 233 SER B N 1
ATOM 6406 C CA . SER B 1 233 ? -29.328 -15.781 1.75 1 95.56 233 SER B CA 1
ATOM 6407 C C . SER B 1 233 ? -28.984 -14.305 1.867 1 95.56 233 SER B C 1
ATOM 6409 O O . SER B 1 233 ? -29.672 -13.453 1.312 1 95.56 233 SER B O 1
ATOM 6411 N N . PHE B 1 234 ? -27.938 -14.031 2.643 1 95.62 234 PHE B N 1
ATOM 6412 C CA . PHE B 1 234 ? -27.484 -12.656 2.826 1 95.62 234 PHE B CA 1
ATOM 6413 C C . PHE B 1 234 ? -27.109 -12.031 1.49 1 95.62 234 PHE B C 1
ATOM 6415 O O . PHE B 1 234 ? -27.484 -10.891 1.201 1 95.62 234 PHE B O 1
ATOM 6422 N N . HIS B 1 235 ? -26.391 -12.734 0.668 1 92.38 235 HIS B N 1
ATOM 6423 C CA . HIS B 1 235 ? -25.984 -12.25 -0.646 1 92.38 235 HIS B CA 1
ATOM 6424 C C . HIS B 1 235 ? -27.203 -11.992 -1.536 1 92.38 235 HIS B C 1
ATOM 6426 O O . HIS B 1 235 ? -27.219 -11.031 -2.309 1 92.38 235 HIS B O 1
ATOM 6432 N N . LYS B 1 236 ? -28.094 -12.867 -1.446 1 94.31 236 LYS B N 1
ATOM 6433 C CA . LYS B 1 236 ? -29.328 -12.695 -2.197 1 94.31 236 LYS B CA 1
ATOM 6434 C C . LYS B 1 236 ? -30 -11.375 -1.854 1 94.31 236 LYS B C 1
ATOM 6436 O O . LYS B 1 236 ? -30.359 -10.602 -2.746 1 94.31 236 LYS B O 1
ATOM 6441 N N . TYR B 1 237 ? -30.141 -11.125 -0.627 1 95.06 237 TYR B N 1
ATOM 6442 C CA . TYR B 1 237 ? -30.859 -9.938 -0.199 1 95.06 237 TYR B CA 1
ATOM 6443 C C . TYR B 1 237 ? -30 -8.688 -0.367 1 95.06 237 TYR B C 1
ATOM 6445 O O . TYR B 1 237 ? -30.516 -7.59 -0.577 1 95.06 237 TYR B O 1
ATOM 6453 N N . GLN B 1 238 ? -28.688 -8.812 -0.28 1 91.56 238 GLN B N 1
ATOM 6454 C CA . GLN B 1 238 ? -27.812 -7.707 -0.635 1 91.56 238 GLN B CA 1
ATOM 6455 C C . GLN B 1 238 ? -28.031 -7.273 -2.082 1 91.56 238 GLN B C 1
ATOM 6457 O O . GLN B 1 238 ? -28.094 -6.078 -2.375 1 91.56 238 GLN B O 1
ATOM 6462 N N . MET B 1 239 ? -28.109 -8.297 -2.879 1 88.38 239 MET B N 1
ATOM 6463 C CA . MET B 1 239 ? -28.297 -8.039 -4.305 1 88.38 239 MET B CA 1
ATOM 6464 C C . MET B 1 239 ? -29.625 -7.336 -4.555 1 88.38 239 MET B C 1
ATOM 6466 O O . MET B 1 239 ? -29.719 -6.426 -5.379 1 88.38 239 MET B O 1
ATOM 6470 N N . GLN B 1 240 ? -30.578 -7.707 -3.887 1 89.81 240 GLN B N 1
ATOM 6471 C CA . GLN B 1 240 ? -31.906 -7.129 -4.027 1 89.81 240 GLN B CA 1
ATOM 6472 C C . GLN B 1 240 ? -31.938 -5.68 -3.551 1 89.81 240 GLN B C 1
ATOM 6474 O O . GLN B 1 240 ? -32.531 -4.816 -4.207 1 89.81 240 GLN B O 1
ATOM 6479 N N . GLU B 1 241 ? -31.25 -5.469 -2.428 1 86.56 241 GLU B N 1
ATOM 6480 C CA . GLU B 1 241 ? -31.328 -4.156 -1.79 1 86.56 241 GLU B CA 1
ATOM 6481 C C . GLU B 1 241 ? -30.312 -3.188 -2.393 1 86.56 241 GLU B C 1
ATOM 6483 O O . GLU B 1 241 ? -30.578 -1.99 -2.506 1 86.56 241 GLU B O 1
ATOM 6488 N N . HIS B 1 242 ? -29.172 -3.711 -2.758 1 80.25 242 HIS B N 1
ATOM 6489 C CA . HIS B 1 242 ? -28.078 -2.807 -3.08 1 80.25 242 HIS B CA 1
ATOM 6490 C C . HIS B 1 242 ? -27.531 -3.072 -4.48 1 80.25 242 HIS B C 1
ATOM 6492 O O . HIS B 1 242 ? -26.766 -2.273 -5.016 1 80.25 242 HIS B O 1
ATOM 6498 N N . GLY B 1 243 ? -27.891 -4.191 -5.102 1 78.19 243 GLY B N 1
ATOM 6499 C CA . GLY B 1 243 ? -27.453 -4.512 -6.445 1 78.19 243 GLY B CA 1
ATOM 6500 C C . GLY B 1 243 ? -26.062 -5.137 -6.48 1 78.19 243 GLY B C 1
ATOM 6501 O O . GLY B 1 243 ? -25.469 -5.27 -7.547 1 78.19 243 GLY B O 1
ATOM 6502 N N . HIS B 1 244 ? -25.516 -5.332 -5.312 1 78.31 244 HIS B N 1
ATOM 6503 C CA . HIS B 1 244 ? -24.234 -6.02 -5.207 1 78.31 244 HIS B CA 1
ATOM 6504 C C . HIS B 1 244 ? -24.141 -6.805 -3.902 1 78.31 244 HIS B C 1
ATOM 6506 O O . HIS B 1 244 ? -24.938 -6.602 -2.99 1 78.31 244 HIS B O 1
ATOM 6512 N N . TYR B 1 245 ? -23.25 -7.781 -3.934 1 82.5 245 TYR B N 1
ATOM 6513 C CA . TYR B 1 245 ? -23.125 -8.555 -2.703 1 82.5 245 TYR B CA 1
ATOM 6514 C C . TYR B 1 245 ? -21.656 -8.82 -2.377 1 82.5 245 TYR B C 1
ATOM 6516 O O . TYR B 1 245 ? -20.797 -8.703 -3.246 1 82.5 245 TYR B O 1
ATOM 6524 N N . GLY B 1 246 ? -21.406 -8.977 -1.144 1 82.25 246 GLY B N 1
ATOM 6525 C CA . GLY B 1 246 ? -20.094 -9.305 -0.631 1 82.25 246 GLY B CA 1
ATOM 6526 C C . GLY B 1 246 ? -20.094 -9.648 0.847 1 82.25 246 GLY B C 1
ATOM 6527 O O . GLY B 1 246 ? -21.125 -9.57 1.505 1 82.25 246 GLY B O 1
ATOM 6528 N N . LEU B 1 247 ? -18.938 -10.031 1.24 1 87.69 247 LEU B N 1
ATOM 6529 C CA . LEU B 1 247 ? -18.797 -10.328 2.66 1 87.69 247 LEU B CA 1
ATOM 6530 C C . LEU B 1 247 ? -18.766 -9.047 3.488 1 87.69 247 LEU B C 1
ATOM 6532 O O . LEU B 1 247 ? -18.438 -7.98 2.973 1 87.69 247 LEU B O 1
ATOM 6536 N N . ILE B 1 248 ? -19.203 -9.234 4.746 1 90.12 248 ILE B N 1
ATOM 6537 C CA . ILE B 1 248 ? -19 -8.141 5.688 1 90.12 248 ILE B CA 1
ATOM 6538 C C . ILE B 1 248 ? -17.516 -8.055 6.055 1 90.12 248 ILE B C 1
ATOM 6540 O O . ILE B 1 248 ? -16.891 -9.062 6.391 1 90.12 248 ILE B O 1
ATOM 6544 N N . ARG B 1 249 ? -17 -6.906 6.02 1 88.5 249 ARG B N 1
ATOM 6545 C CA . ARG B 1 249 ? -15.578 -6.754 6.336 1 88.5 249 ARG B CA 1
ATOM 6546 C C . ARG B 1 249 ? -15.336 -6.867 7.836 1 88.5 249 ARG B C 1
ATOM 6548 O O . ARG B 1 249 ? -15.992 -6.188 8.633 1 88.5 249 ARG B O 1
ATOM 6555 N N . VAL B 1 250 ? -14.32 -7.77 8.117 1 86 250 VAL B N 1
ATOM 6556 C CA . VAL B 1 250 ? -13.969 -8.008 9.516 1 86 250 VAL B CA 1
ATOM 6557 C C . VAL B 1 250 ? -12.469 -7.777 9.719 1 86 250 VAL B C 1
ATOM 6559 O O . VAL B 1 250 ? -11.656 -8.148 8.867 1 86 250 VAL B O 1
ATOM 6562 N N . PRO B 1 251 ? -12.141 -7.07 10.82 1 80.94 251 PRO B N 1
ATOM 6563 C CA . PRO B 1 251 ? -10.711 -6.875 11.086 1 80.94 251 PRO B CA 1
ATOM 6564 C C . PRO B 1 251 ? -9.961 -8.195 11.266 1 80.94 251 PRO B C 1
ATOM 6566 O O . PRO B 1 251 ? -10.5 -9.141 11.844 1 80.94 251 PRO B O 1
ATOM 6569 N N . ALA B 1 252 ? -8.75 -8.328 10.602 1 69.5 252 ALA B N 1
ATOM 6570 C CA . ALA B 1 252 ? -7.953 -9.547 10.711 1 69.5 252 ALA B CA 1
ATOM 6571 C C . ALA B 1 252 ? -7.523 -9.797 12.156 1 69.5 252 ALA B C 1
ATOM 6573 O O . ALA B 1 252 ? -7.531 -10.938 12.625 1 69.5 252 ALA B O 1
ATOM 6574 N N . HIS B 1 253 ? -6.91 -8.695 12.719 1 63.31 253 HIS B N 1
ATOM 6575 C CA . HIS B 1 253 ? -6.469 -8.812 14.102 1 63.31 253 HIS B CA 1
ATOM 6576 C C . HIS B 1 253 ? -7.207 -7.82 14.992 1 63.31 253 HIS B C 1
ATOM 6578 O O . HIS B 1 253 ? -7.125 -6.605 14.789 1 63.31 253 HIS B O 1
ATOM 6584 N N . ILE B 1 254 ? -8.242 -8.297 15.516 1 55.91 254 ILE B N 1
ATOM 6585 C CA . ILE B 1 254 ? -9.055 -7.414 16.344 1 55.91 254 ILE B CA 1
ATOM 6586 C C . ILE B 1 254 ? -8.188 -6.789 17.438 1 55.91 254 ILE B C 1
ATOM 6588 O O . ILE B 1 254 ? -8.391 -5.629 17.812 1 55.91 254 ILE B O 1
ATOM 6592 N N . HIS B 1 255 ? -7.266 -7.633 17.891 1 51.22 255 HIS B N 1
ATOM 6593 C CA . HIS B 1 255 ? -6.625 -7.141 19.109 1 51.22 255 HIS B CA 1
ATOM 6594 C C . HIS B 1 255 ? -5.5 -6.164 18.781 1 51.22 255 HIS B C 1
ATOM 6596 O O . HIS B 1 255 ? -4.805 -5.691 19.688 1 51.22 255 HIS B O 1
ATOM 6602 N N . GLN B 1 256 ? -5.336 -6.066 17.547 1 52.44 256 GLN B N 1
ATOM 6603 C CA . GLN B 1 256 ? -4.211 -5.156 17.359 1 52.44 256 GLN B CA 1
ATOM 6604 C C . GLN B 1 256 ? -4.637 -3.705 17.578 1 52.44 256 GLN B C 1
ATOM 6606 O O . GLN B 1 256 ? -5.523 -3.199 16.875 1 52.44 256 GLN B O 1
ATOM 6611 N N . GLU B 1 257 ? -4.602 -3.26 18.828 1 52.97 257 GLU B N 1
ATOM 6612 C CA . GLU B 1 257 ? -4.906 -1.96 19.422 1 52.97 257 GLU B CA 1
ATOM 6613 C C . GLU B 1 257 ? -4.539 -0.823 18.469 1 52.97 257 GLU B C 1
ATOM 6615 O O . GLU B 1 257 ? -5.141 0.253 18.516 1 52.97 257 GLU B O 1
ATOM 6620 N N . ALA B 1 258 ? -3.736 -1.202 17.406 1 57.03 258 ALA B N 1
ATOM 6621 C CA . ALA B 1 258 ? -3.072 -0.049 16.812 1 57.03 258 ALA B CA 1
ATOM 6622 C C . ALA B 1 258 ? -3.914 0.544 15.68 1 57.03 258 ALA B C 1
ATOM 6624 O O . ALA B 1 258 ? -3.848 1.747 15.414 1 57.03 258 ALA B O 1
ATOM 6625 N N . ASN B 1 259 ? -4.82 -0.224 15.102 1 66.31 259 ASN B N 1
ATOM 6626 C CA . ASN B 1 259 ? -5.555 0.358 13.984 1 66.31 259 ASN B CA 1
ATOM 6627 C C . ASN B 1 259 ? -7.039 0.005 14.055 1 66.31 259 ASN B C 1
ATOM 6629 O O . ASN B 1 259 ? -7.414 -1.154 13.867 1 66.31 259 ASN B O 1
ATOM 6633 N N . LEU B 1 260 ? -7.875 1.002 14.422 1 79.44 260 LEU B N 1
ATOM 6634 C CA . LEU B 1 260 ? -9.297 0.758 14.625 1 79.44 260 LEU B CA 1
ATOM 6635 C C . LEU B 1 260 ? -10.086 1.023 13.344 1 79.44 260 LEU B C 1
ATOM 6637 O O . LEU B 1 260 ? -11.312 0.861 13.32 1 79.44 260 LEU B O 1
ATOM 6641 N N . GLN B 1 261 ? -9.406 1.381 12.32 1 80.81 261 GLN B N 1
ATOM 6642 C CA . GLN B 1 261 ? -10.109 1.712 11.078 1 80.81 261 GLN B CA 1
ATOM 6643 C C . GLN B 1 261 ? -10.891 0.515 10.555 1 80.81 261 GLN B C 1
ATOM 6645 O O . GLN B 1 261 ? -12.055 0.652 10.164 1 80.81 261 GLN B O 1
ATOM 6650 N N . PRO B 1 262 ? -10.336 -0.64 10.664 1 81.38 262 PRO B N 1
ATOM 6651 C CA . PRO B 1 262 ? -11.109 -1.795 10.203 1 81.38 262 PRO B CA 1
ATOM 6652 C C . PRO B 1 262 ? -12.367 -2.033 11.039 1 81.38 262 PRO B C 1
ATOM 6654 O O . PRO B 1 262 ? -13.375 -2.516 10.516 1 81.38 262 PRO B O 1
ATOM 6657 N N . VAL B 1 263 ? -12.336 -1.691 12.227 1 88.75 263 VAL B N 1
ATOM 6658 C CA . VAL B 1 263 ? -13.492 -1.847 13.109 1 88.75 263 VAL B CA 1
ATOM 6659 C C . VAL B 1 263 ? -14.602 -0.895 12.672 1 88.75 263 VAL B C 1
ATOM 6661 O O . VAL B 1 263 ? -15.773 -1.283 12.609 1 88.75 263 VAL B O 1
ATOM 6664 N N . PHE B 1 264 ? -14.219 0.241 12.375 1 88.94 264 PHE B N 1
ATOM 6665 C CA . PHE B 1 264 ? -15.203 1.233 11.953 1 88.94 264 PHE B CA 1
ATOM 6666 C C . PHE B 1 264 ? -15.812 0.861 10.602 1 88.94 264 PHE B C 1
ATOM 6668 O O . PHE B 1 264 ? -16.984 1.133 10.352 1 88.94 264 PHE B O 1
ATOM 6675 N N . THR B 1 265 ? -15.008 0.261 9.805 1 85.75 265 THR B N 1
ATOM 6676 C CA . THR B 1 265 ? -15.523 -0.23 8.531 1 85.75 265 THR B CA 1
ATOM 6677 C C . THR B 1 265 ? -16.562 -1.334 8.75 1 85.75 265 THR B C 1
ATOM 6679 O O . THR B 1 265 ? -17.562 -1.407 8.039 1 85.75 265 THR B O 1
ATOM 6682 N N . MET B 1 266 ? -16.25 -2.156 9.68 1 90.69 266 MET B N 1
ATOM 6683 C CA . MET B 1 266 ? -17.203 -3.203 10.023 1 90.69 266 MET B CA 1
ATOM 6684 C C . MET B 1 266 ? -18.516 -2.602 10.508 1 90.69 266 MET B C 1
ATOM 6686 O O . MET B 1 266 ? -19.594 -3.07 10.133 1 90.69 266 MET B O 1
ATOM 6690 N N . PHE B 1 267 ? -18.438 -1.503 11.344 1 93.62 267 PHE B N 1
ATOM 6691 C CA . PHE B 1 267 ? -19.641 -0.809 11.789 1 93.62 267 PHE B CA 1
ATOM 6692 C C . PHE B 1 267 ? -20.484 -0.365 10.602 1 93.62 267 PHE B C 1
ATOM 6694 O O . PHE B 1 267 ? -21.703 -0.581 10.586 1 93.62 267 PHE B O 1
ATOM 6701 N N . GLU B 1 268 ? -19.812 0.199 9.711 1 90.75 268 GLU B N 1
ATOM 6702 C CA . GLU B 1 268 ? -20.469 0.755 8.539 1 90.75 268 GLU B CA 1
ATOM 6703 C C . GLU B 1 268 ? -21.125 -0.342 7.707 1 90.75 268 GLU B C 1
ATOM 6705 O O . GLU B 1 268 ? -22.266 -0.183 7.242 1 90.75 268 GLU B O 1
ATOM 6710 N N . ASP B 1 269 ? -20.406 -1.402 7.562 1 89.56 269 ASP B N 1
ATOM 6711 C CA . ASP B 1 269 ? -20.938 -2.504 6.766 1 89.56 269 ASP B CA 1
ATOM 6712 C C . ASP B 1 269 ? -22.203 -3.092 7.41 1 89.56 269 ASP B C 1
ATOM 6714 O O . ASP B 1 269 ? -23.188 -3.352 6.727 1 89.56 269 ASP B O 1
ATOM 6718 N N . VAL B 1 270 ? -22.109 -3.348 8.664 1 95.19 270 VAL B N 1
ATOM 6719 C CA . VAL B 1 270 ? -23.25 -3.936 9.367 1 95.19 270 VAL B CA 1
ATOM 6720 C C . VAL B 1 270 ? -24.422 -2.959 9.359 1 95.19 270 VAL B C 1
ATOM 6722 O O . VAL B 1 270 ? -25.562 -3.354 9.102 1 95.19 270 VAL B O 1
ATOM 6725 N N . PHE B 1 271 ? -24.109 -1.733 9.617 1 94.56 271 PHE B N 1
ATOM 6726 C CA . PHE B 1 271 ? -25.141 -0.705 9.641 1 94.56 271 PHE B CA 1
ATOM 6727 C C . PHE B 1 271 ? -25.844 -0.615 8.281 1 94.56 271 PHE B C 1
ATOM 6729 O O . PHE B 1 271 ? -27.078 -0.574 8.219 1 94.56 271 PHE B O 1
ATOM 6736 N N . ASN B 1 272 ? -25.109 -0.635 7.234 1 89.88 272 ASN B N 1
ATOM 6737 C CA . ASN B 1 272 ? -25.656 -0.5 5.887 1 89.88 272 ASN B CA 1
ATOM 6738 C C . ASN B 1 272 ? -26.375 -1.769 5.445 1 89.88 272 ASN B C 1
ATOM 6740 O O . ASN B 1 272 ? -27.172 -1.74 4.5 1 89.88 272 ASN B O 1
ATOM 6744 N N . SER B 1 273 ? -26.156 -2.828 6.16 1 93 273 SER B N 1
ATOM 6745 C CA . SER B 1 273 ? -26.781 -4.102 5.805 1 93 273 SER B CA 1
ATOM 6746 C C . SER B 1 273 ? -27.969 -4.406 6.703 1 93 273 SER B C 1
ATOM 6748 O O . SER B 1 273 ? -28.422 -5.547 6.762 1 93 273 SER B O 1
ATOM 6750 N N . SER B 1 274 ? -28.406 -3.445 7.418 1 94.81 274 SER B N 1
ATOM 6751 C CA . SER B 1 274 ? -29.469 -3.654 8.398 1 94.81 274 SER B CA 1
ATOM 6752 C C . SER B 1 274 ? -30.688 -4.285 7.754 1 94.81 274 SER B C 1
ATOM 6754 O O . SER B 1 274 ? -31.219 -5.277 8.258 1 94.81 274 SER B O 1
ATOM 6756 N N . ARG B 1 275 ? -31.125 -3.783 6.617 1 95 275 ARG B N 1
ATOM 6757 C CA . ARG B 1 275 ? -32.312 -4.289 5.953 1 95 275 ARG B CA 1
ATOM 6758 C C . ARG B 1 275 ? -32.094 -5.699 5.422 1 95 275 ARG B C 1
ATOM 6760 O O . ARG B 1 275 ? -32.938 -6.574 5.586 1 95 275 ARG B O 1
ATOM 6767 N N . ALA B 1 276 ? -30.984 -5.91 4.773 1 95.44 276 ALA B N 1
ATOM 6768 C CA . ALA B 1 276 ? -30.672 -7.234 4.25 1 95.44 276 ALA B CA 1
ATOM 6769 C C . ALA B 1 276 ? -30.609 -8.266 5.375 1 95.44 276 ALA B C 1
ATOM 6771 O O . ALA B 1 276 ? -31.094 -9.391 5.219 1 95.44 276 ALA B O 1
ATOM 6772 N N . LEU B 1 277 ? -30.047 -7.906 6.527 1 96.88 277 LEU B N 1
ATOM 6773 C CA . LEU B 1 277 ? -29.922 -8.812 7.664 1 96.88 277 LEU B CA 1
ATOM 6774 C C . LEU B 1 277 ? -31.297 -9.164 8.234 1 96.88 277 LEU B C 1
ATOM 6776 O O . LEU B 1 277 ? -31.547 -10.305 8.617 1 96.88 277 LEU B O 1
ATOM 6780 N N . GLN B 1 278 ? -32.156 -8.242 8.266 1 95.94 278 GLN B N 1
ATOM 6781 C CA . GLN B 1 278 ? -33.531 -8.484 8.742 1 95.94 278 GLN B CA 1
ATOM 6782 C C . GLN B 1 278 ? -34.281 -9.438 7.816 1 95.94 278 GLN B C 1
ATOM 6784 O O . GLN B 1 278 ? -35 -10.305 8.281 1 95.94 278 GLN B O 1
ATOM 6789 N N . LEU B 1 279 ? -34.031 -9.289 6.535 1 96.5 279 LEU B N 1
ATOM 6790 C CA . LEU B 1 279 ? -34.688 -10.156 5.562 1 96.5 279 LEU B CA 1
ATOM 6791 C C . LEU B 1 279 ? -34.125 -11.578 5.645 1 96.5 279 LEU B C 1
ATOM 6793 O O . LEU B 1 279 ? -34.875 -12.539 5.422 1 96.5 279 LEU B O 1
ATOM 6797 N N . VAL B 1 280 ? -32.875 -11.703 5.941 1 96.69 280 VAL B N 1
ATOM 6798 C CA . VAL B 1 280 ? -32.25 -13.008 6.078 1 96.69 280 VAL B CA 1
ATOM 6799 C C . VAL B 1 280 ? -32.906 -13.797 7.191 1 96.69 280 VAL B C 1
ATOM 6801 O O . VAL B 1 280 ? -33.094 -15.008 7.074 1 96.69 280 VAL B O 1
ATOM 6804 N N . LEU B 1 281 ? -33.312 -13.102 8.273 1 95 281 LEU B N 1
ATOM 6805 C CA . LEU B 1 281 ? -33.969 -13.75 9.414 1 95 281 LEU B CA 1
ATOM 6806 C C . LEU B 1 281 ? -35.312 -14.344 9.023 1 95 281 LEU B C 1
ATOM 6808 O O . LEU B 1 281 ? -35.75 -15.312 9.633 1 95 281 LEU B O 1
ATOM 6812 N N . LEU B 1 282 ? -35.844 -13.789 8.008 1 94 282 LEU B N 1
ATOM 6813 C CA . LEU B 1 282 ? -37.188 -14.242 7.57 1 94 282 LEU B CA 1
ATOM 6814 C C . LEU B 1 282 ? -37.062 -15.359 6.539 1 94 282 LEU B C 1
ATOM 6816 O O . LEU B 1 282 ? -38.031 -16.016 6.223 1 94 282 LEU B O 1
ATOM 6820 N N . ASP B 1 283 ? -35.906 -15.523 6.039 1 93.94 283 ASP B N 1
ATOM 6821 C CA . ASP B 1 283 ? -35.656 -16.531 5.016 1 93.94 283 ASP B CA 1
ATOM 6822 C C . ASP B 1 283 ? -35.75 -17.938 5.59 1 93.94 283 ASP B C 1
ATOM 6824 O O . ASP B 1 283 ? -35.375 -18.188 6.738 1 93.94 283 ASP B O 1
ATOM 6828 N N . GLU B 1 284 ? -36.156 -18.891 4.793 1 92.12 284 GLU B N 1
ATOM 6829 C CA . GLU B 1 284 ? -36.344 -20.281 5.215 1 92.12 284 GLU B CA 1
ATOM 6830 C C . GLU B 1 284 ? -35 -20.922 5.605 1 92.12 284 GLU B C 1
ATOM 6832 O O . GLU B 1 284 ? -34.938 -21.719 6.543 1 92.12 284 GLU B O 1
ATOM 6837 N N . SER B 1 285 ? -34 -20.609 4.902 1 91.81 285 SER B N 1
ATOM 6838 C CA . SER B 1 285 ? -32.688 -21.156 5.184 1 91.81 285 SER B CA 1
ATOM 6839 C C . SER B 1 285 ? -32.219 -20.781 6.59 1 91.81 285 SER B C 1
ATOM 6841 O O . SER B 1 285 ? -31.594 -21.594 7.277 1 91.81 285 SER B O 1
ATOM 6843 N N . TYR B 1 286 ? -32.531 -19.594 7.035 1 93.88 286 TYR B N 1
ATOM 6844 C CA . TYR B 1 286 ? -32.125 -19.172 8.359 1 93.88 286 TYR B CA 1
ATOM 6845 C C . TYR B 1 286 ? -32.875 -19.891 9.453 1 93.88 286 TYR B C 1
ATOM 6847 O O . TYR B 1 286 ? -32.312 -20.203 10.516 1 93.88 286 TYR B O 1
ATOM 6855 N N . LYS B 1 287 ? -34.125 -20.156 9.18 1 91.31 287 LYS B N 1
ATOM 6856 C CA . LYS B 1 287 ? -34.938 -20.875 10.156 1 91.31 287 LYS B CA 1
ATOM 6857 C C . LYS B 1 287 ? -34.375 -22.266 10.438 1 91.31 287 LYS B C 1
ATOM 6859 O O . LYS B 1 287 ? -34.344 -22.703 11.586 1 91.31 287 LYS B O 1
ATOM 6864 N N . ILE B 1 288 ? -33.969 -22.812 9.406 1 92.62 288 ILE B N 1
ATOM 6865 C CA . ILE B 1 288 ? -33.406 -24.156 9.531 1 92.62 288 ILE B CA 1
ATOM 6866 C C . ILE B 1 288 ? -32.094 -24.094 10.336 1 92.62 288 ILE B C 1
ATOM 6868 O O . ILE B 1 288 ? -31.891 -24.906 11.242 1 92.62 288 ILE B O 1
ATOM 6872 N N . VAL B 1 289 ? -31.234 -23.125 10 1 93.75 289 VAL B N 1
ATOM 6873 C CA . VAL B 1 289 ? -29.938 -23 10.656 1 93.75 289 VAL B CA 1
ATOM 6874 C C . VAL B 1 289 ? -30.141 -22.656 12.125 1 93.75 289 VAL B C 1
ATOM 6876 O O . VAL B 1 289 ? -29.375 -23.109 12.984 1 93.75 289 VAL B O 1
ATOM 6879 N N . SER B 1 290 ? -31.156 -21.859 12.406 1 91.25 290 SER B N 1
ATOM 6880 C CA . SER B 1 290 ? -31.422 -21.422 13.766 1 91.25 290 SER B CA 1
ATOM 6881 C C . SER B 1 290 ? -31.812 -22.594 14.664 1 91.25 290 SER B C 1
ATOM 6883 O O . SER B 1 290 ? -31.609 -22.547 15.875 1 91.25 290 SER B O 1
ATOM 6885 N N . MET B 1 291 ? -32.312 -23.594 14.062 1 90.31 291 MET B N 1
ATOM 6886 C CA . MET B 1 291 ? -32.688 -24.797 14.805 1 90.31 291 MET B CA 1
ATOM 6887 C C . MET B 1 291 ? -31.469 -25.656 15.094 1 90.31 291 MET B C 1
ATOM 6889 O O . MET B 1 291 ? -31.438 -26.391 16.094 1 90.31 291 MET B O 1
ATOM 6893 N N . GLU B 1 292 ? -30.438 -25.578 14.258 1 90 292 GLU B N 1
ATOM 6894 C CA . GLU B 1 292 ? -29.266 -26.438 14.336 1 90 292 GLU B CA 1
ATOM 6895 C C . GLU B 1 292 ? -28.141 -25.766 15.133 1 90 292 GLU B C 1
ATOM 6897 O O . GLU B 1 292 ? -27.266 -26.438 15.672 1 90 292 GLU B O 1
ATOM 6902 N N . ASP B 1 293 ? -28.078 -24.453 15.172 1 90.69 293 ASP B N 1
ATOM 6903 C CA . ASP B 1 293 ? -26.953 -23.703 15.727 1 90.69 293 ASP B CA 1
ATOM 6904 C C . ASP B 1 293 ? -27.438 -22.656 16.719 1 90.69 293 ASP B C 1
ATOM 6906 O O . ASP B 1 293 ? -28.188 -21.75 16.359 1 90.69 293 ASP B O 1
ATOM 6910 N N . ALA B 1 294 ? -26.953 -22.75 17.875 1 91.5 294 ALA B N 1
ATOM 6911 C CA . ALA B 1 294 ? -27.359 -21.844 18.953 1 91.5 294 ALA B CA 1
ATOM 6912 C C . ALA B 1 294 ? -26.906 -20.422 18.641 1 91.5 294 ALA B C 1
ATOM 6914 O O . ALA B 1 294 ? -27.562 -19.453 19.047 1 91.5 294 ALA B O 1
ATOM 6915 N N . VAL B 1 295 ? -25.844 -20.25 17.984 1 93.56 295 VAL B N 1
ATOM 6916 C CA . VAL B 1 295 ? -25.344 -18.938 17.641 1 93.56 295 VAL B CA 1
ATOM 6917 C C . VAL B 1 295 ? -26.312 -18.219 16.703 1 93.56 295 VAL B C 1
ATOM 6919 O O . VAL B 1 295 ? -26.469 -17 16.766 1 93.56 295 VAL B O 1
ATOM 6922 N N . ALA B 1 296 ? -26.953 -18.938 15.914 1 94.75 296 ALA B N 1
ATOM 6923 C CA . ALA B 1 296 ? -27.922 -18.359 14.984 1 94.75 296 ALA B CA 1
ATOM 6924 C C . ALA B 1 296 ? -29.078 -17.688 15.727 1 94.75 296 ALA B C 1
ATOM 6926 O O . ALA B 1 296 ? -29.547 -16.625 15.32 1 94.75 296 ALA B O 1
ATOM 6927 N N . SER B 1 297 ? -29.5 -18.328 16.781 1 93.62 297 SER B N 1
ATOM 6928 C CA . SER B 1 297 ? -30.594 -17.766 17.578 1 93.62 297 SER B CA 1
ATOM 6929 C C . SER B 1 297 ? -30.156 -16.469 18.266 1 93.62 297 SER B C 1
ATOM 6931 O O . SER B 1 297 ? -30.938 -15.508 18.344 1 93.62 297 SER B O 1
ATOM 6933 N N . GLU B 1 298 ? -29.016 -16.516 18.719 1 94.31 298 GLU B N 1
ATOM 6934 C CA . GLU B 1 298 ? -28.469 -15.312 19.359 1 94.31 298 GLU B CA 1
ATOM 6935 C C . GLU B 1 298 ? -28.375 -14.156 18.375 1 94.31 298 GLU B C 1
ATOM 6937 O O . GLU B 1 298 ? -28.703 -13.016 18.703 1 94.31 298 GLU B O 1
ATOM 6942 N N . VAL B 1 299 ? -27.891 -14.469 17.188 1 95.94 299 VAL B N 1
ATOM 6943 C CA . VAL B 1 299 ? -27.75 -13.453 16.141 1 95.94 299 VAL B CA 1
ATOM 6944 C C . VAL B 1 299 ? -29.125 -12.938 15.727 1 95.94 299 VAL B C 1
ATOM 6946 O O . VAL B 1 299 ? -29.297 -11.742 15.484 1 95.94 299 VAL B O 1
ATOM 6949 N N . ALA B 1 300 ? -30.062 -13.805 15.656 1 95.38 300 ALA B N 1
ATOM 6950 C CA . ALA B 1 300 ? -31.422 -13.398 15.32 1 95.38 300 ALA B CA 1
ATOM 6951 C C . ALA B 1 300 ? -31.969 -12.43 16.359 1 95.38 300 ALA B C 1
ATOM 6953 O O . ALA B 1 300 ? -32.625 -11.438 16.016 1 95.38 300 ALA B O 1
ATOM 6954 N N . GLU B 1 301 ? -31.703 -12.766 17.578 1 94.38 301 GLU B N 1
ATOM 6955 C CA . GLU B 1 301 ? -32.156 -11.891 18.656 1 94.38 301 GLU B CA 1
ATOM 6956 C C . GLU B 1 301 ? -31.5 -10.508 18.547 1 94.38 301 GLU B C 1
ATOM 6958 O O . GLU B 1 301 ? -32.156 -9.492 18.781 1 94.38 301 GLU B O 1
ATOM 6963 N N . MET B 1 302 ? -30.281 -10.461 18.25 1 95.31 302 MET B N 1
ATOM 6964 C CA . MET B 1 302 ? -29.547 -9.203 18.125 1 95.31 302 MET B CA 1
ATOM 6965 C C . MET B 1 302 ? -30.094 -8.359 16.969 1 95.31 302 MET B C 1
ATOM 6967 O O . MET B 1 302 ? -30.312 -7.16 17.125 1 95.31 302 MET B O 1
ATOM 6971 N N . VAL B 1 303 ? -30.297 -8.977 15.859 1 95.94 303 VAL B N 1
ATOM 6972 C CA . VAL B 1 303 ? -30.734 -8.281 14.648 1 95.94 303 VAL B CA 1
ATOM 6973 C C . VAL B 1 303 ? -32.156 -7.758 14.836 1 95.94 303 VAL B C 1
ATOM 6975 O O . VAL B 1 303 ? -32.531 -6.746 14.234 1 95.94 303 VAL B O 1
ATOM 6978 N N . GLN B 1 304 ? -32.875 -8.375 15.719 1 95.06 304 GLN B N 1
ATOM 6979 C CA . GLN B 1 304 ? -34.25 -7.934 15.977 1 95.06 304 GLN B CA 1
ATOM 6980 C C . GLN B 1 304 ? -34.312 -6.926 17.125 1 95.06 304 GLN B C 1
ATOM 6982 O O . GLN B 1 304 ? -35.312 -6.258 17.312 1 95.06 304 GLN B O 1
ATOM 6987 N N . ASP B 1 305 ? -33.219 -6.805 17.734 1 94.81 305 ASP B N 1
ATOM 6988 C CA . ASP B 1 305 ? -33.125 -5.934 18.906 1 94.81 305 ASP B CA 1
ATOM 6989 C C . ASP B 1 305 ? -32.938 -4.477 18.484 1 94.81 305 ASP B C 1
ATOM 6991 O O . ASP B 1 305 ? -31.891 -4.129 17.906 1 94.81 305 ASP B O 1
ATOM 6995 N N . THR B 1 306 ? -33.781 -3.635 18.875 1 94.31 306 THR B N 1
ATOM 6996 C CA . THR B 1 306 ? -33.719 -2.215 18.547 1 94.31 306 THR B CA 1
ATOM 6997 C C . THR B 1 306 ? -32.531 -1.56 19.281 1 94.31 306 THR B C 1
ATOM 6999 O O . THR B 1 306 ? -31.953 -0.604 18.766 1 94.31 306 THR B O 1
ATOM 7002 N N . VAL B 1 307 ? -32.25 -2.09 20.375 1 95.25 307 VAL B N 1
ATOM 7003 C CA . VAL B 1 307 ? -31.156 -1.534 21.188 1 95.25 307 VAL B CA 1
ATOM 7004 C C . VAL B 1 307 ? -29.828 -1.707 20.438 1 95.25 307 VAL B C 1
ATOM 7006 O O . VAL B 1 307 ? -29 -0.796 20.422 1 95.25 307 VAL B O 1
ATOM 7009 N N . PHE B 1 308 ? -29.656 -2.836 19.859 1 96.25 308 PHE B N 1
ATOM 7010 C CA . PHE B 1 308 ? -28.438 -3.115 19.094 1 96.25 308 PHE B CA 1
ATOM 7011 C C . PHE B 1 308 ? -28.25 -2.096 17.984 1 96.25 308 PHE B C 1
ATOM 7013 O O . PHE B 1 308 ? -27.172 -1.52 17.828 1 96.25 308 PHE B O 1
ATOM 7020 N N . TRP B 1 309 ? -29.266 -1.85 17.25 1 97 309 TRP B N 1
ATOM 7021 C CA . TRP B 1 309 ? -29.172 -0.944 16.109 1 97 309 TRP B CA 1
ATOM 7022 C C . TRP B 1 309 ? -28.984 0.496 16.578 1 97 309 TRP B C 1
ATOM 7024 O O . TRP B 1 309 ? -28.25 1.264 15.938 1 97 309 TRP B O 1
ATOM 7034 N N . ASN B 1 310 ? -29.609 0.86 17.641 1 96.44 310 ASN B N 1
ATOM 7035 C CA . ASN B 1 310 ? -29.422 2.203 18.188 1 96.44 310 ASN B CA 1
ATOM 7036 C C . ASN B 1 310 ? -27.984 2.441 18.641 1 96.44 310 ASN B C 1
ATOM 7038 O O . ASN B 1 310 ? -27.438 3.518 18.422 1 96.44 310 ASN B O 1
ATOM 7042 N N . GLU B 1 311 ? -27.469 1.448 19.312 1 97.19 311 GLU B N 1
ATOM 7043 C CA . GLU B 1 311 ? -26.094 1.562 19.766 1 97.19 311 GLU B CA 1
ATOM 7044 C C . GLU B 1 311 ? -25.125 1.616 18.578 1 97.19 311 GLU B C 1
ATOM 7046 O O . GLU B 1 311 ? -24.156 2.383 18.594 1 97.19 311 GLU B O 1
ATOM 7051 N N . LEU B 1 312 ? -25.375 0.835 17.609 1 97.81 312 LEU B N 1
ATOM 7052 C CA . LEU B 1 312 ? -24.531 0.84 16.422 1 97.81 312 LEU B CA 1
ATOM 7053 C C . LEU B 1 312 ? -24.625 2.18 15.695 1 97.81 312 LEU B C 1
ATOM 7055 O O . LEU B 1 312 ? -23.609 2.725 15.258 1 97.81 312 LEU B O 1
ATOM 7059 N N . GLU B 1 313 ? -25.766 2.678 15.547 1 97.44 313 GLU B N 1
ATOM 7060 C CA . GLU B 1 313 ? -25.953 3.982 14.922 1 97.44 313 GLU B CA 1
ATOM 7061 C C . GLU B 1 313 ? -25.234 5.074 15.703 1 97.44 313 GLU B C 1
ATOM 7063 O O . GLU B 1 313 ? -24.625 5.977 15.117 1 97.44 313 GLU B O 1
ATOM 7068 N N . ALA B 1 314 ? -25.375 4.98 16.969 1 97.81 314 ALA B N 1
ATOM 7069 C CA . ALA B 1 314 ? -24.703 5.953 17.828 1 97.81 314 ALA B CA 1
ATOM 7070 C C . ALA B 1 314 ? -23.188 5.922 17.609 1 97.81 314 ALA B C 1
ATOM 7072 O O . ALA B 1 314 ? -22.562 6.961 17.406 1 97.81 314 ALA B O 1
ATOM 7073 N N . ALA B 1 315 ? -22.609 4.742 17.688 1 97.25 315 ALA B N 1
ATOM 7074 C CA . ALA B 1 315 ? -21.172 4.602 17.484 1 97.25 315 ALA B CA 1
ATOM 7075 C C . ALA B 1 315 ? -20.75 5.066 16.094 1 97.25 315 ALA B C 1
ATOM 7077 O O . ALA B 1 315 ? -19.781 5.805 15.945 1 97.25 315 ALA B O 1
ATOM 7078 N N . HIS B 1 316 ? -21.484 4.648 15.164 1 96.5 316 HIS B N 1
ATOM 7079 C CA . HIS B 1 316 ? -21.203 5.008 13.781 1 96.5 316 HIS B CA 1
ATOM 7080 C C . HIS B 1 316 ? -21.297 6.516 13.57 1 96.5 316 HIS B C 1
ATOM 7082 O O . HIS B 1 316 ? -20.453 7.102 12.875 1 96.5 316 HIS B O 1
ATOM 7088 N N . SER B 1 317 ? -22.266 7.117 14.094 1 97 317 SER B N 1
ATOM 7089 C CA . SER B 1 317 ? -22.484 8.555 13.93 1 97 317 SER B CA 1
ATOM 7090 C C . SER B 1 317 ? -21.375 9.359 14.602 1 97 317 SER B C 1
ATOM 7092 O O . SER B 1 317 ? -21 10.422 14.109 1 97 317 SER B O 1
ATOM 7094 N N . LEU B 1 318 ? -20.938 8.891 15.711 1 97.5 318 LEU B N 1
ATOM 7095 C CA . LEU B 1 318 ? -19.844 9.586 16.391 1 97.5 318 LEU B CA 1
ATOM 7096 C C . LEU B 1 318 ? -18.562 9.516 15.57 1 97.5 318 LEU B C 1
ATOM 7098 O O . LEU B 1 318 ? -17.844 10.516 15.438 1 97.5 318 LEU B O 1
ATOM 7102 N N . VAL B 1 319 ? -18.297 8.344 15.055 1 96.06 319 VAL B N 1
ATOM 7103 C CA . VAL B 1 319 ? -17.125 8.164 14.203 1 96.06 319 VAL B CA 1
ATOM 7104 C C . VAL B 1 319 ? -17.234 9.086 12.984 1 96.06 319 VAL B C 1
ATOM 7106 O O . VAL B 1 319 ? -16.281 9.766 12.625 1 96.06 319 VAL B O 1
ATOM 7109 N N . LYS B 1 320 ? -18.359 9.102 12.391 1 95 320 LYS B N 1
ATOM 7110 C CA . LYS B 1 320 ? -18.578 9.938 11.211 1 95 320 LYS B CA 1
ATOM 7111 C C . LYS B 1 320 ? -18.391 11.414 11.539 1 95 320 LYS B C 1
ATOM 7113 O O . LYS B 1 320 ? -17.797 12.164 10.758 1 95 320 LYS B O 1
ATOM 7118 N N . LEU B 1 321 ? -18.906 11.781 12.625 1 97.25 321 LEU B N 1
ATOM 7119 C CA . LEU B 1 321 ? -18.812 13.172 13.062 1 97.25 321 LEU B CA 1
ATOM 7120 C C . LEU B 1 321 ? -17.344 13.602 13.156 1 97.25 321 LEU B C 1
ATOM 7122 O O . LEU B 1 321 ? -16.953 14.617 12.57 1 97.25 321 LEU B O 1
ATOM 7126 N N . VAL B 1 322 ? -16.547 12.875 13.836 1 97 322 VAL B N 1
ATOM 7127 C CA . VAL B 1 322 ? -15.156 13.234 14.055 1 97 322 VAL B CA 1
ATOM 7128 C C . VAL B 1 322 ? -14.375 13.109 12.75 1 97 322 VAL B C 1
ATOM 7130 O O . VAL B 1 322 ? -13.508 13.93 12.453 1 97 322 VAL B O 1
ATOM 7133 N N . LYS B 1 323 ? -14.672 12.117 12.008 1 93.44 323 LYS B N 1
ATOM 7134 C CA . LYS B 1 323 ? -14.016 11.938 10.719 1 93.44 323 LYS B CA 1
ATOM 7135 C C . LYS B 1 323 ? -14.305 13.117 9.789 1 93.44 323 LYS B C 1
ATOM 7137 O O . LYS B 1 323 ? -13.422 13.57 9.062 1 93.44 323 LYS B O 1
ATOM 7142 N N . ASP B 1 324 ? -15.531 13.562 9.781 1 93.56 324 ASP B N 1
ATOM 7143 C CA . ASP B 1 324 ? -15.914 14.703 8.953 1 93.56 324 ASP B CA 1
ATOM 7144 C C . ASP B 1 324 ? -15.156 15.961 9.359 1 93.56 324 ASP B C 1
ATOM 7146 O O . ASP B 1 324 ? -14.68 16.703 8.5 1 93.56 324 ASP B O 1
ATOM 7150 N N . MET B 1 325 ? -15.039 16.125 10.57 1 96 325 MET B N 1
ATOM 7151 C CA . MET B 1 325 ? -14.305 17.297 11.039 1 96 325 MET B CA 1
ATOM 7152 C C . MET B 1 325 ? -12.82 17.188 10.711 1 96 325 MET B C 1
ATOM 7154 O O . MET B 1 325 ? -12.18 18.172 10.336 1 96 325 MET B O 1
ATOM 7158 N N . ALA B 1 326 ? -12.281 15.977 10.875 1 92.31 326 ALA B N 1
ATOM 7159 C CA . ALA B 1 326 ? -10.883 15.75 10.516 1 92.31 326 ALA B CA 1
ATOM 7160 C C . ALA B 1 326 ? -10.648 16.016 9.031 1 92.31 326 ALA B C 1
ATOM 7162 O O . ALA B 1 326 ? -9.641 16.609 8.656 1 92.31 326 ALA B O 1
ATOM 7163 N N . GLN B 1 327 ? -11.555 15.641 8.219 1 87.12 327 GLN B N 1
ATOM 7164 C CA . GLN B 1 327 ? -11.445 15.875 6.781 1 87.12 327 GLN B CA 1
ATOM 7165 C C . GLN B 1 327 ? -11.492 17.375 6.465 1 87.12 327 GLN B C 1
ATOM 7167 O O . GLN B 1 327 ? -10.797 17.844 5.559 1 87.12 327 GLN B O 1
ATOM 7172 N N . GLU B 1 328 ? -12.32 18.016 7.148 1 88.31 328 GLU B N 1
ATOM 7173 C CA . GLU B 1 328 ? -12.391 19.469 6.977 1 88.31 328 GLU B CA 1
ATOM 7174 C C . GLU B 1 328 ? -11.07 20.141 7.375 1 88.31 328 GLU B C 1
ATOM 7176 O O . GLU B 1 328 ? -10.625 21.078 6.723 1 88.31 328 GLU B O 1
ATOM 7181 N N . ILE B 1 329 ? -10.477 19.641 8.391 1 91.19 329 ILE B N 1
ATOM 7182 C CA . ILE B 1 329 ? -9.195 20.172 8.859 1 91.19 329 ILE B CA 1
ATOM 7183 C C . ILE B 1 329 ? -8.117 19.938 7.805 1 91.19 329 ILE B C 1
ATOM 7185 O O . ILE B 1 329 ? -7.316 20.812 7.516 1 91.19 329 ILE B O 1
ATOM 7189 N N . GLU B 1 330 ? -8.156 18.797 7.258 1 85.25 330 GLU B N 1
ATOM 7190 C CA . GLU B 1 330 ? -7.176 18.469 6.23 1 85.25 330 GLU B CA 1
ATOM 7191 C C . GLU B 1 330 ? -7.359 19.328 4.984 1 85.25 330 GLU B C 1
ATOM 7193 O O . GLU B 1 330 ? -6.383 19.719 4.336 1 85.25 330 GLU B O 1
ATOM 7198 N N . SER B 1 331 ? -8.578 19.641 4.672 1 80.44 331 SER B N 1
ATOM 7199 C CA . SER B 1 331 ? -8.891 20.391 3.457 1 80.44 331 SER B CA 1
ATOM 7200 C C . SER B 1 331 ? -8.664 21.891 3.654 1 80.44 331 SER B C 1
ATOM 7202 O O . SER B 1 331 ? -8.125 22.562 2.773 1 80.44 331 SER B O 1
ATOM 7204 N N . GLU B 1 332 ? -9.062 22.359 4.832 1 82.12 332 GLU B N 1
ATOM 7205 C CA . GLU B 1 332 ? -9.039 23.797 5.066 1 82.12 332 GLU B CA 1
ATOM 7206 C C . GLU B 1 332 ? -7.707 24.234 5.664 1 82.12 332 GLU B C 1
ATOM 7208 O O . GLU B 1 332 ? -7.344 25.406 5.582 1 82.12 332 GLU B O 1
ATOM 7213 N N . ARG B 1 333 ? -6.996 23.375 6.27 1 86.81 333 ARG B N 1
ATOM 7214 C CA . ARG B 1 333 ? -5.707 23.672 6.887 1 86.81 333 ARG B CA 1
ATOM 7215 C C . ARG B 1 333 ? -5.789 24.891 7.785 1 86.81 333 ARG B C 1
ATOM 7217 O O . ARG B 1 333 ? -5.156 25.922 7.512 1 86.81 333 ARG B O 1
ATOM 7224 N N . PRO B 1 334 ? -6.375 24.719 8.773 1 89.5 334 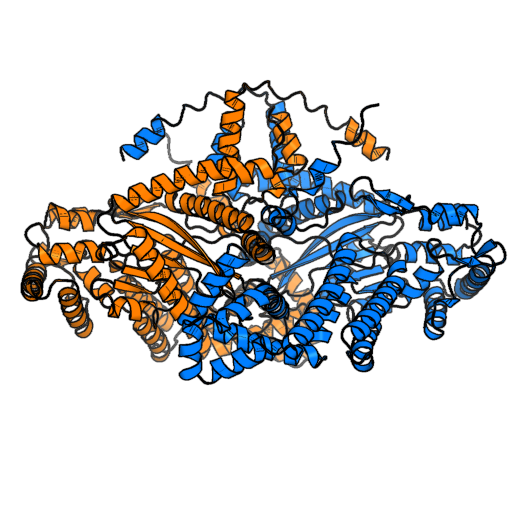PRO B N 1
ATOM 7225 C CA . PRO B 1 334 ? -6.59 25.844 9.688 1 89.5 334 PRO B CA 1
ATOM 7226 C C . PRO B 1 334 ? -5.289 26.391 10.266 1 89.5 334 PRO B C 1
ATOM 7228 O O . PRO B 1 334 ? -4.324 25.656 10.445 1 89.5 334 PRO B O 1
ATOM 7231 N N . LEU B 1 335 ? -5.367 27.703 10.508 1 93.94 335 LEU B N 1
ATOM 7232 C CA . LEU B 1 335 ? -4.297 28.359 11.242 1 93.94 335 LEU B CA 1
ATOM 7233 C C . LEU B 1 335 ? -4.492 28.188 12.75 1 93.94 335 LEU B C 1
ATOM 7235 O O . LEU B 1 335 ? -5.52 27.672 13.195 1 93.94 335 LEU B O 1
ATOM 7239 N N . ILE B 1 336 ? -3.555 28.562 13.477 1 95.38 336 ILE B N 1
ATOM 7240 C CA . ILE B 1 336 ? -3.527 28.281 14.914 1 95.38 336 ILE B CA 1
ATOM 7241 C C . ILE B 1 336 ? -4.68 29 15.602 1 95.38 336 ILE B C 1
ATOM 7243 O O . ILE B 1 336 ? -5.219 28.516 16.594 1 95.38 336 ILE B O 1
ATOM 7247 N N . GLY B 1 337 ? -5.039 30.172 15.109 1 94.62 337 GLY B N 1
ATOM 7248 C CA . GLY B 1 337 ? -6.129 30.922 15.719 1 94.62 337 GLY B CA 1
ATOM 7249 C C . GLY B 1 337 ? -7.465 30.219 15.633 1 94.62 337 GLY B C 1
ATOM 7250 O O . GLY B 1 337 ? -8.391 30.531 16.375 1 94.62 337 GLY B O 1
ATOM 7251 N N . GLN B 1 338 ? -7.57 29.266 14.766 1 94.44 338 GLN B N 1
ATOM 7252 C CA . GLN B 1 338 ? -8.828 28.562 14.547 1 94.44 338 GLN B CA 1
ATOM 7253 C C . GLN B 1 338 ? -8.93 27.328 15.438 1 94.44 338 GLN B C 1
ATOM 7255 O O . GLN B 1 338 ? -9.992 26.719 15.531 1 94.44 338 GLN B O 1
ATOM 7260 N N . CYS B 1 339 ? -7.898 26.984 16.156 1 96.5 339 CYS B N 1
ATOM 7261 C CA . CYS B 1 339 ? -7.844 25.719 16.875 1 96.5 339 CYS B CA 1
ATOM 7262 C C . CYS B 1 339 ? -8.852 25.703 18.031 1 96.5 339 CYS B C 1
ATOM 7264 O O . CYS B 1 339 ? -9.594 24.734 18.188 1 96.5 339 CYS B O 1
ATOM 7266 N N . LEU B 1 340 ? -8.93 26.781 18.781 1 96.5 340 LEU B N 1
ATOM 7267 C CA . LEU B 1 340 ? -9.859 26.812 19.906 1 96.5 340 LEU B CA 1
ATOM 7268 C C . LEU B 1 340 ? -11.305 26.734 19.422 1 96.5 340 LEU B C 1
ATOM 7270 O O . LEU B 1 340 ? -12.086 25.922 19.922 1 96.5 340 LEU B O 1
ATOM 7274 N N . PRO B 1 341 ? -11.648 27.562 18.438 1 95.25 341 PRO B N 1
ATOM 7275 C CA . PRO B 1 341 ? -13.008 27.453 17.906 1 95.25 341 PRO B CA 1
ATOM 7276 C C . PRO B 1 341 ? -13.328 26.062 17.375 1 95.25 341 PRO B C 1
ATOM 7278 O O . PRO B 1 341 ? -14.461 25.594 17.5 1 95.25 341 PRO B O 1
ATOM 7281 N N . LEU B 1 342 ? -12.43 25.469 16.797 1 96.38 342 LEU B N 1
ATOM 7282 C CA . LEU B 1 342 ? -12.633 24.125 16.234 1 96.38 342 LEU B CA 1
ATOM 7283 C C . LEU B 1 342 ? -12.961 23.125 17.328 1 96.38 342 LEU B C 1
ATOM 7285 O O . LEU B 1 342 ? -13.867 22.297 17.172 1 96.38 342 LEU B O 1
ATOM 7289 N N . TRP B 1 343 ? -12.25 23.125 18.391 1 97.12 343 TRP B N 1
ATOM 7290 C CA . TRP B 1 343 ? -12.484 22.188 19.484 1 97.12 343 TRP B CA 1
ATOM 7291 C C . TRP B 1 343 ? -13.797 22.516 20.203 1 97.12 343 TRP B C 1
ATOM 7293 O O . TRP B 1 343 ? -14.477 21.625 20.703 1 97.12 343 TRP B O 1
ATOM 7303 N N . ASP B 1 344 ? -14.125 23.781 20.281 1 96.12 344 ASP B N 1
ATOM 7304 C CA . ASP B 1 344 ? -15.414 24.172 20.844 1 96.12 344 ASP B CA 1
ATOM 7305 C C . ASP B 1 344 ? -16.562 23.656 20 1 96.12 344 ASP B C 1
ATOM 7307 O O . ASP B 1 344 ? -17.578 23.203 20.531 1 96.12 344 ASP B O 1
ATOM 7311 N N . GLU B 1 345 ? -16.406 23.781 18.703 1 96.69 345 GLU B N 1
ATOM 7312 C CA . GLU B 1 345 ? -17.406 23.234 17.797 1 96.69 345 GLU B CA 1
ATOM 7313 C C . GLU B 1 345 ? -17.578 21.734 18 1 96.69 345 GLU B C 1
ATOM 7315 O O . GLU B 1 345 ? -18.688 21.219 18.016 1 96.69 345 GLU B O 1
ATOM 7320 N N . LEU B 1 346 ? -16.469 21.047 18.156 1 97.94 346 LEU B N 1
ATOM 7321 C CA . LEU B 1 346 ? -16.516 19.609 18.406 1 97.94 346 LEU B CA 1
ATOM 7322 C C . LEU B 1 346 ? -17.297 19.297 19.688 1 97.94 346 LEU B C 1
ATOM 7324 O O . LEU B 1 346 ? -18.141 18.391 19.688 1 97.94 346 LEU B O 1
ATOM 7328 N N . ARG B 1 347 ? -17.031 20.047 20.75 1 97.25 347 ARG B N 1
ATOM 7329 C CA . ARG B 1 347 ? -17.703 19.844 22.031 1 97.25 347 ARG B CA 1
ATOM 7330 C C . ARG B 1 347 ? -19.219 20.031 21.875 1 97.25 347 ARG B C 1
ATOM 7332 O O . ARG B 1 347 ? -20 19.25 22.438 1 97.25 347 ARG B O 1
ATOM 7339 N N . LEU B 1 348 ? -19.547 21 21.141 1 97.25 348 LEU B N 1
ATOM 7340 C CA . LEU B 1 348 ? -20.969 21.266 20.938 1 97.25 348 LEU B CA 1
ATOM 7341 C C . LEU B 1 348 ? -21.625 20.125 20.156 1 97.25 348 LEU B C 1
ATOM 7343 O O . LEU B 1 348 ? -22.719 19.688 20.5 1 97.25 348 LEU B O 1
ATOM 7347 N N . LYS B 1 349 ? -20.984 19.719 19.125 1 97.81 349 LYS B N 1
ATOM 7348 C CA . LYS B 1 349 ? -21.531 18.641 18.312 1 97.81 349 LYS B CA 1
ATOM 7349 C C . LYS B 1 349 ? -21.625 17.344 19.109 1 97.81 349 LYS B C 1
ATOM 7351 O O . LYS B 1 349 ? -22.562 16.562 18.922 1 97.81 349 LYS B O 1
ATOM 7356 N N . ILE B 1 350 ? -20.672 17.109 19.969 1 97.62 350 ILE B N 1
ATOM 7357 C CA . ILE B 1 350 ? -20.672 15.906 20.797 1 97.62 350 ILE B CA 1
ATOM 7358 C C . ILE B 1 350 ? -21.812 15.992 21.828 1 97.62 350 ILE B C 1
ATOM 7360 O O . ILE B 1 350 ? -22.469 14.992 22.125 1 97.62 350 ILE B O 1
ATOM 7364 N N . LYS B 1 351 ? -21.984 17.125 22.391 1 97.06 351 LYS B N 1
ATOM 7365 C CA . LYS B 1 351 ? -23.094 17.328 23.312 1 97.06 351 LYS B CA 1
ATOM 7366 C C . LYS B 1 351 ? -24.438 17.031 22.641 1 97.06 351 LYS B C 1
ATOM 7368 O O . LYS B 1 351 ? -25.297 16.391 23.219 1 97.06 351 LYS B O 1
ATOM 7373 N N . ASP B 1 352 ? -24.594 17.531 21.453 1 97.44 352 ASP B N 1
ATOM 7374 C CA . ASP B 1 352 ? -25.797 17.25 20.688 1 97.44 352 ASP B CA 1
ATOM 7375 C C . ASP B 1 352 ? -25.938 15.75 20.422 1 97.44 352 ASP B C 1
ATOM 7377 O O . ASP B 1 352 ? -27.047 15.211 20.484 1 97.44 352 ASP B O 1
ATOM 7381 N N . TRP B 1 353 ? -24.844 15.117 20.094 1 97.69 353 TRP B N 1
ATOM 7382 C CA . TRP B 1 353 ? -24.812 13.68 19.844 1 97.69 353 TRP B CA 1
ATOM 7383 C C . TRP B 1 353 ? -25.219 12.914 21.109 1 97.69 353 TRP B C 1
ATOM 7385 O O . TRP B 1 353 ? -26.016 11.977 21.047 1 97.69 353 TRP B O 1
ATOM 7395 N N . CYS B 1 354 ? -24.703 13.266 22.266 1 97.5 354 CYS B N 1
ATOM 7396 C CA . CYS B 1 354 ? -25.047 12.617 23.531 1 97.5 354 CYS B CA 1
ATOM 7397 C C . CYS B 1 354 ? -26.531 12.75 23.812 1 97.5 354 CYS B C 1
ATOM 7399 O O . CYS B 1 354 ? -27.172 11.797 24.266 1 97.5 354 CYS B O 1
ATOM 7401 N N . SER B 1 355 ? -27.047 13.875 23.547 1 97 355 SER B N 1
ATOM 7402 C CA . SER B 1 355 ? -28.469 14.117 23.766 1 97 355 SER B CA 1
ATOM 7403 C C . SER B 1 355 ? -29.328 13.297 22.797 1 97 355 SER B C 1
ATOM 7405 O O . SER B 1 355 ? -30.312 12.695 23.219 1 97 355 SER B O 1
ATOM 7407 N N . LYS B 1 356 ? -28.969 13.266 21.625 1 97.19 356 LYS B N 1
ATOM 7408 C CA . LYS B 1 356 ? -29.719 12.562 20.594 1 97.19 356 LYS B CA 1
ATOM 7409 C C . LYS B 1 356 ? -29.797 11.07 20.875 1 97.19 356 LYS B C 1
ATOM 7411 O O . LYS B 1 356 ? -30.844 10.445 20.688 1 97.19 356 LYS B O 1
ATOM 7416 N N . TYR B 1 357 ? -28.672 10.461 21.359 1 96.44 357 TYR B N 1
ATOM 7417 C CA . TYR B 1 357 ? -28.609 9.016 21.516 1 96.44 357 TYR B CA 1
ATOM 7418 C C . TYR B 1 357 ? -28.688 8.617 22.984 1 96.44 357 TYR B C 1
ATOM 7420 O O . TYR B 1 357 ? -28.438 7.457 23.328 1 96.44 357 TYR B O 1
ATOM 7428 N N . HIS B 1 358 ? -28.938 9.578 23.797 1 94.44 358 HIS B N 1
ATOM 7429 C CA . HIS B 1 358 ? -29.141 9.367 25.234 1 94.44 358 HIS B CA 1
ATOM 7430 C C . HIS B 1 358 ? -27.922 8.68 25.859 1 94.44 358 HIS B C 1
ATOM 7432 O O . HIS B 1 358 ? -28.078 7.719 26.625 1 94.44 358 HIS B O 1
ATOM 7438 N N . VAL B 1 359 ? -26.781 9.086 25.484 1 94.56 359 VAL B N 1
ATOM 7439 C CA . VAL B 1 359 ? -25.516 8.633 26.078 1 94.56 359 VAL B CA 1
ATOM 7440 C C . VAL B 1 359 ? -25.078 9.609 27.156 1 94.56 359 VAL B C 1
ATOM 7442 O O . VAL B 1 359 ? -25.172 10.828 26.984 1 94.56 359 VAL B O 1
ATOM 7445 N N . PRO B 1 360 ? -24.688 9.102 28.266 1 93.88 360 PRO B N 1
ATOM 7446 C CA . PRO B 1 360 ? -24.188 10.016 29.297 1 93.88 360 PRO B CA 1
ATOM 7447 C C . PRO B 1 360 ? -23.016 10.859 28.828 1 93.88 360 PRO B C 1
ATOM 7449 O O . PRO B 1 360 ? -22.062 10.336 28.25 1 93.88 360 PRO B O 1
ATOM 7452 N N . GLU B 1 361 ? -23.016 12.141 29.094 1 93.88 361 GLU B N 1
ATOM 7453 C CA . GLU B 1 361 ? -22.016 13.094 28.609 1 93.88 361 GLU B CA 1
ATOM 7454 C C . GLU B 1 361 ? -20.703 12.953 29.375 1 93.88 361 GLU B C 1
ATOM 7456 O O . GLU B 1 361 ? -19.625 13.18 28.797 1 93.88 361 GLU B O 1
ATOM 7461 N N . GLY B 1 362 ? -20.766 12.617 30.578 1 93.06 362 GLY B N 1
ATOM 7462 C CA . GLY B 1 362 ? -19.625 12.594 31.469 1 93.06 362 GLY B CA 1
ATOM 7463 C C . GLY B 1 362 ? -18.453 11.828 30.906 1 93.06 362 GLY B C 1
ATOM 7464 O O . GLY B 1 362 ? -17.375 12.391 30.703 1 93.06 362 GLY B O 1
ATOM 7465 N N . PRO B 1 363 ? -18.672 10.594 30.641 1 95.06 363 PRO B N 1
ATOM 7466 C CA . PRO B 1 363 ? -17.562 9.773 30.141 1 95.06 363 PRO B CA 1
ATOM 7467 C C . PRO B 1 363 ? -17.016 10.273 28.797 1 95.06 363 PRO B C 1
ATOM 7469 O O . PRO B 1 363 ? -15.812 10.211 28.562 1 95.06 363 PRO B O 1
ATOM 7472 N N . VAL B 1 364 ? -17.859 10.734 27.922 1 96.81 364 VAL B N 1
ATOM 7473 C CA . VAL B 1 364 ? -17.438 11.211 26.609 1 96.81 364 VAL B CA 1
ATOM 7474 C C . VAL B 1 364 ? -16.641 12.508 26.766 1 96.81 364 VAL B C 1
ATOM 7476 O O . VAL B 1 364 ? -15.594 12.672 26.125 1 96.81 364 VAL B O 1
ATOM 7479 N N . GLU B 1 365 ? -17.094 13.367 27.578 1 96.06 365 GLU B N 1
ATOM 7480 C CA . GLU B 1 365 ? -16.406 14.641 27.828 1 96.06 365 GLU B CA 1
ATOM 7481 C C . GLU B 1 365 ? -15.023 14.414 28.422 1 96.06 365 GLU B C 1
ATOM 7483 O O . GLU B 1 365 ? -14.086 15.164 28.125 1 96.06 365 GLU B O 1
ATOM 7488 N N . LYS B 1 366 ? -14.953 13.461 29.234 1 97 366 LYS B N 1
ATOM 7489 C CA . LYS B 1 366 ? -13.664 13.148 29.844 1 97 366 LYS B CA 1
ATOM 7490 C C . LYS B 1 366 ? -12.641 12.742 28.781 1 97 366 LYS B C 1
ATOM 7492 O O . LYS B 1 366 ? -11.477 13.141 28.844 1 97 366 LYS B O 1
ATOM 7497 N N . VAL B 1 367 ? -13.062 11.945 27.859 1 97.19 367 VAL B N 1
ATOM 7498 C CA . VAL B 1 367 ? -12.172 11.5 26.797 1 97.19 367 VAL B CA 1
ATOM 7499 C C . VAL B 1 367 ? -11.773 12.688 25.922 1 97.19 367 VAL B C 1
ATOM 7501 O O . VAL B 1 367 ? -10.602 12.836 25.562 1 97.19 367 VAL B O 1
ATOM 7504 N N . VAL B 1 368 ? -12.695 13.555 25.609 1 97.62 368 VAL B N 1
ATOM 7505 C CA . VAL B 1 368 ? -12.445 14.719 24.766 1 97.62 368 VAL B CA 1
ATOM 7506 C C . VAL B 1 368 ? -11.5 15.688 25.469 1 97.62 368 VAL B C 1
ATOM 7508 O O . VAL B 1 368 ? -10.57 16.203 24.859 1 97.62 368 VAL B O 1
ATOM 7511 N N . GLU B 1 369 ? -11.711 15.883 26.75 1 96.56 369 GLU B N 1
ATOM 7512 C CA . GLU B 1 369 ? -10.891 16.812 27.516 1 96.56 369 GLU B CA 1
ATOM 7513 C C . GLU B 1 369 ? -9.461 16.312 27.641 1 96.56 369 GLU B C 1
ATOM 7515 O O . GLU B 1 369 ? -8.516 17.109 27.625 1 96.56 369 GLU B O 1
ATOM 7520 N N . ARG B 1 370 ? -9.336 15.102 27.797 1 96.5 370 ARG B N 1
ATOM 7521 C CA . ARG B 1 370 ? -7.988 14.539 27.875 1 96.5 370 ARG B CA 1
ATOM 7522 C C . ARG B 1 370 ? -7.227 14.75 26.578 1 96.5 370 ARG B C 1
ATOM 7524 O O . ARG B 1 370 ? -6.051 15.133 26.594 1 96.5 370 ARG B O 1
ATOM 7531 N N . ARG B 1 371 ? -7.887 14.492 25.453 1 96.06 371 ARG B N 1
ATOM 7532 C CA . ARG B 1 371 ? -7.258 14.711 24.156 1 96.06 371 ARG B CA 1
ATOM 7533 C C . ARG B 1 371 ? -6.969 16.188 23.938 1 96.06 371 ARG B C 1
ATOM 7535 O O . ARG B 1 371 ? -5.91 16.547 23.422 1 96.06 371 ARG B O 1
ATOM 7542 N N . PHE B 1 372 ? -7.863 17 24.328 1 96.19 372 PHE B N 1
ATOM 7543 C CA . PHE B 1 372 ? -7.672 18.438 24.219 1 96.19 372 PHE B CA 1
ATOM 7544 C C . PHE B 1 372 ? -6.434 18.891 25 1 96.19 372 PHE B C 1
ATOM 7546 O O . PHE B 1 372 ? -5.605 19.641 24.469 1 96.19 372 PHE B O 1
ATOM 7553 N N . ARG B 1 373 ? -6.309 18.406 26.156 1 94.06 373 ARG B N 1
ATOM 7554 C CA . ARG B 1 373 ? -5.191 18.812 27 1 94.06 373 ARG B CA 1
ATOM 7555 C C . ARG B 1 373 ? -3.861 18.344 26.422 1 94.06 373 ARG B C 1
ATOM 7557 O O . ARG B 1 373 ? -2.854 19.047 26.516 1 94.06 373 ARG B O 1
ATOM 7564 N N . LYS B 1 374 ? -3.887 17.234 25.844 1 91.88 374 LYS B N 1
ATOM 7565 C CA . LYS B 1 374 ? -2.67 16.703 25.234 1 91.88 374 LYS B CA 1
ATOM 7566 C C . LYS B 1 374 ? -2.27 17.516 24 1 91.88 374 LYS B C 1
ATOM 7568 O O . LYS B 1 374 ? -1.082 17.656 23.703 1 91.88 374 LYS B O 1
ATOM 7573 N N . ASN B 1 375 ? -3.283 18.109 23.312 1 93.12 375 ASN B N 1
ATOM 7574 C CA . ASN B 1 375 ? -3.012 18.812 22.062 1 93.12 375 ASN B CA 1
ATOM 7575 C C . ASN B 1 375 ? -2.885 20.312 22.266 1 93.12 375 ASN B C 1
ATOM 7577 O O . ASN B 1 375 ? -2.32 21.016 21.438 1 93.12 375 ASN B O 1
ATOM 7581 N N . TYR B 1 376 ? -3.393 20.781 23.328 1 95.06 376 TYR B N 1
ATOM 7582 C CA . TYR B 1 376 ? -3.5 22.219 23.562 1 95.06 376 TYR B CA 1
ATOM 7583 C C . TYR B 1 376 ? -2.121 22.859 23.688 1 95.06 376 TYR B C 1
ATOM 7585 O O . TYR B 1 376 ? -1.22 22.281 24.297 1 95.06 376 TYR B O 1
ATOM 7593 N N . HIS B 1 377 ? -1.95 23.922 23.078 1 95.81 377 HIS B N 1
ATOM 7594 C CA . HIS B 1 377 ? -0.809 24.828 23.219 1 95.81 377 HIS B CA 1
ATOM 7595 C C . HIS B 1 377 ? -1.261 26.25 23.5 1 95.81 377 HIS B C 1
ATOM 7597 O O . HIS B 1 377 ? -2.24 26.719 22.922 1 95.81 377 HIS B O 1
ATOM 7603 N N . PRO B 1 378 ? -0.605 26.984 24.344 1 96.81 378 PRO B N 1
ATOM 7604 C CA . PRO B 1 378 ? -0.994 28.344 24.688 1 96.81 378 PRO B CA 1
ATOM 7605 C C . PRO B 1 378 ? -1.075 29.25 23.453 1 96.81 378 PRO B C 1
ATOM 7607 O O . PRO B 1 378 ? -1.811 30.25 23.469 1 96.81 378 PRO B O 1
ATOM 7610 N N . ALA B 1 379 ? -0.372 28.891 22.5 1 97.62 379 ALA B N 1
ATOM 7611 C CA . ALA B 1 379 ? -0.376 29.703 21.281 1 97.62 379 ALA B CA 1
ATOM 7612 C C . ALA B 1 379 ? -1.763 29.734 20.641 1 97.62 379 ALA B C 1
ATOM 7614 O O . ALA B 1 379 ? -2.09 30.656 19.891 1 97.62 379 ALA B O 1
ATOM 7615 N N . TRP B 1 380 ? -2.584 28.719 20.922 1 97.88 380 TRP B N 1
ATOM 7616 C CA . TRP B 1 380 ? -3.947 28.703 20.406 1 97.88 380 TRP B CA 1
ATOM 7617 C C . TRP B 1 380 ? -4.73 29.922 20.891 1 97.88 380 TRP B C 1
ATOM 7619 O O . TRP B 1 380 ? -5.312 30.656 20.094 1 97.88 380 TRP B O 1
ATOM 7629 N N . ALA B 1 381 ? -4.664 30.094 22.141 1 98 381 ALA B N 1
ATOM 7630 C CA . ALA B 1 381 ? -5.395 31.172 22.781 1 98 381 ALA B CA 1
ATOM 7631 C C . ALA B 1 381 ? -4.812 32.531 22.391 1 98 381 ALA B C 1
ATOM 7633 O O . ALA B 1 381 ? -5.555 33.469 22.125 1 98 381 ALA B O 1
ATOM 7634 N N . ALA B 1 382 ? -3.527 32.594 22.344 1 98.31 382 ALA B N 1
ATOM 7635 C CA . ALA B 1 382 ? -2.873 33.875 22.016 1 98.31 382 ALA B CA 1
ATOM 7636 C C . ALA B 1 382 ? -3.221 34.312 20.594 1 98.31 382 ALA B C 1
ATOM 7638 O O . ALA B 1 382 ? -3.574 35.469 20.359 1 98.31 382 ALA B O 1
ATOM 7639 N N . ALA B 1 383 ? -3.125 33.375 19.703 1 98 383 ALA B N 1
ATOM 7640 C CA . ALA B 1 383 ? -3.455 33.688 18.312 1 98 383 ALA B CA 1
ATOM 7641 C C . ALA B 1 383 ? -4.93 34.062 18.172 1 98 383 ALA B C 1
ATOM 7643 O O . ALA B 1 383 ? -5.281 34.938 17.391 1 98 383 ALA B O 1
ATOM 7644 N N . PHE B 1 384 ? -5.742 33.406 18.859 1 97.62 384 PHE B N 1
ATOM 7645 C CA . PHE B 1 384 ? -7.18 33.656 18.828 1 97.62 384 PHE B CA 1
ATOM 7646 C C . PHE B 1 384 ? -7.5 35.094 19.25 1 97.62 384 PHE B C 1
ATOM 7648 O O . PHE B 1 384 ? -8.305 35.75 18.594 1 97.62 384 PHE B O 1
ATOM 7655 N N . ILE B 1 385 ? -6.891 35.594 20.234 1 97.5 385 ILE B N 1
ATOM 7656 C CA . ILE B 1 385 ? -7.207 36.906 20.75 1 97.5 385 ILE B CA 1
ATOM 7657 C C . ILE B 1 385 ? -6.535 37.969 19.906 1 97.5 385 ILE B C 1
ATOM 7659 O O . ILE B 1 385 ? -7.02 39.125 19.828 1 97.5 385 ILE B O 1
ATOM 7663 N N . LEU B 1 386 ? -5.438 37.656 19.297 1 97.38 386 LEU B N 1
ATOM 7664 C CA . LEU B 1 386 ? -4.676 38.656 18.547 1 97.38 386 LEU B CA 1
ATOM 7665 C C . LEU B 1 386 ? -5.168 38.75 17.094 1 97.38 386 LEU B C 1
ATOM 7667 O O . LEU B 1 386 ? -4.855 39.688 16.391 1 97.38 386 LEU B O 1
ATOM 7671 N N . ASP B 1 387 ? -5.879 37.75 16.641 1 96.56 387 ASP B N 1
ATOM 7672 C CA . ASP B 1 387 ? -6.355 37.688 15.258 1 96.56 387 ASP B CA 1
ATOM 7673 C C . ASP B 1 387 ? -7.59 38.562 15.07 1 96.56 387 ASP B C 1
ATOM 7675 O O . ASP B 1 387 ? -8.656 38.281 15.609 1 96.56 387 ASP B O 1
ATOM 7679 N N . PRO B 1 388 ? -7.5 39.531 14.234 1 95.38 388 PRO B N 1
ATOM 7680 C CA . PRO B 1 388 ? -8.641 40.438 14.008 1 95.38 388 PRO B CA 1
ATOM 7681 C C . PRO B 1 388 ? -9.852 39.719 13.43 1 95.38 388 PRO B C 1
ATOM 7683 O O . PRO B 1 388 ? -10.969 40.219 13.492 1 95.38 388 PRO B O 1
ATOM 7686 N N . LEU B 1 389 ? -9.656 38.625 12.938 1 94 389 LEU B N 1
ATOM 7687 C CA . LEU B 1 389 ? -10.734 37.812 12.367 1 94 389 LEU B CA 1
ATOM 7688 C C . LEU B 1 389 ? -11.773 37.469 13.43 1 94 389 LEU B C 1
ATOM 7690 O O . LEU B 1 389 ? -12.961 37.312 13.117 1 94 389 LEU B O 1
ATOM 7694 N N . TYR B 1 390 ? -11.383 37.438 14.648 1 95.12 390 TYR B N 1
ATOM 7695 C CA . TYR B 1 390 ? -12.273 36.938 15.68 1 95.12 390 TYR B CA 1
ATOM 7696 C C . TYR B 1 390 ? -12.766 38.062 16.594 1 95.12 390 TYR B C 1
ATOM 7698 O O . TYR B 1 390 ? -13.359 37.781 17.641 1 95.12 390 TYR B O 1
ATOM 7706 N N . LEU B 1 391 ? -12.453 39.219 16.219 1 95.88 391 LEU B N 1
ATOM 7707 C CA . LEU B 1 391 ? -12.93 40.344 17.031 1 95.88 391 LEU B CA 1
ATOM 7708 C C . LEU B 1 391 ? -14.453 40.344 17.078 1 95.88 391 LEU B C 1
ATOM 7710 O O . LEU B 1 391 ? -15.117 39.938 16.125 1 95.88 391 LEU B O 1
ATOM 7714 N N . ILE B 1 392 ? -14.906 40.781 18.203 1 95.12 392 ILE B N 1
ATOM 7715 C CA . ILE B 1 392 ? -16.359 40.844 18.391 1 95.12 392 ILE B CA 1
ATOM 7716 C C . ILE B 1 392 ? -16.797 42.281 18.625 1 95.12 392 ILE B C 1
ATOM 7718 O O . ILE B 1 392 ? -16.109 43.031 19.312 1 95.12 392 ILE B O 1
ATOM 7722 N N . ARG B 1 393 ? -17.922 42.562 18.047 1 92.69 393 ARG B N 1
ATOM 7723 C CA . ARG B 1 393 ? -18.453 43.906 18.203 1 92.69 393 ARG B CA 1
ATOM 7724 C C . ARG B 1 393 ? -19.047 44.125 19.594 1 92.69 393 ARG B C 1
ATOM 7726 O O . ARG B 1 393 ? -19.875 43.312 20.031 1 92.69 393 ARG B O 1
ATOM 7733 N N . ASP B 1 394 ? -18.609 45.125 20.188 1 87.06 394 ASP B N 1
ATOM 7734 C CA . ASP B 1 394 ? -19.125 45.438 21.516 1 87.06 394 ASP B CA 1
ATOM 7735 C C . ASP B 1 394 ? -20.312 46.406 21.422 1 87.06 394 ASP B C 1
ATOM 7737 O O . ASP B 1 394 ? -20.719 46.781 20.328 1 87.06 394 ASP B O 1
ATOM 7741 N N . THR B 1 395 ? -20.812 46.688 22.594 1 85.31 395 THR B N 1
ATOM 7742 C CA . THR B 1 395 ? -21.984 47.562 22.672 1 85.31 395 THR B CA 1
ATOM 7743 C C . THR B 1 395 ? -21.641 48.969 22.172 1 85.31 395 THR B C 1
ATOM 7745 O O . THR B 1 395 ? -22.516 49.688 21.703 1 85.31 395 THR B O 1
ATOM 7748 N N . SER B 1 396 ? -20.453 49.406 22.297 1 82.81 396 SER B N 1
ATOM 7749 C CA . SER B 1 396 ? -20 50.75 21.875 1 82.81 396 SER B CA 1
ATOM 7750 C C . SER B 1 396 ? -19.734 50.781 20.375 1 82.81 396 SER B C 1
ATOM 7752 O O . SER B 1 396 ? -19.484 51.875 19.828 1 82.81 396 SER B O 1
ATOM 7754 N N . GLY B 1 397 ? -19.844 49.656 19.75 1 83.5 397 GLY B N 1
ATOM 7755 C CA . GLY B 1 397 ? -19.594 49.594 18.312 1 83.5 397 GLY B CA 1
ATOM 7756 C C . GLY B 1 397 ? -18.172 49.219 17.969 1 83.5 397 GLY B C 1
ATOM 7757 O O . GLY B 1 397 ? -17.859 48.969 16.797 1 83.5 397 GLY B O 1
ATOM 7758 N N . LYS B 1 398 ? -17.344 49.156 19 1 87.69 398 LYS B N 1
ATOM 7759 C CA . LYS B 1 398 ? -15.953 48.781 18.781 1 87.69 398 LYS B CA 1
ATOM 7760 C C . LYS B 1 398 ? -15.805 47.25 18.625 1 87.69 398 LYS B C 1
ATOM 7762 O O . LYS B 1 398 ? -16.641 46.5 19.109 1 87.69 398 LYS B O 1
ATOM 7767 N N . TYR B 1 399 ? -14.828 46.938 17.859 1 94.75 399 TYR B N 1
ATOM 7768 C CA . TYR B 1 399 ? -14.5 45.531 17.734 1 94.75 399 TYR B CA 1
ATOM 7769 C C . TYR B 1 399 ? -13.367 45.125 18.672 1 94.75 399 TYR B C 1
ATOM 7771 O O . TYR B 1 399 ? -12.242 45.594 18.531 1 94.75 399 TYR B O 1
ATOM 7779 N N . LEU B 1 400 ? -13.664 44.312 19.656 1 96.19 400 LEU B N 1
ATOM 7780 C CA . LEU B 1 400 ? -12.719 44 20.703 1 96.19 400 LEU B CA 1
ATOM 7781 C C . LEU B 1 400 ? -12.328 42.531 20.641 1 96.19 400 LEU B C 1
ATOM 7783 O O . LEU B 1 400 ? -13.094 41.688 20.156 1 96.19 400 LEU B O 1
ATOM 7787 N N . PRO B 1 401 ? -11.062 42.219 21.047 1 96.56 401 PRO B N 1
ATOM 7788 C CA . PRO B 1 401 ? -10.633 40.812 21.094 1 96.56 401 PRO B CA 1
ATOM 7789 C C . PRO B 1 401 ? -11.484 39.969 22.047 1 96.56 401 PRO B C 1
ATOM 7791 O O . PRO B 1 401 ? -11.93 40.469 23.094 1 96.56 401 PRO B O 1
ATOM 7794 N N . PRO B 1 402 ? -11.719 38.75 21.797 1 95.25 402 PRO B N 1
ATOM 7795 C CA . PRO B 1 402 ? -12.648 37.906 22.547 1 95.25 402 PRO B CA 1
ATOM 7796 C C . PRO B 1 402 ? -12.016 37.281 23.797 1 95.25 402 PRO B C 1
ATOM 7798 O O . PRO B 1 402 ? -12.055 36.062 23.969 1 95.25 402 PRO B O 1
ATOM 7801 N N . PHE B 1 403 ? -11.602 38.062 24.734 1 95.19 403 PHE B N 1
ATOM 7802 C CA . PHE B 1 403 ? -11.016 37.562 25.984 1 95.19 403 PHE B CA 1
ATOM 7803 C C . PHE B 1 403 ? -12.062 36.844 26.812 1 95.19 403 PHE B C 1
ATOM 7805 O O . PHE B 1 403 ? -11.727 35.969 27.594 1 95.19 403 PHE B O 1
ATOM 7812 N N . LYS B 1 404 ? -13.305 37.156 26.594 1 91.81 404 LYS B N 1
ATOM 7813 C CA . LYS B 1 404 ? -14.406 36.562 27.344 1 91.81 404 LYS B CA 1
ATOM 7814 C C . LYS B 1 404 ? -14.586 35.094 26.984 1 91.81 404 LYS B C 1
ATOM 7816 O O . LYS B 1 404 ? -15.203 34.344 27.719 1 91.81 404 LYS B O 1
ATOM 7821 N N . CYS B 1 405 ? -14.094 34.781 25.875 1 94.25 405 CYS B N 1
ATOM 7822 C CA . CYS B 1 405 ? -14.242 33.406 25.391 1 94.25 405 CYS B CA 1
ATOM 7823 C C . CYS B 1 405 ? -13.125 32.531 25.922 1 94.25 405 CYS B C 1
ATOM 7825 O O . CYS B 1 405 ? -13.133 31.312 25.688 1 94.25 405 CYS B O 1
ATOM 7827 N N . LEU B 1 406 ? -12.18 33.062 26.688 1 96.75 406 LEU B N 1
ATOM 7828 C CA . LEU B 1 406 ? -11.078 32.281 27.234 1 96.75 406 LEU B CA 1
ATOM 7829 C C . LEU B 1 406 ? -11.344 31.906 28.688 1 96.75 406 LEU B C 1
ATOM 7831 O O . LEU B 1 406 ? -12.023 32.656 29.406 1 96.75 406 LEU B O 1
ATOM 7835 N N . THR B 1 407 ? -10.867 30.781 29.109 1 95.12 407 THR B N 1
ATOM 7836 C CA . THR B 1 407 ? -10.828 30.453 30.531 1 95.12 407 THR B CA 1
ATOM 7837 C C . THR B 1 407 ? -9.75 31.266 31.234 1 95.12 407 THR B C 1
ATOM 7839 O O . THR B 1 407 ? -8.828 31.766 30.609 1 95.12 407 THR B O 1
ATOM 7842 N N . PRO B 1 408 ? -9.852 31.375 32.5 1 95.94 408 PRO B N 1
ATOM 7843 C CA . PRO B 1 408 ? -8.82 32.094 33.25 1 95.94 408 PRO B CA 1
ATOM 7844 C C . PRO B 1 408 ? -7.422 31.516 33.031 1 95.94 408 PRO B C 1
ATOM 7846 O O . PRO B 1 408 ? -6.445 32.25 32.906 1 95.94 408 PRO B O 1
ATOM 7849 N N . ASP B 1 409 ? -7.355 30.266 33 1 96 409 ASP B N 1
ATOM 7850 C CA . ASP B 1 409 ? -6.062 29.625 32.781 1 96 409 ASP B CA 1
ATOM 7851 C C . ASP B 1 409 ? -5.508 29.969 31.406 1 96 409 ASP B C 1
ATOM 7853 O O . ASP B 1 409 ? -4.301 30.156 31.25 1 96 409 ASP B O 1
ATOM 7857 N N . GLN B 1 410 ? -6.324 30.047 30.469 1 97.12 410 GLN B N 1
ATOM 7858 C CA . GLN B 1 410 ? -5.906 30.391 29.109 1 97.12 410 GLN B CA 1
ATOM 7859 C C . GLN B 1 410 ? -5.43 31.828 29.016 1 97.12 410 GLN B C 1
ATOM 7861 O O . GLN B 1 410 ? -4.488 32.125 28.281 1 97.12 410 GLN B O 1
ATOM 7866 N N . GLU B 1 411 ? -6.074 32.719 29.719 1 96.88 411 GLU B N 1
ATOM 7867 C CA . GLU B 1 411 ? -5.648 34.094 29.75 1 96.88 411 GLU B CA 1
ATOM 7868 C C . GLU B 1 411 ? -4.246 34.25 30.328 1 96.88 411 GLU B C 1
ATOM 7870 O O . GLU B 1 411 ? -3.432 35 29.828 1 96.88 411 GLU B O 1
ATOM 7875 N N . LYS B 1 412 ? -4.082 33.531 31.344 1 96.81 412 LYS B N 1
ATOM 7876 C CA . LYS B 1 412 ? -2.75 33.531 31.953 1 96.81 412 LYS B CA 1
ATOM 7877 C C . LYS B 1 412 ? -1.712 32.969 30.969 1 96.81 412 LYS B C 1
ATOM 7879 O O . LYS B 1 412 ? -0.584 33.469 30.922 1 96.81 412 LYS B O 1
ATOM 7884 N N . ASP B 1 413 ? -2.082 31.953 30.312 1 97.19 413 ASP B N 1
ATOM 7885 C CA . ASP B 1 413 ? -1.202 31.359 29.312 1 97.19 413 ASP B CA 1
ATOM 7886 C C . ASP B 1 413 ? -0.826 32.375 28.234 1 97.19 413 ASP B C 1
ATOM 7888 O O . ASP B 1 413 ? 0.313 32.375 27.766 1 97.19 413 ASP B O 1
ATOM 7892 N N . VAL B 1 414 ? -1.796 33.188 27.828 1 97.81 414 VAL B N 1
ATOM 7893 C CA . VAL B 1 414 ? -1.566 34.188 26.797 1 97.81 414 VAL B CA 1
ATOM 7894 C C . VAL B 1 414 ? -0.509 35.188 27.281 1 97.81 414 VAL B C 1
ATOM 7896 O O . VAL B 1 414 ? 0.445 35.5 26.562 1 97.81 414 VAL B O 1
ATOM 7899 N N . ASP B 1 415 ? -0.661 35.656 28.469 1 96.81 415 ASP B N 1
ATOM 7900 C CA . ASP B 1 415 ? 0.294 36.594 29.016 1 96.81 415 ASP B CA 1
ATOM 7901 C C . ASP B 1 415 ? 1.697 36 29.078 1 96.81 415 ASP B C 1
ATOM 7903 O O . ASP B 1 415 ? 2.67 36.625 28.688 1 96.81 415 ASP B O 1
ATOM 7907 N N . LYS B 1 416 ? 1.708 34.812 29.531 1 96.88 416 LYS B N 1
ATOM 7908 C CA . LYS B 1 416 ? 2.99 34.125 29.688 1 96.88 416 LYS B CA 1
ATOM 7909 C C . LYS B 1 416 ? 3.662 33.938 28.328 1 96.88 416 LYS B C 1
ATOM 7911 O O . LYS B 1 416 ? 4.875 34.094 28.203 1 96.88 416 LYS B O 1
ATOM 7916 N N . LEU B 1 417 ? 2.914 33.562 27.375 1 97.75 417 LEU B N 1
ATOM 7917 C CA . LEU B 1 417 ? 3.473 33.281 26.047 1 97.75 417 LEU B CA 1
ATOM 7918 C C . LEU B 1 417 ? 3.971 34.531 25.391 1 97.75 417 LEU B C 1
ATOM 7920 O O . LEU B 1 417 ? 5.055 34.562 24.797 1 97.75 417 LEU B O 1
ATOM 7924 N N . ILE B 1 418 ? 3.188 35.594 25.453 1 97.31 418 ILE B N 1
ATOM 7925 C CA . ILE B 1 418 ? 3.557 36.875 24.828 1 97.31 418 ILE B CA 1
ATOM 7926 C C . ILE B 1 418 ? 4.855 37.375 25.453 1 97.31 418 ILE B C 1
ATOM 7928 O O . ILE B 1 418 ? 5.742 37.844 24.734 1 97.31 418 ILE B O 1
ATOM 7932 N N . THR B 1 419 ? 4.953 37.25 26.734 1 96.81 419 THR B N 1
ATOM 7933 C CA . THR B 1 419 ? 6.16 37.688 27.422 1 96.81 419 THR B CA 1
ATOM 7934 C C . THR B 1 419 ? 7.359 36.844 27 1 96.81 419 THR B C 1
ATOM 7936 O O . THR B 1 419 ? 8.477 37.344 26.891 1 96.81 419 THR B O 1
ATOM 7939 N N . ARG B 1 420 ? 7.148 35.594 26.781 1 96.75 420 ARG B N 1
ATOM 7940 C CA . ARG B 1 420 ? 8.211 34.656 26.391 1 96.75 420 ARG B CA 1
ATOM 7941 C C . ARG B 1 420 ? 8.711 35 24.984 1 96.75 420 ARG B C 1
ATOM 7943 O O . ARG B 1 420 ? 9.898 34.812 24.688 1 96.75 420 ARG B O 1
ATOM 7950 N N . LEU B 1 421 ? 7.867 35.5 24.094 1 96.88 421 LEU B N 1
ATOM 7951 C CA . LEU B 1 421 ? 8.18 35.625 22.672 1 96.88 421 LEU B CA 1
ATOM 7952 C C . LEU B 1 421 ? 8.852 36.969 22.391 1 96.88 421 LEU B C 1
ATOM 7954 O O . LEU B 1 421 ? 9.266 37.25 21.266 1 96.88 421 LEU B O 1
ATOM 7958 N N . VAL B 1 422 ? 8.922 37.812 23.375 1 95.69 422 VAL B N 1
ATOM 7959 C CA . VAL B 1 422 ? 9.633 39.062 23.219 1 95.69 422 VAL B CA 1
ATOM 7960 C C . VAL B 1 422 ? 10.883 39.062 24.109 1 95.69 422 VAL B C 1
ATOM 7962 O O . VAL B 1 422 ? 11.078 38.156 24.922 1 95.69 422 VAL B O 1
ATOM 7965 N N . SER B 1 423 ? 11.734 40.094 23.844 1 92.88 423 SER B N 1
ATOM 7966 C CA . SER B 1 423 ? 12.922 40.219 24.688 1 92.88 423 SER B CA 1
ATOM 7967 C C . SER B 1 423 ? 12.547 40.594 26.125 1 92.88 423 SER B C 1
ATOM 7969 O O . SER B 1 423 ? 11.461 41.125 26.359 1 92.88 423 SER B O 1
ATOM 7971 N N . ARG B 1 424 ? 13.422 40.281 27.031 1 92.31 424 ARG B N 1
ATOM 7972 C CA . ARG B 1 424 ? 13.18 40.594 28.438 1 92.31 424 ARG B CA 1
ATOM 7973 C C . ARG B 1 424 ? 12.906 42.062 28.641 1 92.31 424 ARG B C 1
ATOM 7975 O O . ARG B 1 424 ? 12.07 42.438 29.469 1 92.31 424 ARG B O 1
ATOM 7982 N N . GLU B 1 425 ? 13.531 42.844 27.828 1 92.94 425 GLU B N 1
ATOM 7983 C CA . GLU B 1 425 ? 13.398 44.281 27.953 1 92.94 425 GLU B CA 1
ATOM 7984 C C . GLU B 1 425 ? 12.047 44.781 27.422 1 92.94 425 GLU B C 1
ATOM 7986 O O . GLU B 1 425 ? 11.508 45.75 27.906 1 92.94 425 GLU B O 1
ATOM 7991 N N . GLU B 1 426 ? 11.508 44.031 26.547 1 94.62 426 GLU B N 1
ATOM 7992 C CA . GLU B 1 426 ? 10.273 44.469 25.891 1 94.62 426 GLU B CA 1
ATOM 7993 C C . GLU B 1 426 ? 9.047 43.812 26.516 1 94.62 426 GLU B C 1
ATOM 7995 O O . GLU B 1 426 ? 7.918 44.094 26.125 1 94.62 426 GLU B O 1
ATOM 8000 N N . ALA B 1 427 ? 9.234 43.062 27.516 1 95.31 427 ALA B N 1
ATOM 8001 C CA . ALA B 1 427 ? 8.141 42.281 28.094 1 95.31 427 ALA B CA 1
ATOM 8002 C C . ALA B 1 427 ? 7.059 43.188 28.656 1 95.31 427 ALA B C 1
ATOM 8004 O O . ALA B 1 427 ? 5.871 42.969 28.406 1 95.31 427 ALA B O 1
ATOM 8005 N N . HIS B 1 428 ? 7.48 44.156 29.375 1 94.81 428 HIS B N 1
ATOM 8006 C CA . HIS B 1 428 ? 6.52 45.094 29.984 1 94.81 428 HIS B CA 1
ATOM 8007 C C . HIS B 1 428 ? 5.793 45.906 28.922 1 94.81 428 HIS B C 1
ATOM 8009 O O . HIS B 1 428 ? 4.602 46.188 29.062 1 94.81 428 HIS B O 1
ATOM 8015 N N . ILE B 1 429 ? 6.457 46.25 27.906 1 96.44 429 ILE B N 1
ATOM 8016 C CA . ILE B 1 429 ? 5.863 47 26.812 1 96.44 429 ILE B CA 1
ATOM 8017 C C . ILE B 1 429 ? 4.812 46.156 26.094 1 96.44 429 ILE B C 1
ATOM 8019 O O . ILE B 1 429 ? 3.713 46.625 25.812 1 96.44 429 ILE B O 1
ATOM 8023 N N . ALA B 1 430 ? 5.152 44.938 25.875 1 97.12 430 ALA B N 1
ATOM 8024 C CA . ALA B 1 430 ? 4.238 44.062 25.188 1 97.12 430 ALA B CA 1
ATOM 8025 C C . ALA B 1 430 ? 2.957 43.844 25.984 1 97.12 430 ALA B C 1
ATOM 8027 O O . ALA B 1 430 ? 1.863 43.781 25.422 1 97.12 430 ALA B O 1
ATOM 8028 N N . LEU B 1 431 ? 3.072 43.781 27.25 1 96.69 431 LEU B N 1
ATOM 8029 C CA . LEU B 1 431 ? 1.909 43.594 28.109 1 96.69 431 LEU B CA 1
ATOM 8030 C C . LEU B 1 431 ? 1.037 44.844 28.141 1 96.69 431 LEU B C 1
ATOM 8032 O O . LEU B 1 431 ? -0.192 44.75 28.172 1 96.69 431 LEU B O 1
ATOM 8036 N N . MET B 1 432 ? 1.669 45.938 28.156 1 96.88 432 MET B N 1
ATOM 8037 C CA . MET B 1 432 ? 0.921 47.188 28.094 1 96.88 432 MET B CA 1
ATOM 8038 C C . MET B 1 432 ? 0.166 47.312 26.781 1 96.88 432 MET B C 1
ATOM 8040 O O . MET B 1 432 ? -0.989 47.75 26.766 1 96.88 432 MET B O 1
ATOM 8044 N N . GLU B 1 433 ? 0.891 46.969 25.781 1 97.75 433 GLU B N 1
ATOM 8045 C CA . GLU B 1 433 ? 0.248 47 24.469 1 97.75 433 GLU B CA 1
ATOM 8046 C C . GLU B 1 433 ? -0.913 46 24.406 1 97.75 433 GLU B C 1
ATOM 8048 O O . GLU B 1 433 ? -1.931 46.281 23.766 1 97.75 433 GLU B O 1
ATOM 8053 N N . LEU B 1 434 ? -0.736 44.906 25.062 1 97.56 434 LEU B N 1
ATOM 8054 C CA . LEU B 1 434 ? -1.805 43.906 25.109 1 97.56 434 LEU B CA 1
ATOM 8055 C C . LEU B 1 434 ? -3.023 44.469 25.844 1 97.56 434 LEU B C 1
ATOM 8057 O O . LEU B 1 434 ? -4.16 44.219 25.422 1 97.56 434 LEU B O 1
ATOM 8061 N N . MET B 1 435 ? -2.799 45.125 26.875 1 96.75 435 MET B N 1
ATOM 8062 C CA . MET B 1 435 ? -3.891 45.75 27.625 1 96.75 435 MET B CA 1
ATOM 8063 C C . MET B 1 435 ? -4.613 46.781 26.781 1 96.75 435 MET B C 1
ATOM 8065 O O . MET B 1 435 ? -5.84 46.875 26.812 1 96.75 435 MET B O 1
ATOM 8069 N N . LYS B 1 436 ? -3.801 47.531 26.141 1 96.12 436 LYS B N 1
ATOM 8070 C CA . LYS B 1 436 ? -4.383 48.5 25.219 1 96.12 436 LYS B CA 1
ATOM 8071 C C . LYS B 1 436 ? -5.219 47.844 24.141 1 96.12 436 LYS B C 1
ATOM 8073 O O . LYS B 1 436 ? -6.316 48.281 23.812 1 96.12 436 LYS B O 1
ATOM 8078 N N . TRP B 1 437 ? -4.68 46.75 23.562 1 96.62 437 TRP B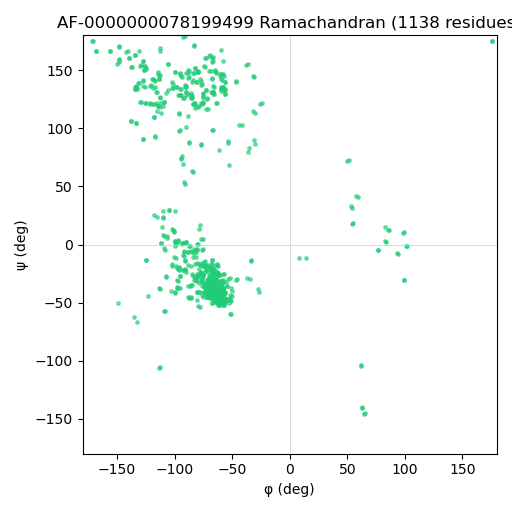 N 1
ATOM 8079 C CA . TRP B 1 437 ? -5.387 45.969 22.547 1 96.62 437 TRP B CA 1
ATOM 8080 C C . TRP B 1 437 ? -6.699 45.438 23.109 1 96.62 437 TRP B C 1
ATOM 8082 O O . TRP B 1 437 ? -7.727 45.438 22.422 1 96.62 437 TRP B O 1
ATOM 8092 N N . ARG B 1 438 ? -6.664 45.031 24.328 1 95.44 438 ARG B N 1
ATOM 8093 C CA . ARG B 1 438 ? -7.832 44.469 25 1 95.44 438 ARG B CA 1
ATOM 8094 C C . ARG B 1 438 ? -8.938 45.5 25.125 1 95.44 438 ARG B C 1
ATOM 8096 O O . ARG B 1 438 ? -10.117 45.188 24.984 1 95.44 438 ARG B O 1
ATOM 8103 N N . THR B 1 439 ? -8.562 46.75 25.25 1 92.94 439 THR B N 1
ATOM 8104 C CA . THR B 1 439 ? -9.531 47.781 25.531 1 92.94 439 THR B CA 1
ATOM 8105 C C . THR B 1 439 ? -9.938 48.5 24.25 1 92.94 439 THR B C 1
ATOM 8107 O O . THR B 1 439 ? -11.094 48.906 24.094 1 92.94 439 THR B O 1
ATOM 8110 N N . GLU B 1 440 ? -9.031 48.719 23.344 1 91.56 440 GLU B N 1
ATOM 8111 C CA . GLU B 1 440 ? -9.289 49.562 22.172 1 91.56 440 GLU B CA 1
ATOM 8112 C C . GLU B 1 440 ? -9.711 48.719 20.969 1 91.56 440 GLU B C 1
ATOM 8114 O O . GLU B 1 440 ? -10.516 49.156 20.156 1 91.56 440 GLU B O 1
ATOM 8119 N N . GLY B 1 441 ? -9.086 47.594 20.891 1 93 441 GLY B N 1
ATOM 8120 C CA . GLY B 1 441 ? -9.398 46.75 19.766 1 93 441 GLY B CA 1
ATOM 8121 C C . GLY B 1 441 ? -9.055 47.344 18.422 1 93 441 GLY B C 1
ATOM 8122 O O . GLY B 1 441 ? -7.953 47.875 18.234 1 93 441 GLY B O 1
ATOM 8123 N N . LEU B 1 442 ? -9.969 47.125 17.438 1 92.19 442 LEU B N 1
ATOM 8124 C CA . LEU B 1 442 ? -9.727 47.594 16.078 1 92.19 442 LEU B CA 1
ATOM 8125 C C . LEU B 1 442 ? -10.891 48.438 15.578 1 92.19 442 LEU B C 1
ATOM 8127 O O . LEU B 1 442 ? -12.047 48.188 15.953 1 92.19 442 LEU B O 1
ATOM 8131 N N . ASP B 1 443 ? -10.555 49.344 14.727 1 89.62 443 ASP B N 1
ATOM 8132 C CA . ASP B 1 443 ? -11.57 50.188 14.086 1 89.62 443 ASP B CA 1
ATOM 8133 C C . ASP B 1 443 ? -12.57 49.344 13.312 1 89.62 443 ASP B C 1
ATOM 8135 O O . ASP B 1 443 ? -12.195 48.375 12.641 1 89.62 443 ASP B O 1
ATOM 8139 N N . PRO B 1 444 ? -13.797 49.719 13.352 1 90.81 444 PRO B N 1
ATOM 8140 C CA . PRO B 1 444 ? -14.859 48.938 12.734 1 90.81 444 PRO B CA 1
ATOM 8141 C C . PRO B 1 444 ? -14.656 48.75 11.234 1 90.81 444 PRO B C 1
ATOM 8143 O O . PRO B 1 444 ? -14.969 47.688 10.695 1 90.81 444 PRO B O 1
ATOM 8146 N N . VAL B 1 445 ? -14.188 49.656 10.594 1 90.56 445 VAL B N 1
ATOM 8147 C CA . VAL B 1 445 ? -14.008 49.562 9.148 1 90.56 445 VAL B CA 1
ATOM 8148 C C . VAL B 1 445 ? -12.984 48.469 8.82 1 90.56 445 VAL B C 1
ATOM 8150 O O . VAL B 1 445 ? -13.211 47.656 7.93 1 90.56 445 VAL B O 1
ATOM 8153 N N . TYR B 1 446 ? -11.906 48.438 9.531 1 90.69 446 TYR B N 1
ATOM 8154 C CA . TYR B 1 446 ? -10.867 47.469 9.289 1 90.69 446 TYR B CA 1
ATOM 8155 C C . TYR B 1 446 ? -11.297 46.094 9.773 1 90.69 446 TYR B C 1
ATOM 8157 O O . TYR B 1 446 ? -10.977 45.062 9.141 1 90.69 446 TYR B O 1
ATOM 8165 N N . ALA B 1 447 ? -11.969 46.062 10.844 1 92.75 447 ALA B N 1
ATOM 8166 C CA . ALA B 1 447 ? -12.469 44.812 11.359 1 92.75 447 ALA B CA 1
ATOM 8167 C C . ALA B 1 447 ? -13.414 44.125 10.367 1 92.75 447 ALA B C 1
ATOM 8169 O O . ALA B 1 447 ? -13.32 42.938 10.125 1 92.75 447 ALA B O 1
ATOM 8170 N N . ARG B 1 448 ? -14.297 44.906 9.828 1 90.94 448 ARG B N 1
ATOM 8171 C CA . ARG B 1 448 ? -15.242 44.375 8.852 1 90.94 448 ARG B CA 1
ATOM 8172 C C . ARG B 1 448 ? -14.531 43.938 7.578 1 90.94 448 ARG B C 1
ATOM 8174 O O . ARG B 1 448 ? -14.922 42.938 6.949 1 90.94 448 ARG B O 1
ATOM 8181 N N . ALA B 1 449 ? -13.539 44.625 7.227 1 91 449 ALA B N 1
ATOM 8182 C CA . ALA B 1 449 ? -12.766 44.281 6.035 1 91 449 ALA B CA 1
ATOM 8183 C C . ALA B 1 449 ? -12.078 42.938 6.199 1 91 449 ALA B C 1
ATOM 8185 O O . ALA B 1 449 ? -12 42.156 5.25 1 91 449 ALA B O 1
ATOM 8186 N N . VAL B 1 450 ? -11.586 42.719 7.344 1 92.06 450 VAL B N 1
ATOM 8187 C CA . VAL B 1 450 ? -10.883 41.469 7.617 1 92.06 450 VAL B CA 1
ATOM 8188 C C . VAL B 1 450 ? -11.875 40.312 7.672 1 92.06 450 VAL B C 1
ATOM 8190 O O . VAL B 1 450 ? -11.57 39.188 7.227 1 92.06 450 VAL B O 1
ATOM 8193 N N . GLN B 1 451 ? -13.023 40.531 8.164 1 93.06 451 GLN B N 1
ATOM 8194 C CA . GLN B 1 451 ? -14 39.469 8.406 1 93.06 451 GLN B CA 1
ATOM 8195 C C . GLN B 1 451 ? -14.891 39.25 7.188 1 93.06 451 GLN B C 1
ATOM 8197 O O . GLN B 1 451 ? -15.734 38.344 7.184 1 93.06 451 GLN B O 1
ATOM 8202 N N . MET B 1 452 ? -14.633 39.969 6.156 1 90.44 452 MET B N 1
ATOM 8203 C CA . MET B 1 452 ? -15.453 39.875 4.953 1 90.44 452 MET B CA 1
ATOM 8204 C C . MET B 1 452 ? -15.305 38.5 4.309 1 90.44 452 MET B C 1
ATOM 8206 O O . MET B 1 452 ? -14.195 37.969 4.172 1 90.44 452 MET B O 1
ATOM 8210 N N . LYS B 1 453 ? -16.422 37.906 4.035 1 88.94 453 LYS B N 1
ATOM 8211 C CA . LYS B 1 453 ? -16.438 36.625 3.375 1 88.94 453 LYS B CA 1
ATOM 8212 C C . LYS B 1 453 ? -17.031 36.719 1.974 1 88.94 453 LYS B C 1
ATOM 8214 O O . LYS B 1 453 ? -17.844 37.594 1.703 1 88.94 453 LYS B O 1
ATOM 8219 N N . GLU B 1 454 ? -16.5 35.906 1.105 1 88.19 454 GLU B N 1
ATOM 8220 C CA . GLU B 1 454 ? -16.984 35.812 -0.265 1 88.19 454 GLU B CA 1
ATOM 8221 C C . GLU B 1 454 ? -17.234 34.375 -0.666 1 88.19 454 GLU B C 1
ATOM 8223 O O . GLU B 1 454 ? -16.656 33.469 -0.074 1 88.19 454 GLU B O 1
ATOM 8228 N N . ARG B 1 455 ? -18.094 34.25 -1.567 1 86.44 455 ARG B N 1
ATOM 8229 C CA . ARG B 1 455 ? -18.422 32.906 -2.041 1 86.44 455 ARG B CA 1
ATOM 8230 C C . ARG B 1 455 ? -17.344 32.375 -2.967 1 86.44 455 ARG B C 1
ATOM 8232 O O . ARG B 1 455 ? -16.922 33.031 -3.912 1 86.44 455 ARG B O 1
ATOM 8239 N N . ASP B 1 456 ? -16.812 31.297 -2.586 1 78.5 456 ASP B N 1
ATOM 8240 C CA . ASP B 1 456 ? -15.844 30.625 -3.457 1 78.5 456 ASP B CA 1
ATOM 8241 C C . ASP B 1 456 ? -16.516 30.156 -4.75 1 78.5 456 ASP B C 1
ATOM 8243 O O . ASP B 1 456 ? -17.516 29.422 -4.711 1 78.5 456 ASP B O 1
ATOM 8247 N N . PRO B 1 457 ? -16.141 30.516 -5.785 1 75.12 457 PRO B N 1
ATOM 8248 C CA . PRO B 1 457 ? -16.797 30.141 -7.043 1 75.12 457 PRO B CA 1
ATOM 8249 C C . PRO B 1 457 ? -16.766 28.641 -7.309 1 75.12 457 PRO B C 1
ATOM 8251 O O . PRO B 1 457 ? -17.625 28.125 -8.008 1 75.12 457 PRO B O 1
ATOM 8254 N N . ILE B 1 458 ? -15.828 27.953 -6.77 1 65.75 458 ILE B N 1
ATOM 8255 C CA . ILE B 1 458 ? -15.641 26.547 -7.051 1 65.75 458 ILE B CA 1
ATOM 8256 C C . ILE B 1 458 ? -16.484 25.703 -6.086 1 65.75 458 ILE B C 1
ATOM 8258 O O . ILE B 1 458 ? -17.266 24.844 -6.516 1 65.75 458 ILE B O 1
ATOM 8262 N N . THR B 1 459 ? -16.453 26.031 -4.887 1 66.69 459 THR B N 1
ATOM 8263 C CA . THR B 1 459 ? -17.094 25.188 -3.891 1 66.69 459 THR B CA 1
ATOM 8264 C C . THR B 1 459 ? -18.438 25.781 -3.459 1 66.69 459 THR B C 1
ATOM 8266 O O . THR B 1 459 ? -19.281 25.078 -2.898 1 66.69 459 THR B O 1
ATOM 8269 N N . GLY B 1 460 ? -18.578 27.016 -3.74 1 75 460 GLY B N 1
ATOM 8270 C CA . GLY B 1 460 ? -19.781 27.688 -3.311 1 75 460 GLY B CA 1
ATOM 8271 C C . GLY B 1 460 ? -19.781 28.031 -1.832 1 75 460 GLY B C 1
ATOM 8272 O O . GLY B 1 460 ? -20.719 28.688 -1.342 1 75 460 GLY B O 1
ATOM 8273 N N . LYS B 1 461 ? -18.781 27.609 -1.178 1 77.88 461 LYS B N 1
ATOM 8274 C CA . LYS B 1 461 ? -18.719 27.875 0.256 1 77.88 461 LYS B CA 1
ATOM 8275 C C . LYS B 1 461 ? -18.219 29.281 0.531 1 77.88 461 LYS B C 1
ATOM 8277 O O . LYS B 1 461 ? -17.484 29.859 -0.274 1 77.88 461 LYS B O 1
ATOM 8282 N N . MET B 1 462 ? -18.672 29.828 1.562 1 82.12 462 MET B N 1
ATOM 8283 C CA . MET B 1 462 ? -18.234 31.156 1.96 1 82.12 462 MET B CA 1
ATOM 8284 C C . MET B 1 462 ? -16.828 31.109 2.562 1 82.12 462 MET B C 1
ATOM 8286 O O . MET B 1 462 ? -16.578 30.344 3.504 1 82.12 462 MET B O 1
ATOM 8290 N N . ARG B 1 463 ? -15.977 31.891 1.924 1 82.38 463 ARG B N 1
ATOM 8291 C CA . ARG B 1 463 ? -14.602 31.938 2.406 1 82.38 463 ARG B CA 1
ATOM 8292 C C . ARG B 1 463 ? -14.148 33.375 2.645 1 82.38 463 ARG B C 1
ATOM 8294 O O . ARG B 1 463 ? -14.75 34.312 2.117 1 82.38 463 ARG B O 1
ATOM 8301 N N . LEU B 1 464 ? -13.156 33.469 3.471 1 83.69 464 LEU B N 1
ATOM 8302 C CA . LEU B 1 464 ? -12.586 34.781 3.697 1 83.69 464 LEU B CA 1
ATOM 8303 C C . LEU B 1 464 ? -12.125 35.406 2.385 1 83.69 464 LEU B C 1
ATOM 8305 O O . LEU B 1 464 ? -11.516 34.75 1.55 1 83.69 464 LEU B O 1
ATOM 8309 N N . ALA B 1 465 ? -12.461 36.594 2.211 1 77.44 465 ALA B N 1
ATOM 8310 C CA . ALA B 1 465 ? -12.117 37.281 0.978 1 77.44 465 ALA B CA 1
ATOM 8311 C C . ALA B 1 465 ? -10.609 37.406 0.81 1 77.44 465 ALA B C 1
ATOM 8313 O O . ALA B 1 465 ? -10.086 37.219 -0.293 1 77.44 465 ALA B O 1
ATOM 8314 N N . ASN B 1 466 ? -10 37.75 1.924 1 80.19 466 ASN B N 1
ATOM 8315 C CA . ASN B 1 466 ? -8.547 37.844 1.925 1 80.19 466 ASN B CA 1
ATOM 8316 C C . ASN B 1 466 ? -7.934 37.156 3.137 1 80.19 466 ASN B C 1
ATOM 8318 O O . ASN B 1 466 ? -7.832 37.75 4.211 1 80.19 466 ASN B O 1
ATOM 8322 N N . PRO B 1 467 ? -7.41 36.062 2.877 1 79.31 467 PRO B N 1
ATOM 8323 C CA . PRO B 1 467 ? -6.895 35.281 4.008 1 79.31 467 PRO B CA 1
ATOM 8324 C C . PRO B 1 467 ? -5.688 35.938 4.672 1 79.31 467 PRO B C 1
ATOM 8326 O O . PRO B 1 467 ? -5.355 35.625 5.816 1 79.31 467 PRO B O 1
ATOM 8329 N N . GLN B 1 468 ? -5.105 36.906 4.039 1 83.81 468 GLN B N 1
ATOM 8330 C CA . GLN B 1 468 ? -3.91 37.562 4.59 1 83.81 468 GLN B CA 1
ATOM 8331 C C . GLN B 1 468 ? -4.254 38.844 5.305 1 83.81 468 GLN B C 1
ATOM 8333 O O . GLN B 1 468 ? -3.375 39.5 5.879 1 83.81 468 GLN B O 1
ATOM 8338 N N . SER B 1 469 ? -5.461 39.125 5.355 1 85.94 469 SER B N 1
ATOM 8339 C CA . SER B 1 469 ? -5.883 40.438 5.871 1 85.94 469 SER B CA 1
ATOM 8340 C C . SER B 1 469 ? -5.539 40.594 7.352 1 85.94 469 SER B C 1
ATOM 8342 O O . SER B 1 469 ? -5.176 41.656 7.805 1 85.94 469 SER B O 1
ATOM 8344 N N . SER B 1 470 ? -5.629 39.5 8.078 1 91.06 470 SER B N 1
ATOM 8345 C CA . SER B 1 470 ? -5.336 39.562 9.508 1 91.06 470 SER B CA 1
ATOM 8346 C C . SER B 1 470 ? -3.902 40 9.758 1 91.06 470 SER B C 1
ATOM 8348 O O . SER B 1 470 ? -3.66 40.875 10.594 1 91.06 470 SER B O 1
ATOM 8350 N N . ARG B 1 471 ? -3.088 39.469 9 1 89.88 471 ARG B N 1
ATOM 8351 C CA . ARG B 1 471 ? -1.677 39.781 9.148 1 89.88 471 ARG B CA 1
ATOM 8352 C C . ARG B 1 471 ? -1.399 41.219 8.648 1 89.88 471 ARG B C 1
ATOM 8354 O O . ARG B 1 471 ? -0.667 41.969 9.289 1 89.88 471 ARG B O 1
ATOM 8361 N N . LEU B 1 472 ? -1.98 41.594 7.59 1 88.81 472 LEU B N 1
ATOM 8362 C CA . LEU B 1 472 ? -1.725 42.875 6.945 1 88.81 472 LEU B CA 1
ATOM 8363 C C . LEU B 1 472 ? -2.188 44.031 7.828 1 88.81 472 LEU B C 1
ATOM 8365 O O . LEU B 1 472 ? -1.57 45.094 7.836 1 88.81 472 LEU B O 1
ATOM 8369 N N . VAL B 1 473 ? -3.211 43.812 8.523 1 93.25 473 VAL B N 1
ATOM 8370 C CA . VAL B 1 473 ? -3.729 44.875 9.406 1 93.25 473 VAL B CA 1
ATOM 8371 C C . VAL B 1 473 ? -2.709 45.156 10.5 1 93.25 473 VAL B C 1
ATOM 8373 O O . VAL B 1 473 ? -2.488 46.312 10.852 1 93.25 473 VAL B O 1
ATOM 8376 N N . TRP B 1 474 ? -2.096 44.156 11.039 1 94.44 474 TRP B N 1
ATOM 8377 C CA . TRP B 1 474 ? -1.092 44.344 12.078 1 94.44 474 TRP B CA 1
ATOM 8378 C C . TRP B 1 474 ? 0.145 45.031 11.523 1 94.44 474 TRP B C 1
ATOM 8380 O O . TRP B 1 474 ? 0.765 45.875 12.203 1 94.44 474 TRP B O 1
ATOM 8390 N N . GLU B 1 475 ? 0.45 44.781 10.305 1 89.88 475 GLU B N 1
ATOM 8391 C CA . GLU B 1 475 ? 1.679 45.281 9.703 1 89.88 475 GLU B CA 1
ATOM 8392 C C . GLU B 1 475 ? 1.498 46.719 9.211 1 89.88 475 GLU B C 1
ATOM 8394 O O . GLU B 1 475 ? 2.453 47.5 9.195 1 89.88 475 GLU B O 1
ATOM 8399 N N . THR B 1 476 ? 0.339 47.062 8.828 1 89.94 476 THR B N 1
ATOM 8400 C CA . THR B 1 476 ? 0.185 48.344 8.125 1 89.94 476 THR B CA 1
ATOM 8401 C C . THR B 1 476 ? -0.629 49.312 8.961 1 89.94 476 THR B C 1
ATOM 8403 O O . THR B 1 476 ? -0.381 50.531 8.922 1 89.94 476 THR B O 1
ATOM 8406 N N . TYR B 1 477 ? -1.601 48.875 9.648 1 87.94 477 TYR B N 1
ATOM 8407 C CA . TYR B 1 477 ? -2.514 49.781 10.328 1 87.94 477 TYR B CA 1
ATOM 8408 C C . TYR B 1 477 ? -2.178 49.906 11.805 1 87.94 477 TYR B C 1
ATOM 8410 O O . TYR B 1 477 ? -2.254 51 12.391 1 87.94 477 TYR B O 1
ATOM 8418 N N . LEU B 1 478 ? -1.861 48.844 12.43 1 91 478 LEU B N 1
ATOM 8419 C CA . LEU B 1 478 ? -1.623 48.812 13.867 1 91 478 LEU B CA 1
ATOM 8420 C C . LEU B 1 478 ? -0.149 49.062 14.18 1 91 478 LEU B C 1
ATOM 8422 O O . LEU B 1 478 ? 0.453 48.312 14.953 1 91 478 LEU B O 1
ATOM 8426 N N . THR B 1 479 ? 0.351 50.062 13.672 1 88.88 479 THR B N 1
ATOM 8427 C CA . THR B 1 479 ? 1.782 50.344 13.758 1 88.88 479 THR B CA 1
ATOM 8428 C C . THR B 1 479 ? 2.15 50.844 15.156 1 88.88 479 THR B C 1
ATOM 8430 O O . THR B 1 479 ? 3.32 50.812 15.539 1 88.88 479 THR B O 1
ATOM 8433 N N . GLU B 1 480 ? 1.195 51.281 15.898 1 91.25 480 GLU B N 1
ATOM 8434 C CA . GLU B 1 480 ? 1.456 51.75 17.25 1 91.25 480 GLU B CA 1
ATOM 8435 C C . GLU B 1 480 ? 1.846 50.594 18.172 1 91.25 480 GLU B C 1
ATOM 8437 O O . GLU B 1 480 ? 2.496 50.812 19.203 1 91.25 480 GLU B O 1
ATOM 8442 N N . PHE B 1 481 ? 1.394 49.375 17.859 1 94.75 481 PHE B N 1
ATOM 8443 C CA . PHE B 1 481 ? 1.755 48.188 18.625 1 94.75 481 PHE B CA 1
ATOM 8444 C C . PHE B 1 481 ? 3.047 47.594 18.094 1 94.75 481 PHE B C 1
ATOM 8446 O O . PHE B 1 481 ? 3.014 46.656 17.297 1 94.75 481 PHE B O 1
ATOM 8453 N N . LYS B 1 482 ? 4.094 48 18.547 1 93.31 482 LYS B N 1
ATOM 8454 C CA . LYS B 1 482 ? 5.371 47.594 17.969 1 93.31 482 LYS B CA 1
ATOM 8455 C C . LYS B 1 482 ? 5.773 46.219 18.438 1 93.31 482 LYS B C 1
ATOM 8457 O O . LYS B 1 482 ? 6.043 45.344 17.625 1 93.31 482 LYS B O 1
ATOM 8462 N N . SER B 1 483 ? 5.781 46.031 19.75 1 95.31 483 SER B N 1
ATOM 8463 C CA . SER B 1 483 ? 6.215 44.781 20.297 1 95.31 483 SER B CA 1
ATOM 8464 C C . SER B 1 483 ? 5.141 43.688 20.141 1 95.31 483 SER B C 1
ATOM 8466 O O . SER B 1 483 ? 5.426 42.594 19.672 1 95.31 483 SER B O 1
ATOM 8468 N N . LEU B 1 484 ? 3.949 44.062 20.406 1 96.69 484 LEU B N 1
ATOM 8469 C CA . LEU B 1 484 ? 2.84 43.094 20.297 1 96.69 484 LEU B CA 1
ATOM 8470 C C . LEU B 1 484 ? 2.574 42.75 18.844 1 96.69 484 LEU B C 1
ATOM 8472 O O . LEU B 1 484 ? 2.191 41.625 18.531 1 96.69 484 LEU B O 1
ATOM 8476 N N . GLY B 1 485 ? 2.756 43.75 18 1 96.19 485 GLY B N 1
ATOM 8477 C CA . GLY B 1 485 ? 2.549 43.5 16.578 1 96.19 485 GLY B CA 1
ATOM 8478 C C . GLY B 1 485 ? 3.451 42.438 16 1 96.19 485 GLY B C 1
ATOM 8479 O O . GLY B 1 485 ? 3.014 41.625 15.195 1 96.19 485 GLY B O 1
ATOM 8480 N N . ARG B 1 486 ? 4.691 42.438 16.422 1 94.44 486 ARG B N 1
ATOM 8481 C CA . ARG B 1 486 ? 5.633 41.406 15.961 1 94.44 486 ARG B CA 1
ATOM 8482 C C . ARG B 1 486 ? 5.199 40.031 16.422 1 94.44 486 ARG B C 1
ATOM 8484 O O . ARG B 1 486 ? 5.285 39.062 15.648 1 94.44 486 ARG B O 1
ATOM 8491 N N . VAL B 1 487 ? 4.734 39.969 17.594 1 96.56 487 VAL B N 1
ATOM 8492 C CA . VAL B 1 487 ? 4.27 38.688 18.141 1 96.56 487 VAL B CA 1
ATOM 8493 C C . VAL B 1 487 ? 3.01 38.25 17.406 1 96.56 487 VAL B C 1
ATOM 8495 O O . VAL B 1 487 ? 2.885 37.062 17.031 1 96.56 487 VAL B O 1
ATOM 8498 N N . ALA B 1 488 ? 2.109 39.156 17.172 1 97.19 488 ALA B N 1
ATOM 8499 C CA . ALA B 1 488 ? 0.827 38.844 16.547 1 97.19 488 ALA B CA 1
ATOM 8500 C C . ALA B 1 488 ? 1.023 38.312 15.133 1 97.19 488 ALA B C 1
ATOM 8502 O O . ALA B 1 488 ? 0.427 37.281 14.766 1 97.19 488 ALA B O 1
ATOM 8503 N N . VAL B 1 489 ? 1.857 38.938 14.391 1 95.31 489 VAL B N 1
ATOM 8504 C CA . VAL B 1 489 ? 2.082 38.562 13.008 1 95.31 489 VAL B CA 1
ATOM 8505 C C . VAL B 1 489 ? 2.666 37.156 12.953 1 95.31 489 VAL B C 1
ATOM 8507 O O . VAL B 1 489 ? 2.281 36.344 12.102 1 95.31 489 VAL B O 1
ATOM 8510 N N . ARG B 1 490 ? 3.498 36.812 13.852 1 95.5 490 ARG B N 1
ATOM 8511 C CA . ARG B 1 490 ? 4.125 35.5 13.898 1 95.5 490 ARG B CA 1
ATOM 8512 C C . ARG B 1 490 ? 3.117 34.438 14.289 1 95.5 490 ARG B C 1
ATOM 8514 O O . ARG B 1 490 ? 3.08 33.344 13.688 1 95.5 490 ARG B O 1
ATOM 8521 N N . LEU B 1 491 ? 2.318 34.719 15.219 1 97 491 LEU B N 1
ATOM 8522 C CA . LEU B 1 491 ? 1.385 33.719 15.734 1 97 491 LEU B CA 1
ATOM 8523 C C . LEU B 1 491 ? 0.241 33.5 14.75 1 97 491 LEU B C 1
ATOM 8525 O O . LEU B 1 491 ? -0.151 32.344 14.508 1 97 491 LEU B O 1
ATOM 8529 N N . ILE B 1 492 ? -0.263 34.531 14.164 1 95 492 ILE B N 1
ATOM 8530 C CA . ILE B 1 492 ? -1.434 34.438 13.297 1 95 492 ILE B CA 1
ATOM 8531 C C . ILE B 1 492 ? -1.08 33.688 12.016 1 95 492 ILE B C 1
ATOM 8533 O O . ILE B 1 492 ? -1.944 33.062 11.406 1 95 492 ILE B O 1
ATOM 8537 N N . PHE B 1 493 ? 0.097 33.625 11.719 1 92.5 493 PHE B N 1
ATOM 8538 C CA . PHE B 1 493 ? 0.61 32.969 10.516 1 92.5 493 PHE B CA 1
ATOM 8539 C C . PHE B 1 493 ? 0.736 31.469 10.703 1 92.5 493 PHE B C 1
ATOM 8541 O O . PHE B 1 493 ? 0.688 30.719 9.734 1 92.5 493 PHE B O 1
ATOM 8548 N N . LEU B 1 494 ? 0.925 31.016 11.828 1 96 494 LEU B N 1
ATOM 8549 C CA . LEU B 1 494 ? 1.307 29.641 12.094 1 96 494 LEU B CA 1
ATOM 8550 C C . LEU B 1 494 ? 0.179 28.672 11.719 1 96 494 LEU B C 1
ATOM 8552 O O . LEU B 1 494 ? -0.987 28.938 12.031 1 96 494 LEU B O 1
ATOM 8556 N N . HIS B 1 495 ? 0.564 27.656 10.992 1 94.62 495 HIS B N 1
ATOM 8557 C CA . HIS B 1 495 ? -0.351 26.578 10.641 1 94.62 495 HIS B CA 1
ATOM 8558 C C . HIS B 1 495 ? -0.458 25.562 11.773 1 94.62 495 HIS B C 1
ATOM 8560 O O . HIS B 1 495 ? 0.509 25.328 12.508 1 94.62 495 HIS B O 1
ATOM 8566 N N . ALA B 1 496 ? -1.574 24.953 11.812 1 94.62 496 ALA B N 1
ATOM 8567 C CA . ALA B 1 496 ? -1.798 24 12.891 1 94.62 496 ALA B CA 1
ATOM 8568 C C . ALA B 1 496 ? -1.871 22.578 12.352 1 94.62 496 ALA B C 1
ATOM 8570 O O . ALA B 1 496 ? -2.127 21.625 13.102 1 94.62 496 ALA B O 1
ATOM 8571 N N . THR B 1 497 ? -1.722 22.344 11.102 1 91.44 497 THR B N 1
ATOM 8572 C CA . THR B 1 497 ? -1.829 21.031 10.484 1 91.44 497 THR B CA 1
ATOM 8573 C C . THR B 1 497 ? -0.659 20.766 9.539 1 91.44 497 THR B C 1
ATOM 8575 O O . THR B 1 497 ? -0.232 21.672 8.82 1 91.44 497 THR B O 1
ATOM 8578 N N . SER B 1 498 ? -0.027 19.531 9.625 1 86.38 498 SER B N 1
ATOM 8579 C CA . SER B 1 498 ? 1.113 19.172 8.797 1 86.38 498 SER B CA 1
ATOM 8580 C C . SER B 1 498 ? 0.725 18.109 7.762 1 86.38 498 SER B C 1
ATOM 8582 O O . SER B 1 498 ? 1.591 17.516 7.113 1 86.38 498 SER B O 1
ATOM 8584 N N . CYS B 1 499 ? -0.443 17.938 7.359 1 68.06 499 CYS B N 1
ATOM 8585 C CA . CYS B 1 499 ? -0.846 16.875 6.434 1 68.06 499 CYS B CA 1
ATOM 8586 C C . CYS B 1 499 ? -0.708 17.344 4.988 1 68.06 499 CYS B C 1
ATOM 8588 O O . CYS B 1 499 ? -1.128 18.453 4.641 1 68.06 499 CYS B O 1
ATOM 8590 N N . GLY B 1 500 ? 0.245 16.797 4.246 1 64.81 500 GLY B N 1
ATOM 8591 C CA . GLY B 1 500 ? 0.149 17.375 2.92 1 64.81 500 GLY B CA 1
ATOM 8592 C C . GLY B 1 500 ? 0.587 16.438 1.817 1 64.81 500 GLY B C 1
ATOM 8593 O O . GLY B 1 500 ? -0.096 16.297 0.8 1 64.81 500 GLY B O 1
ATOM 8594 N N . PHE B 1 501 ? 1.73 15.852 1.946 1 71.06 501 PHE B N 1
ATOM 8595 C CA . PHE B 1 501 ? 2.168 15.109 0.77 1 71.06 501 PHE B CA 1
ATOM 8596 C C . PHE B 1 501 ? 2.25 13.617 1.071 1 71.06 501 PHE B C 1
ATOM 8598 O O . PHE B 1 501 ? 2.885 13.211 2.045 1 71.06 501 PHE B O 1
ATOM 8605 N N . SER B 1 502 ? 1.385 12.898 0.372 1 68.88 502 SER B N 1
ATOM 8606 C CA . SER B 1 502 ? 1.463 11.445 0.476 1 68.88 502 SER B CA 1
ATOM 8607 C C . SER B 1 502 ? 1.85 10.812 -0.858 1 68.88 502 SER B C 1
ATOM 8609 O O . SER B 1 502 ? 1.357 11.227 -1.911 1 68.88 502 SER B O 1
ATOM 8611 N N . CYS B 1 503 ? 2.955 10.086 -0.774 1 64.75 503 CYS B N 1
ATOM 8612 C CA . CYS B 1 503 ? 3.398 9.383 -1.974 1 64.75 503 CYS B CA 1
ATOM 8613 C C . CYS B 1 503 ? 2.748 8.008 -2.072 1 64.75 503 CYS B C 1
ATOM 8615 O O . CYS B 1 503 ? 2.377 7.414 -1.058 1 64.75 503 CYS B O 1
ATOM 8617 N N . ASN B 1 504 ? 2.496 7.699 -3.322 1 63.94 504 ASN B N 1
ATOM 8618 C CA . ASN B 1 504 ? 1.954 6.367 -3.562 1 63.94 504 ASN B CA 1
ATOM 8619 C C . ASN B 1 504 ? 2.875 5.281 -3.016 1 63.94 504 ASN B C 1
ATOM 8621 O O . ASN B 1 504 ? 4.102 5.414 -3.07 1 63.94 504 ASN B O 1
ATOM 8625 N N . TRP B 1 505 ? 2.336 4.352 -2.59 1 61.44 505 TRP B N 1
ATOM 8626 C CA . TRP B 1 505 ? 3.006 3.229 -1.941 1 61.44 505 TRP B CA 1
ATOM 8627 C C . TRP B 1 505 ? 4.02 2.582 -2.883 1 61.44 505 TRP B C 1
ATOM 8629 O O . TRP B 1 505 ? 5.105 2.186 -2.457 1 61.44 505 TRP B O 1
ATOM 8639 N N . SER B 1 506 ? 3.6 2.502 -4.035 1 61.88 506 SER B N 1
ATOM 8640 C CA . SER B 1 506 ? 4.5 1.87 -4.992 1 61.88 506 SER B CA 1
ATOM 8641 C C . SER B 1 506 ? 5.828 2.617 -5.078 1 61.88 506 SER B C 1
ATOM 8643 O O . SER B 1 506 ? 6.891 1.998 -5.188 1 61.88 506 SER B O 1
ATOM 8645 N N . PHE B 1 507 ? 5.699 3.812 -4.867 1 64.75 507 PHE B N 1
ATOM 8646 C CA . PHE B 1 507 ? 6.91 4.621 -4.918 1 64.75 507 PHE B CA 1
ATOM 8647 C C . PHE B 1 507 ? 7.793 4.352 -3.707 1 64.75 507 PHE B C 1
ATOM 8649 O O . PHE B 1 507 ? 9.008 4.211 -3.838 1 64.75 507 PHE B O 1
ATOM 8656 N N . LEU B 1 508 ? 7.082 4.293 -2.629 1 65.56 508 LEU B N 1
ATOM 8657 C CA . LEU B 1 508 ? 7.828 4.066 -1.394 1 65.56 508 LEU B CA 1
ATOM 8658 C C . LEU B 1 508 ? 8.539 2.719 -1.425 1 65.56 508 LEU B C 1
ATOM 8660 O O . LEU B 1 508 ? 9.656 2.592 -0.924 1 65.56 508 LEU B O 1
ATOM 8664 N N . ARG B 1 509 ? 7.93 1.89 -2.041 1 63.56 509 ARG B N 1
ATOM 8665 C CA . ARG B 1 509 ? 8.523 0.561 -2.148 1 63.56 509 ARG B CA 1
ATOM 8666 C C . ARG B 1 509 ? 9.805 0.599 -2.98 1 63.56 509 ARG B C 1
ATOM 8668 O O . ARG B 1 509 ? 10.789 -0.056 -2.641 1 63.56 509 ARG B O 1
ATOM 8675 N N . TRP B 1 510 ? 9.641 1.443 -3.951 1 62.75 510 TRP B N 1
ATOM 8676 C CA . TRP B 1 510 ? 10.789 1.602 -4.832 1 62.75 510 TRP B CA 1
ATOM 8677 C C . TRP B 1 510 ? 11.984 2.172 -4.074 1 62.75 510 TRP B C 1
ATOM 8679 O O . TRP B 1 510 ? 13.109 1.685 -4.211 1 62.75 510 TRP B O 1
ATOM 8689 N N . VAL B 1 511 ? 11.641 3.041 -3.367 1 62.56 511 VAL B N 1
ATOM 8690 C CA . VAL B 1 511 ? 12.695 3.768 -2.666 1 62.56 511 VAL B CA 1
ATOM 8691 C C . VAL B 1 511 ? 13.328 2.865 -1.609 1 62.56 511 VAL B C 1
ATOM 8693 O O . VAL B 1 511 ? 14.547 2.861 -1.44 1 62.56 511 VAL B O 1
ATOM 8696 N N . SER B 1 512 ? 12.453 2.129 -1.072 1 60.97 512 SER B N 1
ATOM 8697 C CA . SER B 1 512 ? 12.945 1.24 -0.023 1 60.97 512 SER B CA 1
ATOM 8698 C C . SER B 1 512 ? 13.805 0.122 -0.602 1 60.97 512 SER B C 1
ATOM 8700 O O . SER B 1 512 ? 14.797 -0.279 0.005 1 60.97 512 SER B O 1
ATOM 8702 N N . ALA B 1 513 ? 13.328 -0.441 -1.65 1 57.88 513 ALA B N 1
ATOM 8703 C CA . ALA B 1 513 ? 14.094 -1.506 -2.297 1 57.88 513 ALA B CA 1
ATOM 8704 C C . ALA B 1 513 ? 15.469 -1.01 -2.732 1 57.88 513 ALA B C 1
ATOM 8706 O O . ALA B 1 513 ? 16.453 -1.747 -2.654 1 57.88 513 ALA B O 1
ATOM 8707 N N . SER B 1 514 ? 15.453 0.158 -3.182 1 53.34 514 SER B N 1
ATOM 8708 C CA . SER B 1 514 ? 16.703 0.754 -3.637 1 53.34 514 SER B CA 1
ATOM 8709 C C . SER B 1 514 ? 17.641 1.024 -2.467 1 53.34 514 SER B C 1
ATOM 8711 O O . SER B 1 514 ? 18.859 0.917 -2.605 1 53.34 514 SER B O 1
ATOM 8713 N N . ALA B 1 515 ? 17.016 1.532 -1.45 1 51.47 515 ALA B N 1
ATOM 8714 C CA . ALA B 1 515 ? 17.844 1.75 -0.263 1 51.47 515 ALA B CA 1
ATOM 8715 C C . ALA B 1 515 ? 18.594 0.481 0.12 1 51.47 515 ALA B C 1
ATOM 8717 O O . ALA B 1 515 ? 19.672 0.549 0.732 1 51.47 515 ALA B O 1
ATOM 8718 N N . ARG B 1 516 ? 17.906 -0.714 -0.253 1 50.84 516 ARG B N 1
ATOM 8719 C CA . ARG B 1 516 ? 18.531 -2.014 -0.018 1 50.84 516 ARG B CA 1
ATOM 8720 C C . ARG B 1 516 ? 19.828 -2.152 -0.815 1 50.84 516 ARG B C 1
ATOM 8722 O O . ARG B 1 516 ? 20.75 -2.842 -0.387 1 50.84 516 ARG B O 1
ATOM 8729 N N . GLY B 1 517 ? 19.703 -1.692 -2.049 1 50.19 517 GLY B N 1
ATOM 8730 C CA . GLY B 1 517 ? 20.875 -1.735 -2.91 1 50.19 517 GLY B CA 1
ATOM 8731 C C . GLY B 1 517 ? 21.438 -0.362 -3.221 1 50.19 517 GLY B C 1
ATOM 8732 O O . GLY B 1 517 ? 22.109 -0.175 -4.238 1 50.19 517 GLY B O 1
ATOM 8733 N N . SER B 1 518 ? 21.016 0.6 -2.455 1 53.12 518 SER B N 1
ATOM 8734 C CA . SER B 1 518 ? 20.766 2.025 -2.641 1 53.12 518 SER B CA 1
ATOM 8735 C C . SER B 1 518 ? 22.047 2.764 -3.018 1 53.12 518 SER B C 1
ATOM 8737 O O . SER B 1 518 ? 22.969 2.879 -2.203 1 53.12 518 SER B O 1
ATOM 8739 N N . SER B 1 519 ? 22.203 2.57 -4.309 1 62.47 519 SER B N 1
ATOM 8740 C CA . SER B 1 519 ? 23.203 3.496 -4.836 1 62.47 519 SER B CA 1
ATOM 8741 C C . SER B 1 519 ? 22.812 4.945 -4.562 1 62.47 519 SER B C 1
ATOM 8743 O O . SER B 1 519 ? 21.625 5.258 -4.441 1 62.47 519 SER B O 1
ATOM 8745 N N . ARG B 1 520 ? 23.688 5.691 -4.09 1 73.12 520 ARG B N 1
ATOM 8746 C CA . ARG B 1 520 ? 23.594 7.137 -3.916 1 73.12 520 ARG B CA 1
ATOM 8747 C C . ARG B 1 520 ? 22.781 7.77 -5.047 1 73.12 520 ARG B C 1
ATOM 8749 O O . ARG B 1 520 ? 21.969 8.664 -4.812 1 73.12 520 ARG B O 1
ATOM 8756 N N . VAL B 1 521 ? 22.859 7.129 -6.133 1 77.38 521 VAL B N 1
ATOM 8757 C CA . VAL B 1 521 ? 22.234 7.703 -7.32 1 77.38 521 VAL B CA 1
ATOM 8758 C C . VAL B 1 521 ? 20.719 7.465 -7.27 1 77.38 521 VAL B C 1
ATOM 8760 O O . VAL B 1 521 ? 19.938 8.352 -7.609 1 77.38 521 VAL B O 1
ATOM 8763 N N . GLY B 1 522 ? 20.344 6.305 -6.848 1 78.62 522 GLY B N 1
ATOM 8764 C CA . GLY B 1 522 ? 18.938 5.988 -6.746 1 78.62 522 GLY B CA 1
ATOM 8765 C C . GLY B 1 522 ? 18.203 6.84 -5.723 1 78.62 522 GLY B C 1
ATOM 8766 O O . GLY B 1 522 ? 17.094 7.301 -5.977 1 78.62 522 GLY B O 1
ATOM 8767 N N . LEU B 1 523 ? 18.844 7.066 -4.641 1 79 523 LEU B N 1
ATOM 8768 C CA . LEU B 1 523 ? 18.234 7.879 -3.588 1 79 523 LEU B CA 1
ATOM 8769 C C . LEU B 1 523 ? 18.125 9.336 -4.027 1 79 523 LEU B C 1
ATOM 8771 O O . LEU B 1 523 ? 17.141 10.008 -3.709 1 79 523 LEU B O 1
ATOM 8775 N N . ASP B 1 524 ? 19.109 9.773 -4.711 1 84.12 524 ASP B N 1
ATOM 8776 C CA . ASP B 1 524 ? 19.094 11.141 -5.219 1 84.12 524 ASP B CA 1
ATOM 8777 C C . ASP B 1 524 ? 17.938 11.344 -6.195 1 84.12 524 ASP B C 1
ATOM 8779 O O . ASP B 1 524 ? 17.25 12.367 -6.145 1 84.12 524 ASP B O 1
ATOM 8783 N N . ARG B 1 525 ? 17.781 10.383 -7.039 1 85.62 525 ARG B N 1
ATOM 8784 C CA . ARG B 1 525 ? 16.688 10.453 -8 1 85.62 525 ARG B CA 1
ATOM 8785 C C . ARG B 1 525 ? 15.336 10.453 -7.289 1 85.62 525 ARG B C 1
ATOM 8787 O O . ARG B 1 525 ? 14.43 11.211 -7.664 1 85.62 525 ARG B O 1
ATOM 8794 N N . ALA B 1 526 ? 15.227 9.633 -6.305 1 83.62 526 ALA B N 1
ATOM 8795 C CA . ALA B 1 526 ? 13.984 9.562 -5.531 1 83.62 526 ALA B CA 1
ATOM 8796 C C . ALA B 1 526 ? 13.688 10.891 -4.844 1 83.62 526 ALA B C 1
ATOM 8798 O O . ALA B 1 526 ? 12.547 11.352 -4.836 1 83.62 526 ALA B O 1
ATOM 8799 N N . GLN B 1 527 ? 14.664 11.469 -4.328 1 87.06 527 GLN B N 1
ATOM 8800 C CA . GLN B 1 527 ? 14.508 12.742 -3.641 1 87.06 527 GLN B CA 1
ATOM 8801 C C . GLN B 1 527 ? 14.055 13.836 -4.605 1 87.06 527 GLN B C 1
ATOM 8803 O O . GLN B 1 527 ? 13.203 14.656 -4.266 1 87.06 527 GLN B O 1
ATOM 8808 N N . LYS B 1 528 ? 14.656 13.797 -5.746 1 91.31 528 LYS B N 1
ATOM 8809 C CA . LYS B 1 528 ? 14.297 14.797 -6.75 1 91.31 528 LYS B CA 1
ATOM 8810 C C . LYS B 1 528 ? 12.844 14.641 -7.191 1 91.31 528 LYS B C 1
ATOM 8812 O O . LYS B 1 528 ? 12.125 15.625 -7.328 1 91.31 528 LYS B O 1
ATOM 8817 N N . LEU B 1 529 ? 12.461 13.438 -7.391 1 89.56 529 LEU B N 1
ATOM 8818 C CA . LEU B 1 529 ? 11.094 13.164 -7.824 1 89.56 529 LEU B CA 1
ATOM 8819 C C . LEU B 1 529 ? 10.094 13.562 -6.75 1 89.56 529 LEU B C 1
ATOM 8821 O O . LEU B 1 529 ? 9.078 14.203 -7.047 1 89.56 529 LEU B O 1
ATOM 8825 N N . VAL B 1 530 ? 10.398 13.227 -5.535 1 88.62 530 VAL B N 1
ATOM 8826 C CA . VAL B 1 530 ? 9.516 13.578 -4.43 1 88.62 530 VAL B CA 1
ATOM 8827 C C . VAL B 1 530 ? 9.414 15.102 -4.312 1 88.62 530 VAL B C 1
ATOM 8829 O O . VAL B 1 530 ? 8.328 15.641 -4.105 1 88.62 530 VAL B O 1
ATOM 8832 N N . PHE B 1 531 ? 10.5 15.719 -4.449 1 92.69 531 PHE B N 1
ATOM 8833 C CA . PHE B 1 531 ? 10.531 17.172 -4.348 1 92.69 531 PHE B CA 1
ATOM 8834 C C . PHE B 1 531 ? 9.625 17.812 -5.395 1 92.69 531 PHE B C 1
ATOM 8836 O O . PHE B 1 531 ? 8.812 18.688 -5.07 1 92.69 531 PHE B O 1
ATOM 8843 N N . LEU B 1 532 ? 9.758 17.344 -6.598 1 93 532 LEU B N 1
ATOM 8844 C CA . LEU B 1 532 ? 8.992 17.922 -7.691 1 93 532 LEU B CA 1
ATOM 8845 C C . LEU B 1 532 ? 7.504 17.656 -7.523 1 93 532 LEU B C 1
ATOM 8847 O O . LEU B 1 532 ? 6.676 18.547 -7.734 1 93 532 LEU B O 1
ATOM 8851 N N . ALA B 1 533 ? 7.207 16.484 -7.184 1 89.62 533 ALA B N 1
ATOM 8852 C CA . ALA B 1 533 ? 5.805 16.094 -7.004 1 89.62 533 ALA B CA 1
ATOM 8853 C C . ALA B 1 533 ? 5.176 16.859 -5.84 1 89.62 533 ALA B C 1
ATOM 8855 O O . ALA B 1 533 ? 4.086 17.422 -5.969 1 89.62 533 ALA B O 1
ATOM 8856 N N . ALA B 1 534 ? 5.84 16.859 -4.746 1 90.12 534 ALA B N 1
ATOM 8857 C CA . ALA B 1 534 ? 5.328 17.547 -3.557 1 90.12 534 ALA B CA 1
ATOM 8858 C C . ALA B 1 534 ? 5.199 19.047 -3.793 1 90.12 534 ALA B C 1
ATOM 8860 O O . ALA B 1 534 ? 4.203 19.656 -3.4 1 90.12 534 ALA B O 1
ATOM 8861 N N . GLN B 1 535 ? 6.199 19.609 -4.398 1 91.5 535 GLN B N 1
ATOM 8862 C CA . GLN B 1 535 ? 6.188 21.047 -4.672 1 91.5 535 GLN B CA 1
ATOM 8863 C C . GLN B 1 535 ? 5.016 21.422 -5.574 1 91.5 535 GLN B C 1
ATOM 8865 O O . GLN B 1 535 ? 4.371 22.453 -5.363 1 91.5 535 GLN B O 1
ATOM 8870 N N . ALA B 1 536 ? 4.832 20.609 -6.539 1 88.94 536 ALA B N 1
ATOM 8871 C CA . ALA B 1 536 ? 3.729 20.859 -7.461 1 88.94 536 ALA B CA 1
ATOM 8872 C C . ALA B 1 536 ? 2.385 20.781 -6.742 1 88.94 536 ALA B C 1
ATOM 8874 O O . ALA B 1 536 ? 1.493 21.609 -6.988 1 88.94 536 ALA B O 1
ATOM 8875 N N . LYS B 1 537 ? 2.223 19.906 -5.938 1 86.06 537 LYS B N 1
ATOM 8876 C CA . LYS B 1 537 ? 0.982 19.75 -5.18 1 86.06 537 LYS B CA 1
ATOM 8877 C C . LYS B 1 537 ? 0.766 20.938 -4.238 1 86.06 537 LYS B C 1
ATOM 8879 O O . LYS B 1 537 ? -0.36 21.406 -4.078 1 86.06 537 LYS B O 1
ATOM 8884 N N . LEU B 1 538 ? 1.791 21.328 -3.602 1 87.62 538 LEU B N 1
ATOM 8885 C CA . LEU B 1 538 ? 1.709 22.469 -2.686 1 87.62 538 LEU B CA 1
ATOM 8886 C C . LEU B 1 538 ? 1.346 23.75 -3.434 1 87.62 538 LEU B C 1
ATOM 8888 O O . LEU B 1 538 ? 0.546 24.547 -2.947 1 87.62 538 LEU B O 1
ATOM 8892 N N . GLU B 1 539 ? 1.905 23.844 -4.621 1 85.25 539 GLU B N 1
ATOM 8893 C CA . GLU B 1 539 ? 1.645 25.047 -5.422 1 85.25 539 GLU B CA 1
ATOM 8894 C C . GLU B 1 539 ? 0.191 25.094 -5.887 1 85.25 539 GLU B C 1
ATOM 8896 O O . GLU B 1 539 ? -0.408 26.156 -5.961 1 85.25 539 GLU B O 1
ATOM 8901 N N . ARG B 1 540 ? -0.313 23.922 -6.145 1 80.25 540 ARG B N 1
ATOM 8902 C CA . ARG B 1 540 ? -1.698 23.844 -6.598 1 80.25 540 ARG B CA 1
ATOM 8903 C C . ARG B 1 540 ? -2.66 23.828 -5.418 1 80.25 540 ARG B C 1
ATOM 8905 O O . ARG B 1 540 ? -3.879 23.891 -5.598 1 80.25 540 ARG B O 1
ATOM 8912 N N . ARG B 1 541 ? -2.15 23.75 -4.23 1 77.38 541 ARG B N 1
ATOM 8913 C CA . ARG B 1 541 ? -2.953 23.625 -3.018 1 77.38 541 ARG B CA 1
ATOM 8914 C C . ARG B 1 541 ? -3.932 22.469 -3.117 1 77.38 541 ARG B C 1
ATOM 8916 O O . ARG B 1 541 ? -5.113 22.609 -2.795 1 77.38 541 ARG B O 1
ATOM 8923 N N . ASP B 1 542 ? -3.453 21.484 -3.82 1 73.19 542 ASP B N 1
ATOM 8924 C CA . ASP B 1 542 ? -4.219 20.25 -3.932 1 73.19 542 ASP B CA 1
ATOM 8925 C C . ASP B 1 542 ? -3.742 19.219 -2.914 1 73.19 542 ASP B C 1
ATOM 8927 O O . ASP B 1 542 ? -2.773 18.5 -3.16 1 73.19 542 ASP B O 1
ATOM 8931 N N . PHE B 1 543 ? -4.438 19.188 -1.909 1 67.12 543 PHE B N 1
ATOM 8932 C CA . PHE B 1 543 ? -3.998 18.297 -0.836 1 67.12 543 PHE B CA 1
ATOM 8933 C C . PHE B 1 543 ? -4.797 17 -0.841 1 67.12 543 PHE B C 1
ATOM 8935 O O . PHE B 1 543 ? -4.703 16.203 0.097 1 67.12 543 PHE B O 1
ATOM 8942 N N . SER B 1 544 ? -5.508 16.906 -1.973 1 64.88 544 SER B N 1
ATOM 8943 C CA . SER B 1 544 ? -6.285 15.68 -2.074 1 64.88 544 SER B CA 1
ATOM 8944 C C . SER B 1 544 ? -5.422 14.516 -2.561 1 64.88 544 SER B C 1
ATOM 8946 O O . SER B 1 544 ? -4.422 14.727 -3.252 1 64.88 544 SER B O 1
ATOM 8948 N N . SER B 1 545 ? -5.617 13.312 -1.975 1 64.31 545 SER B N 1
ATOM 8949 C CA . SER B 1 545 ? -4.918 12.125 -2.449 1 64.31 545 SER B CA 1
ATOM 8950 C C . SER B 1 545 ? -5.461 11.664 -3.799 1 64.31 545 SER B C 1
ATOM 8952 O O . SER B 1 545 ? -6.672 11.719 -4.039 1 64.31 545 SER B O 1
ATOM 8954 N N . GLU B 1 546 ? -4.617 11.508 -4.773 1 64.94 546 GLU B N 1
ATOM 8955 C CA . GLU B 1 546 ? -5.031 10.992 -6.078 1 64.94 546 GLU B CA 1
ATOM 8956 C C . GLU B 1 546 ? -5.91 9.758 -5.93 1 64.94 546 GLU B C 1
ATOM 8958 O O . GLU B 1 546 ? -6.836 9.547 -6.715 1 64.94 546 GLU B O 1
ATOM 8963 N N . ASP B 1 547 ? -5.605 9.094 -4.891 1 63.22 547 ASP B N 1
ATOM 8964 C CA . ASP B 1 547 ? -6.375 7.871 -4.656 1 63.22 547 ASP B CA 1
ATOM 8965 C C . ASP B 1 547 ? -7.828 8.195 -4.312 1 63.22 547 ASP B C 1
ATOM 8967 O O . ASP B 1 547 ? -8.742 7.508 -4.762 1 63.22 547 ASP B O 1
ATOM 8971 N N . GLU B 1 548 ? -7.98 9.25 -3.65 1 64.19 548 GLU B N 1
ATOM 8972 C CA . GLU B 1 548 ? -9.328 9.648 -3.262 1 64.19 548 GLU B CA 1
ATOM 8973 C C . GLU B 1 548 ? -10.117 10.188 -4.453 1 64.19 548 GLU B C 1
ATOM 8975 O O . GLU B 1 548 ? -11.312 9.922 -4.586 1 64.19 548 GLU B O 1
ATOM 8980 N N . LYS B 1 549 ? -9.422 10.82 -5.285 1 69.94 549 LYS B N 1
ATOM 8981 C CA . LYS B 1 549 ? -10.078 11.359 -6.469 1 69.94 549 LYS B CA 1
ATOM 8982 C C . LYS B 1 549 ? -10.5 10.25 -7.426 1 69.94 549 LYS B C 1
ATOM 8984 O O . LYS B 1 549 ? -11.578 10.305 -8.023 1 69.94 549 LYS B O 1
ATOM 8989 N N . ASP B 1 550 ? -9.656 9.297 -7.531 1 71.56 550 ASP B N 1
ATOM 8990 C CA . ASP B 1 550 ? -9.984 8.172 -8.398 1 71.56 550 ASP B CA 1
ATOM 8991 C C . ASP B 1 550 ? -11.156 7.371 -7.832 1 71.56 550 ASP B C 1
ATOM 8993 O O . ASP B 1 550 ? -11.961 6.82 -8.594 1 71.56 550 ASP B O 1
ATOM 8997 N N . ALA B 1 551 ? -11.211 7.344 -6.551 1 69.75 551 ALA B N 1
ATOM 8998 C CA . ALA B 1 551 ? -12.289 6.605 -5.906 1 69.75 551 ALA B CA 1
ATOM 8999 C C . ALA B 1 551 ? -13.648 7.211 -6.254 1 69.75 551 ALA B C 1
ATOM 9001 O O . ALA B 1 551 ? -14.656 6.504 -6.289 1 69.75 551 ALA B O 1
ATOM 9002 N N . GLU B 1 552 ? -13.688 8.5 -6.555 1 70.31 552 GLU B N 1
ATOM 9003 C CA . GLU B 1 552 ? -14.93 9.172 -6.906 1 70.31 552 GLU B CA 1
ATOM 9004 C C . GLU B 1 552 ? -15.508 8.625 -8.211 1 70.31 552 GLU B C 1
ATOM 9006 O O . GLU B 1 552 ? -16.719 8.68 -8.43 1 70.31 552 GLU B O 1
ATOM 9011 N N . LEU B 1 553 ? -14.625 8.156 -9 1 71.62 553 LEU B N 1
ATOM 9012 C CA . LEU B 1 553 ? -15.062 7.602 -10.281 1 71.62 553 LEU B CA 1
ATOM 9013 C C . LEU B 1 553 ? -15.867 6.324 -10.07 1 71.62 553 LEU B C 1
ATOM 9015 O O . LEU B 1 553 ? -16.641 5.93 -10.945 1 71.62 553 LEU B O 1
ATOM 9019 N N . PHE B 1 554 ? -15.703 5.824 -8.898 1 70.38 554 PHE B N 1
ATOM 9020 C CA . PHE B 1 554 ? -16.344 4.539 -8.641 1 70.38 554 PHE B CA 1
ATOM 9021 C C . PHE B 1 554 ? -17.516 4.703 -7.688 1 70.38 554 PHE B C 1
ATOM 9023 O O . PHE B 1 554 ? -18.219 3.734 -7.379 1 70.38 554 PHE B O 1
ATOM 9030 N N . SER B 1 555 ? -17.719 6 -7.184 1 61.84 555 SER B N 1
ATOM 9031 C CA . SER B 1 555 ? -18.844 6.297 -6.301 1 61.84 555 SER B CA 1
ATOM 9032 C C . SER B 1 555 ? -20.062 6.754 -7.094 1 61.84 555 SER B C 1
ATOM 9034 O O . SER B 1 555 ? -19.938 7.375 -8.148 1 61.84 555 SER B O 1
ATOM 9036 N N . PRO B 1 556 ? -21.359 6.312 -6.863 1 54.34 556 PRO B N 1
ATOM 9037 C CA . PRO B 1 556 ? -22.578 6.691 -7.598 1 54.34 556 PRO B CA 1
ATOM 9038 C C . PRO B 1 556 ? -22.734 8.203 -7.723 1 54.34 556 PRO B C 1
ATOM 9040 O O . PRO B 1 556 ? -23.5 8.68 -8.57 1 54.34 556 PRO B O 1
ATOM 9043 N N . GLY B 1 557 ? -22.625 9.055 -6.742 1 46.16 557 GLY B N 1
ATOM 9044 C CA . GLY B 1 557 ? -23.344 10.312 -6.582 1 46.16 557 GLY B CA 1
ATOM 9045 C C . GLY B 1 557 ? -23.078 11.289 -7.711 1 46.16 557 GLY B C 1
ATOM 9046 O O . GLY B 1 557 ? -23.797 12.289 -7.852 1 46.16 557 GLY B O 1
ATOM 9047 N N . ASN B 1 558 ? -21.906 11.594 -8.219 1 41.38 558 ASN B N 1
ATOM 9048 C CA . ASN B 1 558 ? -21.781 12.844 -8.961 1 41.38 558 ASN B CA 1
ATOM 9049 C C . ASN B 1 558 ? -22.375 12.727 -10.359 1 41.38 558 ASN B C 1
ATOM 9051 O O . ASN B 1 558 ? -22.062 13.531 -11.242 1 41.38 558 ASN B O 1
ATOM 9055 N N . GLU B 1 559 ? -22.938 11.867 -10.828 1 38.47 559 GLU B N 1
ATOM 9056 C CA . GLU B 1 559 ? -23.688 12.148 -12.047 1 38.47 559 GLU B CA 1
ATOM 9057 C C . GLU B 1 559 ? -24.625 13.336 -11.859 1 38.47 559 GLU B C 1
ATOM 9059 O O . GLU B 1 559 ? -24.922 14.055 -12.82 1 38.47 559 GLU B O 1
ATOM 9064 N N . PHE B 1 560 ? -25.547 13.5 -10.797 1 32.66 560 PHE B N 1
ATOM 9065 C CA . PHE B 1 560 ? -26.641 14.461 -10.781 1 32.66 560 PHE B CA 1
ATOM 9066 C C . PHE B 1 560 ? -26.109 15.883 -10.656 1 32.66 560 PHE B C 1
ATOM 9068 O O . PHE B 1 560 ? -26.781 16.844 -11.055 1 32.66 560 PHE B O 1
ATOM 9075 N N . ASP B 1 561 ? -25.203 16.281 -9.852 1 32.16 561 ASP B N 1
ATOM 9076 C CA . ASP B 1 561 ? -25.219 17.688 -9.484 1 32.16 561 ASP B CA 1
ATOM 9077 C C . ASP B 1 561 ? -24.641 18.547 -10.609 1 32.16 561 ASP B C 1
ATOM 9079 O O . ASP B 1 561 ? -24.938 19.75 -10.688 1 32.16 561 ASP B O 1
ATOM 9083 N N . ARG B 1 562 ? -23.766 18.297 -11.445 1 33.91 562 ARG B N 1
ATOM 9084 C CA . ARG B 1 562 ? -23.422 19.391 -12.344 1 33.91 562 ARG B CA 1
ATOM 9085 C C . ARG B 1 562 ? -24.438 19.516 -13.477 1 33.91 562 ARG B C 1
ATOM 9087 O O . ARG B 1 562 ? -24.328 20.422 -14.312 1 33.91 562 ARG B O 1
ATOM 9094 N N . ASP B 1 563 ? -25.281 18.672 -13.828 1 31.2 563 ASP B N 1
ATOM 9095 C CA . ASP B 1 563 ? -26.219 19.094 -14.875 1 31.2 563 ASP B CA 1
ATOM 9096 C C . ASP B 1 563 ? -27.172 20.172 -14.359 1 31.2 563 ASP B C 1
ATOM 9098 O O . ASP B 1 563 ? -27.969 20.703 -15.125 1 31.2 563 ASP B O 1
ATOM 9102 N N . ILE B 1 564 ? -27.391 20.359 -13.102 1 28.17 564 ILE B N 1
ATOM 9103 C CA . ILE B 1 564 ? -28.375 21.406 -12.852 1 28.17 564 ILE B CA 1
ATOM 9104 C C . ILE B 1 564 ? -27.703 22.781 -12.992 1 28.17 564 ILE B C 1
ATOM 9106 O O . ILE B 1 564 ? -28.375 23.797 -13.031 1 28.17 564 ILE B O 1
ATOM 9110 N N . VAL B 1 565 ? -26.484 23.109 -12.797 1 28.97 565 VAL B N 1
ATOM 9111 C CA . VAL B 1 565 ? -26.234 24.547 -12.891 1 28.97 565 VAL B CA 1
ATOM 9112 C C . VAL B 1 565 ? -26.297 24.984 -14.344 1 28.97 565 VAL B C 1
ATOM 9114 O O . VAL B 1 565 ? -26.469 26.172 -14.625 1 28.97 565 VAL B O 1
ATOM 9117 N N . ALA B 1 566 ? -26.125 24.328 -15.406 1 27.97 566 ALA B N 1
ATOM 9118 C CA . ALA B 1 566 ? -26.188 25.078 -16.656 1 27.97 566 ALA B CA 1
ATOM 9119 C C . ALA B 1 566 ? -27.625 25.359 -17.062 1 27.97 566 ALA B C 1
ATOM 9121 O O . ALA B 1 566 ? -27.875 25.953 -18.125 1 27.97 566 ALA B O 1
ATOM 9122 N N . LEU B 1 567 ? -28.656 24.781 -16.625 1 25.81 567 LEU B N 1
ATOM 9123 C CA . LEU B 1 567 ? -29.891 25.297 -17.219 1 25.81 567 LEU B CA 1
ATOM 9124 C C . LEU B 1 567 ? -30.297 26.625 -16.594 1 25.81 567 LEU B C 1
ATOM 9126 O O . LEU B 1 567 ? -31.312 26.703 -15.891 1 25.81 567 LEU B O 1
ATOM 9130 N N . GLU B 1 568 ? -29.547 27.422 -15.891 1 23.58 568 GLU B N 1
ATOM 9131 C CA . GLU B 1 568 ? -30.125 28.75 -15.711 1 23.58 568 GLU B CA 1
ATOM 9132 C C . GLU B 1 568 ? -30.391 29.422 -17.047 1 23.58 568 GLU B C 1
ATOM 9134 O O . GLU B 1 568 ? -29.75 29.094 -18.047 1 23.58 568 GLU B O 1
ATOM 9139 N N . MET B 1 569 ? -31.406 30.562 -17.203 1 24.03 569 MET B N 1
ATOM 9140 C CA . MET B 1 569 ? -32.219 31.422 -18.062 1 24.03 569 MET B CA 1
ATOM 9141 C C . MET B 1 569 ? -31.344 32.188 -19.062 1 24.03 569 MET B C 1
ATOM 9143 O O . MET B 1 569 ? -30.172 32.469 -18.781 1 24.03 569 MET B O 1
ATOM 9147 N N . PRO B 1 570 ? -31.703 32.281 -20.312 1 28.11 570 PRO B N 1
ATOM 9148 C CA . PRO B 1 570 ? -31.328 33.375 -21.219 1 28.11 570 PRO B CA 1
ATOM 9149 C C . PRO B 1 570 ? -31.266 34.75 -20.531 1 28.11 570 PRO B C 1
ATOM 9151 O O . PRO B 1 570 ? -31.891 34.938 -19.484 1 28.11 570 PRO B O 1
ATOM 9154 N N . PRO B 1 571 ? -30.469 35.719 -21.094 1 22.36 571 PRO B N 1
ATOM 9155 C CA . PRO B 1 571 ? -31.25 36.938 -20.938 1 22.36 571 PRO B CA 1
ATOM 9156 C C . PRO B 1 571 ? -32.594 36.875 -21.672 1 22.36 571 PRO B C 1
ATOM 9158 O O . PRO B 1 571 ? -32.719 36.125 -22.656 1 22.36 571 PRO B O 1
#

Foldseek 3Di:
DVVVVVCVVPPPPLPAAPADDPVRQVVVVLVVLLVCLQCFQVDDLVVQQPPVNQSVCRSNNHHRDDSDVSLPDSLVVVLVVLQVVLLVVLVPAQAKEKFKEFQDQPVPFPFQKTKIWIWIGGLVGFIATDFIDIDGHHDDLVVVLVVVVCSLCVNQVPPSLSHQEYEYAPNVPDSRVVVCVVPLQHDYAYAVLNLLVVLLLLCCVQPVLNVVLLVLLCLLQVVCQPDPLNVVLLQVLCCVVPVGGDGQQDDPDPPPSPDCVSSLSSLVSCLVSLVSNLVSCVDPSLVVVVVVDVSSVVNNCLSPDPVSNLSSCLSNVLSVLSVVLSVVCLQVQDALLCSVVSLVVNLVVVVVSCVVSVPDVVSSVVSSVVSCVSRDDLLNLLLNQLFLLNFDQDPVRATAGPPVVDDPVSVVSNLVSLLSNFDVVCSVVLVVVVVVRRPRPDDNVLSCLQNDWDQDPPPRDTDGPDLSSRLVCLVPPVVVNPSNSVVNSSSNSHTNRNQADDRHSVLSVQLVVCVVVVDVSSNVSSTSSSSSNRRSCSVVSPRDDPVVVVVVVVDPPPVPPPVPVPPDDDD/DVVVVVCVVPPPPLPQAPADDPVRQVVVVLVVLLVCLQCFQVDDLVVQQPPVNQSVCRSNNHHRDDSPVSLPDSLVVVLVVLQVVLLVVLVVAQAWEKFKEFQDQPVPFPFQKTKIWIWIGGLVGFIATDFIDIDGHHDDLVVVLVVVVCSLCVNQVPPSVSHQEYEYQDQVPHSRVVVCVVPLQHDYAYAPLSLLVVLLLLCCPQPVLNVVLLVLLCLLQCVCQPDPLNVVLLQVLCCVVPVGGDGQQDDPDPPPSPDCVSSLSSLVSCLVSLPSNLVSCVDPSLVVVVVVDVSSVVNNCLSPDPVSNLSSCLSNVLSVLSVVLSVVCLQVQDALLCSVVSLVVVLVVVVVSCVVSVNDVVSSVVSSVVSCVVRDDLLNLLLNQLFLLNFDQDPVRATAGPPVVDDPVSVVSNLVSLLSNFDVVCSVVLVVVVVVRRPRPDDNVLSCLQNDWDQDPPPRDTDGPDLSSRLVCLVPPVVVNPSNSVVNNSSNSHTNRNQADDRHSVLSVQLVVCVVVPDPSSNVSSTSSSSSNRRSCSVVSPRDDPVVVVVVVVPPPPVPPPVPPPPDDDD

Nearest PDB structures (foldseek):
  9ij5-assembly1_A  TM=4.994E-01  e=3.640E-01  Mus musculus
  7yfx-assembly1_A  TM=4.232E-01  e=2.923E-01  Homo sapiens
  9ij2-assembly1_A  TM=3.408E-01  e=3.804E-01  Mus musculus
  7ygn-assembly1_A  TM=3.229E-01  e=5.404E-01  Mus musculus
  7yfy-assembly1_A  TM=5.337E-01  e=2.741E+00  Mus musculus

Organism: Punica granatum (NCBI:txid22663)

Radius of gyration: 33.24 Å; Cα contacts (8 Å, |Δi|>4): 1693; chains: 2; bounding box: 74×104×74 Å

Sequence (1142 aa):
MFEDSVKKLKSPKTSPGPALSKAQIDSALDSLADWVYESCGSVSFTSLEHPKFRAFLGQLGLPAISRREFAGARLDVKFQEARADAEARIRDAMFFQISSDGWKYRGNYAEDNHLVNLTVNLPNGSSLYRRAVFVSGSVPSNYAEEVLWETITGITGSNIRQCVGIVSDKFKAKALRTLESQNHWMVNLSCQFQGFTSLLKDFGKELPLFRTVTESCLKVASFVNNDSRVRKSFHKYQMQEHGHYGLIRVPAHIHQEANLQPVFTMFEDVFNSSRALQLVLLDESYKIVSMEDAVASEVAEMVQDTVFWNELEAAHSLVKLVKDMAQEIESERPLIGQCLPLWDELRLKIKDWCSKYHVPEGPVEKVVERRFRKNYHPAWAAAFILDPLYLIRDTSGKYLPPFKCLTPDQEKDVDKLITRLVSREEAHIALMELMKWRTEGLDPVYARAVQMKERDPITGKMRLANPQSSRLVWETYLTEFKSLGRVAVRLIFLHATSCGFSCNWSFLRWVSASARGSSRVGLDRAQKLVFLAAQAKLERRDFSSEDEKDAELFSPGNEFDRDIVALEMPPMFEDSVKKLKSPKTSPGPALSKAQIDSALDSLADWVYESCGSVSFTSLEHPKFRAFLGQLGLPAISRREFAGARLDVKFQEARADAEARIRDAMFFQISSDGWKYRGNYAEDNHLVNLTVNLPNGSSLYRRAVFVSGSVPSNYAEEVLWETITGITGSNIRQCVGIVSDKFKAKALRTLESQNHWMVNLSCQFQGFTSLLKDFGKELPLFRTVTESCLKVASFVNNDSRVRKSFHKYQMQEHGHYGLIRVPAHIHQEANLQPVFTMFEDVFNSSRALQLVLLDESYKIVSMEDAVASEVAEMVQDTVFWNELEAAHSLVKLVKDMAQEIESERPLIGQCLPLWDELRLKIKDWCSKYHVPEGPVEKVVERRFRKNYHPAWAAAFILDPLYLIRDTSGKYLPPFKCLTPDQEKDVDKLITRLVSREEAHIALMELMKWRTEGLDPVYARAVQMKERDPITGKMRLANPQSSRLVWETYLTEFKSLGRVAVRLIFLHATSCGFSCNWSFLRWVSASARGSSRVGLDRAQKLVFLAAQAKLERRDFSSEDEKDAELFSPGNEFDRDIVALEMPP

Solvent-accessible surface area (backbone atoms only — not comparable to full-atom values): 59802 Å² total; per-residue (Å²): 111,64,68,61,47,47,53,59,65,63,43,66,76,68,59,79,23,60,89,65,52,69,67,55,48,50,53,34,50,49,28,45,49,50,31,46,36,48,32,49,47,39,40,46,60,54,58,53,60,31,67,41,38,36,50,25,31,38,44,61,43,40,74,77,61,54,59,62,55,59,64,36,64,56,41,50,54,54,37,52,53,54,49,51,52,48,50,51,54,56,67,68,42,82,42,33,30,40,30,28,27,45,62,58,67,66,76,31,37,77,68,42,56,41,58,24,41,35,29,37,38,39,78,89,72,50,52,39,59,72,50,75,45,75,45,37,21,73,65,51,50,67,55,53,38,48,52,52,49,50,50,49,40,68,73,40,59,86,49,57,76,32,49,42,26,35,19,25,56,60,46,44,76,52,28,40,44,51,53,26,69,77,33,59,66,33,50,54,42,45,14,47,43,48,52,43,55,50,46,53,53,47,43,54,74,68,38,64,69,42,50,55,43,51,53,52,49,48,52,47,40,49,52,38,62,62,35,66,62,45,31,53,44,35,35,52,34,24,32,72,76,54,58,44,63,71,75,61,45,46,53,74,59,73,76,48,81,83,61,61,60,32,53,54,49,26,49,51,45,53,60,73,34,47,66,30,54,53,51,30,63,70,32,70,60,36,52,56,46,36,75,76,31,72,66,44,46,54,44,50,51,47,72,69,31,65,64,53,54,52,50,43,50,47,53,48,49,52,51,49,52,48,50,51,51,30,48,47,39,61,72,65,49,46,36,25,38,44,47,55,59,51,54,52,50,48,52,51,54,47,52,51,49,23,61,74,65,70,43,74,56,65,69,56,48,52,56,52,49,52,52,44,61,74,62,61,54,52,61,27,54,36,13,33,44,61,32,52,64,53,41,38,72,45,94,87,56,41,23,26,42,48,65,85,78,48,54,73,70,46,52,52,35,27,54,53,48,57,38,50,61,40,53,82,85,43,26,65,56,27,51,50,44,46,51,47,39,57,72,59,40,41,59,53,69,60,38,50,61,38,54,34,64,36,66,35,87,85,78,60,45,77,34,63,66,47,84,58,38,51,47,47,42,40,71,68,68,39,59,85,37,58,62,43,30,58,51,39,47,56,40,52,59,36,58,28,50,26,80,59,78,78,74,34,63,56,42,52,49,20,52,50,54,10,60,73,53,41,25,47,63,18,54,50,47,48,50,45,38,50,44,45,16,42,33,47,31,45,70,65,67,49,64,69,53,66,46,58,57,45,20,52,74,19,35,62,70,71,73,65,63,68,67,60,67,70,74,65,81,75,134,110,64,67,61,47,47,54,60,65,64,42,67,76,68,60,79,23,60,87,63,52,68,68,55,48,51,52,34,49,50,27,44,48,51,31,46,35,48,32,48,48,39,39,44,60,54,58,52,61,32,68,40,38,36,49,25,31,37,44,62,44,41,76,78,60,52,58,63,55,59,65,36,65,57,41,51,52,55,38,52,52,54,49,52,52,50,49,51,55,56,67,69,42,82,43,34,31,41,30,28,26,45,61,64,68,66,75,32,37,77,70,41,56,41,58,24,42,36,29,38,37,39,79,89,71,50,52,39,61,72,51,76,45,76,46,37,22,72,66,52,48,67,56,53,37,49,52,54,48,50,50,48,41,69,73,41,60,86,52,56,76,32,50,42,25,38,19,18,57,56,45,47,85,46,28,40,44,51,52,25,69,78,34,61,66,32,52,55,43,48,14,48,44,50,52,44,55,50,46,54,53,48,43,53,73,68,37,63,69,42,49,54,42,52,53,52,48,48,52,47,40,51,51,39,62,63,35,68,63,45,31,51,46,36,34,51,34,24,32,73,74,52,57,44,64,69,73,61,45,48,54,74,59,74,77,47,80,83,60,63,62,33,53,54,49,27,49,51,44,53,61,75,34,48,67,32,54,54,51,31,64,70,34,69,60,36,53,55,46,37,73,76,32,71,65,45,47,54,43,50,50,46,72,69,31,64,64,53,54,51,50,42,50,47,52,48,49,51,53,49,51,47,50,50,51,29,50,47,38,61,73,64,50,45,36,26,35,46,48,56,59,52,52,52,50,48,52,51,53,48,51,52,49,23,62,75,66,70,42,74,54,64,69,56,49,52,55,52,49,52,52,46,62,74,60,61,54,54,60,28,54,37,15,33,44,61,30,51,63,54,41,38,74,45,95,86,59,40,23,24,39,47,63,84,78,48,54,71,69,49,52,53,35,27,54,52,48,57,38,52,58,40,52,81,86,43,26,65,56,28,50,52,43,47,53,47,39,57,72,60,40,39,59,52,71,59,39,50,62,36,54,34,64,35,66,34,87,85,78,61,45,76,33,62,66,47,83,58,37,51,49,48,42,41,69,67,69,40,59,85,37,60,62,42,29,57,52,38,47,56,39,50,57,35,57,27,50,27,82,58,77,81,72,33,63,56,45,52,50,19,52,51,56,11,62,74,59,36,25,48,63,19,52,51,47,50,50,45,38,50,46,46,16,42,33,48,31,45,71,66,68,49,65,69,53,65,47,59,58,44,20,53,74,19,34,61,71,72,72,63,64,70,66,60,66,71,73,64,80,75,134

Secondary structure (DSSP, 8-state):
-HHHHHHHHSS----------HHHHHHHHHHHHHHHHHTBTTB-SGGGG-HHHHHHHHHTTPPPPPHHHHHTHHHHHHHHHHHHHHHHHHHH-S-EEEEEE--S--TT-TT-EEEEEEEEE-TTS-EEEEEEEEEESSPPHHHHHHHHHHHHHHHHTT-GGGEEEEEESSTIIIIIHHHHHH-TT-EEEE-HHHHHHHHHHHHHHH-HHHHHHHHHHHHHHHHHHH-HHHHHHHHHHHHHHHS---PPP--S-S--TT--HHHHHHHHHHHHTHHHHHHHHHSHHHHHHHHH-HHHHHHHHHHH-HHHHHHHHHHHHHHHHHHHHHHHHHHH--BGGGHHHHHHHHHHHHHHHHHHHT--HHHHHHHHHHHHHHH--HHHHHHHHH-GGG-EE-TTS-EE--GGGS-HHHHHHHHHHHHHHS-GGGHHHHHHHHHHHHHH-B-HHHHHHHH-EEE-TTT--EEES-TTHHHHIIIII-TT-HHHHHHHHHHHH-BS--------HHHHHHHHHHHHT--HHHHHHHHHHHHHHHHHHHHHT--S-HHHHHHHTTSSGGGTHHHHHTT----/-HHHHHHHHSS----------HHHHHHHHHHHHHHHHHTBTTB-SGGGG-HHHHHHHHHTTPPPPPHHHHHTHHHHHHHHHHHHHHHHHHHH-S-EEEEEE--S--TT-TT-EEEEEEEEE-TTS-EEEEEEEEEESSPPHHHHHHHHHHHHHHHHTT-GGGEEEEEESS-IIIIIHHHHHH-TT-EEEE-HHHHHHHHHHHHHHH-HHHHHHHHHHHHHHHHHHH-HHHHHHHHHHHHHHHS---PPP--S-S--TT--HHHHHHHHHHHHTHHHHHHHHHSHHHHHHHHH-HHHHHHHHHHH-HHHHHHHHHHHHHHHHHHHHHHHHHHH--BGGGHHHHHHHHHHHHHHHHHHHT--HHHHHHHHHHHHHHH--HHHHHHHHH-GGG-EE-TTS-EE--GGGS-HHHHHHHHHHHHHHS-GGGHHHHHHHHHHHHHH-B-HHHHHHHH-EEE-TTT--EEES-TTHHHHIIIII-TT-HHHHHHHHHHHH-BS--------HHHHHHHHHHHHH--HHHHHHHHHHHHHHHHHHHHHT--S-HHHHHHHTTSSGGGTHHHHHT-----

InterPro domains:
  IPR012337 Ribonuclease H-like superfamily [SSF53098] (98-532)

pLDDT: mean 85.48, std 16.1, range [22.36, 98.31]